Protein 2ZII (pdb70)

InterPro domains:
  IPR008628 Golgi phosphoprotein 3-like [PF05719] (69-289)
  IPR008628 Golgi phosphoprotein 3-like [PTHR12704] (2-340)
  IPR038261 Golgi phosphoprotein 3-like domain superfamily [G3DSA:1.10.3630.10] (63-345)

GO terms:
  GO:0005794 Golgi apparatus (C, IDA)
  GO:0005802 trans-Golgi network (C, IDA)
  GO:0035269 protein O-linked glycosylation via mannose (P, IMP)
  GO:0006487 protein N-linked glycosylation (P, IMP)
  GO:0070273 phosphatidylinositol-4-phosphate binding (F, IDA)
  GO:0005797 Golgi medial cisterna (C, IDA)
  GO:0005829 cytosol (C, IDA)
  GO:0045053 protein retention in Golgi apparatus (P, IGI)
  GO:0070273 phosphatidylinositol-4-phosphate binding (F, IMP)
  GO:0005634 nucleus (C, HDA)
  GO:0005737 cytoplasm (C, HDA)
  GO:0045053 protein retention in Golgi apparatus (P, IMP)
  GO:0030968 endoplasmic reticulum unfolded protein response (P, IMP)
  GO:0060304 regulation of phosphatidylinositol dephosphorylation (P, IMP)
  GO:0006890 retrograde vesicle-mediated transport, Golgi to endoplasmic reticulum (P, IMP)
  GO:0019899 enzyme binding (F, IPI)
  GO:0005515 protein binding (F, IPI)

Radius of gyration: 36.6 Å; Cα contacts (8 Å, |Δi|>4): 1785; chains: 4; bounding box: 67×70×122 Å

Foldseek 3Di:
DDFQAQLLLLLLLLQADQPPRVPTDDDLQNLLLSLLSLLLSCLLVVQKFFPPDVVPVVDFLQFTWMAGPDLPDDPQVVSNLLSVVRVPDDTGGNNVLSCLCSCVDPDDVRNVSHDPCVVVSSVVSCCVVQQWPWDWDDDPPDIDIDTRGRDPVVNVLLLVQLCLQQQALARDHDDDNRRHPPDAPSPLSSLSSLLSSVSSVSNLVSVVVPDVVSSVSSVVSNVVSLVQLLDPPGNLPDADPSSHNRCSSVVVVVSDVPPDDSSRSSSSSSNSSVVSVVNVD/DQAFLDQLLLLLVLLFQDLWHGGPDDDDDQNLLLSLLSLQLVCLLVQQKFFDPDPVPVVDALQFTWMAGPDLDDPVLVLNNLLSVVRVPDDTGGNNVLSCQQCVVDDDPVRHVSHDPPCVVSSVVSCCVSQQWHWDWDDDDPDIDIDITGGDSVVSVLLLCQLCQQLAALAHDRDDDPRQHPSHAPSPLSNLSSLLSNQSSVSNLSSVVVDDPLSSVSSVVSNVVSLVQQLDPPGCLPDADPSSGHRCNSVVSVVRCVVVDPSRRSSSSSSSSSNVSVVHD/DAFLAQLLLVLLLLQQDLWFGGDDDDDCLNVLLSQLSLLLSCLLVVQKFFPPDPVQVVDALQQTFIAGPHLDDDPQPVSNLLSVLRNPDDGGGNNVSSCQLCVVDDDDVSPRRNPPCSSVSSLVSCCVVQQWPWDWDDDDPGIDTGTTTGDSVSNVLLLVQLCLQQQDLHRDRDADRRRHPPHQPSPLSNLSSLLSSVSSVSNCVSCVVPDPVSSVRSVVSNVVSLQQLQDPPRPLPDADPRSGNRCVSVVSCVSDVVVDDSRSSSSNSSSSSVVSVVD/DQAFQAQLLLLLLLLQADQPPGVPTDDDLQNLLLSLLRLLLRCLLVQQKFFDPDPVCVVDALQFTWMAGPHLDDPVLPLSNVLSVVRVPDDTGGNVRLSCLCCVVDDDPVSVVNHDPPSVVSSLVSCPVVQQWDWDWDDDDPDIDIDTHGRDPVVSVLLLVQLCLQQQALARDHDADNRRHPSHQLSVVSNLSSQLSSVLSVSNLVSCVVDDVVSSVSSNVSNVVSLVQQLDPPGPLPPQDPSSGNSVSSVVSVVSDVVVDDSRRSSSSSSNSSNVSVPNVVD

Nearest PDB structures (foldseek):
  2zih-assembly1_C  TM=9.982E-01  e=1.641E-39  Saccharomyces cerevisiae
  4tu3-assembly1_A  TM=9.917E-01  e=8.192E-34  Saccharomyces cerevisiae S288C
  3kn1-assembly1_A  TM=8.387E-01  e=7.316E-18  Homo sapiens
  2dqr-assembly1_B  TM=4.372E-01  e=1.344E+00  Bacillus subtilis
  7f6i-assembly1_A  TM=1.739E-01  e=2.006E-01  Homo sapiens

Structure (mmCIF, N/CA/C/O backbone):
data_2ZII
#
_entry.id   2ZII
#
_cell.length_a   104.081
_cell.length_b   104.081
_cell.length_c   292.759
_cell.angle_alpha   90.000
_cell.angle_beta   90.000
_cell.angle_gamma   120.000
#
_symmetry.space_group_name_H-M   'P 31 2 1'
#
loop_
_entity.id
_entity.type
_entity.pdbx_description
1 polymer 'Vacuolar protein sorting-associated protein 74'
2 water water
#
loop_
_atom_site.group_PDB
_atom_site.id
_atom_site.type_symbol
_atom_site.label_atom_id
_atom_site.label_alt_id
_atom_site.label_comp_id
_atom_site.label_asym_id
_atom_site.label_entity_id
_atom_site.label_seq_id
_atom_site.pdbx_PDB_ins_code
_atom_site.Cartn_x
_atom_site.Cartn_y
_atom_site.Cartn_z
_atom_site.occupancy
_atom_site.B_iso_or_equiv
_atom_site.auth_seq_id
_atom_site.auth_comp_id
_atom_site.auth_asym_id
_atom_site.auth_atom_id
_atom_site.pdbx_PDB_model_num
ATOM 1 N N . ASN A 1 6 ? 16.994 -24.623 -7.324 1.00 39.63 63 ASN A N 1
ATOM 2 C CA . ASN A 1 6 ? 17.614 -24.054 -8.559 1.00 39.44 63 ASN A CA 1
ATOM 3 C C . ASN A 1 6 ? 19.147 -24.352 -8.678 1.00 38.98 63 ASN A C 1
ATOM 4 O O . ASN A 1 6 ? 20.004 -23.684 -8.075 1.00 38.41 63 ASN A O 1
ATOM 6 N N . ILE A 1 7 ? 19.436 -25.388 -9.468 1.00 38.44 64 ILE A N 1
ATOM 7 C CA . ILE A 1 7 ? 20.763 -25.946 -9.740 1.00 37.91 64 ILE A CA 1
ATOM 8 C C . ILE A 1 7 ? 21.345 -25.368 -11.036 1.00 37.73 64 ILE A C 1
ATOM 9 O O . ILE A 1 7 ? 20.743 -25.547 -12.086 1.00 38.32 64 ILE A O 1
ATOM 14 N N . PRO A 1 8 ? 22.546 -24.749 -10.991 1.00 37.41 65 PRO A N 1
ATOM 15 C CA . PRO A 1 8 ? 23.043 -24.013 -12.163 1.00 36.97 65 PRO A CA 1
ATOM 16 C C . PRO A 1 8 ? 23.527 -24.969 -13.252 1.00 36.72 65 PRO A C 1
ATOM 17 O O . PRO A 1 8 ? 23.541 -26.190 -13.047 1.00 36.52 65 PRO A O 1
ATOM 21 N N . THR A 1 9 ? 23.941 -24.436 -14.391 1.00 36.63 66 THR A N 1
ATOM 22 C CA . THR A 1 9 ? 24.132 -25.309 -15.540 1.00 37.21 66 THR A CA 1
ATOM 23 C C . THR A 1 9 ? 25.383 -26.192 -15.501 1.00 37.42 66 THR A C 1
ATOM 24 O O . THR A 1 9 ? 25.275 -27.398 -15.732 1.00 37.72 66 THR A O 1
ATOM 28 N N . LEU A 1 10 ? 26.552 -25.621 -15.211 1.00 37.29 67 LEU A N 1
ATOM 29 C CA . LEU A 1 10 ? 27.764 -26.442 -15.144 1.00 37.34 67 LEU A CA 1
ATOM 30 C C . LEU A 1 10 ? 27.941 -27.087 -13.769 1.00 37.29 67 LEU A C 1
ATOM 31 O O . LEU A 1 10 ? 27.501 -26.540 -12.782 1.00 37.55 67 LEU A O 1
ATOM 36 N N . THR A 1 11 ? 28.560 -28.260 -13.692 1.00 37.24 68 THR A N 1
ATOM 37 C CA . THR A 1 11 ? 28.997 -28.768 -12.392 1.00 37.26 68 THR A CA 1
ATOM 38 C C . THR A 1 11 ? 30.195 -27.933 -11.922 1.00 36.85 68 THR A C 1
ATOM 39 O O . THR A 1 11 ? 30.872 -27.302 -12.741 1.00 37.01 68 THR A O 1
ATOM 43 N N . LEU A 1 12 ? 30.446 -27.894 -10.614 1.00 36.20 69 LEU A N 1
ATOM 44 C CA . LEU A 1 12 ? 31.640 -27.211 -10.097 1.00 35.55 69 LEU A CA 1
ATOM 45 C C . LEU A 1 12 ? 32.927 -27.823 -10.673 1.00 35.56 69 LEU A C 1
ATOM 46 O O . LEU A 1 12 ? 33.963 -27.137 -10.815 1.00 35.10 69 LEU A O 1
ATOM 51 N N . MET A 1 13 ? 32.865 -29.113 -11.012 1.00 35.22 70 MET A N 1
ATOM 52 C CA . MET A 1 13 ? 34.009 -29.741 -11.658 1.00 35.46 70 MET A CA 1
ATOM 53 C C . MET A 1 13 ? 34.234 -29.129 -13.051 1.00 34.72 70 MET A C 1
ATOM 54 O O . MET A 1 13 ? 35.373 -28.804 -13.421 1.00 34.16 70 MET A O 1
ATOM 59 N N . GLU A 1 14 ? 33.132 -28.911 -13.769 1.00 34.04 71 GLU A N 1
ATOM 60 C CA . GLU A 1 14 ? 33.185 -28.235 -15.050 1.00 33.97 71 GLU A CA 1
ATOM 61 C C . GLU A 1 14 ? 33.849 -26.867 -14.921 1.00 33.63 71 GLU A C 1
ATOM 62 O O . GLU A 1 14 ? 34.850 -26.581 -15.607 1.00 34.13 71 GLU A O 1
ATOM 68 N N . GLU A 1 15 ? 33.320 -26.031 -14.035 1.00 32.84 72 GLU A N 1
ATOM 69 C CA . GLU A 1 15 ? 33.906 -24.716 -13.792 1.00 32.24 72 GLU A CA 1
ATOM 70 C C . GLU A 1 15 ? 35.396 -24.768 -13.402 1.00 31.64 72 GLU A C 1
ATOM 71 O O . GLU A 1 15 ? 36.189 -23.947 -13.869 1.00 31.58 72 GLU A O 1
ATOM 77 N N . VAL A 1 16 ? 35.787 -25.718 -12.550 1.00 30.58 73 VAL A N 1
ATOM 78 C CA . VAL A 1 16 ? 37.201 -25.860 -12.252 1.00 29.35 73 VAL A CA 1
ATOM 79 C C . VAL A 1 16 ? 37.961 -26.148 -13.547 1.00 28.88 73 VAL A C 1
ATOM 80 O O . VAL A 1 16 ? 38.854 -25.386 -13.892 1.00 28.76 73 VAL A O 1
ATOM 84 N N . LEU A 1 17 ? 37.571 -27.186 -14.295 1.00 28.13 74 LEU A N 1
ATOM 85 C CA . LEU A 1 17 ? 38.220 -27.506 -15.586 1.00 27.42 74 LEU A CA 1
ATOM 86 C C . LEU A 1 17 ? 38.358 -26.322 -16.518 1.00 27.76 74 LEU A C 1
ATOM 87 O O . LEU A 1 17 ? 39.382 -26.156 -17.203 1.00 28.25 74 LEU A O 1
ATOM 92 N N . LEU A 1 18 ? 37.308 -25.516 -16.565 1.00 27.45 75 LEU A N 1
ATOM 93 C CA . LEU A 1 18 ? 37.330 -24.327 -17.374 1.00 27.52 75 LEU A CA 1
ATOM 94 C C . LEU A 1 18 ? 38.363 -23.329 -16.880 1.00 27.49 75 LEU A C 1
ATOM 95 O O . LEU A 1 18 ? 39.048 -22.730 -17.674 1.00 27.91 75 LEU A O 1
ATOM 100 N N . MET A 1 19 ? 38.490 -23.155 -15.574 1.00 27.68 76 MET A N 1
ATOM 101 C CA . MET A 1 19 ? 39.516 -22.260 -15.044 1.00 28.10 76 MET A CA 1
ATOM 102 C C . MET A 1 19 ? 40.915 -22.644 -15.566 1.00 28.19 76 MET A C 1
ATOM 103 O O . MET A 1 19 ? 41.753 -21.763 -15.789 1.00 29.20 76 MET A O 1
ATOM 108 N N . GLY A 1 20 ? 41.163 -23.934 -15.784 1.00 27.40 77 GLY A N 1
ATOM 109 C CA . GLY A 1 20 ? 42.457 -24.369 -16.286 1.00 27.02 77 GLY A CA 1
ATOM 110 C C . GLY A 1 20 ? 42.593 -24.492 -17.802 1.00 27.21 77 GLY A C 1
ATOM 111 O O . GLY A 1 20 ? 43.644 -24.918 -18.293 1.00 27.22 77 GLY A O 1
ATOM 112 N N . LEU A 1 21 ? 41.547 -24.109 -18.542 1.00 26.75 78 LEU A N 1
ATOM 113 C CA . LEU A 1 21 ? 41.502 -24.262 -20.000 1.00 26.26 78 LEU A CA 1
ATOM 114 C C . LEU A 1 21 ? 41.965 -23.032 -20.832 1.00 26.65 78 LEU A C 1
ATOM 115 O O . LEU A 1 21 ? 41.301 -21.974 -20.807 1.00 26.96 78 LEU A O 1
ATOM 120 N N . ARG A 1 22 ? 43.055 -23.183 -21.601 1.00 26.69 79 ARG A N 1
ATOM 121 C CA . ARG A 1 22 ? 43.544 -22.113 -22.487 1.00 27.12 79 ARG A CA 1
ATOM 122 C C . ARG A 1 22 ? 42.543 -21.720 -23.592 1.00 28.63 79 ARG A C 1
ATOM 123 O O . ARG A 1 22 ? 41.651 -22.502 -23.969 1.00 29.00 79 ARG A O 1
ATOM 131 N N . ASP A 1 23 ? 42.722 -20.521 -24.141 1.00 29.75 80 ASP A N 1
ATOM 132 C CA . ASP A 1 23 ? 41.850 -20.010 -25.185 1.00 31.47 80 ASP A CA 1
ATOM 133 C C . ASP A 1 23 ? 41.983 -20.720 -26.517 1.00 32.45 80 ASP A C 1
ATOM 134 O O . ASP A 1 23 ? 41.011 -20.874 -27.265 1.00 32.70 80 ASP A O 1
ATOM 139 N N . ARG A 1 24 ? 43.214 -21.107 -26.825 1.00 33.66 81 ARG A N 1
ATOM 140 C CA . ARG A 1 24 ? 43.558 -21.732 -28.098 1.00 34.50 81 ARG A CA 1
ATOM 141 C C . ARG A 1 24 ? 44.292 -23.032 -27.786 1.00 34.83 81 ARG A C 1
ATOM 142 O O . ARG A 1 24 ? 45.101 -23.078 -26.869 1.00 34.72 81 ARG A O 1
ATOM 144 N N . GLU A 1 25 ? 43.985 -24.087 -28.529 1.00 35.71 82 GLU A N 1
ATOM 145 C CA . GLU A 1 25 ? 44.645 -25.379 -28.354 1.00 37.31 82 GLU A CA 1
ATOM 146 C C . GLU A 1 25 ? 44.494 -25.830 -26.925 1.00 36.36 82 GLU A C 1
ATOM 147 O O . GLU A 1 25 ? 45.480 -26.164 -26.259 1.00 36.50 82 GLU A O 1
ATOM 153 N N . GLY A 1 26 ? 43.244 -25.817 -26.463 1.00 36.26 83 GLY A N 1
ATOM 154 C CA . GLY A 1 26 ? 42.891 -26.167 -25.092 1.00 35.08 83 GLY A CA 1
ATOM 155 C C . GLY A 1 26 ? 43.499 -27.496 -24.719 1.00 34.50 83 GLY A C 1
ATOM 156 O O . GLY A 1 26 ? 43.902 -27.699 -23.585 1.00 34.48 83 GLY A O 1
ATOM 157 N N . TYR A 1 27 ? 43.589 -28.404 -25.683 1.00 34.17 84 TYR A N 1
ATOM 158 C CA . TYR A 1 27 ? 44.116 -29.737 -25.397 1.00 34.16 84 TYR A CA 1
ATOM 159 C C . TYR A 1 27 ? 45.577 -29.710 -24.880 1.00 33.15 84 TYR A C 1
ATOM 160 O O . TYR A 1 27 ? 46.073 -30.690 -24.348 1.00 32.98 84 TYR A O 1
ATOM 169 N N . LEU A 1 28 ? 46.254 -28.584 -25.007 1.00 31.98 85 LEU A N 1
ATOM 170 C CA . LEU A 1 28 ? 47.591 -28.473 -24.458 1.00 31.23 85 LEU A CA 1
ATOM 171 C C . LEU A 1 28 ? 47.669 -27.726 -23.108 1.00 31.39 85 LEU A C 1
ATOM 172 O O . LEU A 1 28 ? 48.760 -27.252 -22.704 1.00 31.71 85 LEU A O 1
ATOM 177 N N . SER A 1 29 ? 46.528 -27.596 -22.426 1.00 30.35 86 SER A N 1
ATOM 178 C CA . SER A 1 29 ? 46.489 -26.955 -21.137 1.00 29.48 86 SER A CA 1
ATOM 179 C C . SER A 1 29 ? 47.180 -27.863 -20.153 1.00 29.81 86 SER A C 1
ATOM 180 O O . SER A 1 29 ? 47.357 -29.043 -20.439 1.00 30.38 86 SER A O 1
ATOM 183 N N . PHE A 1 30 ? 47.588 -27.316 -19.005 1.00 29.86 87 PHE A N 1
ATOM 184 C CA . PHE A 1 30 ? 48.322 -28.064 -17.973 1.00 29.51 87 PHE A CA 1
ATOM 185 C C . PHE A 1 30 ? 47.380 -29.023 -17.240 1.00 30.05 87 PHE A C 1
ATOM 186 O O . PHE A 1 30 ? 46.386 -28.596 -16.659 1.00 31.54 87 PHE A O 1
ATOM 194 N N . TRP A 1 31 ? 47.665 -30.315 -17.280 1.00 29.89 88 TRP A N 1
ATOM 195 C CA . TRP A 1 31 ? 46.929 -31.280 -16.468 1.00 29.90 88 TRP A CA 1
ATOM 196 C C . TRP A 1 31 ? 47.881 -31.875 -15.427 1.00 30.96 88 TRP A C 1
ATOM 197 O O . TRP A 1 31 ? 49.095 -31.929 -15.636 1.00 31.88 88 TRP A O 1
ATOM 208 N N . ASN A 1 32 ? 47.342 -32.292 -14.292 1.00 32.04 89 ASN A N 1
ATOM 209 C CA . ASN A 1 32 ? 48.156 -32.729 -13.155 1.00 33.13 89 ASN A CA 1
ATOM 210 C C . ASN A 1 32 ? 47.316 -33.242 -11.990 1.00 34.58 89 ASN A C 1
ATOM 211 O O . ASN A 1 32 ? 46.075 -33.101 -11.966 1.00 35.05 89 ASN A O 1
ATOM 216 N N . ASP A 1 33 ? 48.017 -33.816 -11.012 1.00 36.06 90 ASP A N 1
ATOM 217 C CA . ASP A 1 33 ? 47.395 -34.484 -9.864 1.00 36.70 90 ASP A CA 1
ATOM 218 C C . ASP A 1 33 ? 46.523 -33.593 -9.030 1.00 36.23 90 ASP A C 1
ATOM 219 O O . ASP A 1 33 ? 45.545 -34.083 -8.450 1.00 36.06 90 ASP A O 1
ATOM 224 N N . SER A 1 34 ? 46.891 -32.303 -8.970 1.00 35.49 91 SER A N 1
ATOM 225 C CA . SER A 1 34 ? 46.163 -31.321 -8.167 1.00 34.80 91 SER A CA 1
ATOM 226 C C . SER A 1 34 ? 44.807 -31.051 -8.750 1.00 34.10 91 SER A C 1
ATOM 227 O O . SER A 1 34 ? 43.804 -31.254 -8.070 1.00 34.52 91 SER A O 1
ATOM 230 N N . ILE A 1 35 ? 44.747 -30.609 -9.998 1.00 32.89 92 ILE A N 1
ATOM 231 C CA . ILE A 1 35 ? 43.432 -30.382 -10.555 1.00 32.14 92 ILE A CA 1
ATOM 232 C C . ILE A 1 35 ? 42.599 -31.686 -10.491 1.00 32.05 92 ILE A C 1
ATOM 233 O O . ILE A 1 35 ? 41.383 -31.655 -10.165 1.00 32.12 92 ILE A O 1
ATOM 238 N N . SER A 1 36 ? 43.268 -32.822 -10.710 1.00 30.97 93 SER A N 1
ATOM 239 C CA . SER A 1 36 ? 42.582 -34.100 -10.781 1.00 30.23 93 SER A CA 1
ATOM 240 C C . SER A 1 36 ? 41.848 -34.480 -9.500 1.00 30.02 93 SER A C 1
ATOM 241 O O . SER A 1 36 ? 40.699 -34.919 -9.528 1.00 29.90 93 SER A O 1
ATOM 244 N N . TYR A 1 37 ? 42.546 -34.314 -8.384 1.00 29.85 94 TYR A N 1
ATOM 245 C CA . TYR A 1 37 ? 42.071 -34.633 -7.054 1.00 28.97 94 TYR A CA 1
ATOM 246 C C . TYR A 1 37 ? 40.999 -33.632 -6.639 1.00 28.81 94 TYR A C 1
ATOM 247 O O . TYR A 1 37 ? 39.979 -33.987 -6.021 1.00 28.46 94 TYR A O 1
ATOM 256 N N . ALA A 1 38 ? 41.240 -32.373 -6.999 1.00 28.51 95 ALA A N 1
ATOM 257 C CA . ALA A 1 38 ? 40.329 -31.286 -6.704 1.00 28.25 95 ALA A CA 1
ATOM 258 C C . ALA A 1 38 ? 38.960 -31.534 -7.325 1.00 28.56 95 ALA A C 1
ATOM 259 O O . ALA A 1 38 ? 37.934 -31.166 -6.742 1.00 29.28 95 ALA A O 1
ATOM 261 N N . LEU A 1 39 ? 38.928 -32.169 -8.495 1.00 28.24 96 LEU A N 1
ATOM 262 C CA . LEU A 1 39 ? 37.654 -32.459 -9.132 1.00 27.85 96 LEU A CA 1
ATOM 263 C C . LEU A 1 39 ? 36.800 -33.353 -8.252 1.00 27.96 96 LEU A C 1
ATOM 264 O O . LEU A 1 39 ? 35.593 -33.231 -8.225 1.00 28.24 96 LEU A O 1
ATOM 269 N N . ARG A 1 40 ? 37.440 -34.230 -7.508 1.00 28.41 97 ARG A N 1
ATOM 270 C CA . ARG A 1 40 ? 36.731 -35.148 -6.662 1.00 29.69 97 ARG A CA 1
ATOM 271 C C . ARG A 1 40 ? 36.037 -34.437 -5.512 1.00 30.85 97 ARG A C 1
ATOM 272 O O . ARG A 1 40 ? 34.843 -34.630 -5.291 1.00 31.66 97 ARG A O 1
ATOM 280 N N . GLY A 1 41 ? 36.782 -33.614 -4.773 1.00 31.50 98 GLY A N 1
ATOM 281 C CA . GLY A 1 41 ? 36.186 -32.750 -3.752 1.00 31.47 98 GLY A CA 1
ATOM 282 C C . GLY A 1 41 ? 34.998 -31.960 -4.286 1.00 31.47 98 GLY A C 1
ATOM 283 O O . GLY A 1 41 ? 33.994 -31.748 -3.589 1.00 31.97 98 GLY A O 1
ATOM 284 N N . CYS A 1 42 ? 35.102 -31.525 -5.532 1.00 31.11 99 CYS A N 1
ATOM 285 C CA . CYS A 1 42 ? 33.989 -30.854 -6.174 1.00 31.23 99 CYS A CA 1
ATOM 286 C C . CYS A 1 42 ? 32.727 -31.702 -6.220 1.00 30.66 99 CYS A C 1
ATOM 287 O O . CYS A 1 42 ? 31.632 -31.205 -5.919 1.00 30.31 99 CYS A O 1
ATOM 290 N N . ILE A 1 43 ? 32.909 -32.967 -6.619 1.00 29.62 100 ILE A N 1
ATOM 291 C CA . ILE A 1 43 ? 31.853 -33.958 -6.671 1.00 29.09 100 ILE A CA 1
ATOM 292 C C . ILE A 1 43 ? 31.119 -34.010 -5.323 1.00 28.98 100 ILE A C 1
ATOM 293 O O . ILE A 1 43 ? 29.890 -33.841 -5.265 1.00 29.00 100 ILE A O 1
ATOM 298 N N . ILE A 1 44 ? 31.876 -34.213 -4.247 1.00 28.55 101 ILE A N 1
ATOM 299 C CA . ILE A 1 44 ? 31.305 -34.197 -2.912 1.00 28.37 101 ILE A CA 1
ATOM 300 C C . ILE A 1 44 ? 30.561 -32.884 -2.599 1.00 28.35 101 ILE A C 1
ATOM 301 O O . ILE A 1 44 ? 29.402 -32.918 -2.192 1.00 28.35 101 ILE A O 1
ATOM 306 N N . ILE A 1 45 ? 31.188 -31.734 -2.832 1.00 28.24 102 ILE A N 1
ATOM 307 C CA . ILE A 1 45 ? 30.502 -30.476 -2.581 1.00 28.28 102 ILE A CA 1
ATOM 308 C C . ILE A 1 45 ? 29.179 -30.442 -3.321 1.00 28.35 102 ILE A C 1
ATOM 309 O O . ILE A 1 45 ? 28.133 -30.196 -2.745 1.00 28.17 102 ILE A O 1
ATOM 314 N N . GLU A 1 46 ? 29.259 -30.678 -4.622 1.00 29.08 103 GLU A N 1
ATOM 315 C CA . GLU A 1 46 ? 28.111 -30.699 -5.510 1.00 29.08 103 GLU A CA 1
ATOM 316 C C . GLU A 1 46 ? 26.988 -31.547 -4.852 1.00 29.07 103 GLU A C 1
ATOM 317 O O . GLU A 1 46 ? 25.887 -31.044 -4.625 1.00 28.95 103 GLU A O 1
ATOM 323 N N . LEU A 1 47 ? 27.297 -32.794 -4.487 1.00 28.84 104 LEU A N 1
ATOM 324 C CA . LEU A 1 47 ? 26.317 -33.705 -3.902 1.00 28.98 104 LEU A CA 1
ATOM 325 C C . LEU A 1 47 ? 25.639 -33.175 -2.628 1.00 29.47 104 LEU A C 1
ATOM 326 O O . LEU A 1 47 ? 24.457 -33.407 -2.382 1.00 29.29 104 LEU A O 1
ATOM 331 N N . ALA A 1 48 ? 26.397 -32.466 -1.811 1.00 29.84 105 ALA A N 1
ATOM 332 C CA . ALA A 1 48 ? 25.824 -31.871 -0.637 1.00 30.28 105 ALA A CA 1
ATOM 333 C C . ALA A 1 48 ? 24.962 -30.700 -1.046 1.00 30.63 105 ALA A C 1
ATOM 334 O O . ALA A 1 48 ? 23.920 -30.473 -0.461 1.00 31.12 105 ALA A O 1
ATOM 336 N N . LEU A 1 49 ? 25.378 -29.962 -2.056 1.00 31.39 106 LEU A N 1
ATOM 337 C CA . LEU A 1 49 ? 24.577 -28.843 -2.513 1.00 32.45 106 LEU A CA 1
ATOM 338 C C . LEU A 1 49 ? 23.277 -29.331 -3.136 1.00 33.11 106 LEU A C 1
ATOM 339 O O . LEU A 1 49 ? 22.322 -28.587 -3.243 1.00 33.22 106 LEU A O 1
ATOM 344 N N . ARG A 1 50 ? 23.226 -30.591 -3.531 1.00 34.10 107 ARG A N 1
ATOM 345 C CA . ARG A 1 50 ? 22.047 -31.083 -4.218 1.00 35.08 107 ARG A CA 1
ATOM 346 C C . ARG A 1 50 ? 21.179 -31.942 -3.311 1.00 36.10 107 ARG A C 1
ATOM 347 O O . ARG A 1 50 ? 20.326 -32.688 -3.774 1.00 36.91 107 ARG A O 1
ATOM 355 N N . GLY A 1 51 ? 21.395 -31.848 -2.009 1.00 36.79 108 GLY A N 1
ATOM 356 C CA . GLY A 1 51 ? 20.604 -32.624 -1.073 1.00 37.48 108 GLY A CA 1
ATOM 357 C C . GLY A 1 51 ? 20.829 -34.131 -1.123 1.00 37.97 108 GLY A C 1
ATOM 358 O O . GLY A 1 51 ? 20.169 -34.882 -0.408 1.00 38.84 108 GLY A O 1
ATOM 359 N N . LYS A 1 52 ? 21.771 -34.585 -1.935 1.00 37.89 109 LYS A N 1
ATOM 360 C CA . LYS A 1 52 ? 22.027 -36.015 -2.041 1.00 37.61 109 LYS A CA 1
ATOM 361 C C . LYS A 1 52 ? 22.771 -36.596 -0.836 1.00 36.98 109 LYS A C 1
ATOM 362 O O . LYS A 1 52 ? 22.457 -37.691 -0.397 1.00 37.21 109 LYS A O 1
ATOM 368 N N . ILE A 1 53 ? 23.750 -35.884 -0.299 1.00 36.17 110 ILE A N 1
ATOM 369 C CA . ILE A 1 53 ? 24.437 -36.379 0.900 1.00 35.37 110 ILE A CA 1
ATOM 370 C C . ILE A 1 53 ? 24.270 -35.400 2.051 1.00 34.97 110 ILE A C 1
ATOM 371 O O . ILE A 1 53 ? 23.708 -34.314 1.885 1.00 34.83 110 ILE A O 1
ATOM 376 N N . ARG A 1 54 ? 24.755 -35.787 3.220 1.00 34.51 111 ARG A N 1
ATOM 377 C CA . ARG A 1 54 ? 24.777 -34.900 4.367 1.00 34.35 111 ARG A CA 1
ATOM 378 C C . ARG A 1 54 ? 25.735 -35.505 5.394 1.00 34.44 111 ARG A C 1
ATOM 379 O O . ARG A 1 54 ? 26.045 -36.708 5.320 1.00 34.36 111 ARG A O 1
ATOM 387 N N . ILE A 1 55 ? 26.253 -34.673 6.302 1.00 34.52 112 ILE A N 1
ATOM 388 C CA . ILE A 1 55 ? 27.074 -35.148 7.450 1.00 34.52 112 ILE A CA 1
ATOM 389 C C . ILE A 1 55 ? 26.342 -36.174 8.320 1.00 34.43 112 ILE A C 1
ATOM 390 O O . ILE A 1 55 ? 25.183 -35.938 8.688 1.00 34.79 112 ILE A O 1
ATOM 395 N N . LEU A 1 56 ? 26.978 -37.304 8.645 1.00 34.24 113 LEU A N 1
ATOM 396 C CA . LEU A 1 56 ? 26.279 -38.311 9.473 1.00 34.35 113 LEU A CA 1
ATOM 397 C C . LEU A 1 56 ? 26.008 -37.741 10.855 1.00 34.55 113 LEU A C 1
ATOM 398 O O . LEU A 1 56 ? 26.944 -37.439 11.614 1.00 34.43 113 LEU A O 1
ATOM 403 N N . ASP A 1 57 ? 24.715 -37.590 11.152 1.00 34.71 114 ASP A N 1
ATOM 404 C CA . ASP A 1 57 ? 24.242 -36.681 12.210 1.00 34.71 114 ASP A CA 1
ATOM 405 C C . ASP A 1 57 ? 24.441 -37.225 13.617 1.00 34.14 114 ASP A C 1
ATOM 406 O O . ASP A 1 57 ? 23.485 -37.410 14.348 1.00 33.94 114 ASP A O 1
ATOM 411 N N . ASP A 1 58 ? 25.699 -37.471 13.974 1.00 34.24 115 ASP A N 1
ATOM 412 C CA . ASP A 1 58 ? 26.111 -38.052 15.273 1.00 34.08 115 ASP A CA 1
ATOM 413 C C . ASP A 1 58 ? 27.072 -37.098 15.989 1.00 33.85 115 ASP A C 1
ATOM 414 O O . ASP A 1 58 ? 28.191 -36.912 15.532 1.00 33.89 115 ASP A O 1
ATOM 419 N N . SER A 1 59 ? 26.654 -36.515 17.111 1.00 33.63 116 SER A N 1
ATOM 420 C CA . SER A 1 59 ? 27.487 -35.524 17.809 1.00 33.65 116 SER A CA 1
ATOM 421 C C . SER A 1 59 ? 28.905 -36.017 18.224 1.00 33.41 116 SER A C 1
ATOM 422 O O . SER A 1 59 ? 29.807 -35.221 18.489 1.00 32.91 116 SER A O 1
ATOM 425 N N . ALA A 1 60 ? 29.108 -37.325 18.255 1.00 33.46 117 ALA A N 1
ATOM 426 C CA . ALA A 1 60 ? 30.412 -37.864 18.584 1.00 33.89 117 ALA A CA 1
ATOM 427 C C . ALA A 1 60 ? 31.449 -37.280 17.618 1.00 34.42 117 ALA A C 1
ATOM 428 O O . ALA A 1 60 ? 32.638 -37.217 17.910 1.00 34.98 117 ALA A O 1
ATOM 430 N N . ARG A 1 61 ? 30.982 -36.820 16.466 1.00 35.10 118 ARG A N 1
ATOM 431 C CA . ARG A 1 61 ? 31.873 -36.334 15.410 1.00 35.57 118 ARG A CA 1
ATOM 432 C C . ARG A 1 61 ? 32.679 -35.119 15.815 1.00 36.69 118 ARG A C 1
ATOM 433 O O . ARG A 1 61 ? 33.827 -34.991 15.378 1.00 38.19 118 ARG A O 1
ATOM 441 N N . LYS A 1 62 ? 32.083 -34.244 16.635 1.00 36.65 119 LYS A N 1
ATOM 442 C CA . LYS A 1 62 ? 32.615 -32.907 16.915 1.00 36.35 119 LYS A CA 1
ATOM 443 C C . LYS A 1 62 ? 33.970 -32.886 17.644 1.00 36.66 119 LYS A C 1
ATOM 444 O O . LYS A 1 62 ? 34.623 -31.849 17.728 1.00 36.54 119 LYS A O 1
ATOM 450 N N . ARG A 1 63 ? 34.409 -34.049 18.111 1.00 37.11 120 ARG A N 1
ATOM 451 C CA . ARG A 1 63 ? 35.753 -34.198 18.658 1.00 38.09 120 ARG A CA 1
ATOM 452 C C . ARG A 1 63 ? 36.819 -34.334 17.537 1.00 38.33 120 ARG A C 1
ATOM 453 O O . ARG A 1 63 ? 38.021 -34.390 17.810 1.00 39.07 120 ARG A O 1
ATOM 455 N N . PHE A 1 64 ? 36.390 -34.381 16.281 1.00 38.31 121 PHE A N 1
ATOM 456 C CA . PHE A 1 64 ? 37.321 -34.584 15.170 1.00 38.23 121 PHE A CA 1
ATOM 457 C C . PHE A 1 64 ? 37.233 -33.532 14.052 1.00 38.15 121 PHE A C 1
ATOM 458 O O . PHE A 1 64 ? 36.231 -32.791 13.919 1.00 37.48 121 PHE A O 1
ATOM 466 N N . ASP A 1 65 ? 38.284 -33.508 13.236 1.00 37.70 122 ASP A N 1
ATOM 467 C CA . ASP A 1 65 ? 38.351 -32.654 12.059 1.00 37.73 122 ASP A CA 1
ATOM 468 C C . ASP A 1 65 ? 37.229 -32.876 11.031 1.00 36.95 122 ASP A C 1
ATOM 469 O O . ASP A 1 65 ? 36.916 -34.022 10.697 1.00 36.89 122 ASP A O 1
ATOM 474 N N . LEU A 1 66 ? 36.676 -31.783 10.486 1.00 36.13 123 LEU A N 1
ATOM 475 C CA . LEU A 1 66 ? 35.602 -31.865 9.489 1.00 34.94 123 LEU A CA 1
ATOM 476 C C . LEU A 1 66 ? 35.912 -32.940 8.471 1.00 35.26 123 LEU A C 1
ATOM 477 O O . LEU A 1 66 ? 35.166 -33.892 8.344 1.00 35.46 123 LEU A O 1
ATOM 482 N N . SER A 1 67 ? 37.062 -32.834 7.813 1.00 35.90 124 SER A N 1
ATOM 483 C CA . SER A 1 67 ? 37.450 -33.773 6.747 1.00 35.94 124 SER A CA 1
ATOM 484 C C . SER A 1 67 ? 37.413 -35.261 7.114 1.00 36.01 124 SER A C 1
ATOM 485 O O . SER A 1 67 ? 37.434 -36.102 6.224 1.00 36.05 124 SER A O 1
ATOM 488 N N . GLU A 1 68 ? 37.331 -35.583 8.401 1.00 36.37 125 GLU A N 1
ATOM 489 C CA . GLU A 1 68 ? 37.311 -36.989 8.847 1.00 37.23 125 GLU A CA 1
ATOM 490 C C . GLU A 1 68 ? 35.952 -37.452 9.441 1.00 37.07 125 GLU A C 1
ATOM 491 O O . GLU A 1 68 ? 35.815 -38.556 10.006 1.00 36.81 125 GLU A O 1
ATOM 497 N N . ARG A 1 69 ? 34.956 -36.592 9.290 1.00 36.84 126 ARG A N 1
ATOM 498 C CA . ARG A 1 69 ? 33.634 -36.870 9.751 1.00 37.12 126 ARG A CA 1
ATOM 499 C C . ARG A 1 69 ? 32.917 -37.637 8.662 1.00 38.02 126 ARG A C 1
ATOM 500 O O . ARG A 1 69 ? 33.073 -37.311 7.491 1.00 38.52 126 ARG A O 1
ATOM 508 N N . LEU A 1 70 ? 32.143 -38.657 9.041 1.00 38.70 127 LEU A N 1
ATOM 509 C CA . LEU A 1 70 ? 31.446 -39.519 8.081 1.00 39.06 127 LEU A CA 1
ATOM 510 C C . LEU A 1 70 ? 30.274 -38.824 7.453 1.00 39.36 127 LEU A C 1
ATOM 511 O O . LEU A 1 70 ? 29.677 -37.936 8.062 1.00 39.73 127 LEU A O 1
ATOM 516 N N . ILE A 1 71 ? 29.940 -39.236 6.235 1.00 39.95 128 ILE A N 1
ATOM 517 C CA . ILE A 1 71 ? 28.802 -38.655 5.508 1.00 40.57 128 ILE A CA 1
ATOM 518 C C . ILE A 1 71 ? 27.872 -39.749 5.070 1.00 40.65 128 ILE A C 1
ATOM 519 O O . ILE A 1 71 ? 28.305 -40.878 4.875 1.00 40.42 128 ILE A O 1
ATOM 524 N N . GLU A 1 72 ? 26.598 -39.410 4.937 1.00 41.27 129 GLU A N 1
ATOM 525 C CA . GLU A 1 72 ? 25.581 -40.409 4.655 1.00 42.84 129 GLU A CA 1
ATOM 526 C C . GLU A 1 72 ? 24.702 -40.011 3.475 1.00 42.84 129 GLU A C 1
ATOM 527 O O . GLU A 1 72 ? 24.470 -38.818 3.210 1.00 42.73 129 GLU A O 1
ATOM 533 N N . VAL A 1 73 ? 24.244 -41.029 2.751 1.00 43.17 130 VAL A N 1
ATOM 534 C CA . VAL A 1 73 ? 23.372 -40.814 1.606 1.00 43.47 130 VAL A CA 1
ATOM 535 C C . VAL A 1 73 ? 21.953 -40.588 2.092 1.00 43.48 130 VAL A C 1
ATOM 536 O O . VAL A 1 73 ? 21.323 -41.495 2.639 1.00 43.83 130 VAL A O 1
ATOM 540 N N . ILE A 1 74 ? 21.447 -39.385 1.881 1.00 43.30 131 ILE A N 1
ATOM 541 C CA . ILE A 1 74 ? 20.089 -39.087 2.280 1.00 43.11 131 ILE A CA 1
ATOM 542 C C . ILE A 1 74 ? 19.117 -39.176 1.125 1.00 43.53 131 ILE A C 1
ATOM 543 O O . ILE A 1 74 ? 17.972 -39.460 1.343 1.00 43.97 131 ILE A O 1
ATOM 548 N N . ASP A 1 75 ? 19.576 -38.947 -0.097 1.00 44.34 132 ASP A N 1
ATOM 549 C CA . ASP A 1 75 ? 18.719 -39.050 -1.291 1.00 45.17 132 ASP A CA 1
ATOM 550 C C . ASP A 1 75 ? 19.501 -39.623 -2.505 1.00 45.39 132 ASP A C 1
ATOM 551 O O . ASP A 1 75 ? 20.279 -38.912 -3.141 1.00 45.85 132 ASP A O 1
ATOM 556 N N . SER A 1 76 ? 19.279 -40.891 -2.843 1.00 45.34 133 SER A N 1
ATOM 557 C CA . SER A 1 76 ? 20.092 -41.534 -3.872 1.00 45.49 133 SER A CA 1
ATOM 558 C C . SER A 1 76 ? 19.538 -41.443 -5.296 1.00 45.40 133 SER A C 1
ATOM 559 O O . SER A 1 76 ? 20.086 -42.078 -6.211 1.00 45.60 133 SER A O 1
ATOM 562 N N . SER A 1 77 ? 18.463 -40.681 -5.489 1.00 45.00 134 SER A N 1
ATOM 563 C CA . SER A 1 77 ? 17.886 -40.520 -6.817 1.00 44.74 134 SER A CA 1
ATOM 564 C C . SER A 1 77 ? 18.883 -39.848 -7.763 1.00 44.60 134 SER A C 1
ATOM 565 O O . SER A 1 77 ? 19.478 -38.814 -7.412 1.00 44.18 134 SER A O 1
ATOM 568 N N . LYS A 1 78 ? 19.047 -40.461 -8.949 1.00 44.44 135 LYS A N 1
ATOM 569 C CA . LYS A 1 78 ? 19.962 -40.014 -10.015 1.00 43.62 135 LYS A CA 1
ATOM 570 C C . LYS A 1 78 ? 19.880 -38.507 -10.176 1.00 43.54 135 LYS A C 1
ATOM 571 O O . LYS A 1 78 ? 18.828 -37.881 -9.977 1.00 43.12 135 LYS A O 1
ATOM 573 N N . THR A 1 79 ? 21.031 -37.940 -10.510 1.00 43.60 136 THR A N 1
ATOM 574 C CA . THR A 1 79 ? 21.264 -36.513 -10.463 1.00 43.31 136 THR A CA 1
ATOM 575 C C . THR A 1 79 ? 21.287 -35.923 -11.872 1.00 42.68 136 THR A C 1
ATOM 576 O O . THR A 1 79 ? 21.088 -34.728 -12.056 1.00 41.98 136 THR A O 1
ATOM 580 N N . GLY A 1 80 ? 21.528 -36.787 -12.856 1.00 42.53 137 GLY A N 1
ATOM 581 C CA . GLY A 1 80 ? 21.601 -36.390 -14.253 1.00 42.39 137 GLY A CA 1
ATOM 582 C C . GLY A 1 80 ? 22.998 -36.012 -14.707 1.00 42.52 137 GLY A C 1
ATOM 583 O O . GLY A 1 80 ? 23.195 -35.563 -15.841 1.00 43.12 137 GLY A O 1
ATOM 584 N N . GLU A 1 81 ? 23.967 -36.167 -13.812 1.00 42.00 138 GLU A N 1
ATOM 585 C CA . GLU A 1 81 ? 25.344 -35.925 -14.141 1.00 41.31 138 GLU A CA 1
ATOM 586 C C . GLU A 1 81 ? 26.065 -37.216 -13.881 1.00 40.85 138 GLU A C 1
ATOM 587 O O . GLU A 1 81 ? 26.175 -37.667 -12.735 1.00 40.92 138 GLU A O 1
ATOM 593 N N . VAL A 1 82 ? 26.541 -37.814 -14.966 1.00 40.11 139 VAL A N 1
ATOM 594 C CA . VAL A 1 82 ? 27.196 -39.113 -14.919 1.00 39.17 139 VAL A CA 1
ATOM 595 C C . VAL A 1 82 ? 28.159 -39.189 -13.735 1.00 38.18 139 VAL A C 1
ATOM 596 O O . VAL A 1 82 ? 28.083 -40.120 -12.937 1.00 37.87 139 VAL A O 1
ATOM 600 N N . LEU A 1 83 ? 29.028 -38.191 -13.598 1.00 37.31 140 LEU A N 1
ATOM 601 C CA . LEU A 1 83 ? 30.050 -38.233 -12.551 1.00 36.35 140 LEU A CA 1
ATOM 602 C C . LEU A 1 83 ? 29.460 -38.246 -11.141 1.00 35.92 140 LEU A C 1
ATOM 603 O O . LEU A 1 83 ? 29.867 -39.075 -10.317 1.00 35.69 140 LEU A O 1
ATOM 608 N N . LEU A 1 84 ? 28.492 -37.357 -10.886 1.00 35.04 141 LEU A N 1
ATOM 609 C CA . LEU A 1 84 ? 27.849 -37.261 -9.587 1.00 34.53 141 LEU A CA 1
ATOM 610 C C . LEU A 1 84 ? 27.169 -38.571 -9.234 1.00 34.92 141 LEU A C 1
ATOM 611 O O . LEU A 1 84 ? 27.354 -39.133 -8.126 1.00 35.09 141 LEU A O 1
ATOM 616 N N . ASP A 1 85 ? 26.421 -39.064 -10.222 1.00 35.12 142 ASP A N 1
ATOM 617 C CA . ASP A 1 85 ? 25.619 -40.286 -10.139 1.00 34.79 142 ASP A CA 1
ATOM 618 C C . ASP A 1 85 ? 26.432 -41.542 -9.905 1.00 34.48 142 ASP A C 1
ATOM 619 O O . ASP A 1 85 ? 26.083 -42.337 -9.035 1.00 34.38 142 ASP A O 1
ATOM 624 N N . GLU A 1 86 ? 27.523 -41.717 -10.645 1.00 34.04 143 GLU A N 1
ATOM 625 C CA . GLU A 1 86 ? 28.355 -42.895 -10.444 1.00 34.26 143 GLU A CA 1
ATOM 626 C C . GLU A 1 86 ? 28.805 -42.973 -8.992 1.00 34.20 143 GLU A C 1
ATOM 627 O O . GLU A 1 86 ? 28.901 -44.056 -8.406 1.00 33.71 143 GLU A O 1
ATOM 633 N N . THR A 1 87 ? 29.092 -41.812 -8.422 1.00 34.35 144 THR A N 1
ATOM 634 C CA . THR A 1 87 ? 29.622 -41.800 -7.083 1.00 34.65 144 THR A CA 1
ATOM 635 C C . THR A 1 87 ? 28.480 -41.959 -6.092 1.00 34.89 144 THR A C 1
ATOM 636 O O . THR A 1 87 ? 28.650 -42.586 -5.039 1.00 35.13 144 THR A O 1
ATOM 640 N N . LEU A 1 88 ? 27.307 -41.458 -6.447 1.00 34.75 145 LEU A N 1
ATOM 641 C CA . LEU A 1 88 ? 26.128 -41.825 -5.680 1.00 35.08 145 LEU A CA 1
ATOM 642 C C . LEU A 1 88 ? 25.849 -43.332 -5.626 1.00 35.40 145 LEU A C 1
ATOM 643 O O . LEU A 1 88 ? 25.439 -43.826 -4.593 1.00 35.24 145 LEU A O 1
ATOM 648 N N . GLN A 1 89 ? 26.064 -44.062 -6.725 1.00 35.98 146 GLN A N 1
ATOM 649 C CA . GLN A 1 89 ? 25.872 -45.515 -6.706 1.00 36.35 146 GLN A CA 1
ATOM 650 C C . GLN A 1 89 ? 26.821 -46.108 -5.669 1.00 36.86 146 GLN A C 1
ATOM 651 O O . GLN A 1 89 ? 26.426 -46.951 -4.865 1.00 37.82 146 GLN A O 1
ATOM 653 N N . LEU A 1 90 ? 28.061 -45.638 -5.660 1.00 37.16 147 LEU A N 1
ATOM 654 C CA . LEU A 1 90 ? 29.074 -46.194 -4.784 1.00 37.68 147 LEU A CA 1
ATOM 655 C C . LEU A 1 90 ? 28.678 -45.995 -3.338 1.00 38.84 147 LEU A C 1
ATOM 656 O O . LEU A 1 90 ? 28.690 -46.939 -2.530 1.00 39.01 147 LEU A O 1
ATOM 661 N N . MET A 1 91 ? 28.315 -44.751 -3.038 1.00 39.73 148 MET A N 1
ATOM 662 C CA . MET A 1 91 ? 27.924 -44.336 -1.714 1.00 40.58 148 MET A CA 1
ATOM 663 C C . MET A 1 91 ? 26.668 -45.036 -1.253 1.00 41.15 148 MET A C 1
ATOM 664 O O . MET A 1 91 ? 26.630 -45.511 -0.115 1.00 41.60 148 MET A O 1
ATOM 669 N N . LYS A 1 92 ? 25.647 -45.086 -2.119 1.00 41.92 149 LYS A N 1
ATOM 670 C CA . LYS A 1 92 ? 24.357 -45.704 -1.773 1.00 42.69 149 LYS A CA 1
ATOM 671 C C . LYS A 1 92 ? 24.621 -47.098 -1.263 1.00 43.49 149 LYS A C 1
ATOM 672 O O . LYS A 1 92 ? 24.140 -47.461 -0.205 1.00 43.48 149 LYS A O 1
ATOM 674 N N . ASN A 1 93 ? 25.432 -47.877 -1.964 1.00 44.50 150 ASN A N 1
ATOM 675 C CA . ASN A 1 93 ? 25.582 -49.231 -1.483 1.00 45.72 150 ASN A CA 1
ATOM 676 C C . ASN A 1 93 ? 26.888 -49.525 -0.718 1.00 45.58 150 ASN A C 1
ATOM 677 O O . ASN A 1 93 ? 27.562 -50.543 -0.928 1.00 45.38 150 ASN A O 1
ATOM 682 N N . ASP A 1 94 ? 27.215 -48.610 0.201 1.00 45.62 151 ASP A N 1
ATOM 683 C CA . ASP A 1 94 ? 28.322 -48.808 1.153 1.00 45.57 151 ASP A CA 1
ATOM 684 C C . ASP A 1 94 ? 27.963 -48.209 2.500 1.00 45.65 151 ASP A C 1
ATOM 685 O O . ASP A 1 94 ? 26.996 -47.467 2.601 1.00 45.85 151 ASP A O 1
ATOM 690 N N . GLU A 1 95 ? 28.740 -48.538 3.533 1.00 45.83 152 GLU A N 1
ATOM 691 C CA . GLU A 1 95 ? 28.512 -48.013 4.873 1.00 46.21 152 GLU A CA 1
ATOM 692 C C . GLU A 1 95 ? 28.967 -46.548 4.883 1.00 46.39 152 GLU A C 1
ATOM 693 O O . GLU A 1 95 ? 29.627 -46.115 3.955 1.00 46.95 152 GLU A O 1
ATOM 699 N N . PRO A 1 96 ? 28.571 -45.762 5.892 1.00 46.48 153 PRO A N 1
ATOM 700 C CA . PRO A 1 96 ? 29.112 -44.407 6.090 1.00 46.29 153 PRO A CA 1
ATOM 701 C C . PRO A 1 96 ? 30.646 -44.321 6.052 1.00 45.97 153 PRO A C 1
ATOM 702 O O . PRO A 1 96 ? 31.311 -45.135 6.702 1.00 46.80 153 PRO A O 1
ATOM 706 N N . LEU A 1 97 ? 31.192 -43.343 5.316 1.00 44.76 154 LEU A N 1
ATOM 707 C CA . LEU A 1 97 ? 32.653 -43.136 5.185 1.00 43.25 154 LEU A CA 1
ATOM 708 C C . LEU A 1 97 ? 32.999 -41.645 5.200 1.00 42.47 154 LEU A C 1
ATOM 709 O O . LEU A 1 97 ? 32.161 -40.822 4.800 1.00 42.69 154 LEU A O 1
ATOM 714 N N . SER A 1 98 ? 34.218 -41.278 5.611 1.00 41.03 155 SER A N 1
ATOM 715 C CA . SER A 1 98 ? 34.528 -39.837 5.788 1.00 39.68 155 SER A CA 1
ATOM 716 C C . SER A 1 98 ? 34.719 -39.020 4.499 1.00 38.95 155 SER A C 1
ATOM 717 O O . SER A 1 98 ? 34.956 -39.571 3.420 1.00 38.55 155 SER A O 1
ATOM 720 N N . ILE A 1 99 ? 34.590 -37.701 4.625 1.00 38.05 156 ILE A N 1
ATOM 721 C CA . ILE A 1 99 ? 34.789 -36.803 3.502 1.00 37.66 156 ILE A CA 1
ATOM 722 C C . ILE A 1 99 ? 36.131 -37.086 2.816 1.00 38.05 156 ILE A C 1
ATOM 723 O O . ILE A 1 99 ? 36.188 -37.402 1.619 1.00 38.18 156 ILE A O 1
ATOM 728 N N . SER A 1 100 ? 37.219 -37.011 3.564 1.00 38.26 157 SER A N 1
ATOM 729 C CA . SER A 1 100 ? 38.511 -37.248 2.930 1.00 38.71 157 SER A CA 1
ATOM 730 C C . SER A 1 100 ? 38.698 -38.691 2.492 1.00 39.05 157 SER A C 1
ATOM 731 O O . SER A 1 100 ? 39.472 -38.966 1.582 1.00 39.64 157 SER A O 1
ATOM 734 N N . ASN A 1 101 ? 37.971 -39.609 3.110 1.00 39.54 158 ASN A N 1
ATOM 735 C CA . ASN A 1 101 ? 38.099 -41.005 2.732 1.00 39.75 158 ASN A CA 1
ATOM 736 C C . ASN A 1 101 ? 37.503 -41.202 1.346 1.00 39.34 158 ASN A C 1
ATOM 737 O O . ASN A 1 101 ? 38.075 -41.907 0.530 1.00 39.31 158 ASN A O 1
ATOM 742 N N . TRP A 1 102 ? 36.377 -40.548 1.080 1.00 39.13 159 TRP A N 1
ATOM 743 C CA . TRP A 1 102 ? 35.720 -40.646 -0.217 1.00 39.04 159 TRP A CA 1
ATOM 744 C C . TRP A 1 102 ? 36.573 -40.056 -1.335 1.00 38.76 159 TRP A C 1
ATOM 745 O O . TRP A 1 102 ? 36.844 -40.719 -2.353 1.00 38.90 159 TRP A O 1
ATOM 756 N N . ILE A 1 103 ? 37.012 -38.815 -1.143 1.00 37.84 160 ILE A N 1
ATOM 757 C CA . ILE A 1 103 ? 37.816 -38.165 -2.151 1.00 37.08 160 ILE A CA 1
ATOM 758 C C . ILE A 1 103 ? 39.022 -39.049 -2.436 1.00 37.37 160 ILE A C 1
ATOM 759 O O . ILE A 1 103 ? 39.411 -39.225 -3.583 1.00 37.34 160 ILE A O 1
ATOM 764 N N . ASP A 1 104 ? 39.596 -39.627 -1.388 1.00 37.45 161 ASP A N 1
ATOM 765 C CA . ASP A 1 104 ? 40.655 -40.594 -1.578 1.00 37.73 161 ASP A CA 1
ATOM 766 C C . ASP A 1 104 ? 40.250 -41.784 -2.423 1.00 38.33 161 ASP A C 1
ATOM 767 O O . ASP A 1 104 ? 40.983 -42.181 -3.321 1.00 38.85 161 ASP A O 1
ATOM 772 N N . LEU A 1 105 ? 39.090 -42.356 -2.154 1.00 38.63 162 LEU A N 1
ATOM 773 C CA . LEU A 1 105 ? 38.668 -43.489 -2.934 1.00 39.10 162 LEU A CA 1
ATOM 774 C C . LEU A 1 105 ? 38.366 -43.087 -4.383 1.00 39.75 162 LEU A C 1
ATOM 775 O O . LEU A 1 105 ? 38.763 -43.776 -5.325 1.00 39.76 162 LEU A O 1
ATOM 780 N N . LEU A 1 106 ? 37.695 -41.960 -4.565 1.00 40.26 163 LEU A N 1
ATOM 781 C CA . LEU A 1 106 ? 37.278 -41.567 -5.893 1.00 41.32 163 LEU A CA 1
ATOM 782 C C . LEU A 1 106 ? 38.450 -41.066 -6.735 1.00 42.40 163 LEU A C 1
ATOM 783 O O . LEU A 1 106 ? 38.331 -40.903 -7.948 1.00 42.79 163 LEU A O 1
ATOM 788 N N . SER A 1 107 ? 39.573 -40.800 -6.084 1.00 43.57 164 SER A N 1
ATOM 789 C CA . SER A 1 107 ? 40.709 -40.225 -6.761 1.00 44.75 164 SER A CA 1
ATOM 790 C C . SER A 1 107 ? 41.756 -41.264 -7.013 1.00 46.24 164 SER A C 1
ATOM 791 O O . SER A 1 107 ? 42.791 -40.969 -7.581 1.00 46.97 164 SER A O 1
ATOM 794 N N . GLY A 1 108 ? 41.482 -42.491 -6.599 1.00 47.91 165 GLY A N 1
ATOM 795 C CA . GLY A 1 108 ? 42.452 -43.560 -6.693 1.00 49.87 165 GLY A CA 1
ATOM 796 C C . GLY A 1 108 ? 43.480 -43.548 -5.577 1.00 51.65 165 GLY A C 1
ATOM 797 O O . GLY A 1 108 ? 44.158 -44.541 -5.370 1.00 51.75 165 GLY A O 1
ATOM 798 N N . GLU A 1 109 ? 43.576 -42.441 -4.839 1.00 53.54 166 GLU A N 1
ATOM 799 C CA . GLU A 1 109 ? 44.655 -42.199 -3.860 1.00 55.40 166 GLU A CA 1
ATOM 800 C C . GLU A 1 109 ? 44.900 -43.223 -2.742 1.00 56.88 166 GLU A C 1
ATOM 801 O O . GLU A 1 109 ? 45.884 -43.103 -1.991 1.00 56.87 166 GLU A O 1
ATOM 807 N N . THR A 1 110 ? 44.042 -44.241 -2.658 1.00 58.83 167 THR A N 1
ATOM 808 C CA . THR A 1 110 ? 44.163 -45.248 -1.610 1.00 60.56 167 THR A CA 1
ATOM 809 C C . THR A 1 110 ? 44.463 -46.676 -2.114 1.00 62.20 167 THR A C 1
ATOM 810 O O . THR A 1 110 ? 43.873 -47.111 -3.105 1.00 62.51 167 THR A O 1
ATOM 814 N N . TRP A 1 111 ? 45.376 -47.385 -1.428 1.00 63.92 168 TRP A N 1
ATOM 815 C CA . TRP A 1 111 ? 45.711 -48.798 -1.732 1.00 65.35 168 TRP A CA 1
ATOM 816 C C . TRP A 1 111 ? 44.761 -49.815 -1.033 1.00 65.17 168 TRP A C 1
ATOM 817 O O . TRP A 1 111 ? 45.242 -50.751 -0.384 1.00 65.61 168 TRP A O 1
ATOM 828 N N . ASN A 1 112 ? 43.439 -49.657 -1.160 1.00 64.63 169 ASN A N 1
ATOM 829 C CA . ASN A 1 112 ? 42.484 -50.604 -0.536 1.00 64.30 169 ASN A CA 1
ATOM 830 C C . ASN A 1 112 ? 42.016 -51.801 -1.391 1.00 63.92 169 ASN A C 1
ATOM 831 O O . ASN A 1 112 ? 41.334 -51.628 -2.409 1.00 63.95 169 ASN A O 1
ATOM 836 N N . LEU A 1 113 ? 42.329 -53.009 -0.922 1.00 63.29 170 LEU A N 1
ATOM 837 C CA . LEU A 1 113 ? 41.964 -54.260 -1.602 1.00 62.57 170 LEU A CA 1
ATOM 838 C C . LEU A 1 113 ? 40.585 -54.482 -2.274 1.00 61.79 170 LEU A C 1
ATOM 839 O O . LEU A 1 113 ? 40.511 -54.718 -3.480 1.00 61.21 170 LEU A O 1
ATOM 841 N N . LEU A 1 114 ? 39.509 -54.391 -1.490 1.00 61.11 171 LEU A N 1
ATOM 842 C CA . LEU A 1 114 ? 38.138 -54.572 -2.006 1.00 60.47 171 LEU A CA 1
ATOM 843 C C . LEU A 1 114 ? 37.509 -53.330 -2.702 1.00 59.92 171 LEU A C 1
ATOM 844 O O . LEU A 1 114 ? 36.330 -53.347 -3.066 1.00 59.91 171 LEU A O 1
ATOM 846 N N . LYS A 1 115 ? 38.288 -52.266 -2.903 1.00 59.27 172 LYS A N 1
ATOM 847 C CA . LYS A 1 115 ? 37.738 -50.999 -3.437 1.00 58.43 172 LYS A CA 1
ATOM 848 C C . LYS A 1 115 ? 38.561 -50.281 -4.559 1.00 58.14 172 LYS A C 1
ATOM 849 O O . LYS A 1 115 ? 38.323 -49.101 -4.858 1.00 57.70 172 LYS A O 1
ATOM 855 N N . ILE A 1 116 ? 39.508 -50.986 -5.188 1.00 57.57 173 ILE A N 1
ATOM 856 C CA . ILE A 1 116 ? 40.216 -50.432 -6.358 1.00 56.88 173 ILE A CA 1
ATOM 857 C C . ILE A 1 116 ? 39.208 -49.919 -7.428 1.00 56.23 173 ILE A C 1
ATOM 858 O O . ILE A 1 116 ? 39.443 -48.921 -8.120 1.00 56.34 173 ILE A O 1
ATOM 860 N N . ASN A 1 117 ? 38.070 -50.595 -7.521 1.00 55.27 174 ASN A N 1
ATOM 861 C CA . ASN A 1 117 ? 37.023 -50.263 -8.476 1.00 54.42 174 ASN A CA 1
ATOM 862 C C . ASN A 1 117 ? 36.304 -48.932 -8.187 1.00 53.48 174 ASN A C 1
ATOM 863 O O . ASN A 1 117 ? 35.505 -48.470 -9.002 1.00 53.56 174 ASN A O 1
ATOM 868 N N . TYR A 1 118 ? 36.558 -48.344 -7.018 1.00 51.85 175 TYR A N 1
ATOM 869 C CA . TYR A 1 118 ? 35.886 -47.108 -6.591 1.00 50.12 175 TYR A CA 1
ATOM 870 C C . TYR A 1 118 ? 36.367 -45.874 -7.360 1.00 48.90 175 TYR A C 1
ATOM 871 O O . TYR A 1 118 ? 35.652 -44.867 -7.436 1.00 49.15 175 TYR A O 1
ATOM 880 N N . GLN A 1 119 ? 37.583 -45.941 -7.895 1.00 46.83 176 GLN A N 1
ATOM 881 C CA . GLN A 1 119 ? 38.171 -44.831 -8.616 1.00 44.91 176 GLN A CA 1
ATOM 882 C C . GLN A 1 119 ? 37.337 -44.470 -9.832 1.00 44.70 176 GLN A C 1
ATOM 883 O O . GLN A 1 119 ? 37.051 -45.332 -10.666 1.00 44.78 176 GLN A O 1
ATOM 889 N N . LEU A 1 120 ? 36.915 -43.209 -9.919 1.00 43.87 177 LEU A N 1
ATOM 890 C CA . LEU A 1 120 ? 36.229 -42.718 -11.114 1.00 43.03 177 LEU A CA 1
ATOM 891 C C . LEU A 1 120 ? 37.272 -42.583 -12.217 1.00 42.71 177 LEU A C 1
ATOM 892 O O . LEU A 1 120 ? 38.215 -41.800 -12.071 1.00 43.07 177 LEU A O 1
ATOM 897 N N . LYS A 1 121 ? 37.130 -43.373 -13.289 1.00 41.67 178 LYS A N 1
ATOM 898 C CA . LYS A 1 121 ? 37.987 -43.276 -14.472 1.00 40.22 178 LYS A CA 1
ATOM 899 C C . LYS A 1 121 ? 37.307 -42.347 -15.518 1.00 39.68 178 LYS A C 1
ATOM 900 O O . LYS A 1 121 ? 36.173 -41.959 -15.320 1.00 39.50 178 LYS A O 1
ATOM 902 N N . GLN A 1 122 ? 38.001 -41.939 -16.581 1.00 39.46 179 GLN A N 1
ATOM 903 C CA . GLN A 1 122 ? 37.396 -41.154 -17.696 1.00 39.61 179 GLN A CA 1
ATOM 904 C C . GLN A 1 122 ? 36.790 -39.804 -17.321 1.00 38.97 179 GLN A C 1
ATOM 905 O O . GLN A 1 122 ? 35.959 -39.273 -18.063 1.00 38.85 179 GLN A O 1
ATOM 911 N N . VAL A 1 123 ? 37.207 -39.257 -16.178 1.00 38.49 180 VAL A N 1
ATOM 912 C CA . VAL A 1 123 ? 36.708 -37.966 -15.657 1.00 37.54 180 VAL A CA 1
ATOM 913 C C . VAL A 1 123 ? 36.879 -36.740 -16.572 1.00 37.29 180 VAL A C 1
ATOM 914 O O . VAL A 1 123 ? 35.924 -36.005 -16.791 1.00 37.47 180 VAL A O 1
ATOM 918 N N . ARG A 1 124 ? 38.091 -36.496 -17.071 1.00 36.84 181 ARG A N 1
ATOM 919 C CA . ARG A 1 124 ? 38.325 -35.432 -18.074 1.00 36.12 181 ARG A CA 1
ATOM 920 C C . ARG A 1 124 ? 37.453 -35.548 -19.333 1.00 35.60 181 ARG A C 1
ATOM 921 O O . ARG A 1 124 ? 36.907 -34.557 -19.814 1.00 34.43 181 ARG A O 1
ATOM 929 N N . GLU A 1 125 ? 37.370 -36.773 -19.858 1.00 35.74 182 GLU A N 1
ATOM 930 C CA . GLU A 1 125 ? 36.677 -37.086 -21.103 1.00 36.21 182 GLU A CA 1
ATOM 931 C C . GLU A 1 125 ? 35.209 -36.796 -20.920 1.00 35.99 182 GLU A C 1
ATOM 932 O O . GLU A 1 125 ? 34.595 -36.070 -21.732 1.00 36.51 182 GLU A O 1
ATOM 938 N N . ARG A 1 126 ? 34.654 -37.343 -19.838 1.00 35.20 183 ARG A N 1
ATOM 939 C CA . ARG A 1 126 ? 33.256 -37.131 -19.519 1.00 34.46 183 ARG A CA 1
ATOM 940 C C . ARG A 1 126 ? 32.932 -35.655 -19.266 1.00 33.97 183 ARG A C 1
ATOM 941 O O . ARG A 1 126 ? 31.856 -35.165 -19.627 1.00 33.35 183 ARG A O 1
ATOM 949 N N . LEU A 1 127 ? 33.892 -34.944 -18.686 1.00 33.80 184 LEU A N 1
ATOM 950 C CA . LEU A 1 127 ? 33.699 -33.534 -18.392 1.00 33.93 184 LEU A CA 1
ATOM 951 C C . LEU A 1 127 ? 33.650 -32.689 -19.674 1.00 33.86 184 LEU A C 1
ATOM 952 O O . LEU A 1 127 ? 32.826 -31.755 -19.781 1.00 33.73 184 LEU A O 1
ATOM 957 N N . ALA A 1 128 ? 34.498 -33.026 -20.648 1.00 33.31 185 ALA A N 1
ATOM 958 C CA . ALA A 1 128 ? 34.481 -32.302 -21.904 1.00 32.91 185 ALA A CA 1
ATOM 959 C C . ALA A 1 128 ? 33.221 -32.668 -22.673 1.00 33.42 185 ALA A C 1
ATOM 960 O O . ALA A 1 128 ? 32.612 -31.778 -23.303 1.00 32.88 185 ALA A O 1
ATOM 962 N N . LYS A 1 129 ? 32.815 -33.955 -22.594 1.00 33.52 186 LYS A N 1
ATOM 963 C CA . LYS A 1 129 ? 31.510 -34.374 -23.133 1.00 33.89 186 LYS A CA 1
ATOM 964 C C . LYS A 1 129 ? 30.482 -33.388 -22.569 1.00 34.62 186 LYS A C 1
ATOM 965 O O . LYS A 1 129 ? 29.759 -32.737 -23.325 1.00 34.99 186 LYS A O 1
ATOM 967 N N . GLY A 1 130 ? 30.471 -33.218 -21.248 1.00 35.13 187 GLY A N 1
ATOM 968 C CA . GLY A 1 130 ? 29.537 -32.286 -20.611 1.00 35.60 187 GLY A CA 1
ATOM 969 C C . GLY A 1 130 ? 29.551 -30.871 -21.179 1.00 35.86 187 GLY A C 1
ATOM 970 O O . GLY A 1 130 ? 28.495 -30.323 -21.547 1.00 35.14 187 GLY A O 1
ATOM 971 N N . LEU A 1 131 ? 30.757 -30.290 -21.254 1.00 36.36 188 LEU A N 1
ATOM 972 C CA . LEU A 1 131 ? 30.939 -28.903 -21.734 1.00 36.31 188 LEU A CA 1
ATOM 973 C C . LEU A 1 131 ? 30.563 -28.747 -23.229 1.00 36.90 188 LEU A C 1
ATOM 974 O O . LEU A 1 131 ? 30.096 -27.673 -23.666 1.00 36.88 188 LEU A O 1
ATOM 979 N N . VAL A 1 132 ? 30.732 -29.837 -23.990 1.00 37.19 189 VAL A N 1
ATOM 980 C CA . VAL A 1 132 ? 30.174 -29.940 -25.347 1.00 36.73 189 VAL A CA 1
ATOM 981 C C . VAL A 1 132 ? 28.638 -29.958 -25.345 1.00 36.99 189 VAL A C 1
ATOM 982 O O . VAL A 1 132 ? 28.028 -29.037 -25.876 1.00 37.71 189 VAL A O 1
ATOM 986 N N . ASP A 1 133 ? 28.010 -30.954 -24.716 1.00 36.89 190 ASP A N 1
ATOM 987 C CA . ASP A 1 133 ? 26.531 -31.053 -24.701 1.00 36.69 190 ASP A CA 1
ATOM 988 C C . ASP A 1 133 ? 25.858 -29.857 -24.093 1.00 36.12 190 ASP A C 1
ATOM 989 O O . ASP A 1 133 ? 24.646 -29.746 -24.125 1.00 36.09 190 ASP A O 1
ATOM 994 N N . LYS A 1 134 ? 26.643 -28.970 -23.511 1.00 35.99 191 LYS A N 1
ATOM 995 C CA . LYS A 1 134 ? 26.081 -27.767 -22.945 1.00 35.49 191 LYS A CA 1
ATOM 996 C C . LYS A 1 134 ? 26.391 -26.545 -23.799 1.00 36.07 191 LYS A C 1
ATOM 997 O O . LYS A 1 134 ? 25.910 -25.459 -23.488 1.00 36.73 191 LYS A O 1
ATOM 1003 N N . GLY A 1 135 ? 27.199 -26.708 -24.852 1.00 35.91 192 GLY A N 1
ATOM 1004 C CA . GLY A 1 135 ? 27.503 -25.611 -25.788 1.00 35.84 192 GLY A CA 1
ATOM 1005 C C . GLY A 1 135 ? 28.651 -24.667 -25.459 1.00 36.18 192 GLY A C 1
ATOM 1006 O O . GLY A 1 135 ? 28.792 -23.601 -26.064 1.00 36.01 192 GLY A O 1
ATOM 1007 N N . VAL A 1 136 ? 29.482 -25.040 -24.497 1.00 36.70 193 VAL A N 1
ATOM 1008 C CA . VAL A 1 136 ? 30.629 -24.212 -24.165 1.00 36.98 193 VAL A CA 1
ATOM 1009 C C . VAL A 1 136 ? 31.732 -24.602 -25.128 1.00 37.30 193 VAL A C 1
ATOM 1010 O O . VAL A 1 136 ? 32.514 -23.766 -25.559 1.00 38.09 193 VAL A O 1
ATOM 1014 N N . LEU A 1 137 ? 31.791 -25.873 -25.477 1.00 37.15 194 LEU A N 1
ATOM 1015 C CA . LEU A 1 137 ? 32.858 -26.339 -26.336 1.00 37.25 194 LEU A CA 1
ATOM 1016 C C . LEU A 1 137 ? 32.243 -26.955 -27.577 1.00 38.69 194 LEU A C 1
ATOM 1017 O O . LEU A 1 137 ? 31.327 -27.777 -27.450 1.00 39.43 194 LEU A O 1
ATOM 1022 N N . ARG A 1 138 ? 32.725 -26.570 -28.765 1.00 39.68 195 ARG A N 1
ATOM 1023 C CA . ARG A 1 138 ? 32.438 -27.352 -29.970 1.00 40.61 195 ARG A CA 1
ATOM 1024 C C . ARG A 1 138 ? 33.402 -28.524 -29.982 1.00 41.30 195 ARG A C 1
ATOM 1025 O O . ARG A 1 138 ? 34.009 -28.834 -28.954 1.00 41.51 195 ARG A O 1
ATOM 1033 N N . THR A 1 139 ? 33.507 -29.194 -31.128 1.00 42.52 196 THR A N 1
ATOM 1034 C CA . THR A 1 139 ? 34.370 -30.371 -31.316 1.00 43.10 196 THR A CA 1
ATOM 1035 C C . THR A 1 139 ? 34.796 -30.423 -32.794 1.00 43.63 196 THR A C 1
ATOM 1036 O O . THR A 1 139 ? 33.951 -30.422 -33.675 1.00 43.36 196 THR A O 1
ATOM 1040 N N . GLU A 1 140 ? 36.108 -30.416 -33.034 1.00 44.73 197 GLU A N 1
ATOM 1041 C CA . GLU A 1 140 ? 36.717 -30.251 -34.362 1.00 46.26 197 GLU A CA 1
ATOM 1042 C C . GLU A 1 140 ? 37.995 -31.087 -34.469 1.00 46.22 197 GLU A C 1
ATOM 1043 O O . GLU A 1 140 ? 38.782 -31.150 -33.534 1.00 46.29 197 GLU A O 1
ATOM 1049 N N . MET A 1 141 ? 38.188 -31.739 -35.610 1.00 47.00 198 MET A N 1
ATOM 1050 C CA . MET A 1 141 ? 39.363 -32.587 -35.844 1.00 47.24 198 MET A CA 1
ATOM 1051 C C . MET A 1 141 ? 40.542 -31.773 -36.315 1.00 47.33 198 MET A C 1
ATOM 1052 O O . MET A 1 141 ? 40.427 -30.993 -37.255 1.00 47.26 198 MET A O 1
ATOM 1057 N N . LYS A 1 142 ? 41.664 -31.942 -35.627 1.00 48.00 199 LYS A N 1
ATOM 1058 C CA . LYS A 1 142 ? 42.960 -31.410 -36.057 1.00 48.70 199 LYS A CA 1
ATOM 1059 C C . LYS A 1 142 ? 43.723 -32.608 -36.606 1.00 49.20 199 LYS A C 1
ATOM 1060 O O . LYS A 1 142 ? 43.677 -33.711 -36.018 1.00 48.71 199 LYS A O 1
ATOM 1062 N N . ASN A 1 143 ? 44.381 -32.401 -37.752 1.00 50.15 200 ASN A N 1
ATOM 1063 C CA . ASN A 1 143 ? 45.191 -33.456 -38.382 1.00 50.83 200 ASN A CA 1
ATOM 1064 C C . ASN A 1 143 ? 46.697 -33.281 -38.097 1.00 51.17 200 ASN A C 1
ATOM 1065 O O . ASN A 1 143 ? 47.294 -32.259 -38.434 1.00 50.92 200 ASN A O 1
ATOM 1067 N N . PHE A 1 144 ? 47.275 -34.260 -37.399 1.00 51.95 201 PHE A N 1
ATOM 1068 C CA . PHE A 1 144 ? 48.726 -34.394 -37.291 1.00 52.57 201 PHE A CA 1
ATOM 1069 C C . PHE A 1 144 ? 49.221 -35.350 -38.433 1.00 53.17 201 PHE A C 1
ATOM 1070 O O . PHE A 1 144 ? 48.498 -35.581 -39.441 1.00 53.66 201 PHE A O 1
ATOM 1072 N N . PHE A 1 145 ? 50.436 -35.884 -38.317 1.00 52.88 202 PHE A N 1
ATOM 1073 C CA . PHE A 1 145 ? 50.917 -36.762 -39.373 1.00 52.29 202 PHE A CA 1
ATOM 1074 C C . PHE A 1 145 ? 50.277 -38.156 -39.289 1.00 51.92 202 PHE A C 1
ATOM 1075 O O . PHE A 1 145 ? 49.396 -38.452 -40.074 1.00 51.66 202 PHE A O 1
ATOM 1083 N N . LEU A 1 146 ? 50.674 -38.972 -38.310 1.00 51.65 203 LEU A N 1
ATOM 1084 C CA . LEU A 1 146 ? 50.236 -40.373 -38.223 1.00 51.50 203 LEU A CA 1
ATOM 1085 C C . LEU A 1 146 ? 48.857 -40.603 -37.639 1.00 51.66 203 LEU A C 1
ATOM 1086 O O . LEU A 1 146 ? 48.513 -41.753 -37.333 1.00 51.71 203 LEU A O 1
ATOM 1091 N N . PHE A 1 147 ? 48.081 -39.533 -37.457 1.00 51.78 204 PHE A N 1
ATOM 1092 C CA . PHE A 1 147 ? 46.756 -39.640 -36.827 1.00 51.98 204 PHE A CA 1
ATOM 1093 C C . PHE A 1 147 ? 46.002 -38.315 -36.792 1.00 52.05 204 PHE A C 1
ATOM 1094 O O . PHE A 1 147 ? 46.558 -37.238 -37.059 1.00 51.46 204 PHE A O 1
ATOM 1102 N N . ASP A 1 148 ? 44.719 -38.435 -36.467 1.00 52.39 205 ASP A N 1
ATOM 1103 C CA . ASP A 1 148 ? 43.838 -37.307 -36.259 1.00 52.89 205 ASP A CA 1
ATOM 1104 C C . ASP A 1 148 ? 43.299 -37.393 -34.836 1.00 52.77 205 ASP A C 1
ATOM 1105 O O . ASP A 1 148 ? 42.836 -38.451 -34.399 1.00 52.98 205 ASP A O 1
ATOM 1110 N N . MET A 1 149 ? 43.361 -36.284 -34.109 1.00 52.39 206 MET A N 1
ATOM 1111 C CA . MET A 1 149 ? 42.761 -36.224 -32.779 1.00 52.07 206 MET A CA 1
ATOM 1112 C C . MET A 1 149 ? 41.579 -35.253 -32.772 1.00 50.76 206 MET A C 1
ATOM 1113 O O . MET A 1 149 ? 41.622 -34.213 -33.434 1.00 50.59 206 MET A O 1
ATOM 1118 N N . ALA A 1 150 ? 40.521 -35.604 -32.044 1.00 49.36 207 ALA A N 1
ATOM 1119 C CA . ALA A 1 150 ? 39.426 -34.668 -31.823 1.00 48.18 207 ALA A CA 1
ATOM 1120 C C . ALA A 1 150 ? 39.808 -33.600 -30.778 1.00 47.42 207 ALA A C 1
ATOM 1121 O O . ALA A 1 150 ? 40.139 -33.922 -29.635 1.00 47.47 207 ALA A O 1
ATOM 1123 N N . THR A 1 151 ? 39.774 -32.336 -31.189 1.00 45.93 208 THR A N 1
ATOM 1124 C CA . THR A 1 151 ? 39.918 -31.230 -30.269 1.00 44.64 208 THR A CA 1
ATOM 1125 C C . THR A 1 151 ? 38.545 -30.649 -29.951 1.00 44.08 208 THR A C 1
ATOM 1126 O O . THR A 1 151 ? 37.614 -30.801 -30.722 1.00 44.21 208 THR A O 1
ATOM 1130 N N . HIS A 1 152 ? 38.420 -29.967 -28.823 1.00 43.16 209 HIS A N 1
ATOM 1131 C CA . HIS A 1 152 ? 37.188 -29.300 -28.498 1.00 42.14 209 HIS A CA 1
ATOM 1132 C C . HIS A 1 152 ? 37.487 -27.858 -28.254 1.00 41.61 209 HIS A C 1
ATOM 1133 O O . HIS A 1 152 ? 37.670 -27.455 -27.114 1.00 41.65 209 HIS A O 1
ATOM 1140 N N . PRO A 1 153 ? 37.580 -27.066 -29.329 1.00 41.40 210 PRO A N 1
ATOM 1141 C CA . PRO A 1 153 ? 37.798 -25.639 -29.127 1.00 41.63 210 PRO A CA 1
ATOM 1142 C C . PRO A 1 153 ? 36.566 -25.019 -28.467 1.00 41.88 210 PRO A C 1
ATOM 1143 O O . PRO A 1 153 ? 35.505 -25.642 -28.461 1.00 41.90 210 PRO A O 1
ATOM 1147 N N . ILE A 1 154 ? 36.700 -23.820 -27.903 1.00 42.24 211 ILE A N 1
ATOM 1148 C CA . ILE A 1 154 ? 35.573 -23.221 -27.162 1.00 42.50 211 ILE A CA 1
ATOM 1149 C C . ILE A 1 154 ? 34.510 -22.563 -28.088 1.00 42.25 211 ILE A C 1
ATOM 1150 O O . ILE A 1 154 ? 34.843 -21.800 -28.996 1.00 42.63 211 ILE A O 1
ATOM 1155 N N . ALA A 1 155 ? 33.243 -22.919 -27.882 1.00 41.95 212 ALA A N 1
ATOM 1156 C CA . ALA A 1 155 ? 32.125 -22.352 -28.645 1.00 41.54 212 ALA A CA 1
ATOM 1157 C C . ALA A 1 155 ? 31.590 -21.080 -27.993 1.00 41.62 212 ALA A C 1
ATOM 1158 O O . ALA A 1 155 ? 31.287 -20.101 -28.676 1.00 42.02 212 ALA A O 1
ATOM 1160 N N . ASP A 1 156 ? 31.474 -21.086 -26.667 1.00 41.52 213 ASP A N 1
ATOM 1161 C CA . ASP A 1 156 ? 30.930 -19.933 -25.952 1.00 40.78 213 ASP A CA 1
ATOM 1162 C C . ASP A 1 156 ? 31.937 -19.364 -24.942 1.00 40.42 213 ASP A C 1
ATOM 1163 O O . ASP A 1 156 ? 32.089 -19.886 -23.822 1.00 40.98 213 ASP A O 1
ATOM 1168 N N . ALA A 1 157 ? 32.637 -18.304 -25.340 1.00 39.55 214 ALA A N 1
ATOM 1169 C CA . ALA A 1 157 ? 33.631 -17.684 -24.456 1.00 38.81 214 ALA A CA 1
ATOM 1170 C C . ALA A 1 157 ? 32.988 -16.999 -23.257 1.00 38.59 214 ALA A C 1
ATOM 1171 O O . ALA A 1 157 ? 33.633 -16.788 -22.230 1.00 38.85 214 ALA A O 1
ATOM 1173 N N . SER A 1 158 ? 31.711 -16.660 -23.373 1.00 38.11 215 SER A N 1
ATOM 1174 C CA . SER A 1 158 ? 31.086 -15.863 -22.342 1.00 37.69 215 SER A CA 1
ATOM 1175 C C . SER A 1 158 ? 30.924 -16.670 -21.056 1.00 37.44 215 SER A C 1
ATOM 1176 O O . SER A 1 158 ? 30.764 -16.096 -19.977 1.00 37.64 215 SER A O 1
ATOM 1179 N N . CYS A 1 159 ? 30.994 -17.995 -21.171 1.00 37.00 216 CYS A N 1
ATOM 1180 C CA . CYS A 1 159 ? 30.843 -18.882 -20.017 1.00 36.63 216 CYS A CA 1
ATOM 1181 C C . CYS A 1 159 ? 32.007 -18.736 -19.036 1.00 36.55 216 CYS A C 1
ATOM 1182 O O . CYS A 1 159 ? 31.779 -18.368 -17.876 1.00 37.01 216 CYS A O 1
ATOM 1185 N N . LYS A 1 160 ? 33.242 -18.992 -19.488 1.00 35.93 217 LYS A N 1
ATOM 1186 C CA . LYS A 1 160 ? 34.400 -18.843 -18.602 1.00 35.03 217 LYS A CA 1
ATOM 1187 C C . LYS A 1 160 ? 34.492 -17.404 -18.135 1.00 35.32 217 LYS A C 1
ATOM 1188 O O . LYS A 1 160 ? 34.904 -17.133 -17.008 1.00 35.63 217 LYS A O 1
ATOM 1194 N N . GLU A 1 161 ? 34.072 -16.484 -18.994 1.00 35.53 218 GLU A N 1
ATOM 1195 C CA . GLU A 1 161 ? 34.127 -15.054 -18.682 1.00 35.86 218 GLU A CA 1
ATOM 1196 C C . GLU A 1 161 ? 33.321 -14.699 -17.433 1.00 35.51 218 GLU A C 1
ATOM 1197 O O . GLU A 1 161 ? 33.820 -14.038 -16.530 1.00 35.06 218 GLU A O 1
ATOM 1203 N N . ALA A 1 162 ? 32.077 -15.169 -17.391 1.00 35.74 219 ALA A N 1
ATOM 1204 C CA . ALA A 1 162 ? 31.169 -14.896 -16.285 1.00 35.55 219 ALA A CA 1
ATOM 1205 C C . ALA A 1 162 ? 31.723 -15.504 -15.003 1.00 35.59 219 ALA A C 1
ATOM 1206 O O . ALA A 1 162 ? 31.707 -14.844 -13.951 1.00 36.38 219 ALA A O 1
ATOM 1208 N N . ILE A 1 163 ? 32.232 -16.740 -15.092 1.00 34.75 220 ILE A N 1
ATOM 1209 C CA . ILE A 1 163 ? 32.934 -17.365 -13.962 1.00 33.85 220 ILE A CA 1
ATOM 1210 C C . ILE A 1 163 ? 34.108 -16.499 -13.463 1.00 33.07 220 ILE A C 1
ATOM 1211 O O . ILE A 1 163 ? 34.267 -16.254 -12.259 1.00 31.91 220 ILE A O 1
ATOM 1216 N N . LYS A 1 164 ? 34.910 -16.043 -14.421 1.00 32.88 221 LYS A N 1
ATOM 1217 C CA . LYS A 1 164 ? 36.026 -15.174 -14.143 1.00 32.90 221 LYS A CA 1
ATOM 1218 C C . LYS A 1 164 ? 35.517 -13.937 -13.425 1.00 33.19 221 LYS A C 1
ATOM 1219 O O . LYS A 1 164 ? 35.990 -13.639 -12.333 1.00 33.80 221 LYS A O 1
ATOM 1225 N N . ARG A 1 165 ? 34.532 -13.243 -13.997 1.00 33.19 222 ARG A N 1
ATOM 1226 C CA . ARG A 1 165 ? 34.011 -12.032 -13.358 1.00 33.04 222 ARG A CA 1
ATOM 1227 C C . ARG A 1 165 ? 33.518 -12.294 -11.895 1.00 32.99 222 ARG A C 1
ATOM 1228 O O . ARG A 1 165 ? 33.683 -11.435 -11.009 1.00 33.37 222 ARG A O 1
ATOM 1230 N N . ARG A 1 166 ? 32.998 -13.488 -11.610 1.00 32.84 223 ARG A N 1
ATOM 1231 C CA . ARG A 1 166 ? 32.641 -13.814 -10.207 1.00 32.71 223 ARG A CA 1
ATOM 1232 C C . ARG A 1 166 ? 33.876 -13.849 -9.317 1.00 32.25 223 ARG A C 1
ATOM 1233 O O . ARG A 1 166 ? 33.996 -13.074 -8.391 1.00 32.16 223 ARG A O 1
ATOM 1241 N N . VAL A 1 167 ? 34.810 -14.731 -9.618 1.00 32.27 224 VAL A N 1
ATOM 1242 C CA . VAL A 1 167 ? 36.063 -14.762 -8.883 1.00 32.23 224 VAL A CA 1
ATOM 1243 C C . VAL A 1 167 ? 36.564 -13.319 -8.634 1.00 32.73 224 VAL A C 1
ATOM 1244 O O . VAL A 1 167 ? 36.898 -12.948 -7.506 1.00 33.25 224 VAL A O 1
ATOM 1248 N N . LEU A 1 168 ? 36.580 -12.496 -9.672 1.00 32.60 225 LEU A N 1
ATOM 1249 C CA . LEU A 1 168 ? 37.141 -11.163 -9.543 1.00 32.79 225 LEU A CA 1
ATOM 1250 C C . LEU A 1 168 ? 36.318 -10.277 -8.583 1.00 33.45 225 LEU A C 1
ATOM 1251 O O . LEU A 1 168 ? 36.851 -9.409 -7.835 1.00 32.72 225 LEU A O 1
ATOM 1256 N N . SER A 1 169 ? 35.011 -10.512 -8.607 1.00 34.20 226 SER A N 1
ATOM 1257 C CA . SER A 1 169 ? 34.110 -9.770 -7.753 1.00 35.30 226 SER A CA 1
ATOM 1258 C C . SER A 1 169 ? 34.350 -10.079 -6.255 1.00 35.31 226 SER A C 1
ATOM 1259 O O . SER A 1 169 ? 34.269 -9.178 -5.414 1.00 35.46 226 SER A O 1
ATOM 1262 N N . VAL A 1 170 ? 34.674 -11.337 -5.944 1.00 35.15 227 VAL A N 1
ATOM 1263 C CA . VAL A 1 170 ? 35.076 -11.731 -4.603 1.00 35.09 227 VAL A CA 1
ATOM 1264 C C . VAL A 1 170 ? 36.532 -11.381 -4.278 1.00 35.92 227 VAL A C 1
ATOM 1265 O O . VAL A 1 170 ? 36.869 -11.139 -3.109 1.00 36.73 227 VAL A O 1
ATOM 1269 N N . LEU A 1 171 ? 37.404 -11.363 -5.280 1.00 36.11 228 LEU A N 1
ATOM 1270 C CA . LEU A 1 171 ? 38.824 -11.253 -4.986 1.00 36.62 228 LEU A CA 1
ATOM 1271 C C . LEU A 1 171 ? 39.464 -9.908 -5.283 1.00 37.54 228 LEU A C 1
ATOM 1272 O O . LEU A 1 171 ? 40.589 -9.656 -4.857 1.00 37.44 228 LEU A O 1
ATOM 1277 N N . VAL A 1 172 ? 38.781 -9.035 -6.011 1.00 38.91 229 VAL A N 1
ATOM 1278 C CA . VAL A 1 172 ? 39.360 -7.700 -6.191 1.00 40.90 229 VAL A CA 1
ATOM 1279 C C . VAL A 1 172 ? 38.449 -6.467 -5.961 1.00 41.58 229 VAL A C 1
ATOM 1280 O O . VAL A 1 172 ? 38.948 -5.455 -5.477 1.00 41.97 229 VAL A O 1
ATOM 1284 N N . SER A 1 173 ? 37.148 -6.554 -6.273 1.00 42.64 230 SER A N 1
ATOM 1285 C CA . SER A 1 173 ? 36.155 -5.481 -5.963 1.00 43.01 230 SER A CA 1
ATOM 1286 C C . SER A 1 173 ? 36.162 -5.056 -4.501 1.00 44.19 230 SER A C 1
ATOM 1287 O O . SER A 1 173 ? 36.263 -5.920 -3.620 1.00 44.76 230 SER A O 1
ATOM 1290 N N . ARG A 1 174 ? 36.027 -3.755 -4.215 1.00 45.20 231 ARG A N 1
ATOM 1291 C CA . ARG A 1 174 ? 35.850 -3.329 -2.793 1.00 46.01 231 ARG A CA 1
ATOM 1292 C C . ARG A 1 174 ? 34.559 -3.960 -2.261 1.00 46.29 231 ARG A C 1
ATOM 1293 O O . ARG A 1 174 ? 34.515 -4.449 -1.130 1.00 46.81 231 ARG A O 1
ATOM 1295 N N . ASN A 1 175 ? 33.519 -3.967 -3.089 1.00 45.94 232 ASN A N 1
ATOM 1296 C CA . ASN A 1 175 ? 32.310 -4.642 -2.705 1.00 46.06 232 ASN A CA 1
ATOM 1297 C C . ASN A 1 175 ? 31.941 -5.629 -3.724 1.00 45.67 232 ASN A C 1
ATOM 1298 O O . ASN A 1 175 ? 31.652 -5.253 -4.866 1.00 45.90 232 ASN A O 1
ATOM 1303 N N . MET A 1 176 ? 31.942 -6.889 -3.292 1.00 44.95 233 MET A N 1
ATOM 1304 C CA . MET A 1 176 ? 31.400 -7.982 -4.077 1.00 44.18 233 MET A CA 1
ATOM 1305 C C . MET A 1 176 ? 30.004 -7.619 -4.548 1.00 43.45 233 MET A C 1
ATOM 1306 O O . MET A 1 176 ? 29.232 -7.078 -3.775 1.00 43.83 233 MET A O 1
ATOM 1311 N N . GLU A 1 177 ? 29.713 -7.869 -5.822 1.00 42.65 234 GLU A N 1
ATOM 1312 C CA . GLU A 1 177 ? 28.363 -7.760 -6.377 1.00 42.11 234 GLU A CA 1
ATOM 1313 C C . GLU A 1 177 ? 28.313 -8.700 -7.578 1.00 41.61 234 GLU A C 1
ATOM 1314 O O . GLU A 1 177 ? 28.642 -8.295 -8.682 1.00 41.46 234 GLU A O 1
ATOM 1316 N N . LEU A 1 178 ? 27.946 -9.965 -7.349 1.00 41.39 235 LEU A N 1
ATOM 1317 C CA . LEU A 1 178 ? 27.957 -10.989 -8.415 1.00 41.42 235 LEU A CA 1
ATOM 1318 C C . LEU A 1 178 ? 26.980 -10.666 -9.564 1.00 41.80 235 LEU A C 1
ATOM 1319 O O . LEU A 1 178 ? 26.021 -9.934 -9.379 1.00 41.88 235 LEU A O 1
ATOM 1324 N N . SER A 1 179 ? 27.240 -11.221 -10.743 1.00 42.28 236 SER A N 1
ATOM 1325 C CA . SER A 1 179 ? 26.437 -10.976 -11.935 1.00 42.74 236 SER A CA 1
ATOM 1326 C C . SER A 1 179 ? 25.947 -12.294 -12.476 1.00 43.66 236 SER A C 1
ATOM 1327 O O . SER A 1 179 ? 26.667 -13.290 -12.428 1.00 43.94 236 SER A O 1
ATOM 1330 N N . TYR A 1 180 ? 24.750 -12.311 -13.046 1.00 44.58 237 TYR A N 1
ATOM 1331 C CA . TYR A 1 180 ? 24.193 -13.595 -13.455 1.00 45.41 237 TYR A CA 1
ATOM 1332 C C . TYR A 1 180 ? 24.036 -13.756 -14.977 1.00 45.46 237 TYR A C 1
ATOM 1333 O O . TYR A 1 180 ? 24.101 -12.776 -15.721 1.00 45.64 237 TYR A O 1
ATOM 1342 N N . ASN A 1 181 ? 23.898 -15.006 -15.421 1.00 45.59 238 ASN A N 1
ATOM 1343 C CA . ASN A 1 181 ? 23.769 -15.375 -16.837 1.00 45.49 238 ASN A CA 1
ATOM 1344 C C . ASN A 1 181 ? 22.945 -16.658 -17.006 1.00 45.63 238 ASN A C 1
ATOM 1345 O O . ASN A 1 181 ? 22.565 -17.279 -16.009 1.00 45.40 238 ASN A O 1
ATOM 1350 N N . GLU A 1 182 ? 22.674 -17.049 -18.255 1.00 45.94 239 GLU A N 1
ATOM 1351 C CA . GLU A 1 182 ? 21.889 -18.258 -18.559 1.00 46.27 239 GLU A CA 1
ATOM 1352 C C . GLU A 1 182 ? 22.374 -19.497 -17.759 1.00 46.59 239 GLU A C 1
ATOM 1353 O O . GLU A 1 182 ? 21.573 -20.318 -17.311 1.00 46.37 239 GLU A O 1
ATOM 1355 N N . TYR A 1 183 ? 23.693 -19.584 -17.564 1.00 47.21 240 TYR A N 1
ATOM 1356 C CA . TYR A 1 183 ? 24.375 -20.664 -16.826 1.00 47.32 240 TYR A CA 1
ATOM 1357 C C . TYR A 1 183 ? 24.225 -20.560 -15.314 1.00 47.55 240 TYR A C 1
ATOM 1358 O O . TYR A 1 183 ? 24.107 -21.585 -14.634 1.00 47.88 240 TYR A O 1
ATOM 1367 N N . PHE A 1 184 ? 24.286 -19.333 -14.791 1.00 47.54 241 PHE A N 1
ATOM 1368 C CA . PHE A 1 184 ? 24.291 -19.087 -13.348 1.00 47.95 241 PHE A CA 1
ATOM 1369 C C . PHE A 1 184 ? 23.304 -17.944 -13.023 1.00 48.94 241 PHE A C 1
ATOM 1370 O O . PHE A 1 184 ? 23.720 -16.794 -12.865 1.00 49.03 241 PHE A O 1
ATOM 1378 N N . PRO A 1 185 ? 21.984 -18.250 -12.954 1.00 49.79 242 PRO A N 1
ATOM 1379 C CA . PRO A 1 185 ? 20.924 -17.229 -12.745 1.00 50.36 242 PRO A CA 1
ATOM 1380 C C . PRO A 1 185 ? 20.867 -16.673 -11.308 1.00 50.96 242 PRO A C 1
ATOM 1381 O O . PRO A 1 185 ? 21.215 -17.411 -10.375 1.00 51.34 242 PRO A O 1
ATOM 1385 N N . GLU A 1 186 ? 20.428 -15.412 -11.121 1.00 51.13 243 GLU A N 1
ATOM 1386 C CA . GLU A 1 186 ? 20.135 -14.859 -9.759 1.00 51.04 243 GLU A CA 1
ATOM 1387 C C . GLU A 1 186 ? 19.059 -15.719 -9.067 1.00 50.82 243 GLU A C 1
ATOM 1388 O O . GLU A 1 186 ? 18.685 -15.485 -7.929 1.00 51.28 243 GLU A O 1
ATOM 1390 N N . THR A 1 187 ? 18.580 -16.714 -9.803 1.00 50.22 244 THR A N 1
ATOM 1391 C CA . THR A 1 187 ? 17.655 -17.716 -9.341 1.00 49.43 244 THR A CA 1
ATOM 1392 C C . THR A 1 187 ? 18.296 -18.745 -8.422 1.00 49.20 244 THR A C 1
ATOM 1393 O O . THR A 1 187 ? 17.580 -19.383 -7.658 1.00 49.95 244 THR A O 1
ATOM 1397 N N . THR A 1 188 ? 19.617 -18.932 -8.487 1.00 48.11 245 THR A N 1
ATOM 1398 C CA . THR A 1 188 ? 20.204 -20.221 -8.040 1.00 46.86 245 THR A CA 1
ATOM 1399 C C . THR A 1 188 ? 20.536 -20.361 -6.546 1.00 45.79 245 THR A C 1
ATOM 1400 O O . THR A 1 188 ? 20.954 -19.401 -5.905 1.00 45.96 245 THR A O 1
ATOM 1404 N N . SER A 1 189 ? 20.361 -21.565 -6.005 1.00 44.29 246 SER A N 1
ATOM 1405 C CA . SER A 1 189 ? 20.709 -21.836 -4.609 1.00 42.99 246 SER A CA 1
ATOM 1406 C C . SER A 1 189 ? 22.200 -21.631 -4.298 1.00 42.24 246 SER A C 1
ATOM 1407 O O . SER A 1 189 ? 23.079 -22.009 -5.084 1.00 42.03 246 SER A O 1
ATOM 1410 N N . PHE A 1 190 ? 22.463 -21.030 -3.136 1.00 41.22 247 PHE A N 1
ATOM 1411 C CA . PHE A 1 190 ? 23.813 -20.855 -2.595 1.00 39.92 247 PHE A CA 1
ATOM 1412 C C . PHE A 1 190 ? 24.795 -20.255 -3.595 1.00 39.35 247 PHE A C 1
ATOM 1413 O O . PHE A 1 190 ? 25.965 -20.651 -3.658 1.00 39.55 247 PHE A O 1
ATOM 1421 N N . LYS A 1 191 ? 24.298 -19.266 -4.343 1.00 38.43 248 LYS A N 1
ATOM 1422 C CA . LYS A 1 191 ? 25.066 -18.530 -5.338 1.00 37.21 248 LYS A CA 1
ATOM 1423 C C . LYS A 1 191 ? 26.469 -18.209 -4.782 1.00 36.55 248 LYS A C 1
ATOM 1424 O O . LYS A 1 191 ? 27.475 -18.515 -5.422 1.00 36.41 248 LYS A O 1
ATOM 1426 N N . ILE A 1 192 ? 26.532 -17.654 -3.571 1.00 35.61 249 ILE A N 1
ATOM 1427 C CA . ILE A 1 192 ? 27.812 -17.276 -2.970 1.00 34.99 249 ILE A CA 1
ATOM 1428 C C . ILE A 1 192 ? 28.646 -18.469 -2.512 1.00 34.83 249 ILE A C 1
ATOM 1429 O O . ILE A 1 192 ? 29.879 -18.492 -2.713 1.00 35.29 249 ILE A O 1
ATOM 1434 N N . ILE A 1 193 ? 27.993 -19.453 -1.895 1.00 33.74 250 ILE A N 1
ATOM 1435 C CA . ILE A 1 193 ? 28.722 -20.630 -1.470 1.00 33.04 250 ILE A CA 1
ATOM 1436 C C . ILE A 1 193 ? 29.322 -21.303 -2.713 1.00 32.56 250 ILE A C 1
ATOM 1437 O O . ILE A 1 193 ? 30.507 -21.700 -2.728 1.00 32.79 250 ILE A O 1
ATOM 1442 N N . ARG A 1 194 ? 28.523 -21.378 -3.766 1.00 31.12 251 ARG A N 1
ATOM 1443 C CA . ARG A 1 194 ? 28.985 -22.011 -4.981 1.00 30.53 251 ARG A CA 1
ATOM 1444 C C . ARG A 1 194 ? 30.198 -21.258 -5.539 1.00 29.91 251 ARG A C 1
ATOM 1445 O O . ARG A 1 194 ? 31.133 -21.872 -6.080 1.00 29.88 251 ARG A O 1
ATOM 1453 N N . THR A 1 195 ? 30.189 -19.934 -5.377 1.00 28.80 252 THR A N 1
ATOM 1454 C CA . THR A 1 195 ? 31.303 -19.126 -5.825 1.00 27.71 252 THR A CA 1
ATOM 1455 C C . THR A 1 195 ? 32.501 -19.374 -4.954 1.00 26.99 252 THR A C 1
ATOM 1456 O O . THR A 1 195 ? 33.605 -19.623 -5.449 1.00 26.75 252 THR A O 1
ATOM 1460 N N . LEU A 1 196 ? 32.289 -19.312 -3.653 1.00 26.12 253 LEU A N 1
ATOM 1461 C CA . LEU A 1 196 ? 33.407 -19.488 -2.774 1.00 25.75 253 LEU A CA 1
ATOM 1462 C C . LEU A 1 196 ? 33.974 -20.871 -3.063 1.00 25.77 253 LEU A C 1
ATOM 1463 O O . LEU A 1 196 ? 35.191 -21.055 -3.156 1.00 25.18 253 LEU A O 1
ATOM 1468 N N . ALA A 1 197 ? 33.068 -21.829 -3.270 1.00 25.88 254 ALA A N 1
ATOM 1469 C CA . ALA A 1 197 ? 33.456 -23.171 -3.710 1.00 25.62 254 ALA A CA 1
ATOM 1470 C C . ALA A 1 197 ? 34.294 -23.150 -5.005 1.00 25.48 254 ALA A C 1
ATOM 1471 O O . ALA A 1 197 ? 35.334 -23.798 -5.073 1.00 25.38 254 ALA A O 1
ATOM 1473 N N . LEU A 1 198 ? 33.866 -22.398 -6.019 1.00 25.34 255 LEU A N 1
ATOM 1474 C CA . LEU A 1 198 ? 34.662 -22.290 -7.241 1.00 25.13 255 LEU A CA 1
ATOM 1475 C C . LEU A 1 198 ? 36.095 -21.879 -6.900 1.00 25.48 255 LEU A C 1
ATOM 1476 O O . LEU A 1 198 ? 37.040 -22.556 -7.281 1.00 25.08 255 LEU A O 1
ATOM 1481 N N . ILE A 1 199 ? 36.213 -20.777 -6.153 1.00 26.02 256 ILE A N 1
ATOM 1482 C CA . ILE A 1 199 ? 37.474 -20.166 -5.736 1.00 26.07 256 ILE A CA 1
ATOM 1483 C C . ILE A 1 199 ? 38.320 -21.137 -4.938 1.00 26.95 256 ILE A C 1
ATOM 1484 O O . ILE A 1 199 ? 39.436 -21.429 -5.319 1.00 27.11 256 ILE A O 1
ATOM 1489 N N . CYS A 1 200 ? 37.796 -21.652 -3.838 1.00 27.92 257 CYS A N 1
ATOM 1490 C CA . CYS A 1 200 ? 38.602 -22.536 -3.007 1.00 29.72 257 CYS A CA 1
ATOM 1491 C C . CYS A 1 200 ? 39.015 -23.800 -3.732 1.00 30.10 257 CYS A C 1
ATOM 1492 O O . CYS A 1 200 ? 40.155 -24.235 -3.586 1.00 30.63 257 CYS A O 1
ATOM 1495 N N . GLY A 1 201 ? 38.089 -24.384 -4.508 1.00 30.43 258 GLY A N 1
ATOM 1496 C CA . GLY A 1 201 ? 38.375 -25.528 -5.363 1.00 29.65 258 GLY A CA 1
ATOM 1497 C C . GLY A 1 201 ? 39.448 -25.158 -6.366 1.00 29.83 258 GLY A C 1
ATOM 1498 O O . GLY A 1 201 ? 40.420 -25.902 -6.547 1.00 29.48 258 GLY A O 1
ATOM 1499 N N . SER A 1 202 ? 39.285 -23.993 -7.001 1.00 29.65 259 SER A N 1
ATOM 1500 C CA . SER A 1 202 ? 40.226 -23.546 -8.010 1.00 29.97 259 SER A CA 1
ATOM 1501 C C . SER A 1 202 ? 41.631 -23.438 -7.418 1.00 30.59 259 SER A C 1
ATOM 1502 O O . SER A 1 202 ? 42.612 -23.875 -8.018 1.00 30.97 259 SER A O 1
ATOM 1505 N N . TYR A 1 203 ? 41.705 -22.893 -6.208 1.00 31.00 260 TYR A N 1
ATOM 1506 C CA . TYR A 1 203 ? 42.960 -22.618 -5.534 1.00 30.77 260 TYR A CA 1
ATOM 1507 C C . TYR A 1 203 ? 43.634 -23.911 -5.141 1.00 30.67 260 TYR A C 1
ATOM 1508 O O . TYR A 1 203 ? 44.861 -24.026 -5.160 1.00 31.14 260 TYR A O 1
ATOM 1517 N N . GLY A 1 204 ? 42.826 -24.888 -4.771 1.00 30.62 261 GLY A N 1
ATOM 1518 C CA . GLY A 1 204 ? 43.353 -26.192 -4.426 1.00 30.87 261 GLY A CA 1
ATOM 1519 C C . GLY A 1 204 ? 43.950 -26.807 -5.672 1.00 31.03 261 GLY A C 1
ATOM 1520 O O . GLY A 1 204 ? 44.949 -27.507 -5.593 1.00 31.49 261 GLY A O 1
ATOM 1521 N N . ALA A 1 205 ? 43.349 -26.507 -6.827 1.00 30.89 262 ALA A N 1
ATOM 1522 C CA . ALA A 1 205 ? 43.808 -27.024 -8.112 1.00 30.27 262 ALA A CA 1
ATOM 1523 C C . ALA A 1 205 ? 45.013 -26.256 -8.667 1.00 30.08 262 ALA A C 1
ATOM 1524 O O . ALA A 1 205 ? 45.637 -26.700 -9.635 1.00 30.54 262 ALA A O 1
ATOM 1526 N N . ASN A 1 206 ? 45.359 -25.136 -8.034 1.00 29.81 263 ASN A N 1
ATOM 1527 C CA . ASN A 1 206 ? 46.395 -24.218 -8.521 1.00 29.97 263 ASN A CA 1
ATOM 1528 C C . ASN A 1 206 ? 45.997 -23.723 -9.897 1.00 29.73 263 ASN A C 1
ATOM 1529 O O . ASN A 1 206 ? 46.788 -23.729 -10.804 1.00 30.30 263 ASN A O 1
ATOM 1534 N N . VAL A 1 207 ? 44.754 -23.341 -10.075 1.00 29.36 264 VAL A N 1
ATOM 1535 C CA . VAL A 1 207 ? 44.369 -22.734 -11.305 1.00 29.20 264 VAL A CA 1
ATOM 1536 C C . VAL A 1 207 ? 43.675 -21.429 -10.962 1.00 30.64 264 VAL A C 1
ATOM 1537 O O . VAL A 1 207 ? 43.096 -20.773 -11.844 1.00 31.30 264 VAL A O 1
ATOM 1541 N N . LEU A 1 208 ? 43.699 -21.051 -9.678 1.00 31.28 265 LEU A N 1
ATOM 1542 C CA . LEU A 1 208 ? 43.087 -19.789 -9.278 1.00 31.49 265 LEU A CA 1
ATOM 1543 C C . LEU A 1 208 ? 43.808 -18.608 -9.911 1.00 31.67 265 LEU A C 1
ATOM 1544 O O . LEU A 1 208 ? 43.178 -17.827 -10.614 1.00 31.73 265 LEU A O 1
ATOM 1549 N N . GLU A 1 209 ? 45.119 -18.507 -9.704 1.00 31.97 266 GLU A N 1
ATOM 1550 C CA . GLU A 1 209 ? 45.874 -17.328 -10.157 1.00 33.06 266 GLU A CA 1
ATOM 1551 C C . GLU A 1 209 ? 45.916 -17.099 -11.675 1.00 33.00 266 GLU A C 1
ATOM 1552 O O . GLU A 1 209 ? 46.281 -16.010 -12.148 1.00 32.99 266 GLU A O 1
ATOM 1558 N N . ASN A 1 210 ? 45.524 -18.136 -12.410 1.00 33.15 267 ASN A N 1
ATOM 1559 C CA . ASN A 1 210 ? 45.337 -18.092 -13.844 1.00 33.06 267 ASN A CA 1
ATOM 1560 C C . ASN A 1 210 ? 44.565 -16.906 -14.321 1.00 32.92 267 ASN A C 1
ATOM 1561 O O . ASN A 1 210 ? 44.934 -16.338 -15.333 1.00 33.45 267 ASN A O 1
ATOM 1566 N N . VAL A 1 211 ? 43.485 -16.550 -13.633 1.00 32.37 268 VAL A N 1
ATOM 1567 C CA . VAL A 1 211 ? 42.656 -15.456 -14.112 1.00 32.33 268 VAL A CA 1
ATOM 1568 C C . VAL A 1 211 ? 43.114 -14.069 -13.654 1.00 32.17 268 VAL A C 1
ATOM 1569 O O . VAL A 1 211 ? 42.587 -13.067 -14.092 1.00 32.43 268 VAL A O 1
ATOM 1573 N N . LEU A 1 212 ? 44.114 -14.007 -12.800 1.00 32.05 269 LEU A N 1
ATOM 1574 C CA . LEU A 1 212 ? 44.449 -12.753 -12.175 1.00 31.79 269 LEU A CA 1
ATOM 1575 C C . LEU A 1 212 ? 45.705 -12.169 -12.775 1.00 32.03 269 LEU A C 1
ATOM 1576 O O . LEU A 1 212 ? 46.197 -11.128 -12.326 1.00 31.83 269 LEU A O 1
ATOM 1581 N N . THR A 1 213 ? 46.224 -12.847 -13.789 1.00 32.32 270 THR A N 1
ATOM 1582 C CA . THR A 1 213 ? 47.556 -12.563 -14.308 1.00 32.75 270 THR A CA 1
ATOM 1583 C C . THR A 1 213 ? 47.753 -11.138 -14.831 1.00 33.06 270 THR A C 1
ATOM 1584 O O . THR A 1 213 ? 48.739 -10.490 -14.485 1.00 33.36 270 THR A O 1
ATOM 1588 N N . THR A 1 214 ? 46.826 -10.656 -15.646 1.00 33.18 271 THR A N 1
ATOM 1589 C CA . THR A 1 214 ? 46.917 -9.316 -16.190 1.00 33.98 271 THR A CA 1
ATOM 1590 C C . THR A 1 214 ? 46.922 -8.196 -15.117 1.00 34.93 271 THR A C 1
ATOM 1591 O O . THR A 1 214 ? 47.575 -7.152 -15.301 1.00 35.37 271 THR A O 1
ATOM 1595 N N . LEU A 1 215 ? 46.229 -8.407 -13.999 1.00 35.63 272 LEU A N 1
ATOM 1596 C CA . LEU A 1 215 ? 46.172 -7.413 -12.920 1.00 36.52 272 LEU A CA 1
ATOM 1597 C C . LEU A 1 215 ? 47.541 -6.904 -12.457 1.00 38.16 272 LEU A C 1
ATOM 1598 O O . LEU A 1 215 ? 48.519 -7.658 -12.416 1.00 38.39 272 LEU A O 1
ATOM 1603 N N . GLU A 1 216 ? 47.593 -5.620 -12.093 1.00 40.17 273 GLU A N 1
ATOM 1604 C CA . GLU A 1 216 ? 48.763 -5.013 -11.436 1.00 41.73 273 GLU A CA 1
ATOM 1605 C C . GLU A 1 216 ? 49.175 -5.906 -10.256 1.00 41.71 273 GLU A C 1
ATOM 1606 O O . GLU A 1 216 ? 48.316 -6.412 -9.531 1.00 41.36 273 GLU A O 1
ATOM 1612 N N . TYR A 1 217 ? 50.475 -6.124 -10.069 1.00 42.34 274 TYR A N 1
ATOM 1613 C CA . TYR A 1 217 ? 50.916 -7.137 -9.090 1.00 43.00 274 TYR A CA 1
ATOM 1614 C C . TYR A 1 217 ? 50.468 -7.022 -7.630 1.00 42.62 274 TYR A C 1
ATOM 1615 O O . TYR A 1 217 ? 50.470 -8.031 -6.934 1.00 42.51 274 TYR A O 1
ATOM 1624 N N . GLU A 1 218 ? 50.133 -5.820 -7.154 1.00 42.25 275 GLU A N 1
ATOM 1625 C CA . GLU A 1 218 ? 49.606 -5.696 -5.796 1.00 42.24 275 GLU A CA 1
ATOM 1626 C C . GLU A 1 218 ? 48.166 -6.225 -5.697 1.00 41.83 275 GLU A C 1
ATOM 1627 O O . GLU A 1 218 ? 47.839 -6.951 -4.767 1.00 41.69 275 GLU A O 1
ATOM 1633 N N . LYS A 1 219 ? 47.320 -5.889 -6.667 1.00 41.59 276 LYS A N 1
ATOM 1634 C CA . LYS A 1 219 ? 45.928 -6.330 -6.664 1.00 41.37 276 LYS A CA 1
ATOM 1635 C C . LYS A 1 219 ? 45.910 -7.841 -6.740 1.00 40.98 276 LYS A C 1
ATOM 1636 O O . LYS A 1 219 ? 45.084 -8.512 -6.118 1.00 40.89 276 LYS A O 1
ATOM 1642 N N . ARG A 1 220 ? 46.867 -8.359 -7.489 1.00 40.85 277 ARG A N 1
ATOM 1643 C CA . ARG A 1 220 ? 47.033 -9.774 -7.689 1.00 40.84 277 ARG A CA 1
ATOM 1644 C C . ARG A 1 220 ? 47.388 -10.457 -6.370 1.00 41.23 277 ARG A C 1
ATOM 1645 O O . ARG A 1 220 ? 46.750 -11.442 -5.954 1.00 41.25 277 ARG A O 1
ATOM 1653 N N . ASP A 1 221 ? 48.394 -9.907 -5.701 1.00 41.43 278 ASP A N 1
ATOM 1654 C CA . ASP A 1 221 ? 48.872 -10.465 -4.452 1.00 41.82 278 ASP A CA 1
ATOM 1655 C C . ASP A 1 221 ? 47.829 -10.471 -3.325 1.00 41.13 278 ASP A C 1
ATOM 1656 O O . ASP A 1 221 ? 47.701 -11.466 -2.592 1.00 41.02 278 ASP A O 1
ATOM 1661 N N . LYS A 1 222 ? 47.107 -9.345 -3.214 1.00 40.38 279 LYS A N 1
ATOM 1662 C CA . LYS A 1 222 ? 45.911 -9.133 -2.370 1.00 39.19 279 LYS A CA 1
ATOM 1663 C C . LYS A 1 222 ? 44.819 -10.179 -2.660 1.00 38.68 279 LYS A C 1
ATOM 1664 O O . LYS A 1 222 ? 44.270 -10.780 -1.738 1.00 38.23 279 LYS A O 1
ATOM 1670 N N . ALA A 1 223 ? 44.510 -10.366 -3.952 1.00 38.20 280 ALA A N 1
ATOM 1671 C CA . ALA A 1 223 ? 43.545 -11.372 -4.436 1.00 37.58 280 ALA A CA 1
ATOM 1672 C C . ALA A 1 223 ? 43.831 -12.798 -3.942 1.00 37.10 280 ALA A C 1
ATOM 1673 O O . ALA A 1 223 ? 42.919 -13.496 -3.478 1.00 37.20 280 ALA A O 1
ATOM 1675 N N . ILE A 1 224 ? 45.088 -13.226 -4.034 1.00 36.02 281 ILE A N 1
ATOM 1676 C CA . ILE A 1 224 ? 45.465 -14.541 -3.543 1.00 35.10 281 ILE A CA 1
ATOM 1677 C C . ILE A 1 224 ? 45.308 -14.658 -2.011 1.00 35.13 281 ILE A C 1
ATOM 1678 O O . ILE A 1 224 ? 44.739 -15.619 -1.504 1.00 34.75 281 ILE A O 1
ATOM 1683 N N . SER A 1 225 ? 45.779 -13.669 -1.270 1.00 35.21 282 SER A N 1
ATOM 1684 C CA . SER A 1 225 ? 45.639 -13.741 0.180 1.00 35.62 282 SER A CA 1
ATOM 1685 C C . SER A 1 225 ? 44.201 -13.549 0.679 1.00 35.50 282 SER A C 1
ATOM 1686 O O . SER A 1 225 ? 43.846 -14.046 1.747 1.00 35.32 282 SER A O 1
ATOM 1689 N N . ARG A 1 226 ? 43.372 -12.856 -0.092 1.00 35.61 283 ARG A N 1
ATOM 1690 C CA . ARG A 1 226 ? 41.968 -12.762 0.263 1.00 35.98 283 ARG A CA 1
ATOM 1691 C C . ARG A 1 226 ? 41.336 -14.124 0.038 1.00 36.57 283 ARG A C 1
ATOM 1692 O O . ARG A 1 226 ? 40.543 -14.596 0.866 1.00 37.30 283 ARG A O 1
ATOM 1700 N N . ALA A 1 227 ? 41.700 -14.755 -1.080 1.00 36.69 284 ALA A N 1
ATOM 1701 C CA . ALA A 1 227 ? 41.325 -16.145 -1.362 1.00 36.26 284 ALA A CA 1
ATOM 1702 C C . ALA A 1 227 ? 41.724 -17.092 -0.220 1.00 36.06 284 ALA A C 1
ATOM 1703 O O . ALA A 1 227 ? 40.977 -18.001 0.114 1.00 35.83 284 ALA A O 1
ATOM 1705 N N . GLU A 1 228 ? 42.897 -16.868 0.375 1.00 35.96 285 GLU A N 1
ATOM 1706 C CA . GLU A 1 228 ? 43.347 -17.665 1.520 1.00 35.85 285 GLU A CA 1
ATOM 1707 C C . GLU A 1 228 ? 42.567 -17.374 2.811 1.00 35.39 285 GLU A C 1
ATOM 1708 O O . GLU A 1 228 ? 42.363 -18.253 3.651 1.00 34.85 285 GLU A O 1
ATOM 1714 N N . GLU A 1 229 ? 42.123 -16.136 2.959 1.00 35.14 286 GLU A N 1
ATOM 1715 C CA . GLU A 1 229 ? 41.275 -15.795 4.076 1.00 35.10 286 GLU A CA 1
ATOM 1716 C C . GLU A 1 229 ? 40.005 -16.631 4.037 1.00 34.98 286 GLU A C 1
ATOM 1717 O O . GLU A 1 229 ? 39.730 -17.399 4.965 1.00 35.48 286 GLU A O 1
ATOM 1723 N N . ILE A 1 230 ? 39.250 -16.478 2.954 1.00 34.42 287 ILE A N 1
ATOM 1724 C CA . ILE A 1 230 ? 38.061 -17.282 2.677 1.00 33.81 287 ILE A CA 1
ATOM 1725 C C . ILE A 1 230 ? 38.270 -18.785 2.964 1.00 34.24 287 ILE A C 1
ATOM 1726 O O . ILE A 1 230 ? 37.414 -19.463 3.562 1.00 33.66 287 ILE A O 1
ATOM 1731 N N . MET A 1 231 ? 39.431 -19.279 2.539 1.00 34.69 288 MET A N 1
ATOM 1732 C CA . MET A 1 231 ? 39.780 -20.679 2.639 1.00 35.21 288 MET A CA 1
ATOM 1733 C C . MET A 1 231 ? 39.758 -21.122 4.104 1.00 35.30 288 MET A C 1
ATOM 1734 O O . MET A 1 231 ? 39.245 -22.179 4.439 1.00 35.06 288 MET A O 1
ATOM 1739 N N . ALA A 1 232 ? 40.302 -20.291 4.981 1.00 35.67 289 ALA A N 1
ATOM 1740 C CA . ALA A 1 232 ? 40.336 -20.620 6.385 1.00 35.51 289 ALA A CA 1
ATOM 1741 C C . ALA A 1 232 ? 38.983 -20.291 6.998 1.00 35.91 289 ALA A C 1
ATOM 1742 O O . ALA A 1 232 ? 38.525 -20.971 7.927 1.00 36.55 289 ALA A O 1
ATOM 1744 N N . GLN A 1 233 ? 38.335 -19.259 6.481 1.00 35.80 290 GLN A N 1
ATOM 1745 C CA . GLN A 1 233 ? 37.105 -18.807 7.080 1.00 36.42 290 GLN A CA 1
ATOM 1746 C C . GLN A 1 233 ? 36.050 -19.913 6.992 1.00 37.07 290 GLN A C 1
ATOM 1747 O O . GLN A 1 233 ? 35.257 -20.116 7.920 1.00 37.24 290 GLN A O 1
ATOM 1753 N N . PHE A 1 234 ? 36.092 -20.659 5.890 1.00 37.59 291 PHE A N 1
ATOM 1754 C CA . PHE A 1 234 ? 35.036 -21.584 5.534 1.00 37.42 291 PHE A CA 1
ATOM 1755 C C . PHE A 1 234 ? 35.465 -23.017 5.641 1.00 37.81 291 PHE A C 1
ATOM 1756 O O . PHE A 1 234 ? 34.734 -23.907 5.232 1.00 37.74 291 PHE A O 1
ATOM 1764 N N . SER A 1 235 ? 36.647 -23.252 6.187 1.00 38.41 292 SER A N 1
ATOM 1765 C CA . SER A 1 235 ? 37.070 -24.629 6.413 1.00 39.86 292 SER A CA 1
ATOM 1766 C C . SER A 1 235 ? 37.048 -24.996 7.891 1.00 40.31 292 SER A C 1
ATOM 1767 O O . SER A 1 235 ? 37.883 -25.777 8.377 1.00 40.07 292 SER A O 1
ATOM 1770 N N . GLN A 1 236 ? 36.081 -24.388 8.574 1.00 41.19 293 GLN A N 1
ATOM 1771 C CA . GLN A 1 236 ? 35.667 -24.731 9.931 1.00 42.66 293 GLN A CA 1
ATOM 1772 C C . GLN A 1 236 ? 34.139 -24.559 10.019 1.00 43.00 293 GLN A C 1
ATOM 1773 O O . GLN A 1 236 ? 33.562 -23.719 9.309 1.00 43.37 293 GLN A O 1
ATOM 1779 N N . TYR A 1 237 ? 33.475 -25.366 10.847 1.00 42.82 294 TYR A N 1
ATOM 1780 C CA . TYR A 1 237 ? 32.038 -25.243 10.964 1.00 42.49 294 TYR A CA 1
ATOM 1781 C C . TYR A 1 237 ? 31.624 -25.105 12.441 1.00 42.92 294 TYR A C 1
ATOM 1782 O O . TYR A 1 237 ? 32.142 -25.806 13.307 1.00 42.98 294 TYR A O 1
ATOM 1791 N N . PRO A 1 238 ? 30.684 -24.189 12.734 1.00 43.18 295 PRO A N 1
ATOM 1792 C CA . PRO A 1 238 ? 29.956 -23.301 11.809 1.00 43.52 295 PRO A CA 1
ATOM 1793 C C . PRO A 1 238 ? 30.874 -22.263 11.208 1.00 43.89 295 PRO A C 1
ATOM 1794 O O . PRO A 1 238 ? 31.949 -22.032 11.752 1.00 44.09 295 PRO A O 1
ATOM 1798 N N . PHE A 1 239 ? 30.463 -21.643 10.105 1.00 44.55 296 PHE A N 1
ATOM 1799 C CA . PHE A 1 239 ? 31.317 -20.672 9.420 1.00 45.14 296 PHE A CA 1
ATOM 1800 C C . PHE A 1 239 ? 31.610 -19.436 10.264 1.00 46.41 296 PHE A C 1
ATOM 1801 O O . PHE A 1 239 ? 30.701 -18.846 10.837 1.00 46.64 296 PHE A O 1
ATOM 1809 N N . ASP A 1 240 ? 32.875 -19.039 10.339 1.00 48.04 297 ASP A N 1
ATOM 1810 C CA . ASP A 1 240 ? 33.211 -17.781 11.004 1.00 49.85 297 ASP A CA 1
ATOM 1811 C C . ASP A 1 240 ? 32.806 -16.540 10.202 1.00 49.74 297 ASP A C 1
ATOM 1812 O O . ASP A 1 240 ? 33.642 -15.935 9.515 1.00 49.79 297 ASP A O 1
ATOM 1817 N N . LEU A 1 241 ? 31.543 -16.143 10.323 1.00 49.74 298 LEU A N 1
ATOM 1818 C CA . LEU A 1 241 ? 31.043 -15.017 9.540 1.00 49.86 298 LEU A CA 1
ATOM 1819 C C . LEU A 1 241 ? 31.093 -13.683 10.277 1.00 50.43 298 LEU A C 1
ATOM 1820 O O . LEU A 1 241 ? 30.436 -12.715 9.855 1.00 50.26 298 LEU A O 1
ATOM 1825 N N . GLU A 1 242 ? 31.879 -13.619 11.357 1.00 51.07 299 GLU A N 1
ATOM 1826 C CA . GLU A 1 242 ? 31.925 -12.409 12.182 1.00 51.46 299 GLU A CA 1
ATOM 1827 C C . GLU A 1 242 ? 33.294 -11.726 12.116 1.00 51.73 299 GLU A C 1
ATOM 1828 O O . GLU A 1 242 ? 33.393 -10.522 12.393 1.00 51.81 299 GLU A O 1
ATOM 1830 N N . LYS A 1 243 ? 34.330 -12.485 11.734 1.00 51.86 300 LYS A N 1
ATOM 1831 C CA . LYS A 1 243 ? 35.692 -11.930 11.530 1.00 52.01 300 LYS A CA 1
ATOM 1832 C C . LYS A 1 243 ? 35.798 -11.151 10.196 1.00 51.95 300 LYS A C 1
ATOM 1833 O O . LYS A 1 243 ? 35.709 -11.755 9.123 1.00 52.11 300 LYS A O 1
ATOM 1835 N N . GLU A 1 244 ? 35.975 -9.823 10.259 1.00 51.77 301 GLU A N 1
ATOM 1836 C CA . GLU A 1 244 ? 36.005 -8.964 9.038 1.00 51.55 301 GLU A CA 1
ATOM 1837 C C . GLU A 1 244 ? 37.436 -8.839 8.426 1.00 51.18 301 GLU A C 1
ATOM 1838 O O . GLU A 1 244 ? 38.423 -9.200 9.079 1.00 50.77 301 GLU A O 1
ATOM 1840 N N . THR A 1 245 ? 37.560 -8.341 7.190 1.00 50.68 302 THR A N 1
ATOM 1841 C CA . THR A 1 245 ? 38.876 -8.380 6.514 1.00 49.95 302 THR A CA 1
ATOM 1842 C C . THR A 1 245 ? 39.652 -7.068 6.408 1.00 49.75 302 THR A C 1
ATOM 1843 O O . THR A 1 245 ? 39.084 -6.027 6.042 1.00 50.03 302 THR A O 1
ATOM 1847 N N . GLU A 1 246 ? 40.959 -7.135 6.675 1.00 49.11 303 GLU A N 1
ATOM 1848 C CA . GLU A 1 246 ? 41.797 -5.920 6.660 1.00 48.59 303 GLU A CA 1
ATOM 1849 C C . GLU A 1 246 ? 42.468 -5.640 5.284 1.00 47.99 303 GLU A C 1
ATOM 1850 O O . GLU A 1 246 ? 43.365 -4.792 5.161 1.00 47.96 303 GLU A O 1
ATOM 1852 N N . LEU A 1 247 ? 42.011 -6.347 4.252 1.00 47.08 304 LEU A N 1
ATOM 1853 C CA . LEU A 1 247 ? 42.499 -6.136 2.890 1.00 45.99 304 LEU A CA 1
ATOM 1854 C C . LEU A 1 247 ? 41.560 -5.212 2.119 1.00 45.90 304 LEU A C 1
ATOM 1855 O O . LEU A 1 247 ? 41.830 -4.842 0.989 1.00 45.84 304 LEU A O 1
ATOM 1860 N N . GLY A 1 248 ? 40.452 -4.834 2.738 1.00 45.89 305 GLY A N 1
ATOM 1861 C CA . GLY A 1 248 ? 39.496 -3.949 2.087 1.00 45.71 305 GLY A CA 1
ATOM 1862 C C . GLY A 1 248 ? 39.115 -4.391 0.692 1.00 45.40 305 GLY A C 1
ATOM 1863 O O . GLY A 1 248 ? 39.210 -3.624 -0.248 1.00 45.25 305 GLY A O 1
ATOM 1864 N N . VAL A 1 249 ? 38.684 -5.646 0.586 1.00 45.89 306 VAL A N 1
ATOM 1865 C CA . VAL A 1 249 ? 38.231 -6.296 -0.658 1.00 45.49 306 VAL A CA 1
ATOM 1866 C C . VAL A 1 249 ? 37.078 -7.217 -0.286 1.00 44.82 306 VAL A C 1
ATOM 1867 O O . VAL A 1 249 ? 37.165 -7.937 0.707 1.00 44.84 306 VAL A O 1
ATOM 1871 N N . SER A 1 250 ? 36.013 -7.217 -1.072 1.00 44.32 307 SER A N 1
ATOM 1872 C CA . SER A 1 250 ? 34.826 -8.006 -0.712 1.00 44.44 307 SER A CA 1
ATOM 1873 C C . SER A 1 250 ? 34.612 -7.915 0.793 1.00 44.41 307 SER A C 1
ATOM 1874 O O . SER A 1 250 ? 34.554 -8.919 1.503 1.00 43.89 307 SER A O 1
ATOM 1877 N N . VAL A 1 251 ? 34.529 -6.675 1.259 1.00 45.00 308 VAL A N 1
ATOM 1878 C CA . VAL A 1 251 ? 34.303 -6.362 2.669 1.00 45.66 308 VAL A CA 1
ATOM 1879 C C . VAL A 1 251 ? 32.899 -6.797 3.142 1.00 45.79 308 VAL A C 1
ATOM 1880 O O . VAL A 1 251 ? 32.682 -7.063 4.325 1.00 45.88 308 VAL A O 1
ATOM 1884 N N . ASN A 1 252 ? 31.963 -6.883 2.203 1.00 45.63 309 ASN A N 1
ATOM 1885 C CA . ASN A 1 252 ? 30.632 -7.363 2.485 1.00 45.22 309 ASN A CA 1
ATOM 1886 C C . ASN A 1 252 ? 30.412 -8.884 2.370 1.00 45.41 309 ASN A C 1
ATOM 1887 O O . ASN A 1 252 ? 29.287 -9.345 2.578 1.00 45.98 309 ASN A O 1
ATOM 1892 N N . LEU A 1 253 ? 31.447 -9.668 2.044 1.00 45.02 310 LEU A N 1
ATOM 1893 C CA . LEU A 1 253 ? 31.283 -11.126 1.884 1.00 44.76 310 LEU A CA 1
ATOM 1894 C C . LEU A 1 253 ? 30.511 -11.745 3.063 1.00 45.02 310 LEU A C 1
ATOM 1895 O O . LEU A 1 253 ? 29.446 -12.324 2.862 1.00 44.62 310 LEU A O 1
ATOM 1900 N N . ASN A 1 254 ? 31.028 -11.568 4.285 1.00 45.40 311 ASN A N 1
ATOM 1901 C CA . ASN A 1 254 ? 30.326 -11.932 5.531 1.00 45.59 311 ASN A CA 1
ATOM 1902 C C . ASN A 1 254 ? 28.834 -11.581 5.607 1.00 45.97 311 ASN A C 1
ATOM 1903 O O . ASN A 1 254 ? 28.000 -12.473 5.721 1.00 46.08 311 ASN A O 1
ATOM 1908 N N . LYS A 1 255 ? 28.492 -10.295 5.563 1.00 46.40 312 LYS A N 1
ATOM 1909 C CA . LYS A 1 255 ? 27.079 -9.891 5.583 1.00 47.08 312 LYS A CA 1
ATOM 1910 C C . LYS A 1 255 ? 26.289 -10.706 4.577 1.00 47.57 312 LYS A C 1
ATOM 1911 O O . LYS A 1 255 ? 25.187 -11.181 4.868 1.00 47.92 312 LYS A O 1
ATOM 1913 N N . GLU A 1 256 ? 26.870 -10.894 3.399 1.00 47.76 313 GLU A N 1
ATOM 1914 C CA . GLU A 1 256 ? 26.134 -11.492 2.303 1.00 48.06 313 GLU A CA 1
ATOM 1915 C C . GLU A 1 256 ? 25.928 -13.003 2.431 1.00 47.82 313 GLU A C 1
ATOM 1916 O O . GLU A 1 256 ? 24.851 -13.498 2.084 1.00 47.93 313 GLU A O 1
ATOM 1922 N N . VAL A 1 257 ? 26.949 -13.718 2.917 1.00 47.19 314 VAL A N 1
ATOM 1923 C CA . VAL A 1 257 ? 26.849 -15.150 3.158 1.00 46.85 314 VAL A CA 1
ATOM 1924 C C . VAL A 1 257 ? 25.830 -15.342 4.262 1.00 47.22 314 VAL A C 1
ATOM 1925 O O . VAL A 1 257 ? 24.943 -16.184 4.137 1.00 47.91 314 VAL A O 1
ATOM 1929 N N . LYS A 1 258 ? 25.936 -14.553 5.335 1.00 47.34 315 LYS A N 1
ATOM 1930 C CA . LYS A 1 258 ? 24.984 -14.639 6.462 1.00 47.16 315 LYS A CA 1
ATOM 1931 C C . LYS A 1 258 ? 23.549 -14.597 5.924 1.00 47.21 315 LYS A C 1
ATOM 1932 O O . LYS A 1 258 ? 22.783 -15.532 6.172 1.00 46.90 315 LYS A O 1
ATOM 1934 N N . GLU A 1 259 ? 23.226 -13.553 5.142 1.00 47.62 316 GLU A N 1
ATOM 1935 C CA . GLU A 1 259 ? 21.927 -13.423 4.448 1.00 48.11 316 GLU A CA 1
ATOM 1936 C C . GLU A 1 259 ? 21.618 -14.651 3.594 1.00 48.61 316 GLU A C 1
ATOM 1937 O O . GLU A 1 259 ? 20.525 -15.204 3.694 1.00 48.99 316 GLU A O 1
ATOM 1939 N N . GLU A 1 260 ? 22.582 -15.098 2.785 1.00 49.29 317 GLU A N 1
ATOM 1940 C CA . GLU A 1 260 ? 22.393 -16.302 1.954 1.00 49.74 317 GLU A CA 1
ATOM 1941 C C . GLU A 1 260 ? 22.005 -17.525 2.796 1.00 50.00 317 GLU A C 1
ATOM 1942 O O . GLU A 1 260 ? 21.180 -18.328 2.365 1.00 50.05 317 GLU A O 1
ATOM 1948 N N . ILE A 1 261 ? 22.585 -17.645 3.990 1.00 50.46 318 ILE A N 1
ATOM 1949 C CA . ILE A 1 261 ? 22.287 -18.767 4.885 1.00 51.08 318 ILE A CA 1
ATOM 1950 C C . ILE A 1 261 ? 20.969 -18.584 5.672 1.00 52.30 318 ILE A C 1
ATOM 1951 O O . ILE A 1 261 ? 20.223 -19.560 5.852 1.00 52.39 318 ILE A O 1
ATOM 1956 N N . GLU A 1 262 ? 20.688 -17.352 6.128 1.00 53.50 319 GLU A N 1
ATOM 1957 C CA . GLU A 1 262 ? 19.430 -17.023 6.857 1.00 54.48 319 GLU A CA 1
ATOM 1958 C C . GLU A 1 262 ? 18.179 -17.366 6.007 1.00 55.08 319 GLU A C 1
ATOM 1959 O O . GLU A 1 262 ? 17.321 -18.145 6.439 1.00 55.17 319 GLU A O 1
ATOM 1961 N N . ASN A 1 263 ? 18.094 -16.821 4.793 1.00 55.64 320 ASN A N 1
ATOM 1962 C CA . ASN A 1 263 ? 17.231 -17.427 3.772 1.00 56.52 320 ASN A CA 1
ATOM 1963 C C . ASN A 1 263 ? 17.741 -18.824 3.502 1.00 56.60 320 ASN A C 1
ATOM 1964 O O . ASN A 1 263 ? 18.921 -19.093 3.722 1.00 57.12 320 ASN A O 1
ATOM 1969 N N . ASN A 1 264 ? 16.885 -19.726 3.042 1.00 56.31 321 ASN A N 1
ATOM 1970 C CA . ASN A 1 264 ? 17.352 -21.093 2.822 1.00 56.27 321 ASN A CA 1
ATOM 1971 C C . ASN A 1 264 ? 17.882 -21.828 4.104 1.00 55.64 321 ASN A C 1
ATOM 1972 O O . ASN A 1 264 ? 19.013 -22.352 4.099 1.00 55.25 321 ASN A O 1
ATOM 1977 N N . PRO A 1 265 ? 17.072 -21.875 5.197 1.00 54.92 322 PRO A N 1
ATOM 1978 C CA . PRO A 1 265 ? 17.558 -22.594 6.380 1.00 54.33 322 PRO A CA 1
ATOM 1979 C C . PRO A 1 265 ? 17.299 -24.100 6.275 1.00 53.67 322 PRO A C 1
ATOM 1980 O O . PRO A 1 265 ? 16.670 -24.553 5.320 1.00 53.32 322 PRO A O 1
ATOM 1984 N N . GLY A 1 266 ? 17.797 -24.869 7.235 1.00 53.09 323 GLY A N 1
ATOM 1985 C CA . GLY A 1 266 ? 17.616 -26.310 7.194 1.00 52.65 323 GLY A CA 1
ATOM 1986 C C . GLY A 1 266 ? 18.748 -27.170 6.640 1.00 52.30 323 GLY A C 1
ATOM 1987 O O . GLY A 1 266 ? 18.721 -28.392 6.797 1.00 52.45 323 GLY A O 1
ATOM 1988 N N . HIS A 1 267 ? 19.752 -26.566 6.008 1.00 51.64 324 HIS A N 1
ATOM 1989 C CA . HIS A 1 267 ? 20.858 -27.360 5.461 1.00 50.78 324 HIS A CA 1
ATOM 1990 C C . HIS A 1 267 ? 22.162 -27.258 6.245 1.00 50.21 324 HIS A C 1
ATOM 1991 O O . HIS A 1 267 ? 23.255 -27.394 5.689 1.00 50.17 324 HIS A O 1
ATOM 1998 N N . ASP A 1 268 ? 22.034 -27.059 7.552 1.00 49.20 325 ASP A N 1
ATOM 1999 C CA . ASP A 1 268 ? 23.187 -27.102 8.422 1.00 48.23 325 ASP A CA 1
ATOM 2000 C C . ASP A 1 268 ? 24.027 -28.342 8.199 1.00 47.00 325 ASP A C 1
ATOM 2001 O O . ASP A 1 268 ? 25.236 -28.241 8.093 1.00 47.24 325 ASP A O 1
ATOM 2006 N N . LEU A 1 269 ? 23.392 -29.502 8.104 1.00 45.57 326 LEU A N 1
ATOM 2007 C CA . LEU A 1 269 ? 24.137 -30.749 8.006 1.00 44.54 326 LEU A CA 1
ATOM 2008 C C . LEU A 1 269 ? 24.726 -30.955 6.603 1.00 43.84 326 LEU A C 1
ATOM 2009 O O . LEU A 1 269 ? 25.531 -31.882 6.371 1.00 43.83 326 LEU A O 1
ATOM 2014 N N . GLN A 1 270 ? 24.318 -30.090 5.676 1.00 42.47 327 GLN A N 1
ATOM 2015 C CA . GLN A 1 270 ? 24.856 -30.108 4.325 1.00 41.65 327 GLN A CA 1
ATOM 2016 C C . GLN A 1 270 ? 26.028 -29.151 4.142 1.00 40.53 327 GLN A C 1
ATOM 2017 O O . GLN A 1 270 ? 27.082 -29.534 3.631 1.00 40.49 327 GLN A O 1
ATOM 2023 N N . LEU A 1 271 ? 25.834 -27.910 4.574 1.00 38.91 328 LEU A N 1
ATOM 2024 C CA . LEU A 1 271 ? 26.900 -26.932 4.607 1.00 37.29 328 LEU A CA 1
ATOM 2025 C C . LEU A 1 271 ? 28.149 -27.492 5.293 1.00 36.36 328 LEU A C 1
ATOM 2026 O O . LEU A 1 271 ? 29.250 -27.381 4.754 1.00 36.25 328 LEU A O 1
ATOM 2031 N N . GLU A 1 272 ? 27.989 -28.121 6.451 1.00 34.97 329 GLU A N 1
ATOM 2032 C CA . GLU A 1 272 ? 29.136 -28.776 7.093 1.00 34.32 329 GLU A CA 1
ATOM 2033 C C . GLU A 1 272 ? 29.996 -29.645 6.118 1.00 33.79 329 GLU A C 1
ATOM 2034 O O . GLU A 1 272 ? 31.234 -29.522 6.106 1.00 33.62 329 GLU A O 1
ATOM 2040 N N . VAL A 1 273 ? 29.356 -30.488 5.293 1.00 32.56 330 VAL A N 1
ATOM 2041 C CA . VAL A 1 273 ? 30.111 -31.287 4.313 1.00 31.08 330 VAL A CA 1
ATOM 2042 C C . VAL A 1 273 ? 30.949 -30.356 3.466 1.00 30.03 330 VAL A C 1
ATOM 2043 O O . VAL A 1 273 ? 32.138 -30.593 3.285 1.00 29.93 330 VAL A O 1
ATOM 2047 N N . ILE A 1 274 ? 30.332 -29.291 2.965 1.00 28.70 331 ILE A N 1
ATOM 2048 C CA . ILE A 1 274 ? 31.069 -28.288 2.214 1.00 27.89 331 ILE A CA 1
ATOM 2049 C C . ILE A 1 274 ? 32.346 -27.827 2.970 1.00 27.99 331 ILE A C 1
ATOM 2050 O O . ILE A 1 274 ? 33.466 -27.989 2.470 1.00 27.65 331 ILE A O 1
ATOM 2055 N N . ALA A 1 275 ? 32.178 -27.307 4.186 1.00 28.01 332 ALA A N 1
ATOM 2056 C CA . ALA A 1 275 ? 33.332 -26.912 5.030 1.00 27.81 332 ALA A CA 1
ATOM 2057 C C . ALA A 1 275 ? 34.365 -28.017 5.199 1.00 27.27 332 ALA A C 1
ATOM 2058 O O . ALA A 1 275 ? 35.546 -27.744 5.249 1.00 27.24 332 ALA A O 1
ATOM 2060 N N . GLY A 1 276 ? 33.914 -29.258 5.281 1.00 26.50 333 GLY A N 1
ATOM 2061 C CA . GLY A 1 276 ? 34.828 -30.373 5.278 1.00 26.11 333 GLY A CA 1
ATOM 2062 C C . GLY A 1 276 ? 35.672 -30.455 4.016 1.00 25.84 333 GLY A C 1
ATOM 2063 O O . GLY A 1 276 ? 36.870 -30.710 4.077 1.00 26.00 333 GLY A O 1
ATOM 2064 N N . VAL A 1 277 ? 35.052 -30.270 2.860 1.00 25.64 334 VAL A N 1
ATOM 2065 C CA . VAL A 1 277 ? 35.773 -30.463 1.607 1.00 25.42 334 VAL A CA 1
ATOM 2066 C C . VAL A 1 277 ? 36.774 -29.342 1.457 1.00 25.87 334 VAL A C 1
ATOM 2067 O O . VAL A 1 277 ? 37.921 -29.580 1.108 1.00 25.42 334 VAL A O 1
ATOM 2071 N N . PHE A 1 278 ? 36.305 -28.122 1.734 1.00 26.69 335 PHE A N 1
ATOM 2072 C CA . PHE A 1 278 ? 37.136 -26.932 1.843 1.00 27.31 335 PHE A CA 1
ATOM 2073 C C . PHE A 1 278 ? 38.349 -27.230 2.717 1.00 27.79 335 PHE A C 1
ATOM 2074 O O . PHE A 1 278 ? 39.411 -26.682 2.489 1.00 28.35 335 PHE A O 1
ATOM 2082 N N . GLU A 1 279 ? 38.224 -28.090 3.715 1.00 28.35 336 GLU A N 1
ATOM 2083 C CA . GLU A 1 279 ? 39.408 -28.392 4.517 1.00 29.31 336 GLU A CA 1
ATOM 2084 C C . GLU A 1 279 ? 40.413 -29.213 3.715 1.00 29.40 336 GLU A C 1
ATOM 2085 O O . GLU A 1 279 ? 41.597 -28.940 3.789 1.00 29.62 336 GLU A O 1
ATOM 2091 N N . VAL A 1 280 ? 39.934 -30.193 2.951 1.00 29.68 337 VAL A N 1
ATOM 2092 C CA . VAL A 1 280 ? 40.764 -30.941 2.013 1.00 30.32 337 VAL A CA 1
ATOM 2093 C C . VAL A 1 280 ? 41.503 -29.988 1.051 1.00 31.26 337 VAL A C 1
ATOM 2094 O O . VAL A 1 280 ? 42.719 -30.099 0.829 1.00 31.26 337 VAL A O 1
ATOM 2098 N N . PHE A 1 281 ? 40.757 -29.045 0.491 1.00 32.24 338 PHE A N 1
ATOM 2099 C CA . PHE A 1 281 ? 41.324 -28.047 -0.378 1.00 33.25 338 PHE A CA 1
ATOM 2100 C C . PHE A 1 281 ? 42.541 -27.392 0.284 1.00 34.83 338 PHE A C 1
ATOM 2101 O O . PHE A 1 281 ? 43.627 -27.319 -0.316 1.00 35.39 338 PHE A O 1
ATOM 2109 N N . SER A 1 282 ? 42.370 -26.942 1.526 1.00 36.47 339 SER A N 1
ATOM 2110 C CA . SER A 1 282 ? 43.473 -26.379 2.326 1.00 38.18 339 SER A CA 1
ATOM 2111 C C . SER A 1 282 ? 44.727 -27.232 2.456 1.00 39.17 339 SER A C 1
ATOM 2112 O O . SER A 1 282 ? 45.822 -26.683 2.558 1.00 39.71 339 SER A O 1
ATOM 2115 N N . ARG A 1 283 ? 44.585 -28.556 2.493 1.00 39.92 340 ARG A N 1
ATOM 2116 C CA . ARG A 1 283 ? 45.732 -29.369 2.808 1.00 41.30 340 ARG A CA 1
ATOM 2117 C C . ARG A 1 283 ? 46.432 -29.925 1.540 1.00 42.85 340 ARG A C 1
ATOM 2118 O O . ARG A 1 283 ? 47.336 -30.787 1.627 1.00 43.46 340 ARG A O 1
ATOM 2126 N N . MET A 1 284 ? 46.074 -29.367 0.373 1.00 44.37 341 MET A N 1
ATOM 2127 C CA . MET A 1 284 ? 46.495 -29.923 -0.940 1.00 45.15 341 MET A CA 1
ATOM 2128 C C . MET A 1 284 ? 47.981 -29.959 -1.361 1.00 47.18 341 MET A C 1
ATOM 2129 O O . MET A 1 284 ? 48.338 -30.751 -2.264 1.00 47.89 341 MET A O 1
ATOM 2134 N N . ASP A 1 285 ? 48.839 -29.167 -0.702 1.00 48.63 342 ASP A N 1
ATOM 2135 C CA . ASP A 1 285 ? 50.301 -29.268 -0.903 1.00 50.73 342 ASP A CA 1
ATOM 2136 C C . ASP A 1 285 ? 50.915 -30.641 -0.593 1.00 51.89 342 ASP A C 1
ATOM 2137 O O . ASP A 1 285 ? 51.992 -30.977 -1.109 1.00 51.79 342 ASP A O 1
ATOM 2142 N N . MET A 1 286 ? 50.189 -31.423 0.217 1.00 53.38 343 MET A N 1
ATOM 2143 C CA . MET A 1 286 ? 50.643 -32.680 0.826 1.00 54.55 343 MET A CA 1
ATOM 2144 C C . MET A 1 286 ? 50.478 -33.958 -0.012 1.00 54.74 343 MET A C 1
ATOM 2145 O O . MET A 1 286 ? 50.819 -35.053 0.460 1.00 55.03 343 MET A O 1
ATOM 2150 N N . ILE B 1 5 ? 63.480 -63.961 -46.156 1.00 60.28 62 ILE B N 1
ATOM 2151 C CA . ILE B 1 5 ? 64.893 -64.467 -46.189 1.00 60.01 62 ILE B CA 1
ATOM 2152 C C . ILE B 1 5 ? 65.860 -63.444 -46.842 1.00 60.04 62 ILE B C 1
ATOM 2153 O O . ILE B 1 5 ? 66.963 -63.194 -46.315 1.00 59.84 62 ILE B O 1
ATOM 2155 N N . ASN B 1 6 ? 65.401 -62.870 -47.975 1.00 59.48 63 ASN B N 1
ATOM 2156 C CA . ASN B 1 6 ? 66.136 -61.951 -48.902 1.00 58.24 63 ASN B CA 1
ATOM 2157 C C . ASN B 1 6 ? 65.320 -60.677 -49.208 1.00 56.34 63 ASN B C 1
ATOM 2158 O O . ASN B 1 6 ? 65.733 -59.842 -50.018 1.00 55.97 63 ASN B O 1
ATOM 2163 N N . ILE B 1 7 ? 64.139 -60.583 -48.591 1.00 54.44 64 ILE B N 1
ATOM 2164 C CA . ILE B 1 7 ? 63.294 -59.386 -48.571 1.00 52.75 64 ILE B CA 1
ATOM 2165 C C . ILE B 1 7 ? 63.521 -58.723 -47.198 1.00 51.48 64 ILE B C 1
ATOM 2166 O O . ILE B 1 7 ? 63.580 -59.427 -46.199 1.00 51.81 64 ILE B O 1
ATOM 2168 N N . PRO B 1 8 ? 63.671 -57.380 -47.141 1.00 50.03 65 PRO B N 1
ATOM 2169 C CA . PRO B 1 8 ? 64.074 -56.661 -45.931 1.00 49.08 65 PRO B CA 1
ATOM 2170 C C . PRO B 1 8 ? 62.959 -56.489 -44.885 1.00 48.26 65 PRO B C 1
ATOM 2171 O O . PRO B 1 8 ? 61.813 -56.841 -45.147 1.00 48.48 65 PRO B O 1
ATOM 2175 N N . THR B 1 9 ? 63.283 -55.949 -43.712 1.00 46.94 66 THR B N 1
ATOM 2176 C CA . THR B 1 9 ? 62.267 -55.801 -42.661 1.00 45.95 66 THR B CA 1
ATOM 2177 C C . THR B 1 9 ? 61.156 -54.797 -42.983 1.00 44.75 66 THR B C 1
ATOM 2178 O O . THR B 1 9 ? 59.987 -55.077 -42.718 1.00 44.51 66 THR B O 1
ATOM 2182 N N . LEU B 1 10 ? 61.514 -53.639 -43.534 1.00 43.34 67 LEU B N 1
ATOM 2183 C CA . LEU B 1 10 ? 60.523 -52.591 -43.774 1.00 42.25 67 LEU B CA 1
ATOM 2184 C C . LEU B 1 10 ? 60.121 -52.516 -45.229 1.00 41.76 67 LEU B C 1
ATOM 2185 O O . LEU B 1 10 ? 60.973 -52.675 -46.092 1.00 41.80 67 LEU B O 1
ATOM 2190 N N . THR B 1 11 ? 58.841 -52.277 -45.494 1.00 40.95 68 THR B N 1
ATOM 2191 C CA . THR B 1 11 ? 58.392 -51.898 -46.829 1.00 40.31 68 THR B CA 1
ATOM 2192 C C . THR B 1 11 ? 58.793 -50.465 -47.159 1.00 39.99 68 THR B C 1
ATOM 2193 O O . THR B 1 11 ? 58.906 -49.621 -46.271 1.00 40.56 68 THR B O 1
ATOM 2197 N N . LEU B 1 12 ? 59.007 -50.196 -48.444 1.00 39.49 69 LEU B N 1
ATOM 2198 C CA . LEU B 1 12 ? 59.316 -48.848 -48.903 1.00 38.78 69 LEU B CA 1
ATOM 2199 C C . LEU B 1 12 ? 58.310 -47.837 -48.362 1.00 38.56 69 LEU B C 1
ATOM 2200 O O . LEU B 1 12 ? 58.637 -46.666 -48.165 1.00 38.23 69 LEU B O 1
ATOM 2205 N N . MET B 1 13 ? 57.086 -48.296 -48.124 1.00 38.10 70 MET B N 1
ATOM 2206 C CA . MET B 1 13 ? 56.008 -47.416 -47.692 1.00 37.97 70 MET B CA 1
ATOM 2207 C C . MET B 1 13 ? 56.122 -47.092 -46.206 1.00 37.32 70 MET B C 1
ATOM 2208 O O . MET B 1 13 ? 55.726 -46.015 -45.763 1.00 37.31 70 MET B O 1
ATOM 2213 N N . GLU B 1 14 ? 56.667 -48.033 -45.441 1.00 36.55 71 GLU B N 1
ATOM 2214 C CA . GLU B 1 14 ? 57.124 -47.749 -44.083 1.00 36.14 71 GLU B CA 1
ATOM 2215 C C . GLU B 1 14 ? 58.287 -46.788 -44.117 1.00 35.92 71 GLU B C 1
ATOM 2216 O O . GLU B 1 14 ? 58.373 -45.876 -43.282 1.00 35.89 71 GLU B O 1
ATOM 2222 N N . GLU B 1 15 ? 59.143 -46.965 -45.120 1.00 35.42 72 GLU B N 1
ATOM 2223 C CA . GLU B 1 15 ? 60.349 -46.190 -45.229 1.00 35.35 72 GLU B CA 1
ATOM 2224 C C . GLU B 1 15 ? 59.965 -44.821 -45.693 1.00 34.89 72 GLU B C 1
ATOM 2225 O O . GLU B 1 15 ? 60.503 -43.837 -45.214 1.00 34.47 72 GLU B O 1
ATOM 2231 N N . VAL B 1 16 ? 59.014 -44.738 -46.609 1.00 35.17 73 VAL B N 1
ATOM 2232 C CA . VAL B 1 16 ? 58.606 -43.409 -47.056 1.00 35.71 73 VAL B CA 1
ATOM 2233 C C . VAL B 1 16 ? 57.949 -42.684 -45.894 1.00 35.68 73 VAL B C 1
ATOM 2234 O O . VAL B 1 16 ? 58.286 -41.552 -45.607 1.00 35.77 73 VAL B O 1
ATOM 2238 N N . LEU B 1 17 ? 57.039 -43.353 -45.202 1.00 35.88 74 LEU B N 1
ATOM 2239 C CA . LEU B 1 17 ? 56.429 -42.762 -44.030 1.00 36.19 74 LEU B CA 1
ATOM 2240 C C . LEU B 1 17 ? 57.506 -42.293 -43.043 1.00 36.72 74 LEU B C 1
ATOM 2241 O O . LEU B 1 17 ? 57.518 -41.123 -42.661 1.00 36.76 74 LEU B O 1
ATOM 2246 N N . LEU B 1 18 ? 58.440 -43.172 -42.676 1.00 37.30 75 LEU B N 1
ATOM 2247 C CA . LEU B 1 18 ? 59.569 -42.760 -41.826 1.00 37.82 75 LEU B CA 1
ATOM 2248 C C . LEU B 1 18 ? 60.286 -41.483 -42.258 1.00 38.51 75 LEU B C 1
ATOM 2249 O O . LEU B 1 18 ? 60.686 -40.711 -41.396 1.00 38.58 75 LEU B O 1
ATOM 2254 N N . MET B 1 19 ? 60.436 -41.250 -43.567 1.00 39.58 76 MET B N 1
ATOM 2255 C CA . MET B 1 19 ? 61.057 -40.020 -44.072 1.00 40.68 76 MET B CA 1
ATOM 2256 C C . MET B 1 19 ? 60.228 -38.839 -43.658 1.00 42.01 76 MET B C 1
ATOM 2257 O O . MET B 1 19 ? 60.668 -37.704 -43.793 1.00 42.32 76 MET B O 1
ATOM 2262 N N . GLY B 1 20 ? 59.018 -39.107 -43.175 1.00 43.34 77 GLY B N 1
ATOM 2263 C CA . GLY B 1 20 ? 58.065 -38.053 -42.865 1.00 45.40 77 GLY B CA 1
ATOM 2264 C C . GLY B 1 20 ? 58.125 -37.488 -41.454 1.00 47.06 77 GLY B C 1
ATOM 2265 O O . GLY B 1 20 ? 57.492 -36.466 -41.186 1.00 47.70 77 GLY B O 1
ATOM 2266 N N . LEU B 1 21 ? 58.873 -38.126 -40.553 1.00 48.17 78 LEU B N 1
ATOM 2267 C CA . LEU B 1 21 ? 58.858 -37.771 -39.139 1.00 49.47 78 LEU B CA 1
ATOM 2268 C C . LEU B 1 21 ? 60.108 -36.997 -38.774 1.00 51.34 78 LEU B C 1
ATOM 2269 O O . LEU B 1 21 ? 61.069 -37.014 -39.535 1.00 51.73 78 LEU B O 1
ATOM 2274 N N . ARG B 1 22 ? 60.094 -36.302 -37.631 1.00 53.62 79 ARG B N 1
ATOM 2275 C CA . ARG B 1 22 ? 61.328 -35.752 -37.026 1.00 55.80 79 ARG B CA 1
ATOM 2276 C C . ARG B 1 22 ? 61.960 -36.854 -36.215 1.00 57.47 79 ARG B C 1
ATOM 2277 O O . ARG B 1 22 ? 61.260 -37.785 -35.799 1.00 58.09 79 ARG B O 1
ATOM 2285 N N . ASP B 1 23 ? 63.257 -36.721 -35.938 1.00 59.31 80 ASP B N 1
ATOM 2286 C CA . ASP B 1 23 ? 64.076 -37.824 -35.391 1.00 61.14 80 ASP B CA 1
ATOM 2287 C C . ASP B 1 23 ? 63.538 -38.518 -34.142 1.00 62.13 80 ASP B C 1
ATOM 2288 O O . ASP B 1 23 ? 63.554 -39.740 -34.073 1.00 62.34 80 ASP B O 1
ATOM 2293 N N . ARG B 1 24 ? 63.068 -37.752 -33.159 1.00 63.73 81 ARG B N 1
ATOM 2294 C CA . ARG B 1 24 ? 62.685 -38.332 -31.854 1.00 65.19 81 ARG B CA 1
ATOM 2295 C C . ARG B 1 24 ? 61.169 -38.312 -31.641 1.00 66.11 81 ARG B C 1
ATOM 2296 O O . ARG B 1 24 ? 60.533 -39.338 -31.368 1.00 66.35 81 ARG B O 1
ATOM 2304 N N . GLU B 1 25 ? 60.615 -37.116 -31.758 1.00 67.09 82 GLU B N 1
ATOM 2305 C CA . GLU B 1 25 ? 59.199 -36.906 -31.694 1.00 68.00 82 GLU B CA 1
ATOM 2306 C C . GLU B 1 25 ? 58.894 -35.805 -32.718 1.00 68.19 82 GLU B C 1
ATOM 2307 O O . GLU B 1 25 ? 59.815 -35.166 -33.256 1.00 68.28 82 GLU B O 1
ATOM 2313 N N . GLY B 1 26 ? 57.608 -35.615 -33.005 1.00 68.46 83 GLY B N 1
ATOM 2314 C CA . GLY B 1 26 ? 57.144 -34.541 -33.876 1.00 68.55 83 GLY B CA 1
ATOM 2315 C C . GLY B 1 26 ? 57.183 -34.955 -35.328 1.00 68.58 83 GLY B C 1
ATOM 2316 O O . GLY B 1 26 ? 57.662 -36.045 -35.673 1.00 68.88 83 GLY B O 1
ATOM 2317 N N . TYR B 1 27 ? 56.690 -34.078 -36.190 1.00 68.29 84 TYR B N 1
ATOM 2318 C CA . TYR B 1 27 ? 56.704 -34.363 -37.614 1.00 67.91 84 TYR B CA 1
ATOM 2319 C C . TYR B 1 27 ? 57.272 -33.199 -38.429 1.00 67.32 84 TYR B C 1
ATOM 2320 O O . TYR B 1 27 ? 57.359 -32.051 -37.951 1.00 67.12 84 TYR B O 1
ATOM 2329 N N . LEU B 1 28 ? 57.699 -33.532 -39.647 1.00 66.66 85 LEU B N 1
ATOM 2330 C CA . LEU B 1 28 ? 58.247 -32.570 -40.620 1.00 65.82 85 LEU B CA 1
ATOM 2331 C C . LEU B 1 28 ? 57.219 -32.263 -41.721 1.00 64.99 85 LEU B C 1
ATOM 2332 O O . LEU B 1 28 ? 57.479 -31.453 -42.614 1.00 64.92 85 LEU B O 1
ATOM 2337 N N . SER B 1 29 ? 56.053 -32.906 -41.635 1.00 63.90 86 SER B N 1
ATOM 2338 C CA . SER B 1 29 ? 55.072 -32.907 -42.713 1.00 62.54 86 SER B CA 1
ATOM 2339 C C . SER B 1 29 ? 53.667 -32.982 -42.162 1.00 61.60 86 SER B C 1
ATOM 2340 O O . SER B 1 29 ? 53.392 -33.754 -41.229 1.00 61.42 86 SER B O 1
ATOM 2343 N N . PHE B 1 30 ? 52.778 -32.177 -42.741 1.00 60.28 87 PHE B N 1
ATOM 2344 C CA . PHE B 1 30 ? 51.352 -32.350 -42.493 1.00 59.08 87 PHE B CA 1
ATOM 2345 C C . PHE B 1 30 ? 50.909 -33.378 -43.543 1.00 57.96 87 PHE B C 1
ATOM 2346 O O . PHE B 1 30 ? 51.282 -33.257 -44.705 1.00 58.04 87 PHE B O 1
ATOM 2348 N N . TRP B 1 31 ? 50.178 -34.414 -43.132 1.00 56.39 88 TRP B N 1
ATOM 2349 C CA . TRP B 1 31 ? 49.769 -35.475 -44.057 1.00 54.94 88 TRP B CA 1
ATOM 2350 C C . TRP B 1 31 ? 48.941 -34.921 -45.207 1.00 54.57 88 TRP B C 1
ATOM 2351 O O . TRP B 1 31 ? 48.211 -33.954 -45.021 1.00 54.70 88 TRP B O 1
ATOM 2362 N N . ASN B 1 32 ? 49.043 -35.534 -46.390 1.00 53.99 89 ASN B N 1
ATOM 2363 C CA . ASN B 1 32 ? 48.424 -34.981 -47.602 1.00 52.96 89 ASN B CA 1
ATOM 2364 C C . ASN B 1 32 ? 48.253 -35.978 -48.759 1.00 52.23 89 ASN B C 1
ATOM 2365 O O . ASN B 1 32 ? 48.535 -37.166 -48.615 1.00 52.32 89 ASN B O 1
ATOM 2370 N N . ASP B 1 33 ? 47.797 -35.495 -49.911 1.00 51.15 90 ASP B N 1
ATOM 2371 C CA . ASP B 1 33 ? 47.448 -36.398 -51.010 1.00 50.16 90 ASP B CA 1
ATOM 2372 C C . ASP B 1 33 ? 48.643 -36.983 -51.757 1.00 48.85 90 ASP B C 1
ATOM 2373 O O . ASP B 1 33 ? 48.532 -38.052 -52.361 1.00 48.60 90 ASP B O 1
ATOM 2378 N N . SER B 1 34 ? 49.765 -36.265 -51.735 1.00 47.12 91 SER B N 1
ATOM 2379 C CA . SER B 1 34 ? 50.979 -36.700 -52.412 1.00 45.77 91 SER B CA 1
ATOM 2380 C C . SER B 1 34 ? 51.607 -37.920 -51.727 1.00 44.95 91 SER B C 1
ATOM 2381 O O . SER B 1 34 ? 51.676 -39.006 -52.319 1.00 45.07 91 SER B O 1
ATOM 2384 N N . ILE B 1 35 ? 52.055 -37.748 -50.486 1.00 43.18 92 ILE B N 1
ATOM 2385 C CA . ILE B 1 35 ? 52.500 -38.868 -49.690 1.00 41.68 92 ILE B CA 1
ATOM 2386 C C . ILE B 1 35 ? 51.508 -40.053 -49.829 1.00 41.30 92 ILE B C 1
ATOM 2387 O O . ILE B 1 35 ? 51.917 -41.194 -50.072 1.00 41.54 92 ILE B O 1
ATOM 2392 N N . SER B 1 36 ? 50.210 -39.773 -49.750 1.00 40.72 93 SER B N 1
ATOM 2393 C CA . SER B 1 36 ? 49.169 -40.809 -49.883 1.00 40.17 93 SER B CA 1
ATOM 2394 C C . SER B 1 36 ? 49.216 -41.575 -51.218 1.00 39.80 93 SER B C 1
ATOM 2395 O O . SER B 1 36 ? 49.174 -42.804 -51.248 1.00 39.18 93 SER B O 1
ATOM 2398 N N . TYR B 1 37 ? 49.282 -40.825 -52.316 1.00 39.85 94 TYR B N 1
ATOM 2399 C CA . TYR B 1 37 ? 49.318 -41.407 -53.648 1.00 39.61 94 TYR B CA 1
ATOM 2400 C C . TYR B 1 37 ? 50.599 -42.247 -53.782 1.00 39.18 94 TYR B C 1
ATOM 2401 O O . TYR B 1 37 ? 50.531 -43.436 -54.082 1.00 39.12 94 TYR B O 1
ATOM 2410 N N . ALA B 1 38 ? 51.745 -41.645 -53.481 1.00 38.60 95 ALA B N 1
ATOM 2411 C CA . ALA B 1 38 ? 53.032 -42.334 -53.556 1.00 38.16 95 ALA B CA 1
ATOM 2412 C C . ALA B 1 38 ? 53.027 -43.674 -52.824 1.00 38.26 95 ALA B C 1
ATOM 2413 O O . ALA B 1 38 ? 53.587 -44.666 -53.312 1.00 38.48 95 ALA B O 1
ATOM 2415 N N . LEU B 1 39 ? 52.396 -43.722 -51.659 1.00 38.03 96 LEU B N 1
ATOM 2416 C CA . LEU B 1 39 ? 52.457 -44.945 -50.882 1.00 37.98 96 LEU B CA 1
ATOM 2417 C C . LEU B 1 39 ? 51.798 -46.098 -51.624 1.00 38.16 96 LEU B C 1
ATOM 2418 O O . LEU B 1 39 ? 52.177 -47.251 -51.415 1.00 38.29 96 LEU B O 1
ATOM 2423 N N . ARG B 1 40 ? 50.824 -45.787 -52.486 1.00 38.39 97 ARG B N 1
ATOM 2424 C CA . ARG B 1 40 ? 50.175 -46.811 -53.332 1.00 38.98 97 ARG B CA 1
ATOM 2425 C C . ARG B 1 40 ? 51.139 -47.349 -54.394 1.00 38.96 97 ARG B C 1
ATOM 2426 O O . ARG B 1 40 ? 51.164 -48.564 -54.689 1.00 39.05 97 ARG B O 1
ATOM 2434 N N . GLY B 1 41 ? 51.924 -46.428 -54.955 1.00 38.52 98 GLY B N 1
ATOM 2435 C CA . GLY B 1 41 ? 52.958 -46.762 -55.913 1.00 38.14 98 GLY B CA 1
ATOM 2436 C C . GLY B 1 41 ? 53.860 -47.735 -55.217 1.00 37.92 98 GLY B C 1
ATOM 2437 O O . GLY B 1 41 ? 54.119 -48.836 -55.697 1.00 37.94 98 GLY B O 1
ATOM 2438 N N . CYS B 1 42 ? 54.292 -47.325 -54.042 1.00 37.92 99 CYS B N 1
ATOM 2439 C CA . CYS B 1 42 ? 55.102 -48.164 -53.203 1.00 38.16 99 CYS B CA 1
ATOM 2440 C C . CYS B 1 42 ? 54.563 -49.571 -53.059 1.00 37.64 99 CYS B C 1
ATOM 2441 O O . CYS B 1 42 ? 55.327 -50.527 -53.198 1.00 37.83 99 CYS B O 1
ATOM 2444 N N . ILE B 1 43 ? 53.263 -49.709 -52.808 1.00 37.08 100 ILE B N 1
ATOM 2445 C CA . ILE B 1 43 ? 52.655 -51.048 -52.691 1.00 36.85 100 ILE B CA 1
ATOM 2446 C C . ILE B 1 43 ? 52.965 -51.965 -53.911 1.00 36.83 100 ILE B C 1
ATOM 2447 O O . ILE B 1 43 ? 53.416 -53.111 -53.769 1.00 36.16 100 ILE B O 1
ATOM 2452 N N . ILE B 1 44 ? 52.763 -51.401 -55.099 1.00 37.05 101 ILE B N 1
ATOM 2453 C CA . ILE B 1 44 ? 53.161 -52.002 -56.372 1.00 36.81 101 ILE B CA 1
ATOM 2454 C C . ILE B 1 44 ? 54.663 -52.335 -56.438 1.00 36.69 101 ILE B C 1
ATOM 2455 O O . ILE B 1 44 ? 55.044 -53.509 -56.480 1.00 36.82 101 ILE B O 1
ATOM 2460 N N . ILE B 1 45 ? 55.516 -51.318 -56.432 1.00 36.36 102 ILE B N 1
ATOM 2461 C CA . ILE B 1 45 ? 56.952 -51.570 -56.540 1.00 36.20 102 ILE B CA 1
ATOM 2462 C C . ILE B 1 45 ? 57.269 -52.760 -55.667 1.00 36.54 102 ILE B C 1
ATOM 2463 O O . ILE B 1 45 ? 58.034 -53.637 -56.029 1.00 36.49 102 ILE B O 1
ATOM 2468 N N . GLU B 1 46 ? 56.616 -52.808 -54.524 1.00 37.37 103 GLU B N 1
ATOM 2469 C CA . GLU B 1 46 ? 56.897 -53.845 -53.564 1.00 38.47 103 GLU B CA 1
ATOM 2470 C C . GLU B 1 46 ? 56.379 -55.200 -54.086 1.00 38.88 103 GLU B C 1
ATOM 2471 O O . GLU B 1 46 ? 57.139 -56.178 -54.174 1.00 38.25 103 GLU B O 1
ATOM 2477 N N . LEU B 1 47 ? 55.097 -55.230 -54.460 1.00 39.56 104 LEU B N 1
ATOM 2478 C CA . LEU B 1 47 ? 54.478 -56.429 -55.032 1.00 40.20 104 LEU B CA 1
ATOM 2479 C C . LEU B 1 47 ? 55.235 -56.987 -56.244 1.00 41.02 104 LEU B C 1
ATOM 2480 O O . LEU B 1 47 ? 55.289 -58.206 -56.409 1.00 41.43 104 LEU B O 1
ATOM 2485 N N . ALA B 1 48 ? 55.826 -56.109 -57.064 1.00 41.47 105 ALA B N 1
ATOM 2486 C CA . ALA B 1 48 ? 56.684 -56.537 -58.164 1.00 42.02 105 ALA B CA 1
ATOM 2487 C C . ALA B 1 48 ? 57.922 -57.180 -57.597 1.00 43.14 105 ALA B C 1
ATOM 2488 O O . ALA B 1 48 ? 58.199 -58.332 -57.878 1.00 43.44 105 ALA B O 1
ATOM 2490 N N . LEU B 1 49 ? 58.650 -56.433 -56.768 1.00 44.58 106 LEU B N 1
ATOM 2491 C CA . LEU B 1 49 ? 59.881 -56.906 -56.115 1.00 45.45 106 LEU B CA 1
ATOM 2492 C C . LEU B 1 49 ? 59.761 -58.236 -55.381 1.00 46.07 106 LEU B C 1
ATOM 2493 O O . LEU B 1 49 ? 60.761 -58.894 -55.134 1.00 45.85 106 LEU B O 1
ATOM 2498 N N . ARG B 1 50 ? 58.548 -58.621 -55.004 1.00 47.09 107 ARG B N 1
ATOM 2499 C CA . ARG B 1 50 ? 58.385 -59.823 -54.201 1.00 48.10 107 ARG B CA 1
ATOM 2500 C C . ARG B 1 50 ? 58.042 -61.035 -55.058 1.00 48.85 107 ARG B C 1
ATOM 2501 O O . ARG B 1 50 ? 57.844 -62.146 -54.544 1.00 48.57 107 ARG B O 1
ATOM 2509 N N . GLY B 1 51 ? 58.003 -60.810 -56.369 1.00 49.68 108 GLY B N 1
ATOM 2510 C CA . GLY B 1 51 ? 57.657 -61.853 -57.318 1.00 51.37 108 GLY B CA 1
ATOM 2511 C C . GLY B 1 51 ? 56.212 -62.240 -57.124 1.00 52.70 108 GLY B C 1
ATOM 2512 O O . GLY B 1 51 ? 55.884 -63.420 -56.960 1.00 53.21 108 GLY B O 1
ATOM 2513 N N . LYS B 1 52 ? 55.359 -61.219 -57.113 1.00 53.68 109 LYS B N 1
ATOM 2514 C CA . LYS B 1 52 ? 53.924 -61.363 -56.926 1.00 54.45 109 LYS B CA 1
ATOM 2515 C C . LYS B 1 52 ? 53.158 -60.815 -58.140 1.00 55.00 109 LYS B C 1
ATOM 2516 O O . LYS B 1 52 ? 51.973 -61.106 -58.314 1.00 55.29 109 LYS B O 1
ATOM 2522 N N . ILE B 1 53 ? 53.836 -60.019 -58.968 1.00 55.52 110 ILE B N 1
ATOM 2523 C CA . ILE B 1 53 ? 53.254 -59.468 -60.192 1.00 56.27 110 ILE B CA 1
ATOM 2524 C C . ILE B 1 53 ? 54.301 -59.240 -61.286 1.00 57.03 110 ILE B C 1
ATOM 2525 O O . ILE B 1 53 ? 55.429 -58.842 -60.993 1.00 57.07 110 ILE B O 1
ATOM 2530 N N . ARG B 1 54 ? 53.922 -59.507 -62.539 1.00 57.70 111 ARG B N 1
ATOM 2531 C CA . ARG B 1 54 ? 54.737 -59.163 -63.709 1.00 58.41 111 ARG B CA 1
ATOM 2532 C C . ARG B 1 54 ? 53.842 -58.289 -64.564 1.00 59.03 111 ARG B C 1
ATOM 2533 O O . ARG B 1 54 ? 52.652 -58.178 -64.254 1.00 58.71 111 ARG B O 1
ATOM 2535 N N . ILE B 1 55 ? 54.390 -57.640 -65.602 1.00 60.18 112 ILE B N 1
ATOM 2536 C CA . ILE B 1 55 ? 53.522 -57.061 -66.661 1.00 61.57 112 ILE B CA 1
ATOM 2537 C C . ILE B 1 55 ? 53.020 -58.210 -67.544 1.00 62.70 112 ILE B C 1
ATOM 2538 O O . ILE B 1 55 ? 53.667 -59.260 -67.610 1.00 63.36 112 ILE B O 1
ATOM 2543 N N . LEU B 1 56 ? 51.857 -58.028 -68.178 1.00 63.80 113 LEU B N 1
ATOM 2544 C CA . LEU B 1 56 ? 51.245 -59.049 -69.043 1.00 64.52 113 LEU B CA 1
ATOM 2545 C C . LEU B 1 56 ? 52.053 -59.091 -70.316 1.00 65.07 113 LEU B C 1
ATOM 2546 O O . LEU B 1 56 ? 52.174 -58.065 -70.998 1.00 65.05 113 LEU B O 1
ATOM 2551 N N . ASP B 1 57 ? 52.625 -60.259 -70.623 1.00 65.79 114 ASP B N 1
ATOM 2552 C CA . ASP B 1 57 ? 53.598 -60.372 -71.729 1.00 66.49 114 ASP B CA 1
ATOM 2553 C C . ASP B 1 57 ? 53.001 -60.342 -73.155 1.00 67.07 114 ASP B C 1
ATOM 2554 O O . ASP B 1 57 ? 52.983 -61.361 -73.867 1.00 67.42 114 ASP B O 1
ATOM 2559 N N . ASP B 1 58 ? 52.556 -59.152 -73.556 1.00 67.44 115 ASP B N 1
ATOM 2560 C CA . ASP B 1 58 ? 51.792 -58.923 -74.777 1.00 67.71 115 ASP B CA 1
ATOM 2561 C C . ASP B 1 58 ? 52.519 -57.883 -75.646 1.00 67.63 115 ASP B C 1
ATOM 2562 O O . ASP B 1 58 ? 53.268 -57.047 -75.132 1.00 67.57 115 ASP B O 1
ATOM 2567 N N . SER B 1 59 ? 52.309 -57.947 -76.958 1.00 67.44 116 SER B N 1
ATOM 2568 C CA . SER B 1 59 ? 53.005 -57.060 -77.877 1.00 67.30 116 SER B CA 1
ATOM 2569 C C . SER B 1 59 ? 52.298 -55.730 -77.923 1.00 66.90 116 SER B C 1
ATOM 2570 O O . SER B 1 59 ? 52.949 -54.691 -78.038 1.00 66.95 116 SER B O 1
ATOM 2573 N N . ALA B 1 60 ? 50.966 -55.769 -77.840 1.00 66.43 117 ALA B N 1
ATOM 2574 C CA . ALA B 1 60 ? 50.151 -54.555 -77.876 1.00 66.26 117 ALA B CA 1
ATOM 2575 C C . ALA B 1 60 ? 50.726 -53.504 -76.899 1.00 66.20 117 ALA B C 1
ATOM 2576 O O . ALA B 1 60 ? 50.765 -52.297 -77.210 1.00 66.26 117 ALA B O 1
ATOM 2578 N N . ARG B 1 61 ? 51.226 -53.980 -75.752 1.00 65.57 118 ARG B N 1
ATOM 2579 C CA . ARG B 1 61 ? 51.840 -53.121 -74.730 1.00 64.86 118 ARG B CA 1
ATOM 2580 C C . ARG B 1 61 ? 52.874 -52.106 -75.244 1.00 64.20 118 ARG B C 1
ATOM 2581 O O . ARG B 1 61 ? 52.874 -50.959 -74.799 1.00 63.98 118 ARG B O 1
ATOM 2589 N N . LYS B 1 62 ? 53.741 -52.519 -76.168 1.00 63.57 119 LYS B N 1
ATOM 2590 C CA . LYS B 1 62 ? 54.817 -51.650 -76.635 1.00 63.22 119 LYS B CA 1
ATOM 2591 C C . LYS B 1 62 ? 54.281 -50.372 -77.325 1.00 63.07 119 LYS B C 1
ATOM 2592 O O . LYS B 1 62 ? 55.025 -49.415 -77.530 1.00 63.05 119 LYS B O 1
ATOM 2594 N N . ARG B 1 63 ? 52.988 -50.350 -77.654 1.00 62.91 120 ARG B N 1
ATOM 2595 C CA . ARG B 1 63 ? 52.364 -49.173 -78.281 1.00 63.05 120 ARG B CA 1
ATOM 2596 C C . ARG B 1 63 ? 51.756 -48.244 -77.231 1.00 63.21 120 ARG B C 1
ATOM 2597 O O . ARG B 1 63 ? 51.035 -47.300 -77.565 1.00 63.35 120 ARG B O 1
ATOM 2599 N N . PHE B 1 64 ? 52.063 -48.522 -75.964 1.00 63.27 121 PHE B N 1
ATOM 2600 C CA . PHE B 1 64 ? 51.421 -47.883 -74.811 1.00 62.78 121 PHE B CA 1
ATOM 2601 C C . PHE B 1 64 ? 52.437 -47.458 -73.779 1.00 62.03 121 PHE B C 1
ATOM 2602 O O . PHE B 1 64 ? 53.424 -48.179 -73.550 1.00 61.90 121 PHE B O 1
ATOM 2610 N N . ASP B 1 65 ? 52.169 -46.322 -73.128 1.00 60.85 122 ASP B N 1
ATOM 2611 C CA . ASP B 1 65 ? 53.008 -45.839 -72.033 1.00 59.89 122 ASP B CA 1
ATOM 2612 C C . ASP B 1 65 ? 53.135 -46.865 -70.908 1.00 59.00 122 ASP B C 1
ATOM 2613 O O . ASP B 1 65 ? 52.154 -47.530 -70.544 1.00 59.01 122 ASP B O 1
ATOM 2618 N N . LEU B 1 66 ? 54.344 -46.980 -70.363 1.00 57.63 123 LEU B N 1
ATOM 2619 C CA . LEU B 1 66 ? 54.649 -47.955 -69.314 1.00 56.46 123 LEU B CA 1
ATOM 2620 C C . LEU B 1 66 ? 53.604 -48.032 -68.205 1.00 56.30 123 LEU B C 1
ATOM 2621 O O . LEU B 1 66 ? 53.312 -49.102 -67.692 1.00 55.95 123 LEU B O 1
ATOM 2626 N N . SER B 1 67 ? 53.035 -46.889 -67.850 1.00 56.53 124 SER B N 1
ATOM 2627 C CA . SER B 1 67 ? 52.016 -46.833 -66.811 1.00 56.77 124 SER B CA 1
ATOM 2628 C C . SER B 1 67 ? 50.621 -47.275 -67.264 1.00 57.02 124 SER B C 1
ATOM 2629 O O . SER B 1 67 ? 49.809 -47.672 -66.419 1.00 57.13 124 SER B O 1
ATOM 2632 N N . GLU B 1 68 ? 50.337 -47.225 -68.573 1.00 57.26 125 GLU B N 1
ATOM 2633 C CA . GLU B 1 68 ? 49.066 -47.775 -69.083 1.00 57.31 125 GLU B CA 1
ATOM 2634 C C . GLU B 1 68 ? 49.103 -49.253 -69.429 1.00 56.56 125 GLU B C 1
ATOM 2635 O O . GLU B 1 68 ? 48.099 -49.798 -69.895 1.00 56.57 125 GLU B O 1
ATOM 2641 N N . ARG B 1 69 ? 50.233 -49.900 -69.160 1.00 55.73 126 ARG B N 1
ATOM 2642 C CA . ARG B 1 69 ? 50.354 -51.333 -69.358 1.00 55.40 126 ARG B CA 1
ATOM 2643 C C . ARG B 1 69 ? 49.676 -52.121 -68.254 1.00 56.16 126 ARG B C 1
ATOM 2644 O O . ARG B 1 69 ? 49.615 -51.684 -67.106 1.00 56.30 126 ARG B O 1
ATOM 2652 N N . LEU B 1 70 ? 49.164 -53.292 -68.612 1.00 56.76 127 LEU B N 1
ATOM 2653 C CA . LEU B 1 70 ? 48.439 -54.125 -67.668 1.00 57.16 127 LEU B CA 1
ATOM 2654 C C . LEU B 1 70 ? 49.430 -54.961 -66.883 1.00 57.08 127 LEU B C 1
ATOM 2655 O O . LEU B 1 70 ? 50.555 -55.166 -67.338 1.00 56.78 127 LEU B O 1
ATOM 2660 N N . ILE B 1 71 ? 49.003 -55.410 -65.698 1.00 57.46 128 ILE B N 1
ATOM 2661 C CA . ILE B 1 71 ? 49.779 -56.304 -64.828 1.00 57.45 128 ILE B CA 1
ATOM 2662 C C . ILE B 1 71 ? 48.965 -57.490 -64.371 1.00 58.11 128 ILE B C 1
ATOM 2663 O O . ILE B 1 71 ? 47.757 -57.408 -64.133 1.00 57.74 128 ILE B O 1
ATOM 2668 N N . GLU B 1 72 ? 49.704 -58.572 -64.199 1.00 59.27 129 GLU B N 1
ATOM 2669 C CA . GLU B 1 72 ? 49.213 -59.923 -64.057 1.00 60.44 129 GLU B CA 1
ATOM 2670 C C . GLU B 1 72 ? 49.716 -60.426 -62.719 1.00 60.37 129 GLU B C 1
ATOM 2671 O O . GLU B 1 72 ? 50.873 -60.170 -62.346 1.00 60.44 129 GLU B O 1
ATOM 2677 N N . VAL B 1 73 ? 48.866 -61.144 -61.998 1.00 60.35 130 VAL B N 1
ATOM 2678 C CA . VAL B 1 73 ? 49.276 -61.676 -60.715 1.00 60.53 130 VAL B CA 1
ATOM 2679 C C . VAL B 1 73 ? 49.955 -63.002 -60.957 1.00 60.74 130 VAL B C 1
ATOM 2680 O O . VAL B 1 73 ? 49.272 -63.968 -61.235 1.00 61.15 130 VAL B O 1
ATOM 2684 N N . ILE B 1 74 ? 51.282 -63.060 -60.854 1.00 60.97 131 ILE B N 1
ATOM 2685 C CA . ILE B 1 74 ? 52.004 -64.333 -61.040 1.00 61.25 131 ILE B CA 1
ATOM 2686 C C . ILE B 1 74 ? 51.904 -65.302 -59.852 1.00 61.59 131 ILE B C 1
ATOM 2687 O O . ILE B 1 74 ? 52.339 -66.444 -59.962 1.00 61.88 131 ILE B O 1
ATOM 2692 N N . ASP B 1 75 ? 51.347 -64.843 -58.729 1.00 61.96 132 ASP B N 1
ATOM 2693 C CA . ASP B 1 75 ? 51.281 -65.602 -57.464 1.00 62.24 132 ASP B CA 1
ATOM 2694 C C . ASP B 1 75 ? 50.509 -64.684 -56.533 1.00 62.41 132 ASP B C 1
ATOM 2695 O O . ASP B 1 75 ? 50.606 -63.456 -56.648 1.00 62.57 132 ASP B O 1
ATOM 2700 N N . SER B 1 76 ? 49.784 -65.278 -55.584 1.00 62.38 133 SER B N 1
ATOM 2701 C CA . SER B 1 76 ? 48.956 -64.492 -54.660 1.00 62.22 133 SER B CA 1
ATOM 2702 C C . SER B 1 76 ? 49.059 -65.002 -53.215 1.00 61.90 133 SER B C 1
ATOM 2703 O O . SER B 1 76 ? 48.081 -64.922 -52.472 1.00 62.04 133 SER B O 1
ATOM 2706 N N . SER B 1 77 ? 50.230 -65.502 -52.812 1.00 61.29 134 SER B N 1
ATOM 2707 C CA . SER B 1 77 ? 50.428 -65.971 -51.423 1.00 60.88 134 SER B CA 1
ATOM 2708 C C . SER B 1 77 ? 50.816 -64.861 -50.430 1.00 60.34 134 SER B C 1
ATOM 2709 O O . SER B 1 77 ? 51.728 -64.078 -50.706 1.00 60.65 134 SER B O 1
ATOM 2712 N N . LYS B 1 78 ? 50.128 -64.817 -49.282 1.00 59.59 135 LYS B N 1
ATOM 2713 C CA . LYS B 1 78 ? 50.301 -63.759 -48.255 1.00 58.77 135 LYS B CA 1
ATOM 2714 C C . LYS B 1 78 ? 51.765 -63.320 -47.986 1.00 58.19 135 LYS B C 1
ATOM 2715 O O . LYS B 1 78 ? 52.683 -64.141 -47.857 1.00 58.00 135 LYS B O 1
ATOM 2717 N N . THR B 1 79 ? 51.964 -62.009 -47.923 1.00 57.28 136 THR B N 1
ATOM 2718 C CA . THR B 1 79 ? 53.277 -61.434 -47.728 1.00 56.51 136 THR B CA 1
ATOM 2719 C C . THR B 1 79 ? 53.566 -61.208 -46.255 1.00 55.96 136 THR B C 1
ATOM 2720 O O . THR B 1 79 ? 54.715 -61.044 -45.869 1.00 55.85 136 THR B O 1
ATOM 2724 N N . GLY B 1 80 ? 52.522 -61.181 -45.434 1.00 55.39 137 GLY B N 1
ATOM 2725 C CA . GLY B 1 80 ? 52.668 -60.800 -44.034 1.00 54.68 137 GLY B CA 1
ATOM 2726 C C . GLY B 1 80 ? 52.506 -59.303 -43.894 1.00 54.45 137 GLY B C 1
ATOM 2727 O O . GLY B 1 80 ? 52.114 -58.810 -42.852 1.00 54.47 137 GLY B O 1
ATOM 2728 N N . GLU B 1 81 ? 52.809 -58.576 -44.961 1.00 54.32 138 GLU B N 1
ATOM 2729 C CA . GLU B 1 81 ? 52.611 -57.141 -44.998 1.00 54.00 138 GLU B CA 1
ATOM 2730 C C . GLU B 1 81 ? 51.184 -56.844 -45.414 1.00 53.53 138 GLU B C 1
ATOM 2731 O O . GLU B 1 81 ? 50.793 -57.067 -46.559 1.00 53.46 138 GLU B O 1
ATOM 2737 N N . VAL B 1 82 ? 50.424 -56.334 -44.451 1.00 53.14 139 VAL B N 1
ATOM 2738 C CA . VAL B 1 82 ? 48.959 -56.268 -44.502 1.00 52.31 139 VAL B CA 1
ATOM 2739 C C . VAL B 1 82 ? 48.384 -55.390 -45.610 1.00 51.77 139 VAL B C 1
ATOM 2740 O O . VAL B 1 82 ? 47.327 -55.686 -46.138 1.00 51.81 139 VAL B O 1
ATOM 2744 N N . LEU B 1 83 ? 49.077 -54.323 -45.969 1.00 51.28 140 LEU B N 1
ATOM 2745 C CA . LEU B 1 83 ? 48.627 -53.515 -47.077 1.00 50.83 140 LEU B CA 1
ATOM 2746 C C . LEU B 1 83 ? 48.880 -54.295 -48.366 1.00 51.16 140 LEU B C 1
ATOM 2747 O O . LEU B 1 83 ? 47.983 -54.419 -49.184 1.00 51.49 140 LEU B O 1
ATOM 2752 N N . LEU B 1 84 ? 50.077 -54.862 -48.523 1.00 51.43 141 LEU B N 1
ATOM 2753 C CA . LEU B 1 84 ? 50.398 -55.685 -49.693 1.00 51.46 141 LEU B CA 1
ATOM 2754 C C . LEU B 1 84 ? 49.369 -56.793 -49.867 1.00 52.27 141 LEU B C 1
ATOM 2755 O O . LEU B 1 84 ? 48.865 -57.011 -50.967 1.00 52.43 141 LEU B O 1
ATOM 2760 N N . ASP B 1 85 ? 49.025 -57.457 -48.764 1.00 53.25 142 ASP B N 1
ATOM 2761 C CA . ASP B 1 85 ? 48.095 -58.605 -48.786 1.00 54.01 142 ASP B CA 1
ATOM 2762 C C . ASP B 1 85 ? 46.678 -58.265 -49.251 1.00 53.95 142 ASP B C 1
ATOM 2763 O O . ASP B 1 85 ? 46.098 -58.995 -50.053 1.00 54.42 142 ASP B O 1
ATOM 2768 N N . GLU B 1 86 ? 46.135 -57.161 -48.756 1.00 53.71 143 GLU B N 1
ATOM 2769 C CA . GLU B 1 86 ? 44.832 -56.681 -49.191 1.00 53.60 143 GLU B CA 1
ATOM 2770 C C . GLU B 1 86 ? 44.808 -56.276 -50.644 1.00 53.46 143 GLU B C 1
ATOM 2771 O O . GLU B 1 86 ? 43.815 -56.519 -51.317 1.00 53.15 143 GLU B O 1
ATOM 2777 N N . THR B 1 87 ? 45.864 -55.608 -51.117 1.00 53.66 144 THR B N 1
ATOM 2778 C CA . THR B 1 87 ? 45.843 -55.150 -52.501 1.00 54.01 144 THR B CA 1
ATOM 2779 C C . THR B 1 87 ? 46.080 -56.377 -53.365 1.00 54.78 144 THR B C 1
ATOM 2780 O O . THR B 1 87 ? 45.508 -56.495 -54.451 1.00 55.35 144 THR B O 1
ATOM 2784 N N . LEU B 1 88 ? 46.859 -57.324 -52.844 1.00 55.38 145 LEU B N 1
ATOM 2785 C CA . LEU B 1 88 ? 47.054 -58.607 -53.523 1.00 55.82 145 LEU B CA 1
ATOM 2786 C C . LEU B 1 88 ? 45.705 -59.312 -53.728 1.00 55.97 145 LEU B C 1
ATOM 2787 O O . LEU B 1 88 ? 45.370 -59.715 -54.830 1.00 55.75 145 LEU B O 1
ATOM 2792 N N . GLN B 1 89 ? 44.933 -59.420 -52.659 1.00 56.65 146 GLN B N 1
ATOM 2793 C CA . GLN B 1 89 ? 43.569 -59.940 -52.708 1.00 57.86 146 GLN B CA 1
ATOM 2794 C C . GLN B 1 89 ? 42.623 -59.266 -53.724 1.00 58.05 146 GLN B C 1
ATOM 2795 O O . GLN B 1 89 ? 41.839 -59.954 -54.366 1.00 58.74 146 GLN B O 1
ATOM 2801 N N . LEU B 1 90 ? 42.672 -57.944 -53.868 1.00 57.86 147 LEU B N 1
ATOM 2802 C CA . LEU B 1 90 ? 41.901 -57.285 -54.918 1.00 57.54 147 LEU B CA 1
ATOM 2803 C C . LEU B 1 90 ? 42.404 -57.705 -56.303 1.00 57.86 147 LEU B C 1
ATOM 2804 O O . LEU B 1 90 ? 41.630 -58.063 -57.194 1.00 57.69 147 LEU B O 1
ATOM 2809 N N . MET B 1 91 ? 43.718 -57.675 -56.466 1.00 58.25 148 MET B N 1
ATOM 2810 C CA . MET B 1 91 ? 44.352 -58.078 -57.708 1.00 58.79 148 MET B CA 1
ATOM 2811 C C . MET B 1 91 ? 44.051 -59.511 -58.151 1.00 59.25 148 MET B C 1
ATOM 2812 O O . MET B 1 91 ? 43.769 -59.721 -59.331 1.00 59.23 148 MET B O 1
ATOM 2817 N N . LYS B 1 92 ? 44.133 -60.473 -57.214 1.00 59.68 149 LYS B N 1
ATOM 2818 C CA . LYS B 1 92 ? 43.838 -61.896 -57.464 1.00 60.01 149 LYS B CA 1
ATOM 2819 C C . LYS B 1 92 ? 42.513 -62.004 -58.197 1.00 60.62 149 LYS B C 1
ATOM 2820 O O . LYS B 1 92 ? 42.446 -62.398 -59.357 1.00 60.48 149 LYS B O 1
ATOM 2822 N N . ASN B 1 93 ? 41.461 -61.588 -57.511 1.00 61.52 150 ASN B N 1
ATOM 2823 C CA . ASN B 1 93 ? 40.103 -61.759 -57.981 1.00 62.16 150 ASN B CA 1
ATOM 2824 C C . ASN B 1 93 ? 39.687 -60.648 -58.940 1.00 62.34 150 ASN B C 1
ATOM 2825 O O . ASN B 1 93 ? 38.621 -60.038 -58.767 1.00 62.74 150 ASN B O 1
ATOM 2830 N N . ASP B 1 94 ? 40.526 -60.389 -59.950 1.00 62.18 151 ASP B N 1
ATOM 2831 C CA . ASP B 1 94 ? 40.234 -59.343 -60.944 1.00 62.12 151 ASP B CA 1
ATOM 2832 C C . ASP B 1 94 ? 40.973 -59.467 -62.304 1.00 62.04 151 ASP B C 1
ATOM 2833 O O . ASP B 1 94 ? 42.044 -60.083 -62.404 1.00 62.19 151 ASP B O 1
ATOM 2838 N N . GLU B 1 95 ? 40.385 -58.875 -63.338 1.00 61.91 152 GLU B N 1
ATOM 2839 C CA . GLU B 1 95 ? 41.036 -58.782 -64.639 1.00 61.83 152 GLU B CA 1
ATOM 2840 C C . GLU B 1 95 ? 42.232 -57.837 -64.591 1.00 61.62 152 GLU B C 1
ATOM 2841 O O . GLU B 1 95 ? 42.219 -56.839 -63.871 1.00 62.33 152 GLU B O 1
ATOM 2843 N N . PRO B 1 96 ? 43.266 -58.159 -65.362 1.00 60.96 153 PRO B N 1
ATOM 2844 C CA . PRO B 1 96 ? 44.458 -57.311 -65.447 1.00 60.61 153 PRO B CA 1
ATOM 2845 C C . PRO B 1 96 ? 44.101 -55.861 -65.756 1.00 60.34 153 PRO B C 1
ATOM 2846 O O . PRO B 1 96 ? 43.354 -55.598 -66.699 1.00 60.74 153 PRO B O 1
ATOM 2850 N N . LEU B 1 97 ? 44.632 -54.934 -64.966 1.00 59.41 154 LEU B N 1
ATOM 2851 C CA . LEU B 1 97 ? 44.475 -53.511 -65.241 1.00 58.11 154 LEU B CA 1
ATOM 2852 C C . LEU B 1 97 ? 45.829 -52.824 -65.385 1.00 57.41 154 LEU B C 1
ATOM 2853 O O . LEU B 1 97 ? 46.865 -53.398 -65.049 1.00 57.31 154 LEU B O 1
ATOM 2858 N N . SER B 1 98 ? 45.813 -51.593 -65.885 1.00 56.37 155 SER B N 1
ATOM 2859 C CA . SER B 1 98 ? 47.025 -50.801 -66.003 1.00 55.61 155 SER B CA 1
ATOM 2860 C C . SER B 1 98 ? 47.649 -50.551 -64.613 1.00 54.97 155 SER B C 1
ATOM 2861 O O . SER B 1 98 ? 46.942 -50.519 -63.592 1.00 55.15 155 SER B O 1
ATOM 2864 N N . ILE B 1 99 ? 48.971 -50.424 -64.556 1.00 53.59 156 ILE B N 1
ATOM 2865 C CA . ILE B 1 99 ? 49.592 -50.122 -63.281 1.00 52.20 156 ILE B CA 1
ATOM 2866 C C . ILE B 1 99 ? 49.040 -48.783 -62.811 1.00 51.46 156 ILE B C 1
ATOM 2867 O O . ILE B 1 99 ? 48.641 -48.637 -61.657 1.00 51.54 156 ILE B O 1
ATOM 2872 N N . SER B 1 100 ? 48.959 -47.828 -63.729 1.00 50.51 157 SER B N 1
ATOM 2873 C CA . SER B 1 100 ? 48.507 -46.494 -63.392 1.00 49.98 157 SER B CA 1
ATOM 2874 C C . SER B 1 100 ? 47.114 -46.590 -62.801 1.00 49.49 157 SER B C 1
ATOM 2875 O O . SER B 1 100 ? 46.785 -45.961 -61.789 1.00 49.53 157 SER B O 1
ATOM 2878 N N . ASN B 1 101 ? 46.315 -47.431 -63.430 1.00 48.98 158 ASN B N 1
ATOM 2879 C CA . ASN B 1 101 ? 44.976 -47.739 -62.984 1.00 48.37 158 ASN B CA 1
ATOM 2880 C C . ASN B 1 101 ? 44.837 -48.198 -61.532 1.00 47.19 158 ASN B C 1
ATOM 2881 O O . ASN B 1 101 ? 43.978 -47.717 -60.802 1.00 46.95 158 ASN B O 1
ATOM 2886 N N . TRP B 1 102 ? 45.667 -49.153 -61.131 1.00 46.17 159 TRP B N 1
ATOM 2887 C CA . TRP B 1 102 ? 45.614 -49.708 -59.777 1.00 45.12 159 TRP B CA 1
ATOM 2888 C C . TRP B 1 102 ? 45.924 -48.664 -58.722 1.00 44.39 159 TRP B C 1
ATOM 2889 O O . TRP B 1 102 ? 45.208 -48.538 -57.730 1.00 44.36 159 TRP B O 1
ATOM 2900 N N . ILE B 1 103 ? 47.001 -47.923 -58.944 1.00 43.12 160 ILE B N 1
ATOM 2901 C CA . ILE B 1 103 ? 47.388 -46.875 -58.031 1.00 42.19 160 ILE B CA 1
ATOM 2902 C C . ILE B 1 103 ? 46.194 -45.958 -57.780 1.00 42.23 160 ILE B C 1
ATOM 2903 O O . ILE B 1 103 ? 45.867 -45.668 -56.638 1.00 41.91 160 ILE B O 1
ATOM 2908 N N . ASP B 1 104 ? 45.530 -45.547 -58.862 1.00 42.63 161 ASP B N 1
ATOM 2909 C CA . ASP B 1 104 ? 44.328 -44.710 -58.799 1.00 42.53 161 ASP B CA 1
ATOM 2910 C C . ASP B 1 104 ? 43.223 -45.370 -57.993 1.00 42.69 161 ASP B C 1
ATOM 2911 O O . ASP B 1 104 ? 42.791 -44.845 -56.970 1.00 42.79 161 ASP B O 1
ATOM 2916 N N . LEU B 1 105 ? 42.794 -46.541 -58.440 1.00 42.87 162 LEU B N 1
ATOM 2917 C CA . LEU B 1 105 ? 41.900 -47.365 -57.651 1.00 43.01 162 LEU B CA 1
ATOM 2918 C C . LEU B 1 105 ? 42.271 -47.423 -56.160 1.00 43.29 162 LEU B C 1
ATOM 2919 O O . LEU B 1 105 ? 41.481 -47.011 -55.301 1.00 43.44 162 LEU B O 1
ATOM 2924 N N . LEU B 1 106 ? 43.485 -47.887 -55.866 1.00 43.38 163 LEU B N 1
ATOM 2925 C CA . LEU B 1 106 ? 43.927 -48.111 -54.478 1.00 43.11 163 LEU B CA 1
ATOM 2926 C C . LEU B 1 106 ? 43.928 -46.880 -53.583 1.00 43.51 163 LEU B C 1
ATOM 2927 O O . LEU B 1 106 ? 43.634 -46.976 -52.394 1.00 43.82 163 LEU B O 1
ATOM 2932 N N . SER B 1 107 ? 44.230 -45.724 -54.159 1.00 43.89 164 SER B N 1
ATOM 2933 C CA . SER B 1 107 ? 44.220 -44.475 -53.417 1.00 44.27 164 SER B CA 1
ATOM 2934 C C . SER B 1 107 ? 42.901 -43.743 -53.620 1.00 44.77 164 SER B C 1
ATOM 2935 O O . SER B 1 107 ? 42.754 -42.596 -53.204 1.00 45.25 164 SER B O 1
ATOM 2938 N N . GLY B 1 108 ? 41.946 -44.395 -54.281 1.00 45.12 165 GLY B N 1
ATOM 2939 C CA . GLY B 1 108 ? 40.618 -43.811 -54.503 1.00 45.09 165 GLY B CA 1
ATOM 2940 C C . GLY B 1 108 ? 40.595 -42.536 -55.329 1.00 45.20 165 GLY B C 1
ATOM 2941 O O . GLY B 1 108 ? 39.841 -41.628 -55.028 1.00 45.10 165 GLY B O 1
ATOM 2942 N N . GLU B 1 109 ? 41.420 -42.476 -56.373 1.00 45.65 166 GLU B N 1
ATOM 2943 C CA . GLU B 1 109 ? 41.425 -41.356 -57.316 1.00 46.08 166 GLU B CA 1
ATOM 2944 C C . GLU B 1 109 ? 40.461 -41.525 -58.488 1.00 46.58 166 GLU B C 1
ATOM 2945 O O . GLU B 1 109 ? 39.955 -40.544 -59.020 1.00 46.67 166 GLU B O 1
ATOM 2951 N N . THR B 1 110 ? 40.222 -42.763 -58.904 1.00 47.50 167 THR B N 1
ATOM 2952 C CA . THR B 1 110 ? 39.201 -43.056 -59.908 1.00 48.09 167 THR B CA 1
ATOM 2953 C C . THR B 1 110 ? 37.985 -43.674 -59.244 1.00 48.62 167 THR B C 1
ATOM 2954 O O . THR B 1 110 ? 38.031 -44.068 -58.091 1.00 48.53 167 THR B O 1
ATOM 2958 N N . TRP B 1 111 ? 36.902 -43.782 -59.994 1.00 49.72 168 TRP B N 1
ATOM 2959 C CA . TRP B 1 111 ? 35.675 -44.368 -59.482 1.00 50.60 168 TRP B CA 1
ATOM 2960 C C . TRP B 1 111 ? 35.168 -45.493 -60.382 1.00 52.20 168 TRP B C 1
ATOM 2961 O O . TRP B 1 111 ? 35.083 -45.335 -61.607 1.00 52.22 168 TRP B O 1
ATOM 2972 N N . ASN B 1 112 ? 34.837 -46.630 -59.771 1.00 54.04 169 ASN B N 1
ATOM 2973 C CA . ASN B 1 112 ? 34.338 -47.797 -60.502 1.00 55.44 169 ASN B CA 1
ATOM 2974 C C . ASN B 1 112 ? 33.202 -48.366 -59.687 1.00 56.09 169 ASN B C 1
ATOM 2975 O O . ASN B 1 112 ? 33.387 -48.704 -58.515 1.00 56.25 169 ASN B O 1
ATOM 2980 N N . LEU B 1 113 ? 32.016 -48.418 -60.292 1.00 57.02 170 LEU B N 1
ATOM 2981 C CA . LEU B 1 113 ? 30.805 -48.861 -59.602 1.00 57.80 170 LEU B CA 1
ATOM 2982 C C . LEU B 1 113 ? 30.843 -50.348 -59.256 1.00 58.14 170 LEU B C 1
ATOM 2983 O O . LEU B 1 113 ? 30.191 -50.785 -58.306 1.00 57.67 170 LEU B O 1
ATOM 2988 N N . LEU B 1 114 ? 31.630 -51.092 -60.042 1.00 59.20 171 LEU B N 1
ATOM 2989 C CA . LEU B 1 114 ? 31.853 -52.545 -59.898 1.00 60.40 171 LEU B CA 1
ATOM 2990 C C . LEU B 1 114 ? 32.901 -52.874 -58.814 1.00 61.16 171 LEU B C 1
ATOM 2991 O O . LEU B 1 114 ? 33.109 -54.057 -58.457 1.00 61.41 171 LEU B O 1
ATOM 2993 N N . LYS B 1 115 ? 33.541 -51.811 -58.302 1.00 61.51 172 LYS B N 1
ATOM 2994 C CA . LYS B 1 115 ? 34.762 -51.879 -57.506 1.00 61.29 172 LYS B CA 1
ATOM 2995 C C . LYS B 1 115 ? 34.819 -50.629 -56.635 1.00 61.52 172 LYS B C 1
ATOM 2996 O O . LYS B 1 115 ? 35.635 -49.747 -56.880 1.00 61.69 172 LYS B O 1
ATOM 3002 N N . ILE B 1 116 ? 33.943 -50.529 -55.637 1.00 61.85 173 ILE B N 1
ATOM 3003 C CA . ILE B 1 116 ? 33.804 -49.252 -54.893 1.00 62.00 173 ILE B CA 1
ATOM 3004 C C . ILE B 1 116 ? 34.373 -49.237 -53.454 1.00 61.93 173 ILE B C 1
ATOM 3005 O O . ILE B 1 116 ? 34.480 -48.165 -52.845 1.00 62.02 173 ILE B O 1
ATOM 3007 N N . ASN B 1 117 ? 34.717 -50.421 -52.923 1.00 61.33 174 ASN B N 1
ATOM 3008 C CA . ASN B 1 117 ? 35.485 -50.537 -51.670 1.00 60.05 174 ASN B CA 1
ATOM 3009 C C . ASN B 1 117 ? 36.849 -51.138 -52.011 1.00 59.04 174 ASN B C 1
ATOM 3010 O O . ASN B 1 117 ? 37.224 -52.198 -51.512 1.00 58.89 174 ASN B O 1
ATOM 3012 N N . TYR B 1 118 ? 37.563 -50.435 -52.890 1.00 57.89 175 TYR B N 1
ATOM 3013 C CA . TYR B 1 118 ? 38.851 -50.860 -53.459 1.00 56.80 175 TYR B CA 1
ATOM 3014 C C . TYR B 1 118 ? 39.977 -49.993 -52.936 1.00 55.68 175 TYR B C 1
ATOM 3015 O O . TYR B 1 118 ? 41.142 -50.355 -53.017 1.00 55.46 175 TYR B O 1
ATOM 3024 N N . GLN B 1 119 ? 39.608 -48.822 -52.447 1.00 54.65 176 GLN B N 1
ATOM 3025 C CA . GLN B 1 119 ? 40.526 -47.901 -51.821 1.00 53.90 176 GLN B CA 1
ATOM 3026 C C . GLN B 1 119 ? 40.990 -48.449 -50.484 1.00 53.26 176 GLN B C 1
ATOM 3027 O O . GLN B 1 119 ? 40.177 -48.815 -49.626 1.00 53.26 176 GLN B O 1
ATOM 3033 N N . LEU B 1 120 ? 42.302 -48.506 -50.304 1.00 52.31 177 LEU B N 1
ATOM 3034 C CA . LEU B 1 120 ? 42.861 -48.867 -49.019 1.00 51.22 177 LEU B CA 1
ATOM 3035 C C . LEU B 1 120 ? 42.562 -47.708 -48.083 1.00 50.85 177 LEU B C 1
ATOM 3036 O O . LEU B 1 120 ? 42.739 -46.535 -48.449 1.00 50.72 177 LEU B O 1
ATOM 3041 N N . LYS B 1 121 ? 42.058 -48.034 -46.900 1.00 49.97 178 LYS B N 1
ATOM 3042 C CA . LYS B 1 121 ? 41.696 -47.011 -45.937 1.00 49.17 178 LYS B CA 1
ATOM 3043 C C . LYS B 1 121 ? 42.442 -47.348 -44.645 1.00 48.56 178 LYS B C 1
ATOM 3044 O O . LYS B 1 121 ? 43.052 -48.410 -44.557 1.00 48.55 178 LYS B O 1
ATOM 3046 N N . GLN B 1 122 ? 42.424 -46.435 -43.669 1.00 47.93 179 GLN B N 1
ATOM 3047 C CA . GLN B 1 122 ? 43.138 -46.592 -42.385 1.00 46.81 179 GLN B CA 1
ATOM 3048 C C . GLN B 1 122 ? 44.566 -47.027 -42.669 1.00 46.09 179 GLN B C 1
ATOM 3049 O O . GLN B 1 122 ? 45.057 -47.992 -42.094 1.00 45.75 179 GLN B O 1
ATOM 3051 N N . VAL B 1 123 ? 45.204 -46.294 -43.588 1.00 45.63 180 VAL B N 1
ATOM 3052 C CA . VAL B 1 123 ? 46.556 -46.592 -44.094 1.00 44.95 180 VAL B CA 1
ATOM 3053 C C . VAL B 1 123 ? 47.600 -46.230 -43.045 1.00 44.71 180 VAL B C 1
ATOM 3054 O O . VAL B 1 123 ? 48.277 -47.113 -42.521 1.00 44.64 180 VAL B O 1
ATOM 3058 N N . ARG B 1 124 ? 47.713 -44.932 -42.758 1.00 44.32 181 ARG B N 1
ATOM 3059 C CA . ARG B 1 124 ? 48.485 -44.393 -41.644 1.00 44.18 181 ARG B CA 1
ATOM 3060 C C . ARG B 1 124 ? 48.553 -45.316 -40.419 1.00 44.29 181 ARG B C 1
ATOM 3061 O O . ARG B 1 124 ? 49.629 -45.733 -39.972 1.00 43.80 181 ARG B O 1
ATOM 3069 N N . GLU B 1 125 ? 47.376 -45.624 -39.884 1.00 44.42 182 GLU B N 1
ATOM 3070 C CA . GLU B 1 125 ? 47.241 -46.365 -38.644 1.00 44.85 182 GLU B CA 1
ATOM 3071 C C . GLU B 1 125 ? 47.810 -47.757 -38.775 1.00 44.06 182 GLU B C 1
ATOM 3072 O O . GLU B 1 125 ? 48.690 -48.136 -37.989 1.00 44.45 182 GLU B O 1
ATOM 3078 N N . ARG B 1 126 ? 47.367 -48.503 -39.784 1.00 42.82 183 ARG B N 1
ATOM 3079 C CA . ARG B 1 126 ? 47.987 -49.805 -40.062 1.00 41.60 183 ARG B CA 1
ATOM 3080 C C . ARG B 1 126 ? 49.514 -49.715 -40.272 1.00 41.02 183 ARG B C 1
ATOM 3081 O O . ARG B 1 126 ? 50.270 -50.573 -39.788 1.00 40.99 183 ARG B O 1
ATOM 3089 N N . LEU B 1 127 ? 49.969 -48.662 -40.946 1.00 40.00 184 LEU B N 1
ATOM 3090 C CA . LEU B 1 127 ? 51.386 -48.528 -41.230 1.00 39.51 184 LEU B CA 1
ATOM 3091 C C . LEU B 1 127 ? 52.206 -48.359 -39.965 1.00 39.61 184 LEU B C 1
ATOM 3092 O O . LEU B 1 127 ? 53.291 -48.936 -39.841 1.00 39.57 184 LEU B O 1
ATOM 3097 N N . ALA B 1 128 ? 51.681 -47.562 -39.034 1.00 39.58 185 ALA B N 1
ATOM 3098 C CA . ALA B 1 128 ? 52.356 -47.312 -37.764 1.00 39.29 185 ALA B CA 1
ATOM 3099 C C . ALA B 1 128 ? 52.367 -48.582 -36.912 1.00 39.36 185 ALA B C 1
ATOM 3100 O O . ALA B 1 128 ? 53.416 -48.940 -36.369 1.00 39.66 185 ALA B O 1
ATOM 3102 N N . LYS B 1 129 ? 51.225 -49.274 -36.814 1.00 38.91 186 LYS B N 1
ATOM 3103 C CA . LYS B 1 129 ? 51.182 -50.514 -36.044 1.00 38.92 186 LYS B CA 1
ATOM 3104 C C . LYS B 1 129 ? 52.326 -51.402 -36.532 1.00 38.81 186 LYS B C 1
ATOM 3105 O O . LYS B 1 129 ? 53.091 -51.956 -35.740 1.00 38.57 186 LYS B O 1
ATOM 3107 N N . GLY B 1 130 ? 52.467 -51.489 -37.848 1.00 38.86 187 GLY B N 1
ATOM 3108 C CA . GLY B 1 130 ? 53.534 -52.280 -38.437 1.00 38.88 187 GLY B CA 1
ATOM 3109 C C . GLY B 1 130 ? 54.821 -51.814 -37.823 1.00 38.72 187 GLY B C 1
ATOM 3110 O O . GLY B 1 130 ? 55.512 -52.576 -37.167 1.00 39.06 187 GLY B O 1
ATOM 3111 N N . LEU B 1 131 ? 55.089 -50.524 -37.987 1.00 38.69 188 LEU B N 1
ATOM 3112 C CA . LEU B 1 131 ? 56.321 -49.904 -37.535 1.00 38.12 188 LEU B CA 1
ATOM 3113 C C . LEU B 1 131 ? 56.590 -50.097 -36.052 1.00 38.04 188 LEU B C 1
ATOM 3114 O O . LEU B 1 131 ? 57.739 -50.158 -35.644 1.00 38.02 188 LEU B O 1
ATOM 3119 N N . VAL B 1 132 ? 55.528 -50.208 -35.263 1.00 38.25 189 VAL B N 1
ATOM 3120 C CA . VAL B 1 132 ? 55.639 -50.436 -33.827 1.00 38.99 189 VAL B CA 1
ATOM 3121 C C . VAL B 1 132 ? 55.972 -51.894 -33.558 1.00 39.87 189 VAL B C 1
ATOM 3122 O O . VAL B 1 132 ? 56.846 -52.204 -32.742 1.00 40.21 189 VAL B O 1
ATOM 3126 N N . ASP B 1 133 ? 55.276 -52.788 -34.256 1.00 40.83 190 ASP B N 1
ATOM 3127 C CA . ASP B 1 133 ? 55.500 -54.222 -34.129 1.00 41.52 190 ASP B CA 1
ATOM 3128 C C . ASP B 1 133 ? 56.905 -54.600 -34.517 1.00 41.69 190 ASP B C 1
ATOM 3129 O O . ASP B 1 133 ? 57.455 -55.539 -33.958 1.00 42.41 190 ASP B O 1
ATOM 3134 N N . LYS B 1 134 ? 57.482 -53.874 -35.468 1.00 41.74 191 LYS B N 1
ATOM 3135 C CA . LYS B 1 134 ? 58.787 -54.225 -36.015 1.00 41.56 191 LYS B CA 1
ATOM 3136 C C . LYS B 1 134 ? 59.915 -53.618 -35.187 1.00 41.92 191 LYS B C 1
ATOM 3137 O O . LYS B 1 134 ? 61.086 -53.942 -35.383 1.00 42.55 191 LYS B O 1
ATOM 3143 N N . GLY B 1 135 ? 59.553 -52.736 -34.262 1.00 41.89 192 GLY B N 1
ATOM 3144 C CA . GLY B 1 135 ? 60.485 -52.262 -33.254 1.00 42.41 192 GLY B CA 1
ATOM 3145 C C . GLY B 1 135 ? 60.992 -50.864 -33.545 1.00 42.66 192 GLY B C 1
ATOM 3146 O O . GLY B 1 135 ? 61.823 -50.330 -32.811 1.00 42.35 192 GLY B O 1
ATOM 3147 N N . VAL B 1 136 ? 60.488 -50.268 -34.621 1.00 42.98 193 VAL B N 1
ATOM 3148 C CA . VAL B 1 136 ? 61.129 -49.107 -35.225 1.00 43.37 193 VAL B CA 1
ATOM 3149 C C . VAL B 1 136 ? 60.574 -47.809 -34.649 1.00 43.78 193 VAL B C 1
ATOM 3150 O O . VAL B 1 136 ? 61.183 -46.747 -34.785 1.00 43.89 193 VAL B O 1
ATOM 3154 N N . LEU B 1 137 ? 59.415 -47.901 -34.005 1.00 44.10 194 LEU B N 1
ATOM 3155 C CA . LEU B 1 137 ? 59.045 -46.960 -32.955 1.00 44.50 194 LEU B CA 1
ATOM 3156 C C . LEU B 1 137 ? 58.162 -47.625 -31.905 1.00 45.16 194 LEU B C 1
ATOM 3157 O O . LEU B 1 137 ? 57.772 -48.784 -32.051 1.00 45.17 194 LEU B O 1
ATOM 3162 N N . ARG B 1 138 ? 57.850 -46.885 -30.846 1.00 45.99 195 ARG B N 1
ATOM 3163 C CA . ARG B 1 138 ? 57.225 -47.465 -29.663 1.00 46.49 195 ARG B CA 1
ATOM 3164 C C . ARG B 1 138 ? 55.944 -46.663 -29.464 1.00 46.76 195 ARG B C 1
ATOM 3165 O O . ARG B 1 138 ? 55.536 -45.898 -30.339 1.00 46.89 195 ARG B O 1
ATOM 3173 N N . THR B 1 139 ? 55.313 -46.842 -28.308 1.00 47.43 196 THR B N 1
ATOM 3174 C CA . THR B 1 139 ? 54.020 -46.195 -28.054 1.00 48.05 196 THR B CA 1
ATOM 3175 C C . THR B 1 139 ? 53.807 -45.585 -26.638 1.00 48.20 196 THR B C 1
ATOM 3176 O O . THR B 1 139 ? 53.621 -46.307 -25.677 1.00 47.96 196 THR B O 1
ATOM 3180 N N . GLU B 1 140 ? 53.836 -44.247 -26.552 1.00 48.98 197 GLU B N 1
ATOM 3181 C CA . GLU B 1 140 ? 53.693 -43.459 -25.299 1.00 49.57 197 GLU B CA 1
ATOM 3182 C C . GLU B 1 140 ? 52.311 -42.810 -25.178 1.00 50.19 197 GLU B C 1
ATOM 3183 O O . GLU B 1 140 ? 51.947 -42.018 -26.058 1.00 50.56 197 GLU B O 1
ATOM 3185 N N . MET B 1 141 ? 51.545 -43.131 -24.115 1.00 50.92 198 MET B N 1
ATOM 3186 C CA . MET B 1 141 ? 50.321 -42.349 -23.769 1.00 51.48 198 MET B CA 1
ATOM 3187 C C . MET B 1 141 ? 50.708 -40.956 -23.308 1.00 51.12 198 MET B C 1
ATOM 3188 O O . MET B 1 141 ? 51.593 -40.781 -22.459 1.00 51.31 198 MET B O 1
ATOM 3193 N N . LYS B 1 142 ? 50.072 -39.959 -23.900 1.00 50.41 199 LYS B N 1
ATOM 3194 C CA . LYS B 1 142 ? 50.271 -38.592 -23.473 1.00 49.17 199 LYS B CA 1
ATOM 3195 C C . LYS B 1 142 ? 48.945 -38.219 -22.814 1.00 48.31 199 LYS B C 1
ATOM 3196 O O . LYS B 1 142 ? 47.865 -38.652 -23.257 1.00 47.67 199 LYS B O 1
ATOM 3198 N N . ASN B 1 143 ? 49.023 -37.417 -21.757 1.00 47.52 200 ASN B N 1
ATOM 3199 C CA . ASN B 1 143 ? 47.838 -37.025 -21.004 1.00 47.07 200 ASN B CA 1
ATOM 3200 C C . ASN B 1 143 ? 47.498 -35.550 -21.190 1.00 46.38 200 ASN B C 1
ATOM 3201 O O . ASN B 1 143 ? 47.763 -34.727 -20.314 1.00 46.79 200 ASN B O 1
ATOM 3206 N N . PHE B 1 144 ? 46.911 -35.223 -22.337 1.00 46.02 201 PHE B N 1
ATOM 3207 C CA . PHE B 1 144 ? 46.411 -33.876 -22.584 1.00 46.00 201 PHE B CA 1
ATOM 3208 C C . PHE B 1 144 ? 45.236 -33.547 -21.670 1.00 45.13 201 PHE B C 1
ATOM 3209 O O . PHE B 1 144 ? 44.809 -34.379 -20.869 1.00 45.78 201 PHE B O 1
ATOM 3217 N N . PHE B 1 145 ? 44.717 -32.330 -21.795 1.00 43.62 202 PHE B N 1
ATOM 3218 C CA . PHE B 1 145 ? 43.938 -31.715 -20.728 1.00 42.01 202 PHE B CA 1
ATOM 3219 C C . PHE B 1 145 ? 42.476 -32.145 -20.795 1.00 41.64 202 PHE B C 1
ATOM 3220 O O . PHE B 1 145 ? 41.725 -31.976 -19.835 1.00 41.26 202 PHE B O 1
ATOM 3228 N N . LEU B 1 146 ? 42.080 -32.701 -21.935 1.00 41.30 203 LEU B N 1
ATOM 3229 C CA . LEU B 1 146 ? 40.720 -33.166 -22.124 1.00 40.89 203 LEU B CA 1
ATOM 3230 C C . LEU B 1 146 ? 40.618 -34.623 -22.534 1.00 41.47 203 LEU B C 1
ATOM 3231 O O . LEU B 1 146 ? 39.515 -35.138 -22.632 1.00 41.90 203 LEU B O 1
ATOM 3236 N N . PHE B 1 147 ? 41.742 -35.286 -22.794 1.00 41.99 204 PHE B N 1
ATOM 3237 C CA . PHE B 1 147 ? 41.718 -36.709 -23.159 1.00 42.82 204 PHE B CA 1
ATOM 3238 C C . PHE B 1 147 ? 43.106 -37.340 -23.089 1.00 43.78 204 PHE B C 1
ATOM 3239 O O . PHE B 1 147 ? 44.089 -36.655 -22.831 1.00 43.48 204 PHE B O 1
ATOM 3247 N N . ASP B 1 148 ? 43.162 -38.654 -23.298 1.00 45.28 205 ASP B N 1
ATOM 3248 C CA . ASP B 1 148 ? 44.417 -39.362 -23.473 1.00 47.08 205 ASP B CA 1
ATOM 3249 C C . ASP B 1 148 ? 44.609 -39.589 -24.946 1.00 48.26 205 ASP B C 1
ATOM 3250 O O . ASP B 1 148 ? 43.640 -39.629 -25.696 1.00 48.74 205 ASP B O 1
ATOM 3255 N N . MET B 1 149 ? 45.854 -39.721 -25.373 1.00 49.70 206 MET B N 1
ATOM 3256 C CA . MET B 1 149 ? 46.144 -39.919 -26.788 1.00 51.22 206 MET B CA 1
ATOM 3257 C C . MET B 1 149 ? 47.388 -40.797 -26.896 1.00 51.63 206 MET B C 1
ATOM 3258 O O . MET B 1 149 ? 48.405 -40.547 -26.206 1.00 52.05 206 MET B O 1
ATOM 3263 N N . ALA B 1 150 ? 47.311 -41.831 -27.739 1.00 51.28 207 ALA B N 1
ATOM 3264 C CA . ALA B 1 150 ? 48.455 -42.724 -27.939 1.00 50.48 207 ALA B CA 1
ATOM 3265 C C . ALA B 1 150 ? 49.351 -42.179 -29.041 1.00 49.85 207 ALA B C 1
ATOM 3266 O O . ALA B 1 150 ? 48.910 -42.012 -30.181 1.00 50.06 207 ALA B O 1
ATOM 3268 N N . THR B 1 151 ? 50.598 -41.869 -28.700 1.00 49.05 208 THR B N 1
ATOM 3269 C CA . THR B 1 151 ? 51.549 -41.365 -29.704 1.00 48.20 208 THR B CA 1
ATOM 3270 C C . THR B 1 151 ? 52.651 -42.380 -29.965 1.00 47.41 208 THR B C 1
ATOM 3271 O O . THR B 1 151 ? 52.774 -43.377 -29.257 1.00 47.02 208 THR B O 1
ATOM 3275 N N . HIS B 1 152 ? 53.446 -42.135 -30.993 1.00 46.75 209 HIS B N 1
ATOM 3276 C CA . HIS B 1 152 ? 54.411 -43.134 -31.424 1.00 46.35 209 HIS B CA 1
ATOM 3277 C C . HIS B 1 152 ? 55.789 -42.532 -31.669 1.00 46.00 209 HIS B C 1
ATOM 3278 O O . HIS B 1 152 ? 56.158 -42.295 -32.810 1.00 46.24 209 HIS B O 1
ATOM 3285 N N . PRO B 1 153 ? 56.564 -42.286 -30.600 1.00 45.78 210 PRO B N 1
ATOM 3286 C CA . PRO B 1 153 ? 57.877 -41.725 -30.895 1.00 45.58 210 PRO B CA 1
ATOM 3287 C C . PRO B 1 153 ? 58.796 -42.829 -31.410 1.00 45.51 210 PRO B C 1
ATOM 3288 O O . PRO B 1 153 ? 58.565 -44.012 -31.119 1.00 45.17 210 PRO B O 1
ATOM 3292 N N . ILE B 1 154 ? 59.810 -42.449 -32.183 1.00 45.51 211 ILE B N 1
ATOM 3293 C CA . ILE B 1 154 ? 60.828 -43.401 -32.627 1.00 45.92 211 ILE B CA 1
ATOM 3294 C C . ILE B 1 154 ? 61.427 -44.215 -31.465 1.00 45.62 211 ILE B C 1
ATOM 3295 O O . ILE B 1 154 ? 61.755 -43.679 -30.414 1.00 45.80 211 ILE B O 1
ATOM 3300 N N . ALA B 1 155 ? 61.569 -45.510 -31.661 1.00 45.36 212 ALA B N 1
ATOM 3301 C CA . ALA B 1 155 ? 62.222 -46.332 -30.675 1.00 45.23 212 ALA B CA 1
ATOM 3302 C C . ALA B 1 155 ? 63.658 -46.537 -31.106 1.00 45.37 212 ALA B C 1
ATOM 3303 O O . ALA B 1 155 ? 64.582 -46.115 -30.439 1.00 45.91 212 ALA B O 1
ATOM 3305 N N . ASP B 1 156 ? 63.848 -47.194 -32.234 1.00 45.45 213 ASP B N 1
ATOM 3306 C CA . ASP B 1 156 ? 65.172 -47.416 -32.745 1.00 45.12 213 ASP B CA 1
ATOM 3307 C C . ASP B 1 156 ? 65.497 -46.272 -33.668 1.00 45.06 213 ASP B C 1
ATOM 3308 O O . ASP B 1 156 ? 64.913 -46.142 -34.734 1.00 45.79 213 ASP B O 1
ATOM 3313 N N . ALA B 1 157 ? 66.424 -45.427 -33.266 1.00 44.86 214 ALA B N 1
ATOM 3314 C CA . ALA B 1 157 ? 66.714 -44.241 -34.051 1.00 44.76 214 ALA B CA 1
ATOM 3315 C C . ALA B 1 157 ? 67.676 -44.523 -35.220 1.00 45.05 214 ALA B C 1
ATOM 3316 O O . ALA B 1 157 ? 67.798 -43.722 -36.168 1.00 45.29 214 ALA B O 1
ATOM 3318 N N . SER B 1 158 ? 68.350 -45.666 -35.161 1.00 44.91 215 SER B N 1
ATOM 3319 C CA . SER B 1 158 ? 69.390 -45.969 -36.119 1.00 44.75 215 SER B CA 1
ATOM 3320 C C . SER B 1 158 ? 68.772 -46.460 -37.419 1.00 44.71 215 SER B C 1
ATOM 3321 O O . SER B 1 158 ? 69.349 -46.270 -38.496 1.00 45.11 215 SER B O 1
ATOM 3324 N N . CYS B 1 159 ? 67.600 -47.088 -37.312 1.00 44.15 216 CYS B N 1
ATOM 3325 C CA . CYS B 1 159 ? 66.794 -47.467 -38.475 1.00 43.91 216 CYS B CA 1
ATOM 3326 C C . CYS B 1 159 ? 66.666 -46.310 -39.473 1.00 43.99 216 CYS B C 1
ATOM 3327 O O . CYS B 1 159 ? 66.976 -46.456 -40.651 1.00 43.84 216 CYS B O 1
ATOM 3330 N N . LYS B 1 160 ? 66.229 -45.156 -38.978 1.00 44.31 217 LYS B N 1
ATOM 3331 C CA . LYS B 1 160 ? 66.013 -43.986 -39.814 1.00 44.68 217 LYS B CA 1
ATOM 3332 C C . LYS B 1 160 ? 67.329 -43.322 -40.267 1.00 44.87 217 LYS B C 1
ATOM 3333 O O . LYS B 1 160 ? 67.355 -42.645 -41.300 1.00 44.85 217 LYS B O 1
ATOM 3339 N N . GLU B 1 161 ? 68.410 -43.533 -39.509 1.00 45.12 218 GLU B N 1
ATOM 3340 C CA . GLU B 1 161 ? 69.745 -43.046 -39.890 1.00 45.53 218 GLU B CA 1
ATOM 3341 C C . GLU B 1 161 ? 70.315 -43.870 -41.012 1.00 44.98 218 GLU B C 1
ATOM 3342 O O . GLU B 1 161 ? 70.917 -43.319 -41.941 1.00 45.22 218 GLU B O 1
ATOM 3348 N N . ALA B 1 162 ? 70.149 -45.189 -40.903 1.00 44.34 219 ALA B N 1
ATOM 3349 C CA . ALA B 1 162 ? 70.516 -46.122 -41.963 1.00 44.06 219 ALA B CA 1
ATOM 3350 C C . ALA B 1 162 ? 69.994 -45.620 -43.311 1.00 44.01 219 ALA B C 1
ATOM 3351 O O . ALA B 1 162 ? 70.760 -45.528 -44.307 1.00 43.98 219 ALA B O 1
ATOM 3353 N N . ILE B 1 163 ? 68.704 -45.254 -43.305 1.00 43.22 220 ILE B N 1
ATOM 3354 C CA . ILE B 1 163 ? 68.014 -44.751 -44.472 1.00 42.26 220 ILE B CA 1
ATOM 3355 C C . ILE B 1 163 ? 68.585 -43.431 -44.950 1.00 42.28 220 ILE B C 1
ATOM 3356 O O . ILE B 1 163 ? 68.963 -43.319 -46.124 1.00 41.82 220 ILE B O 1
ATOM 3361 N N . LYS B 1 164 ? 68.661 -42.433 -44.058 1.00 42.66 221 LYS B N 1
ATOM 3362 C CA . LYS B 1 164 ? 69.199 -41.113 -44.470 1.00 42.97 221 LYS B CA 1
ATOM 3363 C C . LYS B 1 164 ? 70.559 -41.363 -45.111 1.00 43.39 221 LYS B C 1
ATOM 3364 O O . LYS B 1 164 ? 70.837 -40.864 -46.214 1.00 43.58 221 LYS B O 1
ATOM 3366 N N . ARG B 1 165 ? 71.363 -42.203 -44.460 1.00 43.41 222 ARG B N 1
ATOM 3367 C CA . ARG B 1 165 ? 72.637 -42.580 -45.023 1.00 44.17 222 ARG B CA 1
ATOM 3368 C C . ARG B 1 165 ? 72.573 -43.147 -46.472 1.00 43.15 222 ARG B C 1
ATOM 3369 O O . ARG B 1 165 ? 73.363 -42.709 -47.328 1.00 42.86 222 ARG B O 1
ATOM 3377 N N . ARG B 1 166 ? 71.657 -44.091 -46.744 1.00 42.19 223 ARG B N 1
ATOM 3378 C CA . ARG B 1 166 ? 71.530 -44.673 -48.109 1.00 41.38 223 ARG B CA 1
ATOM 3379 C C . ARG B 1 166 ? 71.188 -43.596 -49.114 1.00 40.84 223 ARG B C 1
ATOM 3380 O O . ARG B 1 166 ? 71.934 -43.369 -50.058 1.00 40.76 223 ARG B O 1
ATOM 3388 N N . VAL B 1 167 ? 70.058 -42.932 -48.895 1.00 40.24 224 VAL B N 1
ATOM 3389 C CA . VAL B 1 167 ? 69.626 -41.832 -49.744 1.00 39.51 224 VAL B CA 1
ATOM 3390 C C . VAL B 1 167 ? 70.790 -40.895 -50.040 1.00 39.29 224 VAL B C 1
ATOM 3391 O O . VAL B 1 167 ? 71.110 -40.635 -51.192 1.00 39.08 224 VAL B O 1
ATOM 3395 N N . LEU B 1 168 ? 71.424 -40.424 -48.979 1.00 39.42 225 LEU B N 1
ATOM 3396 C CA . LEU B 1 168 ? 72.544 -39.500 -49.047 1.00 39.81 225 LEU B CA 1
ATOM 3397 C C . LEU B 1 168 ? 73.725 -40.064 -49.838 1.00 40.26 225 LEU B C 1
ATOM 3398 O O . LEU B 1 168 ? 74.443 -39.340 -50.568 1.00 39.68 225 LEU B O 1
ATOM 3403 N N . SER B 1 169 ? 73.926 -41.371 -49.669 1.00 41.12 226 SER B N 1
ATOM 3404 C CA . SER B 1 169 ? 75.005 -42.090 -50.334 1.00 41.46 226 SER B CA 1
ATOM 3405 C C . SER B 1 169 ? 74.859 -42.055 -51.854 1.00 41.31 226 SER B C 1
ATOM 3406 O O . SER B 1 169 ? 75.851 -42.129 -52.556 1.00 41.66 226 SER B O 1
ATOM 3409 N N . VAL B 1 170 ? 73.639 -41.943 -52.368 1.00 41.06 227 VAL B N 1
ATOM 3410 C CA . VAL B 1 170 ? 73.467 -41.870 -53.811 1.00 40.88 227 VAL B CA 1
ATOM 3411 C C . VAL B 1 170 ? 73.186 -40.456 -54.338 1.00 41.21 227 VAL B C 1
ATOM 3412 O O . VAL B 1 170 ? 73.474 -40.167 -55.504 1.00 41.23 227 VAL B O 1
ATOM 3416 N N . LEU B 1 171 ? 72.657 -39.577 -53.489 1.00 41.52 228 LEU B N 1
ATOM 3417 C CA . LEU B 1 171 ? 72.319 -38.206 -53.918 1.00 42.13 228 LEU B CA 1
ATOM 3418 C C . LEU B 1 171 ? 73.345 -37.116 -53.542 1.00 43.11 228 LEU B C 1
ATOM 3419 O O . LEU B 1 171 ? 73.161 -35.948 -53.888 1.00 43.47 228 LEU B O 1
ATOM 3424 N N . VAL B 1 172 ? 74.416 -37.475 -52.839 1.00 44.02 229 VAL B N 1
ATOM 3425 C CA . VAL B 1 172 ? 75.326 -36.447 -52.355 1.00 45.34 229 VAL B CA 1
ATOM 3426 C C . VAL B 1 172 ? 76.789 -36.863 -52.531 1.00 46.40 229 VAL B C 1
ATOM 3427 O O . VAL B 1 172 ? 77.577 -36.094 -53.092 1.00 46.79 229 VAL B O 1
ATOM 3429 N N . SER B 1 173 ? 77.158 -38.070 -52.098 1.00 47.31 230 SER B N 1
ATOM 3430 C CA . SER B 1 173 ? 78.557 -38.509 -52.259 1.00 48.50 230 SER B CA 1
ATOM 3431 C C . SER B 1 173 ? 78.928 -38.839 -53.730 1.00 49.59 230 SER B C 1
ATOM 3432 O O . SER B 1 173 ? 78.048 -39.196 -54.521 1.00 49.69 230 SER B O 1
ATOM 3435 N N . ARG B 1 174 ? 80.216 -38.675 -54.086 1.00 50.67 231 ARG B N 1
ATOM 3436 C CA . ARG B 1 174 ? 80.709 -38.877 -55.467 1.00 51.40 231 ARG B CA 1
ATOM 3437 C C . ARG B 1 174 ? 80.672 -40.347 -55.838 1.00 51.84 231 ARG B C 1
ATOM 3438 O O . ARG B 1 174 ? 80.110 -40.737 -56.868 1.00 52.13 231 ARG B O 1
ATOM 3440 N N . ASN B 1 175 ? 81.280 -41.170 -55.003 1.00 52.16 232 ASN B N 1
ATOM 3441 C CA . ASN B 1 175 ? 81.120 -42.585 -55.196 1.00 52.83 232 ASN B CA 1
ATOM 3442 C C . ASN B 1 175 ? 80.068 -43.124 -54.270 1.00 52.69 232 ASN B C 1
ATOM 3443 O O . ASN B 1 175 ? 79.796 -42.516 -53.237 1.00 53.37 232 ASN B O 1
ATOM 3448 N N . MET B 1 176 ? 79.456 -44.238 -54.653 1.00 52.17 233 MET B N 1
ATOM 3449 C CA . MET B 1 176 ? 78.342 -44.785 -53.900 1.00 51.89 233 MET B CA 1
ATOM 3450 C C . MET B 1 176 ? 78.739 -46.097 -53.217 1.00 51.52 233 MET B C 1
ATOM 3451 O O . MET B 1 176 ? 78.987 -47.110 -53.880 1.00 51.66 233 MET B O 1
ATOM 3456 N N . GLU B 1 177 ? 78.808 -46.080 -51.891 1.00 50.84 234 GLU B N 1
ATOM 3457 C CA . GLU B 1 177 ? 78.989 -47.322 -51.158 1.00 50.57 234 GLU B CA 1
ATOM 3458 C C . GLU B 1 177 ? 77.843 -47.463 -50.151 1.00 50.24 234 GLU B C 1
ATOM 3459 O O . GLU B 1 177 ? 77.883 -46.877 -49.063 1.00 50.59 234 GLU B O 1
ATOM 3461 N N . LEU B 1 178 ? 76.804 -48.209 -50.555 1.00 49.82 235 LEU B N 1
ATOM 3462 C CA . LEU B 1 178 ? 75.619 -48.481 -49.720 1.00 48.96 235 LEU B CA 1
ATOM 3463 C C . LEU B 1 178 ? 76.051 -49.114 -48.429 1.00 49.01 235 LEU B C 1
ATOM 3464 O O . LEU B 1 178 ? 76.891 -49.997 -48.445 1.00 49.39 235 LEU B O 1
ATOM 3469 N N . SER B 1 179 ? 75.482 -48.646 -47.322 1.00 48.68 236 SER B N 1
ATOM 3470 C CA . SER B 1 179 ? 75.911 -49.046 -46.002 1.00 48.26 236 SER B CA 1
ATOM 3471 C C . SER B 1 179 ? 74.801 -49.910 -45.449 1.00 47.77 236 SER B C 1
ATOM 3472 O O . SER B 1 179 ? 73.702 -49.414 -45.255 1.00 47.97 236 SER B O 1
ATOM 3475 N N . TYR B 1 180 ? 75.075 -51.191 -45.207 1.00 47.11 237 TYR B N 1
ATOM 3476 C CA . TYR B 1 180 ? 74.035 -52.152 -44.793 1.00 46.80 237 TYR B CA 1
ATOM 3477 C C . TYR B 1 180 ? 73.856 -52.283 -43.267 1.00 46.11 237 TYR B C 1
ATOM 3478 O O . TYR B 1 180 ? 74.758 -51.944 -42.503 1.00 45.85 237 TYR B O 1
ATOM 3487 N N . ASN B 1 181 ? 72.682 -52.765 -42.849 1.00 45.25 238 ASN B N 1
ATOM 3488 C CA . ASN B 1 181 ? 72.268 -52.820 -41.448 1.00 44.51 238 ASN B CA 1
ATOM 3489 C C . ASN B 1 181 ? 71.375 -54.027 -41.137 1.00 44.42 238 ASN B C 1
ATOM 3490 O O . ASN B 1 181 ? 71.016 -54.789 -42.039 1.00 43.87 238 ASN B O 1
ATOM 3495 N N . GLU B 1 182 ? 71.011 -54.181 -39.858 1.00 44.73 239 GLU B N 1
ATOM 3496 C CA . GLU B 1 182 ? 70.115 -55.264 -39.387 1.00 44.96 239 GLU B CA 1
ATOM 3497 C C . GLU B 1 182 ? 68.762 -55.241 -40.123 1.00 44.99 239 GLU B C 1
ATOM 3498 O O . GLU B 1 182 ? 68.208 -56.290 -40.440 1.00 44.77 239 GLU B O 1
ATOM 3500 N N . TYR B 1 183 ? 68.264 -54.035 -40.407 1.00 45.27 240 TYR B N 1
ATOM 3501 C CA . TYR B 1 183 ? 67.030 -53.809 -41.188 1.00 45.29 240 TYR B CA 1
ATOM 3502 C C . TYR B 1 183 ? 67.121 -54.050 -42.729 1.00 45.52 240 TYR B C 1
ATOM 3503 O O . TYR B 1 183 ? 66.158 -54.527 -43.363 1.00 45.75 240 TYR B O 1
ATOM 3512 N N . PHE B 1 184 ? 68.264 -53.690 -43.315 1.00 45.06 241 PHE B N 1
ATOM 3513 C CA . PHE B 1 184 ? 68.489 -53.746 -44.739 1.00 44.49 241 PHE B CA 1
ATOM 3514 C C . PHE B 1 184 ? 69.825 -54.462 -44.924 1.00 45.44 241 PHE B C 1
ATOM 3515 O O . PHE B 1 184 ? 70.857 -53.820 -45.131 1.00 45.30 241 PHE B O 1
ATOM 3523 N N . PRO B 1 185 ? 69.825 -55.808 -44.817 1.00 46.39 242 PRO B N 1
ATOM 3524 C CA . PRO B 1 185 ? 71.049 -56.613 -44.946 1.00 47.02 242 PRO B CA 1
ATOM 3525 C C . PRO B 1 185 ? 71.685 -56.511 -46.316 1.00 47.67 242 PRO B C 1
ATOM 3526 O O . PRO B 1 185 ? 70.994 -56.208 -47.295 1.00 47.59 242 PRO B O 1
ATOM 3530 N N . GLU B 1 186 ? 72.985 -56.790 -46.377 1.00 48.51 243 GLU B N 1
ATOM 3531 C CA . GLU B 1 186 ? 73.711 -56.866 -47.647 1.00 49.59 243 GLU B CA 1
ATOM 3532 C C . GLU B 1 186 ? 73.158 -57.947 -48.600 1.00 49.35 243 GLU B C 1
ATOM 3533 O O . GLU B 1 186 ? 73.228 -57.806 -49.823 1.00 49.28 243 GLU B O 1
ATOM 3539 N N . THR B 1 187 ? 72.581 -59.000 -48.031 1.00 49.12 244 THR B N 1
ATOM 3540 C CA . THR B 1 187 ? 72.004 -60.074 -48.822 1.00 49.17 244 THR B CA 1
ATOM 3541 C C . THR B 1 187 ? 70.604 -59.784 -49.373 1.00 49.59 244 THR B C 1
ATOM 3542 O O . THR B 1 187 ? 69.949 -60.703 -49.894 1.00 50.15 244 THR B O 1
ATOM 3546 N N . THR B 1 188 ? 70.113 -58.546 -49.252 1.00 49.63 245 THR B N 1
ATOM 3547 C CA . THR B 1 188 ? 68.759 -58.258 -49.778 1.00 49.19 245 THR B CA 1
ATOM 3548 C C . THR B 1 188 ? 68.791 -57.988 -51.277 1.00 48.80 245 THR B C 1
ATOM 3549 O O . THR B 1 188 ? 69.593 -57.169 -51.771 1.00 48.66 245 THR B O 1
ATOM 3553 N N . SER B 1 189 ? 67.920 -58.674 -52.009 1.00 48.42 246 SER B N 1
ATOM 3554 C CA . SER B 1 189 ? 67.978 -58.678 -53.466 1.00 48.06 246 SER B CA 1
ATOM 3555 C C . SER B 1 189 ? 67.477 -57.358 -54.042 1.00 47.38 246 SER B C 1
ATOM 3556 O O . SER B 1 189 ? 66.585 -56.723 -53.479 1.00 47.71 246 SER B O 1
ATOM 3559 N N . PHE B 1 190 ? 68.056 -56.950 -55.166 1.00 46.72 247 PHE B N 1
ATOM 3560 C CA . PHE B 1 190 ? 67.939 -55.573 -55.632 1.00 46.26 247 PHE B CA 1
ATOM 3561 C C . PHE B 1 190 ? 68.173 -54.584 -54.496 1.00 45.49 247 PHE B C 1
ATOM 3562 O O . PHE B 1 190 ? 67.332 -53.729 -54.221 1.00 45.18 247 PHE B O 1
ATOM 3570 N N . LYS B 1 191 ? 69.321 -54.708 -53.837 1.00 44.51 248 LYS B N 1
ATOM 3571 C CA . LYS B 1 191 ? 69.754 -53.717 -52.859 1.00 43.50 248 LYS B CA 1
ATOM 3572 C C . LYS B 1 191 ? 69.590 -52.300 -53.400 1.00 42.95 248 LYS B C 1
ATOM 3573 O O . LYS B 1 191 ? 68.904 -51.472 -52.800 1.00 43.22 248 LYS B O 1
ATOM 3575 N N . ILE B 1 192 ? 70.223 -52.029 -54.536 1.00 41.38 249 ILE B N 1
ATOM 3576 C CA . ILE B 1 192 ? 70.283 -50.683 -55.072 1.00 40.51 249 ILE B CA 1
ATOM 3577 C C . ILE B 1 192 ? 68.966 -50.186 -55.751 1.00 39.70 249 ILE B C 1
ATOM 3578 O O . ILE B 1 192 ? 68.611 -49.005 -55.630 1.00 39.64 249 ILE B O 1
ATOM 3583 N N . ILE B 1 193 ? 68.229 -51.076 -56.426 1.00 38.31 250 ILE B N 1
ATOM 3584 C CA . ILE B 1 193 ? 66.943 -50.691 -57.016 1.00 36.53 250 ILE B CA 1
ATOM 3585 C C . ILE B 1 193 ? 66.034 -50.109 -55.965 1.00 35.69 250 ILE B C 1
ATOM 3586 O O . ILE B 1 193 ? 65.496 -49.022 -56.162 1.00 35.64 250 ILE B O 1
ATOM 3591 N N . ARG B 1 194 ? 65.875 -50.842 -54.858 1.00 34.56 251 ARG B N 1
ATOM 3592 C CA . ARG B 1 194 ? 65.027 -50.435 -53.723 1.00 33.43 251 ARG B CA 1
ATOM 3593 C C . ARG B 1 194 ? 65.440 -49.087 -53.140 1.00 33.34 251 ARG B C 1
ATOM 3594 O O . ARG B 1 194 ? 64.593 -48.238 -52.797 1.00 33.01 251 ARG B O 1
ATOM 3602 N N . THR B 1 195 ? 66.748 -48.890 -53.042 1.00 33.09 252 THR B N 1
ATOM 3603 C CA . THR B 1 195 ? 67.258 -47.622 -52.612 1.00 32.92 252 THR B CA 1
ATOM 3604 C C . THR B 1 195 ? 66.748 -46.581 -53.603 1.00 33.62 252 THR B C 1
ATOM 3605 O O . THR B 1 195 ? 66.192 -45.561 -53.171 1.00 34.11 252 THR B O 1
ATOM 3609 N N . LEU B 1 196 ? 66.885 -46.855 -54.912 1.00 33.55 253 LEU B N 1
ATOM 3610 C CA . LEU B 1 196 ? 66.388 -45.946 -55.946 1.00 33.50 253 LEU B CA 1
ATOM 3611 C C . LEU B 1 196 ? 64.891 -45.748 -55.832 1.00 33.76 253 LEU B C 1
ATOM 3612 O O . LEU B 1 196 ? 64.396 -44.629 -56.005 1.00 33.81 253 LEU B O 1
ATOM 3617 N N . ALA B 1 197 ? 64.174 -46.840 -55.546 1.00 33.79 254 ALA B N 1
ATOM 3618 C CA . ALA B 1 197 ? 62.713 -46.814 -55.406 1.00 33.98 254 ALA B CA 1
ATOM 3619 C C . ALA B 1 197 ? 62.280 -45.900 -54.261 1.00 34.24 254 ALA B C 1
ATOM 3620 O O . ALA B 1 197 ? 61.339 -45.107 -54.390 1.00 34.13 254 ALA B O 1
ATOM 3622 N N . LEU B 1 198 ? 62.982 -46.024 -53.143 1.00 34.31 255 LEU B N 1
ATOM 3623 C CA . LEU B 1 198 ? 62.803 -45.131 -52.025 1.00 34.28 255 LEU B CA 1
ATOM 3624 C C . LEU B 1 198 ? 62.985 -43.684 -52.479 1.00 34.00 255 LEU B C 1
ATOM 3625 O O . LEU B 1 198 ? 62.111 -42.862 -52.280 1.00 34.01 255 LEU B O 1
ATOM 3630 N N . ILE B 1 199 ? 64.119 -43.391 -53.094 1.00 33.69 256 ILE B N 1
ATOM 3631 C CA . ILE B 1 199 ? 64.432 -42.048 -53.541 1.00 33.95 256 ILE B CA 1
ATOM 3632 C C . ILE B 1 199 ? 63.320 -41.473 -54.432 1.00 34.51 256 ILE B C 1
ATOM 3633 O O . ILE B 1 199 ? 62.966 -40.302 -54.342 1.00 34.30 256 ILE B O 1
ATOM 3638 N N . CYS B 1 200 ? 62.754 -42.321 -55.272 1.00 35.30 257 CYS B N 1
ATOM 3639 C CA . CYS B 1 200 ? 61.708 -41.896 -56.183 1.00 36.58 257 CYS B CA 1
ATOM 3640 C C . CYS B 1 200 ? 60.343 -41.779 -55.482 1.00 36.69 257 CYS B C 1
ATOM 3641 O O . CYS B 1 200 ? 59.596 -40.815 -55.702 1.00 36.92 257 CYS B O 1
ATOM 3644 N N . GLY B 1 201 ? 60.019 -42.774 -54.650 1.00 36.78 258 GLY B N 1
ATOM 3645 C CA . GLY B 1 201 ? 58.805 -42.755 -53.847 1.00 36.31 258 GLY B CA 1
ATOM 3646 C C . GLY B 1 201 ? 58.790 -41.487 -53.039 1.00 36.58 258 GLY B C 1
ATOM 3647 O O . GLY B 1 201 ? 57.858 -40.695 -53.156 1.00 36.38 258 GLY B O 1
ATOM 3648 N N . SER B 1 202 ? 59.863 -41.292 -52.259 1.00 36.90 259 SER B N 1
ATOM 3649 C CA . SER B 1 202 ? 60.093 -40.105 -51.434 1.00 37.01 259 SER B CA 1
ATOM 3650 C C . SER B 1 202 ? 59.825 -38.825 -52.166 1.00 37.17 259 SER B C 1
ATOM 3651 O O . SER B 1 202 ? 59.066 -37.985 -51.663 1.00 37.45 259 SER B O 1
ATOM 3654 N N . TYR B 1 203 ? 60.446 -38.691 -53.345 1.00 37.01 260 TYR B N 1
ATOM 3655 C CA . TYR B 1 203 ? 60.297 -37.524 -54.210 1.00 36.82 260 TYR B CA 1
ATOM 3656 C C . TYR B 1 203 ? 58.834 -37.222 -54.548 1.00 37.19 260 TYR B C 1
ATOM 3657 O O . TYR B 1 203 ? 58.329 -36.100 -54.331 1.00 37.22 260 TYR B O 1
ATOM 3666 N N . GLY B 1 204 ? 58.160 -38.230 -55.091 1.00 37.68 261 GLY B N 1
ATOM 3667 C CA . GLY B 1 204 ? 56.756 -38.111 -55.450 1.00 38.04 261 GLY B CA 1
ATOM 3668 C C . GLY B 1 204 ? 55.994 -37.695 -54.231 1.00 38.35 261 GLY B C 1
ATOM 3669 O O . GLY B 1 204 ? 55.178 -36.811 -54.295 1.00 38.58 261 GLY B O 1
ATOM 3670 N N . ALA B 1 205 ? 56.322 -38.312 -53.107 1.00 39.03 262 ALA B N 1
ATOM 3671 C CA . ALA B 1 205 ? 55.645 -38.075 -51.846 1.00 39.82 262 ALA B CA 1
ATOM 3672 C C . ALA B 1 205 ? 55.958 -36.719 -51.236 1.00 40.51 262 ALA B C 1
ATOM 3673 O O . ALA B 1 205 ? 55.283 -36.298 -50.306 1.00 41.05 262 ALA B O 1
ATOM 3675 N N . ASN B 1 206 ? 56.965 -36.035 -51.769 1.00 41.22 263 ASN B N 1
ATOM 3676 C CA . ASN B 1 206 ? 57.482 -34.775 -51.205 1.00 41.96 263 ASN B CA 1
ATOM 3677 C C . ASN B 1 206 ? 58.039 -34.846 -49.802 1.00 41.90 263 ASN B C 1
ATOM 3678 O O . ASN B 1 206 ? 57.907 -33.911 -49.028 1.00 42.07 263 ASN B O 1
ATOM 3683 N N . VAL B 1 207 ? 58.675 -35.954 -49.474 1.00 41.89 264 VAL B N 1
ATOM 3684 C CA . VAL B 1 207 ? 59.390 -36.018 -48.227 1.00 42.02 264 VAL B CA 1
ATOM 3685 C C . VAL B 1 207 ? 60.886 -36.205 -48.485 1.00 41.98 264 VAL B C 1
ATOM 3686 O O . VAL B 1 207 ? 61.664 -36.414 -47.553 1.00 42.22 264 VAL B O 1
ATOM 3690 N N . LEU B 1 208 ? 61.302 -36.136 -49.746 1.00 41.35 265 LEU B N 1
ATOM 3691 C CA . LEU B 1 208 ? 62.709 -36.365 -50.024 1.00 40.90 265 LEU B CA 1
ATOM 3692 C C . LEU B 1 208 ? 63.538 -35.212 -49.489 1.00 40.56 265 LEU B C 1
ATOM 3693 O O . LEU B 1 208 ? 64.574 -35.441 -48.872 1.00 39.91 265 LEU B O 1
ATOM 3698 N N . GLU B 1 209 ? 63.054 -33.985 -49.711 1.00 40.73 266 GLU B N 1
ATOM 3699 C CA . GLU B 1 209 ? 63.777 -32.760 -49.319 1.00 40.80 266 GLU B CA 1
ATOM 3700 C C . GLU B 1 209 ? 64.108 -32.779 -47.812 1.00 41.00 266 GLU B C 1
ATOM 3701 O O . GLU B 1 209 ? 65.102 -32.183 -47.376 1.00 40.70 266 GLU B O 1
ATOM 3703 N N . ASN B 1 210 ? 63.301 -33.517 -47.044 1.00 41.41 267 ASN B N 1
ATOM 3704 C CA . ASN B 1 210 ? 63.481 -33.663 -45.591 1.00 42.00 267 ASN B CA 1
ATOM 3705 C C . ASN B 1 210 ? 64.810 -34.209 -45.139 1.00 42.57 267 ASN B C 1
ATOM 3706 O O . ASN B 1 210 ? 65.277 -33.861 -44.081 1.00 43.39 267 ASN B O 1
ATOM 3711 N N . VAL B 1 211 ? 65.384 -35.112 -45.909 1.00 43.19 268 VAL B N 1
ATOM 3712 C CA . VAL B 1 211 ? 66.678 -35.690 -45.606 1.00 43.46 268 VAL B CA 1
ATOM 3713 C C . VAL B 1 211 ? 67.804 -34.729 -46.014 1.00 43.86 268 VAL B C 1
ATOM 3714 O O . VAL B 1 211 ? 68.940 -34.867 -45.556 1.00 43.89 268 VAL B O 1
ATOM 3718 N N . LEU B 1 212 ? 67.473 -33.726 -46.830 1.00 44.43 269 LEU B N 1
ATOM 3719 C CA . LEU B 1 212 ? 68.483 -32.856 -47.451 1.00 44.96 269 LEU B CA 1
ATOM 3720 C C . LEU B 1 212 ? 68.731 -31.507 -46.767 1.00 45.79 269 LEU B C 1
ATOM 3721 O O . LEU B 1 212 ? 69.856 -31.016 -46.795 1.00 46.45 269 LEU B O 1
ATOM 3726 N N . THR B 1 213 ? 67.684 -30.923 -46.177 1.00 46.39 270 THR B N 1
ATOM 3727 C CA . THR B 1 213 ? 67.702 -29.624 -45.446 1.00 46.87 270 THR B CA 1
ATOM 3728 C C . THR B 1 213 ? 68.930 -29.265 -44.601 1.00 47.15 270 THR B C 1
ATOM 3729 O O . THR B 1 213 ? 69.198 -28.098 -44.339 1.00 47.10 270 THR B O 1
ATOM 3733 N N . THR B 1 214 ? 69.638 -30.266 -44.117 1.00 47.90 271 THR B N 1
ATOM 3734 C CA . THR B 1 214 ? 70.781 -30.015 -43.262 1.00 48.59 271 THR B CA 1
ATOM 3735 C C . THR B 1 214 ? 72.055 -29.641 -44.061 1.00 48.85 271 THR B C 1
ATOM 3736 O O . THR B 1 214 ? 72.865 -28.859 -43.571 1.00 49.02 271 THR B O 1
ATOM 3740 N N . LEU B 1 215 ? 72.196 -30.168 -45.290 1.00 49.13 272 LEU B N 1
ATOM 3741 C CA . LEU B 1 215 ? 73.382 -29.992 -46.187 1.00 49.19 272 LEU B CA 1
ATOM 3742 C C . LEU B 1 215 ? 73.741 -28.562 -46.620 1.00 49.59 272 LEU B C 1
ATOM 3743 O O . LEU B 1 215 ? 73.006 -27.623 -46.336 1.00 49.86 272 LEU B O 1
ATOM 3748 N N . GLU B 1 216 ? 74.860 -28.411 -47.337 1.00 49.65 273 GLU B N 1
ATOM 3749 C CA . GLU B 1 216 ? 75.181 -27.148 -48.012 1.00 49.83 273 GLU B CA 1
ATOM 3750 C C . GLU B 1 216 ? 74.297 -26.971 -49.219 1.00 49.39 273 GLU B C 1
ATOM 3751 O O . GLU B 1 216 ? 73.786 -27.938 -49.762 1.00 49.09 273 GLU B O 1
ATOM 3757 N N . TYR B 1 217 ? 74.179 -25.732 -49.674 1.00 49.42 274 TYR B N 1
ATOM 3758 C CA . TYR B 1 217 ? 73.277 -25.384 -50.765 1.00 49.78 274 TYR B CA 1
ATOM 3759 C C . TYR B 1 217 ? 73.551 -26.092 -52.118 1.00 50.07 274 TYR B C 1
ATOM 3760 O O . TYR B 1 217 ? 72.608 -26.587 -52.756 1.00 49.68 274 TYR B O 1
ATOM 3769 N N . GLU B 1 218 ? 74.821 -26.109 -52.562 1.00 50.36 275 GLU B N 1
ATOM 3770 C CA . GLU B 1 218 ? 75.222 -26.854 -53.773 1.00 50.13 275 GLU B CA 1
ATOM 3771 C C . GLU B 1 218 ? 74.779 -28.310 -53.614 1.00 50.08 275 GLU B C 1
ATOM 3772 O O . GLU B 1 218 ? 74.059 -28.839 -54.472 1.00 50.28 275 GLU B O 1
ATOM 3774 N N . LYS B 1 219 ? 75.163 -28.929 -52.493 1.00 49.62 276 LYS B N 1
ATOM 3775 C CA . LYS B 1 219 ? 74.815 -30.319 -52.219 1.00 49.42 276 LYS B CA 1
ATOM 3776 C C . LYS B 1 219 ? 73.301 -30.570 -52.338 1.00 49.45 276 LYS B C 1
ATOM 3777 O O . LYS B 1 219 ? 72.883 -31.535 -52.982 1.00 48.86 276 LYS B O 1
ATOM 3779 N N . ARG B 1 220 ? 72.495 -29.674 -51.756 1.00 50.08 277 ARG B N 1
ATOM 3780 C CA . ARG B 1 220 ? 71.014 -29.798 -51.758 1.00 50.88 277 ARG B CA 1
ATOM 3781 C C . ARG B 1 220 ? 70.470 -29.840 -53.183 1.00 50.73 277 ARG B C 1
ATOM 3782 O O . ARG B 1 220 ? 69.708 -30.746 -53.540 1.00 50.43 277 ARG B O 1
ATOM 3790 N N . ASP B 1 221 ? 70.884 -28.850 -53.980 1.00 51.11 278 ASP B N 1
ATOM 3791 C CA . ASP B 1 221 ? 70.487 -28.729 -55.383 1.00 51.56 278 ASP B CA 1
ATOM 3792 C C . ASP B 1 221 ? 70.933 -29.945 -56.213 1.00 51.71 278 ASP B C 1
ATOM 3793 O O . ASP B 1 221 ? 70.106 -30.566 -56.905 1.00 51.83 278 ASP B O 1
ATOM 3798 N N . LYS B 1 222 ? 72.226 -30.284 -56.117 1.00 51.39 279 LYS B N 1
ATOM 3799 C CA . LYS B 1 222 ? 72.803 -31.416 -56.833 1.00 50.76 279 LYS B CA 1
ATOM 3800 C C . LYS B 1 222 ? 72.017 -32.693 -56.504 1.00 50.63 279 LYS B C 1
ATOM 3801 O O . LYS B 1 222 ? 71.633 -33.423 -57.417 1.00 50.55 279 LYS B O 1
ATOM 3803 N N . ALA B 1 223 ? 71.746 -32.922 -55.212 1.00 50.44 280 ALA B N 1
ATOM 3804 C CA . ALA B 1 223 ? 70.910 -34.036 -54.743 1.00 50.08 280 ALA B CA 1
ATOM 3805 C C . ALA B 1 223 ? 69.574 -34.090 -55.466 1.00 50.14 280 ALA B C 1
ATOM 3806 O O . ALA B 1 223 ? 69.195 -35.109 -56.024 1.00 50.23 280 ALA B O 1
ATOM 3808 N N . ILE B 1 224 ? 68.852 -32.983 -55.465 1.00 50.19 281 ILE B N 1
ATOM 3809 C CA . ILE B 1 224 ? 67.558 -32.965 -56.124 1.00 50.07 281 ILE B CA 1
ATOM 3810 C C . ILE B 1 224 ? 67.658 -33.279 -57.632 1.00 49.86 281 ILE B C 1
ATOM 3811 O O . ILE B 1 224 ? 66.925 -34.131 -58.130 1.00 50.12 281 ILE B O 1
ATOM 3816 N N . SER B 1 225 ? 68.574 -32.608 -58.331 1.00 49.44 282 SER B N 1
ATOM 3817 C CA . SER B 1 225 ? 68.842 -32.874 -59.740 1.00 49.08 282 SER B CA 1
ATOM 3818 C C . SER B 1 225 ? 69.132 -34.354 -59.961 1.00 48.93 282 SER B C 1
ATOM 3819 O O . SER B 1 225 ? 68.494 -35.000 -60.781 1.00 49.08 282 SER B O 1
ATOM 3822 N N . ARG B 1 226 ? 70.091 -34.888 -59.211 1.00 48.64 283 ARG B N 1
ATOM 3823 C CA . ARG B 1 226 ? 70.489 -36.283 -59.317 1.00 48.25 283 ARG B CA 1
ATOM 3824 C C . ARG B 1 226 ? 69.310 -37.220 -59.143 1.00 48.02 283 ARG B C 1
ATOM 3825 O O . ARG B 1 226 ? 69.213 -38.229 -59.830 1.00 48.64 283 ARG B O 1
ATOM 3833 N N . ALA B 1 227 ? 68.409 -36.892 -58.225 1.00 47.63 284 ALA B N 1
ATOM 3834 C CA . ALA B 1 227 ? 67.226 -37.710 -58.013 1.00 46.99 284 ALA B CA 1
ATOM 3835 C C . ALA B 1 227 ? 66.328 -37.608 -59.217 1.00 46.70 284 ALA B C 1
ATOM 3836 O O . ALA B 1 227 ? 65.676 -38.569 -59.569 1.00 46.81 284 ALA B O 1
ATOM 3838 N N . GLU B 1 228 ? 66.305 -36.447 -59.860 1.00 46.74 285 GLU B N 1
ATOM 3839 C CA . GLU B 1 228 ? 65.436 -36.234 -61.016 1.00 47.29 285 GLU B CA 1
ATOM 3840 C C . GLU B 1 228 ? 65.934 -37.010 -62.251 1.00 46.91 285 GLU B C 1
ATOM 3841 O O . GLU B 1 228 ? 65.154 -37.705 -62.903 1.00 46.73 285 GLU B O 1
ATOM 3847 N N . GLU B 1 229 ? 67.228 -36.881 -62.553 1.00 46.75 286 GLU B N 1
ATOM 3848 C CA . GLU B 1 229 ? 67.941 -37.794 -63.436 1.00 46.86 286 GLU B CA 1
ATOM 3849 C C . GLU B 1 229 ? 67.560 -39.253 -63.180 1.00 46.49 286 GLU B C 1
ATOM 3850 O O . GLU B 1 229 ? 66.904 -39.882 -64.017 1.00 46.38 286 GLU B O 1
ATOM 3856 N N . ILE B 1 230 ? 67.961 -39.786 -62.022 1.00 46.20 287 ILE B N 1
ATOM 3857 C CA . ILE B 1 230 ? 67.608 -41.162 -61.624 1.00 46.13 287 ILE B CA 1
ATOM 3858 C C . ILE B 1 230 ? 66.164 -41.531 -61.982 1.00 46.92 287 ILE B C 1
ATOM 3859 O O . ILE B 1 230 ? 65.893 -42.604 -62.533 1.00 46.95 287 ILE B O 1
ATOM 3864 N N . MET B 1 231 ? 65.252 -40.611 -61.701 1.00 47.80 288 MET B N 1
ATOM 3865 C CA . MET B 1 231 ? 63.856 -40.799 -62.009 1.00 48.89 288 MET B CA 1
ATOM 3866 C C . MET B 1 231 ? 63.599 -40.870 -63.521 1.00 48.79 288 MET B C 1
ATOM 3867 O O . MET B 1 231 ? 63.032 -41.857 -64.004 1.00 48.82 288 MET B O 1
ATOM 3872 N N . ALA B 1 232 ? 64.015 -39.838 -64.261 1.00 48.80 289 ALA B N 1
ATOM 3873 C CA . ALA B 1 232 ? 63.992 -39.890 -65.723 1.00 48.73 289 ALA B CA 1
ATOM 3874 C C . ALA B 1 232 ? 64.593 -41.230 -66.236 1.00 49.00 289 ALA B C 1
ATOM 3875 O O . ALA B 1 232 ? 63.940 -41.989 -66.957 1.00 48.77 289 ALA B O 1
ATOM 3877 N N . GLN B 1 233 ? 65.818 -41.536 -65.815 1.00 49.36 290 GLN B N 1
ATOM 3878 C CA . GLN B 1 233 ? 66.499 -42.764 -66.209 1.00 49.60 290 GLN B CA 1
ATOM 3879 C C . GLN B 1 233 ? 65.652 -44.019 -66.053 1.00 49.88 290 GLN B C 1
ATOM 3880 O O . GLN B 1 233 ? 65.449 -44.747 -67.020 1.00 50.57 290 GLN B O 1
ATOM 3886 N N . PHE B 1 234 ? 65.150 -44.262 -64.847 1.00 49.86 291 PHE B N 1
ATOM 3887 C CA . PHE B 1 234 ? 64.508 -45.531 -64.538 1.00 50.09 291 PHE B CA 1
ATOM 3888 C C . PHE B 1 234 ? 62.997 -45.526 -64.739 1.00 50.79 291 PHE B C 1
ATOM 3889 O O . PHE B 1 234 ? 62.289 -46.441 -64.326 1.00 50.17 291 PHE B O 1
ATOM 3897 N N . SER B 1 235 ? 62.490 -44.485 -65.368 1.00 52.18 292 SER B N 1
ATOM 3898 C CA . SER B 1 235 ? 61.101 -44.526 -65.756 1.00 54.00 292 SER B CA 1
ATOM 3899 C C . SER B 1 235 ? 60.944 -44.986 -67.222 1.00 55.66 292 SER B C 1
ATOM 3900 O O . SER B 1 235 ? 59.840 -44.918 -67.777 1.00 56.02 292 SER B O 1
ATOM 3903 N N . GLN B 1 236 ? 62.031 -45.459 -67.843 1.00 57.05 293 GLN B N 1
ATOM 3904 C CA . GLN B 1 236 ? 61.926 -46.096 -69.153 1.00 58.46 293 GLN B CA 1
ATOM 3905 C C . GLN B 1 236 ? 62.560 -47.506 -69.168 1.00 58.75 293 GLN B C 1
ATOM 3906 O O . GLN B 1 236 ? 63.500 -47.787 -68.415 1.00 58.63 293 GLN B O 1
ATOM 3912 N N . TYR B 1 237 ? 62.037 -48.390 -70.017 1.00 59.33 294 TYR B N 1
ATOM 3913 C CA . TYR B 1 237 ? 62.493 -49.776 -70.013 1.00 59.84 294 TYR B CA 1
ATOM 3914 C C . TYR B 1 237 ? 62.816 -50.362 -71.396 1.00 60.33 294 TYR B C 1
ATOM 3915 O O . TYR B 1 237 ? 62.005 -50.262 -72.302 1.00 59.97 294 TYR B O 1
ATOM 3924 N N . PRO B 1 238 ? 63.992 -51.012 -71.544 1.00 61.12 295 PRO B N 1
ATOM 3925 C CA . PRO B 1 238 ? 64.995 -51.296 -70.492 1.00 61.77 295 PRO B CA 1
ATOM 3926 C C . PRO B 1 238 ? 65.732 -50.042 -70.093 1.00 62.11 295 PRO B C 1
ATOM 3927 O O . PRO B 1 238 ? 65.765 -49.077 -70.860 1.00 61.98 295 PRO B O 1
ATOM 3931 N N . PHE B 1 239 ? 66.309 -50.056 -68.901 1.00 62.80 296 PHE B N 1
ATOM 3932 C CA . PHE B 1 239 ? 66.883 -48.839 -68.333 1.00 63.60 296 PHE B CA 1
ATOM 3933 C C . PHE B 1 239 ? 68.076 -48.372 -69.147 1.00 64.37 296 PHE B C 1
ATOM 3934 O O . PHE B 1 239 ? 68.891 -49.187 -69.572 1.00 64.62 296 PHE B O 1
ATOM 3942 N N . ASP B 1 240 ? 68.199 -47.071 -69.369 1.00 65.18 297 ASP B N 1
ATOM 3943 C CA . ASP B 1 240 ? 69.406 -46.604 -70.027 1.00 66.32 297 ASP B CA 1
ATOM 3944 C C . ASP B 1 240 ? 70.565 -46.564 -69.038 1.00 66.53 297 ASP B C 1
ATOM 3945 O O . ASP B 1 240 ? 70.931 -45.503 -68.534 1.00 67.32 297 ASP B O 1
ATOM 3950 N N . LEU B 1 241 ? 71.150 -47.714 -68.754 1.00 66.50 298 LEU B N 1
ATOM 3951 C CA . LEU B 1 241 ? 72.324 -47.726 -67.908 1.00 66.80 298 LEU B CA 1
ATOM 3952 C C . LEU B 1 241 ? 73.533 -47.248 -68.712 1.00 67.20 298 LEU B C 1
ATOM 3953 O O . LEU B 1 241 ? 74.680 -47.589 -68.403 1.00 67.15 298 LEU B O 1
ATOM 3958 N N . GLU B 1 242 ? 73.271 -46.453 -69.748 1.00 67.70 299 GLU B N 1
ATOM 3959 C CA . GLU B 1 242 ? 74.347 -45.881 -70.565 1.00 68.26 299 GLU B CA 1
ATOM 3960 C C . GLU B 1 242 ? 74.539 -44.393 -70.318 1.00 68.23 299 GLU B C 1
ATOM 3961 O O . GLU B 1 242 ? 75.680 -43.920 -70.283 1.00 67.87 299 GLU B O 1
ATOM 3967 N N . LYS B 1 243 ? 73.417 -43.675 -70.158 1.00 68.42 300 LYS B N 1
ATOM 3968 C CA . LYS B 1 243 ? 73.404 -42.229 -69.882 1.00 68.56 300 LYS B CA 1
ATOM 3969 C C . LYS B 1 243 ? 74.364 -41.936 -68.731 1.00 68.79 300 LYS B C 1
ATOM 3970 O O . LYS B 1 243 ? 74.259 -42.556 -67.674 1.00 69.42 300 LYS B O 1
ATOM 3972 N N . GLU B 1 244 ? 75.323 -41.037 -68.931 1.00 68.59 301 GLU B N 1
ATOM 3973 C CA . GLU B 1 244 ? 76.284 -40.732 -67.863 1.00 68.37 301 GLU B CA 1
ATOM 3974 C C . GLU B 1 244 ? 75.927 -39.404 -67.178 1.00 68.06 301 GLU B C 1
ATOM 3975 O O . GLU B 1 244 ? 75.342 -38.525 -67.817 1.00 68.17 301 GLU B O 1
ATOM 3977 N N . THR B 1 245 ? 76.261 -39.264 -65.890 1.00 67.32 302 THR B N 1
ATOM 3978 C CA . THR B 1 245 ? 75.918 -38.045 -65.124 1.00 66.57 302 THR B CA 1
ATOM 3979 C C . THR B 1 245 ? 77.043 -36.986 -65.074 1.00 65.77 302 THR B C 1
ATOM 3980 O O . THR B 1 245 ? 78.167 -37.248 -64.621 1.00 65.24 302 THR B O 1
ATOM 3984 N N . GLU B 1 246 ? 76.729 -35.782 -65.537 1.00 65.00 303 GLU B N 1
ATOM 3985 C CA . GLU B 1 246 ? 77.701 -34.689 -65.485 1.00 64.56 303 GLU B CA 1
ATOM 3986 C C . GLU B 1 246 ? 77.728 -33.985 -64.099 1.00 64.12 303 GLU B C 1
ATOM 3987 O O . GLU B 1 246 ? 78.536 -33.064 -63.870 1.00 64.28 303 GLU B O 1
ATOM 3989 N N . LEU B 1 247 ? 76.871 -34.455 -63.179 1.00 63.09 304 LEU B N 1
ATOM 3990 C CA . LEU B 1 247 ? 76.704 -33.867 -61.836 1.00 61.57 304 LEU B CA 1
ATOM 3991 C C . LEU B 1 247 ? 77.760 -34.287 -60.832 1.00 60.95 304 LEU B C 1
ATOM 3992 O O . LEU B 1 247 ? 77.835 -33.719 -59.749 1.00 60.98 304 LEU B O 1
ATOM 3997 N N . GLY B 1 248 ? 78.555 -35.295 -61.179 1.00 60.16 305 GLY B N 1
ATOM 3998 C CA . GLY B 1 248 ? 79.688 -35.697 -60.357 1.00 58.97 305 GLY B CA 1
ATOM 3999 C C . GLY B 1 248 ? 79.282 -36.317 -59.045 1.00 58.28 305 GLY B C 1
ATOM 4000 O O . GLY B 1 248 ? 80.091 -36.445 -58.121 1.00 58.30 305 GLY B O 1
ATOM 4001 N N . VAL B 1 249 ? 78.016 -36.698 -58.969 1.00 57.72 306 VAL B N 1
ATOM 4002 C CA . VAL B 1 249 ? 77.482 -37.369 -57.797 1.00 57.21 306 VAL B CA 1
ATOM 4003 C C . VAL B 1 249 ? 76.989 -38.755 -58.176 1.00 56.71 306 VAL B C 1
ATOM 4004 O O . VAL B 1 249 ? 76.236 -38.906 -59.131 1.00 56.81 306 VAL B O 1
ATOM 4008 N N . SER B 1 250 ? 77.425 -39.765 -57.437 1.00 56.13 307 SER B N 1
ATOM 4009 C CA . SER B 1 250 ? 76.840 -41.091 -57.560 1.00 55.91 307 SER B CA 1
ATOM 4010 C C . SER B 1 250 ? 77.209 -41.662 -58.911 1.00 55.74 307 SER B C 1
ATOM 4011 O O . SER B 1 250 ? 76.359 -42.199 -59.631 1.00 56.03 307 SER B O 1
ATOM 4014 N N . VAL B 1 251 ? 78.496 -41.544 -59.238 1.00 55.36 308 VAL B N 1
ATOM 4015 C CA . VAL B 1 251 ? 79.023 -41.843 -60.593 1.00 54.61 308 VAL B CA 1
ATOM 4016 C C . VAL B 1 251 ? 79.180 -43.335 -60.947 1.00 53.97 308 VAL B C 1
ATOM 4017 O O . VAL B 1 251 ? 79.454 -43.662 -62.092 1.00 53.90 308 VAL B O 1
ATOM 4021 N N . ASN B 1 252 ? 79.012 -44.225 -59.976 1.00 53.06 309 ASN B N 1
ATOM 4022 C CA . ASN B 1 252 ? 79.180 -45.658 -60.209 1.00 52.32 309 ASN B CA 1
ATOM 4023 C C . ASN B 1 252 ? 77.843 -46.375 -60.360 1.00 51.81 309 ASN B C 1
ATOM 4024 O O . ASN B 1 252 ? 77.789 -47.627 -60.367 1.00 51.60 309 ASN B O 1
ATOM 4029 N N . LEU B 1 253 ? 76.776 -45.575 -60.479 1.00 50.85 310 LEU B N 1
ATOM 4030 C CA . LEU B 1 253 ? 75.408 -46.086 -60.408 1.00 50.25 310 LEU B CA 1
ATOM 4031 C C . LEU B 1 253 ? 75.191 -47.149 -61.469 1.00 50.16 310 LEU B C 1
ATOM 4032 O O . LEU B 1 253 ? 74.980 -48.319 -61.140 1.00 50.01 310 LEU B O 1
ATOM 4037 N N . ASN B 1 254 ? 75.278 -46.740 -62.735 1.00 50.05 311 ASN B N 1
ATOM 4038 C CA . ASN B 1 254 ? 75.172 -47.664 -63.876 1.00 49.99 311 ASN B CA 1
ATOM 4039 C C . ASN B 1 254 ? 75.912 -48.984 -63.682 1.00 49.77 311 ASN B C 1
ATOM 4040 O O . ASN B 1 254 ? 75.277 -50.047 -63.684 1.00 49.19 311 ASN B O 1
ATOM 4045 N N . LYS B 1 255 ? 77.238 -48.900 -63.500 1.00 49.66 312 LYS B N 1
ATOM 4046 C CA . LYS B 1 255 ? 78.076 -50.082 -63.270 1.00 49.71 312 LYS B CA 1
ATOM 4047 C C . LYS B 1 255 ? 77.429 -51.004 -62.231 1.00 49.82 312 LYS B C 1
ATOM 4048 O O . LYS B 1 255 ? 77.213 -52.202 -62.487 1.00 49.98 312 LYS B O 1
ATOM 4050 N N . GLU B 1 256 ? 77.066 -50.437 -61.083 1.00 49.78 313 GLU B N 1
ATOM 4051 C CA . GLU B 1 256 ? 76.532 -51.249 -59.997 1.00 49.79 313 GLU B CA 1
ATOM 4052 C C . GLU B 1 256 ? 75.153 -51.829 -60.284 1.00 49.47 313 GLU B C 1
ATOM 4053 O O . GLU B 1 256 ? 74.923 -53.017 -60.050 1.00 49.22 313 GLU B O 1
ATOM 4059 N N . VAL B 1 257 ? 74.246 -50.983 -60.783 1.00 49.18 314 VAL B N 1
ATOM 4060 C CA . VAL B 1 257 ? 72.902 -51.413 -61.188 1.00 48.79 314 VAL B CA 1
ATOM 4061 C C . VAL B 1 257 ? 72.983 -52.538 -62.237 1.00 48.76 314 VAL B C 1
ATOM 4062 O O . VAL B 1 257 ? 72.344 -53.592 -62.077 1.00 48.05 314 VAL B O 1
ATOM 4066 N N . LYS B 1 258 ? 73.781 -52.296 -63.294 1.00 48.92 315 LYS B N 1
ATOM 4067 C CA . LYS B 1 258 ? 74.140 -53.322 -64.298 1.00 48.67 315 LYS B CA 1
ATOM 4068 C C . LYS B 1 258 ? 74.562 -54.597 -63.575 1.00 48.55 315 LYS B C 1
ATOM 4069 O O . LYS B 1 258 ? 73.899 -55.638 -63.703 1.00 48.05 315 LYS B O 1
ATOM 4071 N N . GLU B 1 259 ? 75.616 -54.493 -62.764 1.00 48.60 316 GLU B N 1
ATOM 4072 C CA . GLU B 1 259 ? 76.090 -55.652 -62.015 1.00 49.29 316 GLU B CA 1
ATOM 4073 C C . GLU B 1 259 ? 74.946 -56.306 -61.214 1.00 49.98 316 GLU B C 1
ATOM 4074 O O . GLU B 1 259 ? 74.902 -57.535 -61.070 1.00 49.62 316 GLU B O 1
ATOM 4076 N N . GLU B 1 260 ? 74.003 -55.484 -60.739 1.00 51.06 317 GLU B N 1
ATOM 4077 C CA . GLU B 1 260 ? 72.929 -55.977 -59.885 1.00 51.79 317 GLU B CA 1
ATOM 4078 C C . GLU B 1 260 ? 71.928 -56.783 -60.692 1.00 52.48 317 GLU B C 1
ATOM 4079 O O . GLU B 1 260 ? 71.528 -57.856 -60.259 1.00 52.30 317 GLU B O 1
ATOM 4085 N N . ILE B 1 261 ? 71.524 -56.273 -61.857 1.00 53.64 318 ILE B N 1
ATOM 4086 C CA . ILE B 1 261 ? 70.567 -56.999 -62.700 1.00 54.93 318 ILE B CA 1
ATOM 4087 C C . ILE B 1 261 ? 71.257 -58.257 -63.225 1.00 55.91 318 ILE B C 1
ATOM 4088 O O . ILE B 1 261 ? 70.673 -59.356 -63.240 1.00 55.52 318 ILE B O 1
ATOM 4093 N N . GLU B 1 262 ? 72.517 -58.078 -63.634 1.00 57.14 319 GLU B N 1
ATOM 4094 C CA . GLU B 1 262 ? 73.363 -59.185 -64.075 1.00 57.96 319 GLU B CA 1
ATOM 4095 C C . GLU B 1 262 ? 73.454 -60.242 -62.978 1.00 58.52 319 GLU B C 1
ATOM 4096 O O . GLU B 1 262 ? 73.924 -61.336 -63.229 1.00 59.32 319 GLU B O 1
ATOM 4098 N N . ASN B 1 263 ? 72.995 -59.938 -61.769 1.00 58.99 320 ASN B N 1
ATOM 4099 C CA . ASN B 1 263 ? 72.905 -60.983 -60.748 1.00 59.54 320 ASN B CA 1
ATOM 4100 C C . ASN B 1 263 ? 71.510 -61.469 -60.414 1.00 59.93 320 ASN B C 1
ATOM 4101 O O . ASN B 1 263 ? 71.360 -62.475 -59.718 1.00 59.84 320 ASN B O 1
ATOM 4106 N N . ASN B 1 264 ? 70.500 -60.750 -60.894 1.00 60.39 321 ASN B N 1
ATOM 4107 C CA . ASN B 1 264 ? 69.135 -61.236 -60.822 1.00 60.91 321 ASN B CA 1
ATOM 4108 C C . ASN B 1 264 ? 68.618 -61.438 -62.223 1.00 61.12 321 ASN B C 1
ATOM 4109 O O . ASN B 1 264 ? 68.160 -60.491 -62.859 1.00 61.51 321 ASN B O 1
ATOM 4114 N N . PRO B 1 265 ? 68.709 -62.679 -62.723 1.00 61.20 322 PRO B N 1
ATOM 4115 C CA . PRO B 1 265 ? 68.319 -62.867 -64.099 1.00 60.91 322 PRO B CA 1
ATOM 4116 C C . PRO B 1 265 ? 66.855 -63.275 -64.144 1.00 60.57 322 PRO B C 1
ATOM 4117 O O . PRO B 1 265 ? 66.330 -63.792 -63.147 1.00 60.28 322 PRO B O 1
ATOM 4121 N N . GLY B 1 266 ? 66.213 -63.015 -65.283 1.00 60.49 323 GLY B N 1
ATOM 4122 C CA . GLY B 1 266 ? 64.816 -63.416 -65.543 1.00 60.29 323 GLY B CA 1
ATOM 4123 C C . GLY B 1 266 ? 63.745 -62.686 -64.744 1.00 60.02 323 GLY B C 1
ATOM 4124 O O . GLY B 1 266 ? 62.646 -63.207 -64.566 1.00 59.83 323 GLY B O 1
ATOM 4125 N N . HIS B 1 267 ? 64.078 -61.486 -64.259 1.00 59.71 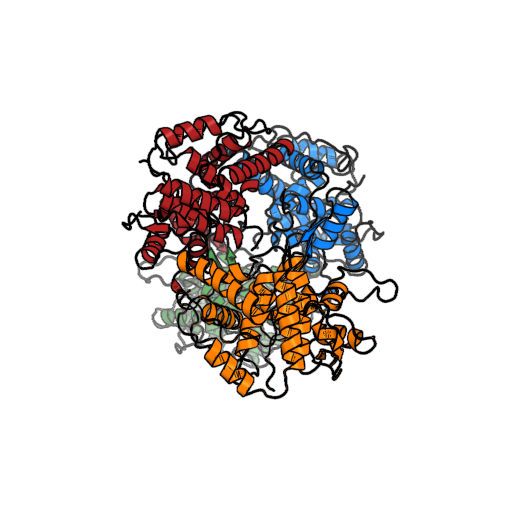324 HIS B N 1
ATOM 4126 C CA . HIS B 1 267 ? 63.142 -60.626 -63.545 1.00 59.07 324 HIS B CA 1
ATOM 4127 C C . HIS B 1 267 ? 62.806 -59.335 -64.347 1.00 59.27 324 HIS B C 1
ATOM 4128 O O . HIS B 1 267 ? 62.639 -58.270 -63.758 1.00 59.66 324 HIS B O 1
ATOM 4135 N N . ASP B 1 268 ? 62.694 -59.425 -65.677 1.00 59.12 325 ASP B N 1
ATOM 4136 C CA . ASP B 1 268 ? 62.432 -58.236 -66.530 1.00 58.84 325 ASP B CA 1
ATOM 4137 C C . ASP B 1 268 ? 60.990 -57.811 -66.558 1.00 58.24 325 ASP B C 1
ATOM 4138 O O . ASP B 1 268 ? 60.659 -56.666 -66.902 1.00 58.02 325 ASP B O 1
ATOM 4143 N N . LEU B 1 269 ? 60.120 -58.761 -66.262 1.00 57.54 326 LEU B N 1
ATOM 4144 C CA . LEU B 1 269 ? 58.708 -58.477 -66.315 1.00 56.79 326 LEU B CA 1
ATOM 4145 C C . LEU B 1 269 ? 58.279 -57.768 -65.050 1.00 55.85 326 LEU B C 1
ATOM 4146 O O . LEU B 1 269 ? 57.292 -57.031 -65.046 1.00 55.73 326 LEU B O 1
ATOM 4151 N N . GLN B 1 270 ? 59.057 -58.004 -63.992 1.00 54.56 327 GLN B N 1
ATOM 4152 C CA . GLN B 1 270 ? 58.946 -57.301 -62.724 1.00 52.91 327 GLN B CA 1
ATOM 4153 C C . GLN B 1 270 ? 59.575 -55.917 -62.815 1.00 51.79 327 GLN B C 1
ATOM 4154 O O . GLN B 1 270 ? 58.877 -54.917 -62.705 1.00 51.37 327 GLN B O 1
ATOM 4160 N N . LEU B 1 271 ? 60.886 -55.870 -63.041 1.00 50.62 328 LEU B N 1
ATOM 4161 C CA . LEU B 1 271 ? 61.623 -54.619 -63.196 1.00 49.65 328 LEU B CA 1
ATOM 4162 C C . LEU B 1 271 ? 60.940 -53.593 -64.085 1.00 49.08 328 LEU B C 1
ATOM 4163 O O . LEU B 1 271 ? 61.073 -52.396 -63.862 1.00 49.15 328 LEU B O 1
ATOM 4168 N N . GLU B 1 272 ? 60.229 -54.061 -65.103 1.00 48.62 329 GLU B N 1
ATOM 4169 C CA . GLU B 1 272 ? 59.494 -53.174 -66.011 1.00 48.26 329 GLU B CA 1
ATOM 4170 C C . GLU B 1 272 ? 58.407 -52.394 -65.241 1.00 47.12 329 GLU B C 1
ATOM 4171 O O . GLU B 1 272 ? 58.334 -51.167 -65.335 1.00 46.41 329 GLU B O 1
ATOM 4177 N N . VAL B 1 273 ? 57.597 -53.139 -64.479 1.00 46.03 330 VAL B N 1
ATOM 4178 C CA . VAL B 1 273 ? 56.570 -52.620 -63.574 1.00 44.87 330 VAL B CA 1
ATOM 4179 C C . VAL B 1 273 ? 57.128 -51.485 -62.730 1.00 44.62 330 VAL B C 1
ATOM 4180 O O . VAL B 1 273 ? 56.536 -50.407 -62.657 1.00 44.95 330 VAL B O 1
ATOM 4184 N N . ILE B 1 274 ? 58.272 -51.739 -62.101 1.00 43.88 331 ILE B N 1
ATOM 4185 C CA . ILE B 1 274 ? 58.998 -50.729 -61.351 1.00 42.93 331 ILE B CA 1
ATOM 4186 C C . ILE B 1 274 ? 59.146 -49.444 -62.172 1.00 43.02 331 ILE B C 1
ATOM 4187 O O . ILE B 1 274 ? 58.702 -48.390 -61.731 1.00 43.00 331 ILE B O 1
ATOM 4192 N N . ALA B 1 275 ? 59.700 -49.531 -63.378 1.00 43.29 332 ALA B N 1
ATOM 4193 C CA . ALA B 1 275 ? 59.798 -48.349 -64.261 1.00 43.68 332 ALA B CA 1
ATOM 4194 C C . ALA B 1 275 ? 58.441 -47.677 -64.487 1.00 43.76 332 ALA B C 1
ATOM 4195 O O . ALA B 1 275 ? 58.349 -46.445 -64.609 1.00 43.57 332 ALA B O 1
ATOM 4197 N N . GLY B 1 276 ? 57.400 -48.510 -64.536 1.00 43.77 333 GLY B N 1
ATOM 4198 C CA . GLY B 1 276 ? 56.036 -48.068 -64.770 1.00 43.72 333 GLY B CA 1
ATOM 4199 C C . GLY B 1 276 ? 55.548 -47.171 -63.650 1.00 43.96 333 GLY B C 1
ATOM 4200 O O . GLY B 1 276 ? 54.844 -46.173 -63.913 1.00 44.65 333 GLY B O 1
ATOM 4201 N N . VAL B 1 277 ? 55.921 -47.523 -62.410 1.00 43.21 334 VAL B N 1
ATOM 4202 C CA . VAL B 1 277 ? 55.597 -46.735 -61.207 1.00 42.09 334 VAL B CA 1
ATOM 4203 C C . VAL B 1 277 ? 56.463 -45.459 -61.096 1.00 41.77 334 VAL B C 1
ATOM 4204 O O . VAL B 1 277 ? 55.957 -44.372 -60.810 1.00 40.48 334 VAL B O 1
ATOM 4208 N N . PHE B 1 278 ? 57.760 -45.599 -61.353 1.00 42.13 335 PHE B N 1
ATOM 4209 C CA . PHE B 1 278 ? 58.659 -44.454 -61.423 1.00 43.41 335 PHE B CA 1
ATOM 4210 C C . PHE B 1 278 ? 58.109 -43.380 -62.354 1.00 44.62 335 PHE B C 1
ATOM 4211 O O . PHE B 1 278 ? 58.244 -42.175 -62.096 1.00 44.55 335 PHE B O 1
ATOM 4219 N N . GLU B 1 279 ? 57.504 -43.838 -63.448 1.00 45.94 336 GLU B N 1
ATOM 4220 C CA . GLU B 1 279 ? 56.831 -42.970 -64.400 1.00 47.16 336 GLU B CA 1
ATOM 4221 C C . GLU B 1 279 ? 55.639 -42.253 -63.752 1.00 47.73 336 GLU B C 1
ATOM 4222 O O . GLU B 1 279 ? 55.436 -41.043 -63.985 1.00 48.04 336 GLU B O 1
ATOM 4228 N N . VAL B 1 280 ? 54.862 -42.989 -62.946 1.00 47.79 337 VAL B N 1
ATOM 4229 C CA . VAL B 1 280 ? 53.734 -42.384 -62.231 1.00 47.80 337 VAL B CA 1
ATOM 4230 C C . VAL B 1 280 ? 54.254 -41.369 -61.214 1.00 48.24 337 VAL B C 1
ATOM 4231 O O . VAL B 1 280 ? 53.648 -40.299 -61.073 1.00 48.57 337 VAL B O 1
ATOM 4235 N N . PHE B 1 281 ? 55.371 -41.681 -60.537 1.00 48.21 338 PHE B N 1
ATOM 4236 C CA . PHE B 1 281 ? 55.906 -40.767 -59.526 1.00 48.71 338 PHE B CA 1
ATOM 4237 C C . PHE B 1 281 ? 56.166 -39.395 -60.157 1.00 50.02 338 PHE B C 1
ATOM 4238 O O . PHE B 1 281 ? 55.791 -38.365 -59.605 1.00 50.33 338 PHE B O 1
ATOM 4246 N N . SER B 1 282 ? 56.769 -39.394 -61.339 1.00 51.61 339 SER B N 1
ATOM 4247 C CA . SER B 1 282 ? 57.143 -38.161 -62.035 1.00 53.15 339 SER B CA 1
ATOM 4248 C C . SER B 1 282 ? 56.011 -37.579 -62.885 1.00 54.19 339 SER B C 1
ATOM 4249 O O . SER B 1 282 ? 56.240 -36.765 -63.778 1.00 54.74 339 SER B O 1
ATOM 4252 N N . ARG B 1 283 ? 54.784 -37.991 -62.624 1.00 55.30 340 ARG B N 1
ATOM 4253 C CA . ARG B 1 283 ? 53.663 -37.337 -63.271 1.00 56.38 340 ARG B CA 1
ATOM 4254 C C . ARG B 1 283 ? 52.657 -36.800 -62.255 1.00 56.57 340 ARG B C 1
ATOM 4255 O O . ARG B 1 283 ? 51.484 -36.564 -62.589 1.00 57.15 340 ARG B O 1
ATOM 4263 N N . MET B 1 284 ? 53.116 -36.607 -61.019 1.00 56.24 341 MET B N 1
ATOM 4264 C CA . MET B 1 284 ? 52.287 -36.017 -59.989 1.00 55.76 341 MET B CA 1
ATOM 4265 C C . MET B 1 284 ? 52.401 -34.476 -59.992 1.00 56.34 341 MET B C 1
ATOM 4266 O O . MET B 1 284 ? 53.507 -33.914 -60.000 1.00 55.91 341 MET B O 1
ATOM 4271 N N . ASP B 1 285 ? 51.243 -33.813 -60.040 1.00 57.03 342 ASP B N 1
ATOM 4272 C CA . ASP B 1 285 ? 51.132 -32.347 -59.874 1.00 57.81 342 ASP B CA 1
ATOM 4273 C C . ASP B 1 285 ? 49.957 -32.038 -58.923 1.00 58.14 342 ASP B C 1
ATOM 4274 O O . ASP B 1 285 ? 48.923 -32.742 -58.936 1.00 58.72 342 ASP B O 1
ATOM 4276 N N . ASN C 1 6 ? 65.550 -62.706 14.932 1.00 44.79 63 ASN C N 1
ATOM 4277 C CA . ASN C 1 6 ? 65.580 -61.917 16.206 1.00 44.49 63 ASN C CA 1
ATOM 4278 C C . ASN C 1 6 ? 65.308 -60.399 16.013 1.00 44.27 63 ASN C C 1
ATOM 4279 O O . ASN C 1 6 ? 64.477 -59.828 16.728 1.00 44.58 63 ASN C O 1
ATOM 4281 N N . ILE C 1 7 ? 65.987 -59.757 15.056 1.00 43.54 64 ILE C N 1
ATOM 4282 C CA . ILE C 1 7 ? 65.785 -58.319 14.749 1.00 42.96 64 ILE C CA 1
ATOM 4283 C C . ILE C 1 7 ? 64.805 -58.102 13.552 1.00 43.22 64 ILE C C 1
ATOM 4284 O O . ILE C 1 7 ? 64.928 -58.795 12.529 1.00 43.95 64 ILE C O 1
ATOM 4289 N N . PRO C 1 8 ? 63.820 -57.169 13.676 1.00 42.84 65 PRO C N 1
ATOM 4290 C CA . PRO C 1 8 ? 62.883 -56.902 12.572 1.00 42.65 65 PRO C CA 1
ATOM 4291 C C . PRO C 1 8 ? 63.615 -56.217 11.426 1.00 42.83 65 PRO C C 1
ATOM 4292 O O . PRO C 1 8 ? 64.785 -55.887 11.580 1.00 43.16 65 PRO C O 1
ATOM 4296 N N . THR C 1 9 ? 62.960 -55.993 10.289 1.00 42.87 66 THR C N 1
ATOM 4297 C CA . THR C 1 9 ? 63.664 -55.371 9.162 1.00 42.95 66 THR C CA 1
ATOM 4298 C C . THR C 1 9 ? 63.729 -53.855 9.312 1.00 42.60 66 THR C C 1
ATOM 4299 O O . THR C 1 9 ? 64.808 -53.270 9.183 1.00 42.96 66 THR C O 1
ATOM 4303 N N . LEU C 1 10 ? 62.585 -53.225 9.579 1.00 41.75 67 LEU C N 1
ATOM 4304 C CA . LEU C 1 10 ? 62.545 -51.787 9.749 1.00 40.90 67 LEU C CA 1
ATOM 4305 C C . LEU C 1 10 ? 62.913 -51.455 11.166 1.00 40.58 67 LEU C C 1
ATOM 4306 O O . LEU C 1 10 ? 62.472 -52.151 12.069 1.00 40.87 67 LEU C O 1
ATOM 4311 N N . THR C 1 11 ? 63.703 -50.405 11.372 1.00 39.95 68 THR C N 1
ATOM 4312 C CA . THR C 1 11 ? 63.907 -49.861 12.723 1.00 40.10 68 THR C CA 1
ATOM 4313 C C . THR C 1 11 ? 62.676 -49.080 13.147 1.00 39.51 68 THR C C 1
ATOM 4314 O O . THR C 1 11 ? 61.909 -48.641 12.295 1.00 39.69 68 THR C O 1
ATOM 4318 N N . LEU C 1 12 ? 62.483 -48.879 14.447 1.00 38.93 69 LEU C N 1
ATOM 4319 C CA . LEU C 1 12 ? 61.294 -48.154 14.888 1.00 38.48 69 LEU C CA 1
ATOM 4320 C C . LEU C 1 12 ? 61.296 -46.788 14.253 1.00 38.63 69 LEU C C 1
ATOM 4321 O O . LEU C 1 12 ? 60.241 -46.282 13.883 1.00 38.85 69 LEU C O 1
ATOM 4326 N N . MET C 1 13 ? 62.484 -46.208 14.080 1.00 38.86 70 MET C N 1
ATOM 4327 C CA . MET C 1 13 ? 62.582 -44.884 13.460 1.00 39.27 70 MET C CA 1
ATOM 4328 C C . MET C 1 13 ? 61.901 -44.890 12.103 1.00 39.46 70 MET C C 1
ATOM 4329 O O . MET C 1 13 ? 61.150 -43.976 11.777 1.00 39.49 70 MET C O 1
ATOM 4334 N N . GLU C 1 14 ? 62.165 -45.936 11.324 1.00 39.65 71 GLU C N 1
ATOM 4335 C CA . GLU C 1 14 ? 61.523 -46.116 10.042 1.00 39.67 71 GLU C CA 1
ATOM 4336 C C . GLU C 1 14 ? 60.019 -46.315 10.208 1.00 39.46 71 GLU C C 1
ATOM 4337 O O . GLU C 1 14 ? 59.234 -45.684 9.493 1.00 39.80 71 GLU C O 1
ATOM 4343 N N . GLU C 1 15 ? 59.611 -47.148 11.165 1.00 39.03 72 GLU C N 1
ATOM 4344 C CA . GLU C 1 15 ? 58.175 -47.402 11.379 1.00 38.70 72 GLU C CA 1
ATOM 4345 C C . GLU C 1 15 ? 57.422 -46.095 11.614 1.00 37.49 72 GLU C C 1
ATOM 4346 O O . GLU C 1 15 ? 56.399 -45.846 10.977 1.00 37.19 72 GLU C O 1
ATOM 4352 N N . VAL C 1 16 ? 57.956 -45.253 12.495 1.00 36.25 73 VAL C N 1
ATOM 4353 C CA . VAL C 1 16 ? 57.321 -43.978 12.812 1.00 35.22 73 VAL C CA 1
ATOM 4354 C C . VAL C 1 16 ? 57.266 -43.071 11.579 1.00 35.58 73 VAL C C 1
ATOM 4355 O O . VAL C 1 16 ? 56.262 -42.403 11.355 1.00 35.59 73 VAL C O 1
ATOM 4359 N N . LEU C 1 17 ? 58.323 -43.071 10.769 1.00 35.87 74 LEU C N 1
ATOM 4360 C CA . LEU C 1 17 ? 58.341 -42.275 9.548 1.00 36.50 74 LEU C CA 1
ATOM 4361 C C . LEU C 1 17 ? 57.177 -42.667 8.646 1.00 36.82 74 LEU C C 1
ATOM 4362 O O . LEU C 1 17 ? 56.374 -41.809 8.253 1.00 36.61 74 LEU C O 1
ATOM 4367 N N . LEU C 1 18 ? 57.075 -43.958 8.334 1.00 37.08 75 LEU C N 1
ATOM 4368 C CA . LEU C 1 18 ? 55.944 -44.431 7.574 1.00 37.96 75 LEU C CA 1
ATOM 4369 C C . LEU C 1 18 ? 54.652 -43.838 8.111 1.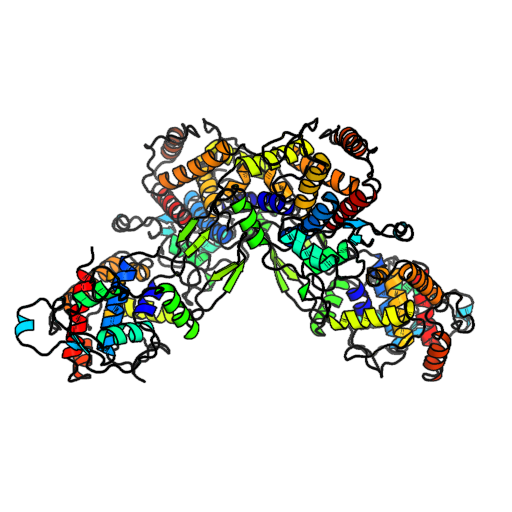00 38.70 75 LEU C C 1
ATOM 4370 O O . LEU C 1 18 ? 53.900 -43.244 7.355 1.00 39.12 75 LEU C O 1
ATOM 4375 N N . MET C 1 19 ? 54.413 -43.979 9.413 1.00 39.55 76 MET C N 1
ATOM 4376 C CA . MET C 1 19 ? 53.215 -43.442 10.066 1.00 40.38 76 MET C CA 1
ATOM 4377 C C . MET C 1 19 ? 52.874 -41.995 9.695 1.00 41.06 76 MET C C 1
ATOM 4378 O O . MET C 1 19 ? 51.723 -41.582 9.807 1.00 40.73 76 MET C O 1
ATOM 4383 N N . GLY C 1 20 ? 53.874 -41.234 9.253 1.00 42.06 77 GLY C N 1
ATOM 4384 C CA . GLY C 1 20 ? 53.651 -39.870 8.767 1.00 43.56 77 GLY C CA 1
ATOM 4385 C C . GLY C 1 20 ? 53.162 -39.690 7.333 1.00 44.60 77 GLY C C 1
ATOM 4386 O O . GLY C 1 20 ? 52.625 -38.636 7.003 1.00 44.44 77 GLY C O 1
ATOM 4387 N N . LEU C 1 21 ? 53.348 -40.708 6.491 1.00 46.00 78 LEU C N 1
ATOM 4388 C CA . LEU C 1 21 ? 53.007 -40.658 5.071 1.00 47.81 78 LEU C CA 1
ATOM 4389 C C . LEU C 1 21 ? 51.608 -41.177 4.726 1.00 50.26 78 LEU C C 1
ATOM 4390 O O . LEU C 1 21 ? 51.083 -42.082 5.405 1.00 50.63 78 LEU C O 1
ATOM 4395 N N . ARG C 1 22 ? 51.020 -40.642 3.643 1.00 53.03 79 ARG C N 1
ATOM 4396 C CA . ARG C 1 22 ? 49.773 -41.212 3.057 1.00 55.31 79 ARG C CA 1
ATOM 4397 C C . ARG C 1 22 ? 50.103 -42.562 2.433 1.00 56.82 79 ARG C C 1
ATOM 4398 O O . ARG C 1 22 ? 51.279 -42.952 2.394 1.00 57.40 79 ARG C O 1
ATOM 4406 N N . ASP C 1 23 ? 49.089 -43.276 1.945 1.00 58.44 80 ASP C N 1
ATOM 4407 C CA . ASP C 1 23 ? 49.306 -44.659 1.474 1.00 59.97 80 ASP C CA 1
ATOM 4408 C C . ASP C 1 23 ? 50.045 -44.738 0.152 1.00 60.75 80 ASP C C 1
ATOM 4409 O O . ASP C 1 23 ? 50.646 -45.781 -0.126 1.00 61.22 80 ASP C O 1
ATOM 4414 N N . ARG C 1 24 ? 49.980 -43.666 -0.656 1.00 61.19 81 ARG C N 1
ATOM 4415 C CA . ARG C 1 24 ? 50.498 -43.693 -2.034 1.00 61.44 81 ARG C CA 1
ATOM 4416 C C . ARG C 1 24 ? 51.706 -42.773 -2.224 1.00 61.70 81 ARG C C 1
ATOM 4417 O O . ARG C 1 24 ? 52.856 -43.194 -2.072 1.00 61.76 81 ARG C O 1
ATOM 4419 N N . GLU C 1 25 ? 51.431 -41.524 -2.571 1.00 62.13 82 GLU C N 1
ATOM 4420 C CA . GLU C 1 25 ? 52.439 -40.488 -2.622 1.00 62.60 82 GLU C CA 1
ATOM 4421 C C . GLU C 1 25 ? 52.019 -39.421 -1.617 1.00 63.15 82 GLU C C 1
ATOM 4422 O O . GLU C 1 25 ? 50.829 -39.318 -1.247 1.00 63.19 82 GLU C O 1
ATOM 4424 N N . GLY C 1 26 ? 53.002 -38.646 -1.163 1.00 63.58 83 GLY C N 1
ATOM 4425 C CA . GLY C 1 26 ? 52.757 -37.528 -0.249 1.00 64.27 83 GLY C CA 1
ATOM 4426 C C . GLY C 1 26 ? 52.594 -37.912 1.212 1.00 64.74 83 GLY C C 1
ATOM 4427 O O . GLY C 1 26 ? 52.664 -39.101 1.584 1.00 64.91 83 GLY C O 1
ATOM 4428 N N . TYR C 1 27 ? 52.332 -36.903 2.038 1.00 64.85 84 TYR C N 1
ATOM 4429 C CA . TYR C 1 27 ? 52.354 -37.063 3.490 1.00 64.88 84 TYR C CA 1
ATOM 4430 C C . TYR C 1 27 ? 51.138 -36.467 4.195 1.00 64.42 84 TYR C C 1
ATOM 4431 O O . TYR C 1 27 ? 50.286 -35.813 3.572 1.00 64.53 84 TYR C O 1
ATOM 4440 N N . LEU C 1 28 ? 51.079 -36.704 5.506 1.00 63.71 85 LEU C N 1
ATOM 4441 C CA . LEU C 1 28 ? 49.976 -36.251 6.364 1.00 62.92 85 LEU C CA 1
ATOM 4442 C C . LEU C 1 28 ? 50.430 -35.068 7.242 1.00 62.42 85 LEU C C 1
ATOM 4443 O O . LEU C 1 28 ? 50.054 -33.923 6.979 1.00 62.38 85 LEU C O 1
ATOM 4448 N N . SER C 1 29 ? 51.260 -35.332 8.256 1.00 61.60 86 SER C N 1
ATOM 4449 C CA . SER C 1 29 ? 51.929 -34.247 9.013 1.00 60.38 86 SER C CA 1
ATOM 4450 C C . SER C 1 29 ? 53.037 -33.513 8.196 1.00 59.24 86 SER C C 1
ATOM 4451 O O . SER C 1 29 ? 53.857 -34.140 7.508 1.00 59.05 86 SER C O 1
ATOM 4453 N N . PHE C 1 30 ? 53.043 -32.183 8.251 1.00 57.88 87 PHE C N 1
ATOM 4454 C CA . PHE C 1 30 ? 54.228 -31.434 7.812 1.00 56.29 87 PHE C CA 1
ATOM 4455 C C . PHE C 1 30 ? 55.335 -31.780 8.814 1.00 54.74 87 PHE C C 1
ATOM 4456 O O . PHE C 1 30 ? 55.078 -31.947 10.015 1.00 54.55 87 PHE C O 1
ATOM 4458 N N . TRP C 1 31 ? 56.552 -31.944 8.321 1.00 52.77 88 TRP C N 1
ATOM 4459 C CA . TRP C 1 31 ? 57.636 -32.392 9.180 1.00 50.60 88 TRP C CA 1
ATOM 4460 C C . TRP C 1 31 ? 57.937 -31.363 10.234 1.00 49.47 88 TRP C C 1
ATOM 4461 O O . TRP C 1 31 ? 58.612 -30.387 9.976 1.00 49.44 88 TRP C O 1
ATOM 4472 N N . ASN C 1 32 ? 57.408 -31.585 11.421 1.00 48.42 89 ASN C N 1
ATOM 4473 C CA . ASN C 1 32 ? 57.597 -30.685 12.552 1.00 47.07 89 ASN C CA 1
ATOM 4474 C C . ASN C 1 32 ? 58.711 -31.268 13.390 1.00 46.00 89 ASN C C 1
ATOM 4475 O O . ASN C 1 32 ? 59.203 -32.352 13.100 1.00 45.86 89 ASN C O 1
ATOM 4480 N N . ASP C 1 33 ? 59.103 -30.576 14.443 1.00 44.74 90 ASP C N 1
ATOM 4481 C CA . ASP C 1 33 ? 60.188 -31.105 15.246 1.00 43.70 90 ASP C CA 1
ATOM 4482 C C . ASP C 1 33 ? 59.692 -31.886 16.457 1.00 41.98 90 ASP C C 1
ATOM 4483 O O . ASP C 1 33 ? 60.467 -32.268 17.331 1.00 41.80 90 ASP C O 1
ATOM 4488 N N . SER C 1 34 ? 58.398 -32.162 16.488 1.00 40.22 91 SER C N 1
ATOM 4489 C CA . SER C 1 34 ? 57.902 -33.133 17.449 1.00 38.39 91 SER C CA 1
ATOM 4490 C C . SER C 1 34 ? 58.376 -34.523 17.043 1.00 37.38 91 SER C C 1
ATOM 4491 O O . SER C 1 34 ? 59.174 -35.141 17.759 1.00 37.23 91 SER C O 1
ATOM 4494 N N . ILE C 1 35 ? 57.912 -34.982 15.884 1.00 35.91 92 ILE C N 1
ATOM 4495 C CA . ILE C 1 35 ? 58.437 -36.184 15.238 1.00 34.79 92 ILE C CA 1
ATOM 4496 C C . ILE C 1 35 ? 59.955 -36.265 15.246 1.00 34.43 92 ILE C C 1
ATOM 4497 O O . ILE C 1 35 ? 60.513 -37.324 15.487 1.00 34.56 92 ILE C O 1
ATOM 4502 N N . SER C 1 36 ? 60.633 -35.160 15.002 1.00 33.64 93 SER C N 1
ATOM 4503 C CA . SER C 1 36 ? 62.060 -35.271 14.909 1.00 33.96 93 SER C CA 1
ATOM 4504 C C . SER C 1 36 ? 62.685 -35.759 16.233 1.00 33.65 93 SER C C 1
ATOM 4505 O O . SER C 1 36 ? 63.610 -36.561 16.242 1.00 33.96 93 SER C O 1
ATOM 4508 N N . TYR C 1 37 ? 62.152 -35.275 17.344 1.00 33.27 94 TYR C N 1
ATOM 4509 C CA . TYR C 1 37 ? 62.617 -35.608 18.674 1.00 32.15 94 TYR C CA 1
ATOM 4510 C C . TYR C 1 37 ? 62.262 -37.043 19.001 1.00 31.88 94 TYR C C 1
ATOM 4511 O O . TYR C 1 37 ? 63.051 -37.792 19.597 1.00 31.89 94 TYR C O 1
ATOM 4520 N N . ALA C 1 38 ? 61.047 -37.414 18.632 1.00 31.07 95 ALA C N 1
ATOM 4521 C CA . ALA C 1 38 ? 60.550 -38.695 19.007 1.00 30.88 95 ALA C CA 1
ATOM 4522 C C . ALA C 1 38 ? 61.390 -39.752 18.332 1.00 31.07 95 ALA C C 1
ATOM 4523 O O . ALA C 1 38 ? 61.635 -40.807 18.912 1.00 31.23 95 ALA C O 1
ATOM 4525 N N . LEU C 1 39 ? 61.862 -39.454 17.123 1.00 31.32 96 LEU C N 1
ATOM 4526 C CA . LEU C 1 39 ? 62.714 -40.383 16.378 1.00 31.55 96 LEU C CA 1
ATOM 4527 C C . LEU C 1 39 ? 63.989 -40.712 17.125 1.00 31.90 96 LEU C C 1
ATOM 4528 O O . LEU C 1 39 ? 64.427 -41.859 17.089 1.00 32.33 96 LEU C O 1
ATOM 4533 N N . ARG C 1 40 ? 64.583 -39.703 17.772 1.00 31.90 97 ARG C N 1
ATOM 4534 C CA . ARG C 1 40 ? 65.778 -39.878 18.579 1.00 32.42 97 ARG C CA 1
ATOM 4535 C C . ARG C 1 40 ? 65.490 -40.884 19.691 1.00 32.99 97 ARG C C 1
ATOM 4536 O O . ARG C 1 40 ? 66.254 -41.839 19.897 1.00 33.09 97 ARG C O 1
ATOM 4544 N N . GLY C 1 41 ? 64.390 -40.663 20.418 1.00 33.33 98 GLY C N 1
ATOM 4545 C CA . GLY C 1 41 ? 63.919 -41.628 21.418 1.00 33.26 98 GLY C CA 1
ATOM 4546 C C . GLY C 1 41 ? 63.940 -43.063 20.895 1.00 33.19 98 GLY C C 1
ATOM 4547 O O . GLY C 1 41 ? 64.416 -43.989 21.567 1.00 33.09 98 GLY C O 1
ATOM 4548 N N . CYS C 1 42 ? 63.433 -43.225 19.681 1.00 33.04 99 CYS C N 1
ATOM 4549 C CA . CYS C 1 42 ? 63.463 -44.490 18.983 1.00 33.52 99 CYS C CA 1
ATOM 4550 C C . CYS C 1 42 ? 64.822 -45.124 18.861 1.00 33.35 99 CYS C C 1
ATOM 4551 O O . CYS C 1 42 ? 64.950 -46.309 19.109 1.00 34.11 99 CYS C O 1
ATOM 4554 N N . ILE C 1 43 ? 65.819 -44.356 18.446 1.00 32.94 100 ILE C N 1
ATOM 4555 C CA . ILE C 1 43 ? 67.203 -44.811 18.449 1.00 32.84 100 ILE C CA 1
ATOM 4556 C C . ILE C 1 43 ? 67.596 -45.400 19.828 1.00 32.21 100 ILE C C 1
ATOM 4557 O O . ILE C 1 43 ? 68.068 -46.535 19.952 1.00 31.70 100 ILE C O 1
ATOM 4562 N N . ILE C 1 44 ? 67.366 -44.636 20.875 1.00 31.88 101 ILE C N 1
ATOM 4563 C CA . ILE C 1 44 ? 67.743 -45.115 22.180 1.00 31.78 101 ILE C CA 1
ATOM 4564 C C . ILE C 1 44 ? 67.038 -46.420 22.566 1.00 31.77 101 ILE C C 1
ATOM 4565 O O . ILE C 1 44 ? 67.682 -47.325 23.061 1.00 32.25 101 ILE C O 1
ATOM 4570 N N . ILE C 1 45 ? 65.742 -46.538 22.302 1.00 31.63 102 ILE C N 1
ATOM 4571 C CA . ILE C 1 45 ? 65.018 -47.785 22.541 1.00 31.26 102 ILE C CA 1
ATOM 4572 C C . ILE C 1 45 ? 65.629 -48.861 21.670 1.00 31.27 102 ILE C C 1
ATOM 4573 O O . ILE C 1 45 ? 65.927 -49.969 22.121 1.00 31.64 102 ILE C O 1
ATOM 4578 N N . GLU C 1 46 ? 65.813 -48.527 20.404 1.00 30.90 103 GLU C N 1
ATOM 4579 C CA . GLU C 1 46 ? 66.325 -49.471 19.453 1.00 30.51 103 GLU C CA 1
ATOM 4580 C C . GLU C 1 46 ? 67.657 -49.981 20.000 1.00 30.63 103 GLU C C 1
ATOM 4581 O O . GLU C 1 46 ? 67.838 -51.183 20.127 1.00 30.60 103 GLU C O 1
ATOM 4587 N N . LEU C 1 47 ? 68.558 -49.083 20.399 1.00 30.71 104 LEU C N 1
ATOM 4588 C CA . LEU C 1 47 ? 69.851 -49.521 20.929 1.00 31.00 104 LEU C CA 1
ATOM 4589 C C . LEU C 1 47 ? 69.672 -50.452 22.115 1.00 31.71 104 LEU C C 1
ATOM 4590 O O . LEU C 1 47 ? 70.385 -51.450 22.244 1.00 32.26 104 LEU C O 1
ATOM 4595 N N . ALA C 1 48 ? 68.711 -50.133 22.978 1.00 32.04 105 ALA C N 1
ATOM 4596 C CA . ALA C 1 48 ? 68.451 -50.948 24.150 1.00 32.11 105 ALA C CA 1
ATOM 4597 C C . ALA C 1 48 ? 67.910 -52.309 23.743 1.00 32.29 105 ALA C C 1
ATOM 4598 O O . ALA C 1 48 ? 68.262 -53.311 24.331 1.00 32.61 105 ALA C O 1
ATOM 4600 N N . LEU C 1 49 ? 67.076 -52.351 22.720 1.00 32.60 106 LEU C N 1
ATOM 4601 C CA . LEU C 1 49 ? 66.514 -53.616 22.267 1.00 33.37 106 LEU C CA 1
ATOM 4602 C C . LEU C 1 49 ? 67.554 -54.513 21.599 1.00 33.80 106 LEU C C 1
ATOM 4603 O O . LEU C 1 49 ? 67.356 -55.715 21.465 1.00 33.56 106 LEU C O 1
ATOM 4608 N N . ARG C 1 50 ? 68.643 -53.914 21.134 1.00 34.54 107 ARG C N 1
ATOM 4609 C CA . ARG C 1 50 ? 69.642 -54.650 20.377 1.00 35.16 107 ARG C CA 1
ATOM 4610 C C . ARG C 1 50 ? 70.759 -55.008 21.327 1.00 35.31 107 ARG C C 1
ATOM 4611 O O . ARG C 1 50 ? 71.861 -55.342 20.918 1.00 35.84 107 ARG C O 1
ATOM 4619 N N . GLY C 1 51 ? 70.449 -54.917 22.615 1.00 35.45 108 GLY C N 1
ATOM 4620 C CA . GLY C 1 51 ? 71.380 -55.186 23.681 1.00 34.69 108 GLY C CA 1
ATOM 4621 C C . GLY C 1 51 ? 72.685 -54.459 23.524 1.00 34.69 108 GLY C C 1
ATOM 4622 O O . GLY C 1 51 ? 73.710 -55.003 23.891 1.00 35.70 108 GLY C O 1
ATOM 4623 N N . LYS C 1 52 ? 72.676 -53.242 22.991 1.00 34.31 109 LYS C N 1
ATOM 4624 C CA . LYS C 1 52 ? 73.928 -52.478 22.857 1.00 34.18 109 LYS C CA 1
ATOM 4625 C C . LYS C 1 52 ? 74.171 -51.539 24.047 1.00 33.77 109 LYS C C 1
ATOM 4626 O O . LYS C 1 52 ? 75.298 -51.192 24.385 1.00 33.37 109 LYS C O 1
ATOM 4632 N N . ILE C 1 53 ? 73.087 -51.129 24.680 1.00 33.57 110 ILE C N 1
ATOM 4633 C CA . ILE C 1 53 ? 73.149 -50.193 25.777 1.00 33.04 110 ILE C CA 1
ATOM 4634 C C . ILE C 1 53 ? 72.274 -50.773 26.865 1.00 32.91 110 ILE C C 1
ATOM 4635 O O . ILE C 1 53 ? 71.398 -51.597 26.592 1.00 32.74 110 ILE C O 1
ATOM 4640 N N . ARG C 1 54 ? 72.526 -50.353 28.096 1.00 32.87 111 ARG C N 1
ATOM 4641 C CA . ARG C 1 54 ? 71.748 -50.780 29.230 1.00 33.03 111 ARG C CA 1
ATOM 4642 C C . ARG C 1 54 ? 71.795 -49.624 30.227 1.00 33.63 111 ARG C C 1
ATOM 4643 O O . ARG C 1 54 ? 72.692 -48.777 30.124 1.00 33.98 111 ARG C O 1
ATOM 4651 N N . ILE C 1 55 ? 70.816 -49.537 31.134 1.00 34.47 112 ILE C N 1
ATOM 4652 C CA . ILE C 1 55 ? 70.801 -48.486 32.190 1.00 35.49 112 ILE C CA 1
ATOM 4653 C C . ILE C 1 55 ? 71.887 -48.712 33.240 1.00 35.95 112 ILE C C 1
ATOM 4654 O O . ILE C 1 55 ? 72.012 -49.800 33.793 1.00 35.47 112 ILE C O 1
ATOM 4659 N N . LEU C 1 56 ? 72.679 -47.680 33.500 1.00 37.07 113 LEU C N 1
ATOM 4660 C CA . LEU C 1 56 ? 73.874 -47.840 34.326 1.00 38.26 113 LEU C CA 1
ATOM 4661 C C . LEU C 1 56 ? 73.502 -48.538 35.613 1.00 39.16 113 LEU C C 1
ATOM 4662 O O . LEU C 1 56 ? 72.605 -48.088 36.327 1.00 39.69 113 LEU C O 1
ATOM 4667 N N . ASP C 1 57 ? 74.178 -49.651 35.887 1.00 40.13 114 ASP C N 1
ATOM 4668 C CA . ASP C 1 57 ? 73.786 -50.581 36.968 1.00 40.55 114 ASP C CA 1
ATOM 4669 C C . ASP C 1 57 ? 74.325 -50.142 38.320 1.00 40.67 114 ASP C C 1
ATOM 4670 O O . ASP C 1 57 ? 75.040 -50.879 38.991 1.00 39.76 114 ASP C O 1
ATOM 4675 N N . ASP C 1 58 ? 73.998 -48.894 38.652 1.00 41.52 115 ASP C N 1
ATOM 4676 C CA . ASP C 1 58 ? 74.005 -48.363 40.001 1.00 42.49 115 ASP C CA 1
ATOM 4677 C C . ASP C 1 58 ? 72.575 -48.507 40.625 1.00 42.63 115 ASP C C 1
ATOM 4678 O O . ASP C 1 58 ? 71.590 -48.811 39.917 1.00 43.07 115 ASP C O 1
ATOM 4683 N N . SER C 1 59 ? 72.469 -48.355 41.950 1.00 42.35 116 SER C N 1
ATOM 4684 C CA . SER C 1 59 ? 71.167 -48.412 42.657 1.00 41.20 116 SER C CA 1
ATOM 4685 C C . SER C 1 59 ? 70.868 -47.006 43.130 1.00 40.99 116 SER C C 1
ATOM 4686 O O . SER C 1 59 ? 69.751 -46.687 43.539 1.00 41.01 116 SER C O 1
ATOM 4689 N N . ALA C 1 60 ? 71.891 -46.163 43.045 1.00 40.74 117 ALA C N 1
ATOM 4690 C CA . ALA C 1 60 ? 71.740 -44.746 43.278 1.00 40.80 117 ALA C CA 1
ATOM 4691 C C . ALA C 1 60 ? 70.890 -44.154 42.161 1.00 40.69 117 ALA C C 1
ATOM 4692 O O . ALA C 1 60 ? 70.427 -43.021 42.255 1.00 40.82 117 ALA C O 1
ATOM 4694 N N . ARG C 1 61 ? 70.671 -44.930 41.103 1.00 40.54 118 ARG C N 1
ATOM 4695 C CA . ARG C 1 61 ? 69.888 -44.440 39.970 1.00 39.94 118 ARG C CA 1
ATOM 4696 C C . ARG C 1 61 ? 68.474 -44.196 40.407 1.00 39.91 118 ARG C C 1
ATOM 4697 O O . ARG C 1 61 ? 67.754 -43.426 39.768 1.00 40.48 118 ARG C O 1
ATOM 4705 N N . LYS C 1 62 ? 68.092 -44.852 41.501 1.00 39.30 119 LYS C N 1
ATOM 4706 C CA . LYS C 1 62 ? 66.703 -44.884 41.947 1.00 38.91 119 LYS C CA 1
ATOM 4707 C C . LYS C 1 62 ? 66.214 -43.587 42.616 1.00 38.37 119 LYS C C 1
ATOM 4708 O O . LYS C 1 62 ? 65.018 -43.314 42.637 1.00 38.46 119 LYS C O 1
ATOM 4714 N N . ARG C 1 63 ? 67.151 -42.773 43.095 1.00 37.52 120 ARG C N 1
ATOM 4715 C CA . ARG C 1 63 ? 66.858 -41.460 43.649 1.00 37.09 120 ARG C CA 1
ATOM 4716 C C . ARG C 1 63 ? 66.355 -40.458 42.559 1.00 37.23 120 ARG C C 1
ATOM 4717 O O . ARG C 1 63 ? 66.123 -39.257 42.828 1.00 37.68 120 ARG C O 1
ATOM 4719 N N . PHE C 1 64 ? 66.164 -40.956 41.335 1.00 36.94 121 PHE C N 1
ATOM 4720 C CA . PHE C 1 64 ? 65.940 -40.095 40.158 1.00 36.83 121 PHE C CA 1
ATOM 4721 C C . PHE C 1 64 ? 64.880 -40.692 39.252 1.00 37.35 121 PHE C C 1
ATOM 4722 O O . PHE C 1 64 ? 64.780 -41.927 39.161 1.00 37.45 121 PHE C O 1
ATOM 4730 N N . ASP C 1 65 ? 64.118 -39.831 38.562 1.00 37.51 122 ASP C N 1
ATOM 4731 C CA . ASP C 1 65 ? 63.146 -40.288 37.571 1.00 38.12 122 ASP C CA 1
ATOM 4732 C C . ASP C 1 65 ? 63.836 -41.111 36.509 1.00 38.07 122 ASP C C 1
ATOM 4733 O O . ASP C 1 65 ? 64.999 -40.888 36.217 1.00 38.34 122 ASP C O 1
ATOM 4738 N N . LEU C 1 66 ? 63.111 -42.042 35.901 1.00 38.06 123 LEU C N 1
ATOM 4739 C CA . LEU C 1 66 ? 63.656 -42.831 34.798 1.00 37.78 123 LEU C CA 1
ATOM 4740 C C . LEU C 1 66 ? 64.523 -42.033 33.802 1.00 37.60 123 LEU C C 1
ATOM 4741 O O . LEU C 1 66 ? 65.713 -42.311 33.658 1.00 37.74 123 LEU C O 1
ATOM 4746 N N . SER C 1 67 ? 63.959 -41.019 33.159 1.00 37.22 124 SER C N 1
ATOM 4747 C CA . SER C 1 67 ? 64.697 -40.304 32.111 1.00 36.96 124 SER C CA 1
ATOM 4748 C C . SER C 1 67 ? 65.952 -39.566 32.583 1.00 36.65 124 SER C C 1
ATOM 4749 O O . SER C 1 67 ? 66.740 -39.119 31.757 1.00 36.58 124 SER C O 1
ATOM 4752 N N . GLU C 1 68 ? 66.131 -39.440 33.897 1.00 36.42 125 GLU C N 1
ATOM 4753 C CA . GLU C 1 68 ? 67.304 -38.778 34.467 1.00 36.51 125 GLU C CA 1
ATOM 4754 C C . GLU C 1 68 ? 68.428 -39.758 34.735 1.00 36.52 125 GLU C C 1
ATOM 4755 O O . GLU C 1 68 ? 69.510 -39.357 35.197 1.00 36.68 125 GLU C O 1
ATOM 4761 N N . ARG C 1 69 ? 68.152 -41.034 34.462 1.00 36.35 126 ARG C N 1
ATOM 4762 C CA . ARG C 1 69 ? 69.067 -42.139 34.742 1.00 36.49 126 ARG C CA 1
ATOM 4763 C C . ARG C 1 69 ? 70.056 -42.350 33.616 1.00 36.86 126 ARG C C 1
ATOM 4764 O O . ARG C 1 69 ? 69.658 -42.364 32.445 1.00 37.09 126 ARG C O 1
ATOM 4772 N N . LEU C 1 70 ? 71.330 -42.524 33.979 1.00 36.91 127 LEU C N 1
ATOM 4773 C CA . LEU C 1 70 ? 72.426 -42.640 33.015 1.00 36.72 127 LEU C CA 1
ATOM 4774 C C . LEU C 1 70 ? 72.384 -43.970 32.255 1.00 37.63 127 LEU C C 1
ATOM 4775 O O . LEU C 1 70 ? 71.949 -44.994 32.810 1.00 37.15 127 LEU C O 1
ATOM 4780 N N . ILE C 1 71 ? 72.799 -43.943 30.982 1.00 38.84 128 ILE C N 1
ATOM 4781 C CA . ILE C 1 71 ? 73.071 -45.187 30.227 1.00 40.62 128 ILE C CA 1
ATOM 4782 C C . ILE C 1 71 ? 74.549 -45.395 29.962 1.00 41.40 128 ILE C C 1
ATOM 4783 O O . ILE C 1 71 ? 75.309 -44.431 29.833 1.00 41.62 128 ILE C O 1
ATOM 4788 N N . GLU C 1 72 ? 74.943 -46.664 29.899 1.00 42.58 129 GLU C N 1
ATOM 4789 C CA . GLU C 1 72 ? 76.341 -47.045 29.662 1.00 43.79 129 GLU C CA 1
ATOM 4790 C C . GLU C 1 72 ? 76.405 -47.988 28.496 1.00 43.66 129 GLU C C 1
ATOM 4791 O O . GLU C 1 72 ? 75.578 -48.905 28.386 1.00 43.90 129 GLU C O 1
ATOM 4797 N N . VAL C 1 73 ? 77.366 -47.753 27.613 1.00 43.23 130 VAL C N 1
ATOM 4798 C CA . VAL C 1 73 ? 77.535 -48.634 26.461 1.00 43.14 130 VAL C CA 1
ATOM 4799 C C . VAL C 1 73 ? 77.892 -50.074 26.873 1.00 43.34 130 VAL C C 1
ATOM 4800 O O . VAL C 1 73 ? 78.916 -50.328 27.508 1.00 43.83 130 VAL C O 1
ATOM 4804 N N . ILE C 1 74 ? 77.042 -51.019 26.517 1.00 42.94 131 ILE C N 1
ATOM 4805 C CA . ILE C 1 74 ? 77.273 -52.398 26.887 1.00 42.64 131 ILE C CA 1
ATOM 4806 C C . ILE C 1 74 ? 78.195 -53.006 25.797 1.00 42.56 131 ILE C C 1
ATOM 4807 O O . ILE C 1 74 ? 79.049 -53.839 26.083 1.00 42.75 131 ILE C O 1
ATOM 4812 N N . ASP C 1 75 ? 78.021 -52.562 24.551 1.00 42.37 132 ASP C N 1
ATOM 4813 C CA . ASP C 1 75 ? 78.402 -53.253 23.311 1.00 41.76 132 ASP C CA 1
ATOM 4814 C C . ASP C 1 75 ? 78.463 -52.224 22.201 1.00 41.32 132 ASP C C 1
ATOM 4815 O O . ASP C 1 75 ? 77.433 -51.732 21.757 1.00 40.85 132 ASP C O 1
ATOM 4820 N N . SER C 1 76 ? 79.665 -51.935 21.728 1.00 41.40 133 SER C N 1
ATOM 4821 C CA . SER C 1 76 ? 79.836 -50.919 20.691 1.00 41.86 133 SER C CA 1
ATOM 4822 C C . SER C 1 76 ? 79.986 -51.454 19.268 1.00 41.75 133 SER C C 1
ATOM 4823 O O . SER C 1 76 ? 80.258 -50.684 18.344 1.00 41.87 133 SER C O 1
ATOM 4826 N N . SER C 1 77 ? 79.779 -52.755 19.083 1.00 41.62 134 SER C N 1
ATOM 4827 C CA . SER C 1 77 ? 79.924 -53.339 17.762 1.00 41.58 134 SER C CA 1
ATOM 4828 C C . SER C 1 77 ? 78.844 -52.790 16.853 1.00 41.21 134 SER C C 1
ATOM 4829 O O . SER C 1 77 ? 77.727 -52.548 17.300 1.00 40.78 134 SER C O 1
ATOM 4832 N N . LYS C 1 78 ? 79.195 -52.603 15.580 1.00 41.25 135 LYS C N 1
ATOM 4833 C CA . LYS C 1 78 ? 78.309 -51.987 14.588 1.00 41.00 135 LYS C CA 1
ATOM 4834 C C . LYS C 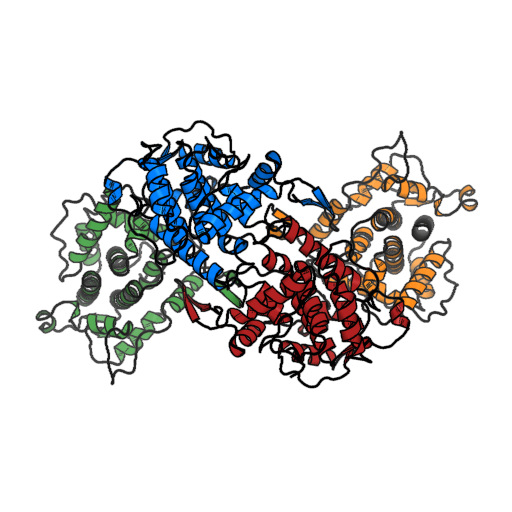1 78 ? 76.932 -52.656 14.538 1.00 40.89 135 LYS C C 1
ATOM 4835 O O . LYS C 1 78 ? 76.752 -53.826 14.886 1.00 40.72 135 LYS C O 1
ATOM 4837 N N . THR C 1 79 ? 75.952 -51.878 14.119 1.00 40.94 136 THR C N 1
ATOM 4838 C CA . THR C 1 79 ? 74.585 -52.327 14.089 1.00 40.76 136 THR C CA 1
ATOM 4839 C C . THR C 1 79 ? 74.154 -52.563 12.641 1.00 40.59 136 THR C C 1
ATOM 4840 O O . THR C 1 79 ? 73.356 -53.452 12.360 1.00 39.79 136 THR C O 1
ATOM 4844 N N . GLY C 1 80 ? 74.721 -51.780 11.725 1.00 41.00 137 GLY C N 1
ATOM 4845 C CA . GLY C 1 80 ? 74.365 -51.859 10.318 1.00 41.72 137 GLY C CA 1
ATOM 4846 C C . GLY C 1 80 ? 73.427 -50.737 9.926 1.00 42.24 137 GLY C C 1
ATOM 4847 O O . GLY C 1 80 ? 73.381 -50.334 8.756 1.00 42.35 137 GLY C O 1
ATOM 4848 N N . GLU C 1 81 ? 72.674 -50.241 10.911 1.00 42.48 138 GLU C N 1
ATOM 4849 C CA . GLU C 1 81 ? 71.887 -49.021 10.752 1.00 42.66 138 GLU C CA 1
ATOM 4850 C C . GLU C 1 81 ? 72.713 -47.766 11.044 1.00 42.55 138 GLU C C 1
ATOM 4851 O O . GLU C 1 81 ? 73.169 -47.536 12.167 1.00 42.18 138 GLU C O 1
ATOM 4857 N N . VAL C 1 82 ? 72.901 -46.973 9.995 1.00 42.70 139 VAL C N 1
ATOM 4858 C CA . VAL C 1 82 ? 73.694 -45.744 10.037 1.00 42.65 139 VAL C CA 1
ATOM 4859 C C . VAL C 1 82 ? 73.412 -44.903 11.279 1.00 42.58 139 VAL C C 1
ATOM 4860 O O . VAL C 1 82 ? 74.319 -44.666 12.082 1.00 42.46 139 VAL C O 1
ATOM 4864 N N . LEU C 1 83 ? 72.156 -44.463 11.436 1.00 42.34 140 LEU C N 1
ATOM 4865 C CA . LEU C 1 83 ? 71.820 -43.533 12.513 1.00 41.87 140 LEU C CA 1
ATOM 4866 C C . LEU C 1 83 ? 72.141 -44.178 13.837 1.00 41.83 140 LEU C C 1
ATOM 4867 O O . LEU C 1 83 ? 72.756 -43.545 14.686 1.00 42.30 140 LEU C O 1
ATOM 4872 N N . LEU C 1 84 ? 71.758 -45.447 13.993 1.00 41.33 141 LEU C N 1
ATOM 4873 C CA . LEU C 1 84 ? 72.069 -46.202 15.200 1.00 40.88 141 LEU C CA 1
ATOM 4874 C C . LEU C 1 84 ? 73.562 -46.203 15.547 1.00 40.90 141 LEU C C 1
ATOM 4875 O O . LEU C 1 84 ? 73.955 -45.952 16.696 1.00 40.18 141 LEU C O 1
ATOM 4880 N N . ASP C 1 85 ? 74.381 -46.468 14.531 1.00 41.52 142 ASP C N 1
ATOM 4881 C CA . ASP C 1 85 ? 75.830 -46.604 14.699 1.00 42.25 142 ASP C CA 1
ATOM 4882 C C . ASP C 1 85 ? 76.461 -45.251 14.990 1.00 41.97 142 ASP C C 1
ATOM 4883 O O . ASP C 1 85 ? 77.297 -45.111 15.874 1.00 41.86 142 ASP C O 1
ATOM 4888 N N . GLU C 1 86 ? 76.000 -44.242 14.273 1.00 41.81 143 GLU C N 1
ATOM 4889 C CA . GLU C 1 86 ? 76.413 -42.880 14.512 1.00 41.64 143 GLU C CA 1
ATOM 4890 C C . GLU C 1 86 ? 76.236 -42.476 15.988 1.00 41.25 143 GLU C C 1
ATOM 4891 O O . GLU C 1 86 ? 77.081 -41.776 16.553 1.00 41.14 143 GLU C O 1
ATOM 4897 N N . THR C 1 87 ? 75.138 -42.906 16.608 1.00 40.78 144 THR C N 1
ATOM 4898 C CA . THR C 1 87 ? 74.927 -42.598 18.017 1.00 40.25 144 THR C CA 1
ATOM 4899 C C . THR C 1 87 ? 75.784 -43.478 18.951 1.00 40.21 144 THR C C 1
ATOM 4900 O O . THR C 1 87 ? 76.409 -42.978 19.917 1.00 39.85 144 THR C O 1
ATOM 4904 N N . LEU C 1 88 ? 75.841 -44.777 18.638 1.00 39.65 145 LEU C N 1
ATOM 4905 C CA . LEU C 1 88 ? 76.747 -45.687 19.334 1.00 38.96 145 LEU C CA 1
ATOM 4906 C C . LEU C 1 88 ? 78.183 -45.122 19.357 1.00 38.83 145 LEU C C 1
ATOM 4907 O O . LEU C 1 88 ? 78.886 -45.176 20.362 1.00 38.09 145 LEU C O 1
ATOM 4912 N N . GLN C 1 89 ? 78.585 -44.556 18.228 1.00 39.14 146 GLN C N 1
ATOM 4913 C CA . GLN C 1 89 ? 79.867 -43.917 18.081 1.00 39.45 146 GLN C CA 1
ATOM 4914 C C . GLN C 1 89 ? 80.100 -42.921 19.202 1.00 39.36 146 GLN C C 1
ATOM 4915 O O . GLN C 1 89 ? 81.044 -43.097 19.962 1.00 39.43 146 GLN C O 1
ATOM 4921 N N . LEU C 1 90 ? 79.228 -41.902 19.297 1.00 39.34 147 LEU C N 1
ATOM 4922 C CA . LEU C 1 90 ? 79.281 -40.830 20.301 1.00 38.83 147 LEU C CA 1
ATOM 4923 C C . LEU C 1 90 ? 79.207 -41.386 21.713 1.00 39.36 147 LEU C C 1
ATOM 4924 O O . LEU C 1 90 ? 79.979 -40.980 22.589 1.00 39.15 147 LEU C O 1
ATOM 4929 N N . MET C 1 91 ? 78.281 -42.324 21.913 1.00 39.78 148 MET C N 1
ATOM 4930 C CA . MET C 1 91 ? 78.059 -42.950 23.210 1.00 40.57 148 MET C CA 1
ATOM 4931 C C . MET C 1 91 ? 79.289 -43.662 23.777 1.00 41.10 148 MET C C 1
ATOM 4932 O O . MET C 1 91 ? 79.651 -43.398 24.919 1.00 41.53 148 MET C O 1
ATOM 4937 N N . LYS C 1 92 ? 79.918 -44.557 23.004 1.00 41.76 149 LYS C N 1
ATOM 4938 C CA . LYS C 1 92 ? 81.132 -45.278 23.453 1.00 42.29 149 LYS C CA 1
ATOM 4939 C C . LYS C 1 92 ? 82.211 -44.315 23.961 1.00 43.08 149 LYS C C 1
ATOM 4940 O O . LYS C 1 92 ? 82.918 -44.628 24.923 1.00 43.40 149 LYS C O 1
ATOM 4942 N N . ASN C 1 93 ? 82.301 -43.133 23.345 1.00 43.63 150 ASN C N 1
ATOM 4943 C CA . ASN C 1 93 ? 83.348 -42.160 23.660 1.00 44.39 150 ASN C CA 1
ATOM 4944 C C . ASN C 1 93 ? 82.991 -41.148 24.700 1.00 44.74 150 ASN C C 1
ATOM 4945 O O . ASN C 1 93 ? 83.409 -39.992 24.578 1.00 45.06 150 ASN C O 1
ATOM 4950 N N . ASP C 1 94 ? 82.224 -41.533 25.713 1.00 44.82 151 ASP C N 1
ATOM 4951 C CA . ASP C 1 94 ? 81.698 -40.515 26.601 1.00 44.92 151 ASP C CA 1
ATOM 4952 C C . ASP C 1 94 ? 81.280 -40.982 27.977 1.00 45.52 151 ASP C C 1
ATOM 4953 O O . ASP C 1 94 ? 81.097 -42.185 28.216 1.00 46.16 151 ASP C O 1
ATOM 4958 N N . GLU C 1 95 ? 81.140 -40.018 28.886 1.00 45.64 152 GLU C N 1
ATOM 4959 C CA . GLU C 1 95 ? 80.564 -40.258 30.194 1.00 46.12 152 GLU C CA 1
ATOM 4960 C C . GLU C 1 95 ? 79.239 -40.992 30.003 1.00 45.10 152 GLU C C 1
ATOM 4961 O O . GLU C 1 95 ? 78.568 -40.817 28.966 1.00 45.22 152 GLU C O 1
ATOM 4967 N N . PRO C 1 96 ? 78.851 -41.818 30.990 1.00 44.02 153 PRO C N 1
ATOM 4968 C CA . PRO C 1 96 ? 77.459 -42.196 31.035 1.00 43.07 153 PRO C CA 1
ATOM 4969 C C . PRO C 1 96 ? 76.613 -40.940 31.170 1.00 42.07 153 PRO C C 1
ATOM 4970 O O . PRO C 1 96 ? 76.819 -40.163 32.091 1.00 41.37 153 PRO C O 1
ATOM 4974 N N . LEU C 1 97 ? 75.706 -40.743 30.217 1.00 41.46 154 LEU C N 1
ATOM 4975 C CA . LEU C 1 97 ? 74.758 -39.639 30.236 1.00 40.97 154 LEU C CA 1
ATOM 4976 C C . LEU C 1 97 ? 73.365 -40.215 30.343 1.00 40.58 154 LEU C C 1
ATOM 4977 O O . LEU C 1 97 ? 73.163 -41.398 30.034 1.00 40.78 154 LEU C O 1
ATOM 4982 N N . SER C 1 98 ? 72.411 -39.374 30.758 1.00 39.68 155 SER C N 1
ATOM 4983 C CA . SER C 1 98 ? 71.023 -39.800 30.985 1.00 38.35 155 SER C CA 1
ATOM 4984 C C . SER C 1 98 ? 70.272 -39.964 29.680 1.00 37.18 155 SER C C 1
ATOM 4985 O O . SER C 1 98 ? 70.672 -39.417 28.654 1.00 36.84 155 SER C O 1
ATOM 4988 N N . ILE C 1 99 ? 69.178 -40.719 29.735 1.00 36.01 156 ILE C N 1
ATOM 4989 C CA . ILE C 1 99 ? 68.299 -40.909 28.574 1.00 34.84 156 ILE C CA 1
ATOM 4990 C C . ILE C 1 99 ? 67.894 -39.556 28.041 1.00 34.71 156 ILE C C 1
ATOM 4991 O O . ILE C 1 99 ? 67.976 -39.264 26.850 1.00 34.19 156 ILE C O 1
ATOM 4996 N N . SER C 1 100 ? 67.483 -38.721 28.971 1.00 35.05 157 SER C N 1
ATOM 4997 C CA . SER C 1 100 ? 66.892 -37.467 28.632 1.00 35.69 157 SER C CA 1
ATOM 4998 C C . SER C 1 100 ? 67.923 -36.678 27.848 1.00 35.93 157 SER C C 1
ATOM 4999 O O . SER C 1 100 ? 67.653 -36.100 26.756 1.00 36.11 157 SER C O 1
ATOM 5002 N N . ASN C 1 101 ? 69.127 -36.699 28.408 1.00 35.74 158 ASN C N 1
ATOM 5003 C CA . ASN C 1 101 ? 70.224 -35.922 27.880 1.00 35.05 158 ASN C CA 1
ATOM 5004 C C . ASN C 1 101 ? 70.615 -36.354 26.467 1.00 34.87 158 ASN C C 1
ATOM 5005 O O . ASN C 1 101 ? 70.806 -35.503 25.593 1.00 34.46 158 ASN C O 1
ATOM 5010 N N . TRP C 1 102 ? 70.698 -37.674 26.264 1.00 34.64 159 TRP C N 1
ATOM 5011 C CA . TRP C 1 102 ? 70.980 -38.254 24.958 1.00 34.76 159 TRP C CA 1
ATOM 5012 C C . TRP C 1 102 ? 69.957 -37.796 23.918 1.00 34.91 159 TRP C C 1
ATOM 5013 O O . TRP C 1 102 ? 70.289 -37.165 22.908 1.00 34.33 159 TRP C O 1
ATOM 5024 N N . ILE C 1 103 ? 68.699 -38.069 24.209 1.00 35.48 160 ILE C N 1
ATOM 5025 C CA . ILE C 1 103 ? 67.632 -37.587 23.367 1.00 35.95 160 ILE C CA 1
ATOM 5026 C C . ILE C 1 103 ? 67.818 -36.099 23.088 1.00 36.43 160 ILE C C 1
ATOM 5027 O O . ILE C 1 103 ? 67.725 -35.677 21.939 1.00 36.33 160 ILE C O 1
ATOM 5032 N N . ASP C 1 104 ? 68.104 -35.313 24.127 1.00 36.94 161 ASP C N 1
ATOM 5033 C CA . ASP C 1 104 ? 68.268 -33.874 23.927 1.00 37.37 161 ASP C CA 1
ATOM 5034 C C . ASP C 1 104 ? 69.440 -33.567 23.029 1.00 36.99 161 ASP C C 1
ATOM 5035 O O . ASP C 1 104 ? 69.306 -32.796 22.105 1.00 36.16 161 ASP C O 1
ATOM 5040 N N . LEU C 1 105 ? 70.571 -34.217 23.281 1.00 37.45 162 LEU C N 1
ATOM 5041 C CA . LEU C 1 105 ? 71.789 -33.955 22.519 1.00 37.87 162 LEU C CA 1
ATOM 5042 C C . LEU C 1 105 ? 71.658 -34.356 21.058 1.00 38.36 162 LEU C C 1
ATOM 5043 O O . LEU C 1 105 ? 72.059 -33.609 20.178 1.00 38.74 162 LEU C O 1
ATOM 5048 N N . LEU C 1 106 ? 71.083 -35.524 20.801 1.00 39.15 163 LEU C N 1
ATOM 5049 C CA . LEU C 1 106 ? 70.897 -36.005 19.426 1.00 39.75 163 LEU C CA 1
ATOM 5050 C C . LEU C 1 106 ? 69.827 -35.206 18.658 1.00 40.92 163 LEU C C 1
ATOM 5051 O O . LEU C 1 106 ? 69.825 -35.177 17.441 1.00 40.83 163 LEU C O 1
ATOM 5056 N N . SER C 1 107 ? 68.923 -34.547 19.371 1.00 42.66 164 SER C N 1
ATOM 5057 C CA . SER C 1 107 ? 67.962 -33.671 18.727 1.00 44.45 164 SER C CA 1
ATOM 5058 C C . SER C 1 107 ? 68.549 -32.295 18.601 1.00 45.57 164 SER C C 1
ATOM 5059 O O . SER C 1 107 ? 68.084 -31.506 17.791 1.00 46.08 164 SER C O 1
ATOM 5062 N N . GLY C 1 108 ? 69.552 -31.994 19.421 1.00 46.89 165 GLY C N 1
ATOM 5063 C CA . GLY C 1 108 ? 70.042 -30.631 19.562 1.00 48.59 165 GLY C CA 1
ATOM 5064 C C . GLY C 1 108 ? 68.979 -29.730 20.160 1.00 50.08 165 GLY C C 1
ATOM 5065 O O . GLY C 1 108 ? 68.581 -28.763 19.554 1.00 49.90 165 GLY C O 1
ATOM 5066 N N . GLU C 1 109 ? 68.505 -30.074 21.346 1.00 52.22 166 GLU C N 1
ATOM 5067 C CA . GLU C 1 109 ? 67.524 -29.275 22.059 1.00 54.45 166 GLU C CA 1
ATOM 5068 C C . GLU C 1 109 ? 68.072 -28.945 23.475 1.00 56.07 166 GLU C C 1
ATOM 5069 O O . GLU C 1 109 ? 67.414 -28.260 24.276 1.00 56.84 166 GLU C O 1
ATOM 5075 N N . THR C 1 110 ? 69.266 -29.464 23.781 1.00 57.67 167 THR C N 1
ATOM 5076 C CA . THR C 1 110 ? 70.105 -28.974 24.884 1.00 58.91 167 THR C CA 1
ATOM 5077 C C . THR C 1 110 ? 71.257 -28.210 24.225 1.00 60.05 167 THR C C 1
ATOM 5078 O O . THR C 1 110 ? 71.458 -28.316 23.006 1.00 60.10 167 THR C O 1
ATOM 5080 N N . TRP C 1 111 ? 72.007 -27.445 25.017 1.00 61.26 168 TRP C N 1
ATOM 5081 C CA . TRP C 1 111 ? 73.161 -26.708 24.502 1.00 62.20 168 TRP C CA 1
ATOM 5082 C C . TRP C 1 111 ? 74.442 -27.079 25.280 1.00 62.70 168 TRP C C 1
ATOM 5083 O O . TRP C 1 111 ? 74.505 -26.913 26.509 1.00 62.64 168 TRP C O 1
ATOM 5094 N N . ASN C 1 112 ? 75.446 -27.598 24.556 1.00 63.33 169 ASN C N 1
ATOM 5095 C CA . ASN C 1 112 ? 76.763 -27.912 25.147 1.00 63.48 169 ASN C CA 1
ATOM 5096 C C . ASN C 1 112 ? 78.009 -27.447 24.365 1.00 63.73 169 ASN C C 1
ATOM 5097 O O . ASN C 1 112 ? 78.456 -28.101 23.416 1.00 63.29 169 ASN C O 1
ATOM 5102 N N . LEU C 1 113 ? 78.553 -26.313 24.817 1.00 64.47 170 LEU C N 1
ATOM 5103 C CA . LEU C 1 113 ? 79.879 -25.797 24.441 1.00 64.93 170 LEU C CA 1
ATOM 5104 C C . LEU C 1 113 ? 81.068 -26.714 24.136 1.00 65.02 170 LEU C C 1
ATOM 5105 O O . LEU C 1 113 ? 81.659 -26.656 23.049 1.00 65.06 170 LEU C O 1
ATOM 5110 N N . LEU C 1 114 ? 81.414 -27.559 25.102 1.00 64.93 171 LEU C N 1
ATOM 5111 C CA . LEU C 1 114 ? 82.545 -28.462 24.927 1.00 64.61 171 LEU C CA 1
ATOM 5112 C C . LEU C 1 114 ? 82.159 -29.673 24.083 1.00 64.28 171 LEU C C 1
ATOM 5113 O O . LEU C 1 114 ? 82.941 -30.138 23.254 1.00 64.62 171 LEU C O 1
ATOM 5115 N N . LYS C 1 115 ? 80.950 -30.178 24.301 1.00 63.51 172 LYS C N 1
ATOM 5116 C CA . LYS C 1 115 ? 80.486 -31.379 23.615 1.00 62.89 172 LYS C CA 1
ATOM 5117 C C . LYS C 1 115 ? 80.402 -30.768 22.220 1.00 62.99 172 LYS C C 1
ATOM 5118 O O . LYS C 1 115 ? 79.406 -30.136 21.868 1.00 62.68 172 LYS C O 1
ATOM 5124 N N . ILE C 1 116 ? 81.453 -30.962 21.431 1.00 63.02 173 ILE C N 1
ATOM 5125 C CA . ILE C 1 116 ? 81.461 -30.923 19.973 1.00 62.76 173 ILE C CA 1
ATOM 5126 C C . ILE C 1 116 ? 80.131 -31.416 19.415 1.00 62.64 173 ILE C C 1
ATOM 5127 O O . ILE C 1 116 ? 79.724 -32.551 19.665 1.00 62.32 173 ILE C O 1
ATOM 5129 N N . ASN C 1 117 ? 79.457 -30.557 18.657 1.00 62.29 174 ASN C N 1
ATOM 5130 C CA . ASN C 1 117 ? 78.015 -30.732 18.388 1.00 61.82 174 ASN C CA 1
ATOM 5131 C C . ASN C 1 117 ? 77.487 -31.950 17.611 1.00 61.23 174 ASN C C 1
ATOM 5132 O O . ASN C 1 117 ? 77.522 -32.023 16.371 1.00 60.88 174 ASN C O 1
ATOM 5137 N N . TYR C 1 118 ? 77.042 -32.927 18.393 1.00 60.20 175 TYR C N 1
ATOM 5138 C CA . TYR C 1 118 ? 76.497 -34.119 17.833 1.00 58.67 175 TYR C CA 1
ATOM 5139 C C . TYR C 1 118 ? 75.026 -34.421 17.778 1.00 56.98 175 TYR C C 1
ATOM 5140 O O . TYR C 1 118 ? 74.589 -35.563 17.911 1.00 56.62 175 TYR C O 1
ATOM 5149 N N . GLN C 1 119 ? 74.277 -33.359 17.544 1.00 54.95 176 GLN C N 1
ATOM 5150 C CA . GLN C 1 119 ? 72.982 -33.451 16.946 1.00 52.68 176 GLN C CA 1
ATOM 5151 C C . GLN C 1 119 ? 73.125 -34.258 15.654 1.00 51.87 176 GLN C C 1
ATOM 5152 O O . GLN C 1 119 ? 74.104 -34.099 14.923 1.00 51.74 176 GLN C O 1
ATOM 5158 N N . LEU C 1 120 ? 72.168 -35.145 15.398 1.00 50.92 177 LEU C N 1
ATOM 5159 C CA . LEU C 1 120 ? 72.195 -36.029 14.228 1.00 49.83 177 LEU C CA 1
ATOM 5160 C C . LEU C 1 120 ? 71.644 -35.322 13.013 1.00 49.48 177 LEU C C 1
ATOM 5161 O O . LEU C 1 120 ? 70.446 -35.079 12.930 1.00 49.84 177 LEU C O 1
ATOM 5166 N N . LYS C 1 121 ? 72.519 -34.991 12.074 1.00 49.01 178 LYS C N 1
ATOM 5167 C CA . LYS C 1 121 ? 72.123 -34.241 10.896 1.00 48.58 178 LYS C CA 1
ATOM 5168 C C . LYS C 1 121 ? 71.598 -35.218 9.834 1.00 48.62 178 LYS C C 1
ATOM 5169 O O . LYS C 1 121 ? 71.952 -36.398 9.856 1.00 48.68 178 LYS C O 1
ATOM 5171 N N . GLN C 1 122 ? 70.711 -34.741 8.955 1.00 48.60 179 GLN C N 1
ATOM 5172 C CA . GLN C 1 122 ? 70.266 -35.489 7.763 1.00 48.70 179 GLN C CA 1
ATOM 5173 C C . GLN C 1 122 ? 69.493 -36.779 8.056 1.00 48.06 179 GLN C C 1
ATOM 5174 O O . GLN C 1 122 ? 69.650 -37.783 7.361 1.00 47.88 179 GLN C O 1
ATOM 5180 N N . VAL C 1 123 ? 68.637 -36.730 9.073 1.00 47.54 180 VAL C N 1
ATOM 5181 C CA . VAL C 1 123 ? 67.956 -37.912 9.608 1.00 46.68 180 VAL C CA 1
ATOM 5182 C C . VAL C 1 123 ? 66.870 -38.412 8.678 1.00 46.50 180 VAL C C 1
ATOM 5183 O O . VAL C 1 123 ? 66.868 -39.550 8.231 1.00 45.96 180 VAL C O 1
ATOM 5187 N N . ARG C 1 124 ? 65.950 -37.515 8.389 1.00 47.00 181 ARG C N 1
ATOM 5188 C CA . ARG C 1 124 ? 64.746 -37.808 7.633 1.00 47.45 181 ARG C CA 1
ATOM 5189 C C . ARG C 1 124 ? 65.117 -38.278 6.215 1.00 47.63 181 ARG C C 1
ATOM 5190 O O . ARG C 1 124 ? 64.649 -39.313 5.709 1.00 47.53 181 ARG C O 1
ATOM 5198 N N . GLU C 1 125 ? 66.030 -37.529 5.623 1.00 48.02 182 GLU C N 1
ATOM 5199 C CA . GLU C 1 125 ? 66.583 -37.829 4.328 1.00 48.42 182 GLU C CA 1
ATOM 5200 C C . GLU C 1 125 ? 67.377 -39.163 4.327 1.00 47.74 182 GLU C C 1
ATOM 5201 O O . GLU C 1 125 ? 67.275 -39.956 3.386 1.00 47.76 182 GLU C O 1
ATOM 5207 N N . ARG C 1 126 ? 68.125 -39.432 5.394 1.00 46.88 183 ARG C N 1
ATOM 5208 C CA . ARG C 1 126 ? 68.780 -40.735 5.540 1.00 45.99 183 ARG C CA 1
ATOM 5209 C C . ARG C 1 126 ? 67.852 -41.909 5.827 1.00 45.51 183 ARG C C 1
ATOM 5210 O O . ARG C 1 126 ? 68.112 -43.023 5.393 1.00 45.32 183 ARG C O 1
ATOM 5218 N N . LEU C 1 127 ? 66.776 -41.668 6.561 1.00 45.36 184 LEU C N 1
ATOM 5219 C CA . LEU C 1 127 ? 65.811 -42.726 6.827 1.00 45.42 184 LEU C CA 1
ATOM 5220 C C . LEU C 1 127 ? 65.136 -43.117 5.513 1.00 46.05 184 LEU C C 1
ATOM 5221 O O . LEU C 1 127 ? 64.896 -44.306 5.226 1.00 46.02 184 LEU C O 1
ATOM 5226 N N . ALA C 1 128 ? 64.854 -42.088 4.718 1.00 46.53 185 ALA C N 1
ATOM 5227 C CA . ALA C 1 128 ? 64.358 -42.246 3.362 1.00 46.80 185 ALA C CA 1
ATOM 5228 C C . ALA C 1 128 ? 65.168 -43.281 2.587 1.00 46.61 185 ALA C C 1
ATOM 5229 O O . ALA C 1 128 ? 64.599 -44.269 2.117 1.00 46.28 185 ALA C O 1
ATOM 5231 N N . LYS C 1 129 ? 66.485 -43.054 2.479 1.00 46.48 186 LYS C N 1
ATOM 5232 C CA . LYS C 1 129 ? 67.387 -43.995 1.790 1.00 46.55 186 LYS C CA 1
ATOM 5233 C C . LYS C 1 129 ? 67.222 -45.412 2.330 1.00 46.52 186 LYS C C 1
ATOM 5234 O O . LYS C 1 129 ? 67.058 -46.359 1.552 1.00 46.74 186 LYS C O 1
ATOM 5236 N N . GLY C 1 130 ? 67.237 -45.548 3.656 1.00 46.47 187 GLY C N 1
ATOM 5237 C CA . GLY C 1 130 ? 66.995 -46.834 4.298 1.00 46.40 187 GLY C CA 1
ATOM 5238 C C . GLY C 1 130 ? 65.773 -47.493 3.683 1.00 46.33 187 GLY C C 1
ATOM 5239 O O . GLY C 1 130 ? 65.858 -48.605 3.139 1.00 46.17 187 GLY C O 1
ATOM 5240 N N . LEU C 1 131 ? 64.647 -46.777 3.733 1.00 46.05 188 LEU C N 1
ATOM 5241 C CA . LEU C 1 131 ? 63.379 -47.277 3.221 1.00 45.69 188 LEU C CA 1
ATOM 5242 C C . LEU C 1 131 ? 63.373 -47.588 1.720 1.00 45.79 188 LEU C C 1
ATOM 5243 O O . LEU C 1 131 ? 62.680 -48.506 1.277 1.00 45.82 188 LEU C O 1
ATOM 5248 N N . VAL C 1 132 ? 64.140 -46.841 0.935 1.00 45.86 189 VAL C N 1
ATOM 5249 C CA . VAL C 1 132 ? 64.325 -47.227 -0.449 1.00 46.35 189 VAL C CA 1
ATOM 5250 C C . VAL C 1 132 ? 65.064 -48.565 -0.528 1.00 46.76 189 VAL C C 1
ATOM 5251 O O . VAL C 1 132 ? 64.564 -49.517 -1.155 1.00 47.08 189 VAL C O 1
ATOM 5255 N N . ASP C 1 133 ? 66.231 -48.644 0.119 1.00 46.51 190 ASP C N 1
ATOM 5256 C CA . ASP C 1 133 ? 67.077 -49.826 0.023 1.00 46.55 190 ASP C CA 1
ATOM 5257 C C . ASP C 1 133 ? 66.375 -51.087 0.498 1.00 46.07 190 ASP C C 1
ATOM 5258 O O . ASP C 1 133 ? 66.724 -52.185 0.090 1.00 46.28 190 ASP C O 1
ATOM 5263 N N . LYS C 1 134 ? 65.369 -50.933 1.342 1.00 45.65 191 LYS C N 1
ATOM 5264 C CA . LYS C 1 134 ? 64.613 -52.077 1.824 1.00 45.13 191 LYS C CA 1
ATOM 5265 C C . LYS C 1 134 ? 63.345 -52.338 0.990 1.00 45.61 191 LYS C C 1
ATOM 5266 O O . LYS C 1 134 ? 62.517 -53.180 1.331 1.00 45.90 191 LYS C O 1
ATOM 5272 N N . GLY C 1 135 ? 63.188 -51.615 -0.112 1.00 46.07 192 GLY C N 1
ATOM 5273 C CA . GLY C 1 135 ? 62.045 -51.825 -1.003 1.00 46.29 192 GLY C CA 1
ATOM 5274 C C . GLY C 1 135 ? 60.691 -51.358 -0.495 1.00 46.27 192 GLY C C 1
ATOM 5275 O O . GLY C 1 135 ? 59.659 -51.662 -1.094 1.00 46.15 192 GLY C O 1
ATOM 5276 N N . VAL C 1 136 ? 60.672 -50.611 0.596 1.00 46.51 193 VAL C N 1
ATOM 5277 C CA . VAL C 1 136 ? 59.414 -50.048 1.046 1.00 47.32 193 VAL C CA 1
ATOM 5278 C C . VAL C 1 136 ? 59.074 -48.888 0.130 1.00 48.11 193 VAL C C 1
ATOM 5279 O O . VAL C 1 136 ? 57.988 -48.823 -0.428 1.00 48.50 193 VAL C O 1
ATOM 5283 N N . LEU C 1 137 ? 60.026 -47.980 -0.014 1.00 48.86 194 LEU C N 1
ATOM 5284 C CA . LEU C 1 137 ? 59.891 -46.816 -0.863 1.00 49.47 194 LEU C CA 1
ATOM 5285 C C . LEU C 1 137 ? 60.601 -47.062 -2.191 1.00 50.45 194 LEU C C 1
ATOM 5286 O O . LEU C 1 137 ? 61.592 -47.788 -2.244 1.00 50.68 194 LEU C O 1
ATOM 5291 N N . ARG C 1 138 ? 60.080 -46.462 -3.256 1.00 51.46 195 ARG C N 1
ATOM 5292 C CA . ARG C 1 138 ? 60.771 -46.375 -4.547 1.00 52.26 195 ARG C CA 1
ATOM 5293 C C . ARG C 1 138 ? 61.153 -44.907 -4.772 1.00 52.81 195 ARG C C 1
ATOM 5294 O O . ARG C 1 138 ? 60.772 -44.029 -3.992 1.00 53.04 195 ARG C O 1
ATOM 5302 N N . THR C 1 139 ? 61.893 -44.648 -5.843 1.00 53.55 196 THR C N 1
ATOM 5303 C CA . THR C 1 139 ? 62.369 -43.304 -6.169 1.00 53.91 196 THR C CA 1
ATOM 5304 C C . THR C 1 139 ? 61.853 -42.806 -7.529 1.00 54.71 196 THR C C 1
ATOM 5305 O O . THR C 1 139 ? 62.104 -43.421 -8.560 1.00 54.96 196 THR C O 1
ATOM 5309 N N . GLU C 1 140 ? 61.119 -41.698 -7.519 1.00 55.71 197 GLU C N 1
ATOM 5310 C CA . GLU C 1 140 ? 60.506 -41.165 -8.732 1.00 56.95 197 GLU C CA 1
ATOM 5311 C C . GLU C 1 140 ? 61.021 -39.773 -9.047 1.00 56.86 197 GLU C C 1
ATOM 5312 O O . GLU C 1 140 ? 61.085 -38.909 -8.175 1.00 57.08 197 GLU C O 1
ATOM 5318 N N . MET C 1 141 ? 61.387 -39.564 -10.305 1.00 57.20 198 MET C N 1
ATOM 5319 C CA . MET C 1 141 ? 61.894 -38.277 -10.752 1.00 57.18 198 MET C CA 1
ATOM 5320 C C . MET C 1 141 ? 60.807 -37.366 -11.275 1.00 56.69 198 MET C C 1
ATOM 5321 O O . MET C 1 141 ? 60.259 -37.594 -12.347 1.00 56.83 198 MET C O 1
ATOM 5326 N N . LYS C 1 142 ? 60.492 -36.340 -10.493 1.00 56.28 199 LYS C N 1
ATOM 5327 C CA . LYS C 1 142 ? 59.491 -35.353 -10.869 1.00 55.58 199 LYS C CA 1
ATOM 5328 C C . LYS C 1 142 ? 60.234 -34.161 -11.431 1.00 55.35 199 LYS C C 1
ATOM 5329 O O . LYS C 1 142 ? 61.193 -33.669 -10.824 1.00 55.24 199 LYS C O 1
ATOM 5331 N N . ASN C 1 143 ? 59.807 -33.738 -12.622 1.00 55.18 200 ASN C N 1
ATOM 5332 C CA . ASN C 1 143 ? 60.296 -32.511 -13.271 1.00 54.44 200 ASN C CA 1
ATOM 5333 C C . ASN C 1 143 ? 59.479 -31.294 -12.838 1.00 53.35 200 ASN C C 1
ATOM 5334 O O . ASN C 1 143 ? 58.278 -31.231 -13.095 1.00 53.60 200 ASN C O 1
ATOM 5339 N N . PHE C 1 144 ? 60.117 -30.339 -12.172 1.00 51.93 201 PHE C N 1
ATOM 5340 C CA . PHE C 1 144 ? 59.442 -29.113 -11.786 1.00 50.75 201 PHE C CA 1
ATOM 5341 C C . PHE C 1 144 ? 59.858 -27.969 -12.690 1.00 49.71 201 PHE C C 1
ATOM 5342 O O . PHE C 1 144 ? 60.654 -28.164 -13.599 1.00 49.65 201 PHE C O 1
ATOM 5350 N N . PHE C 1 145 ? 59.330 -26.776 -12.448 1.00 48.29 202 PHE C N 1
ATOM 5351 C CA . PHE C 1 145 ? 59.566 -25.683 -13.356 1.00 47.09 202 PHE C CA 1
ATOM 5352 C C . PHE C 1 145 ? 61.022 -25.223 -13.405 1.00 47.24 202 PHE C C 1
ATOM 5353 O O . PHE C 1 145 ? 61.507 -24.871 -14.466 1.00 47.29 202 PHE C O 1
ATOM 5361 N N . LEU C 1 146 ? 61.728 -25.236 -12.277 1.00 47.23 203 LEU C N 1
ATOM 5362 C CA . LEU C 1 146 ? 63.073 -24.660 -12.228 1.00 46.98 203 LEU C CA 1
ATOM 5363 C C . LEU C 1 146 ? 64.128 -25.651 -11.782 1.00 47.47 203 LEU C C 1
ATOM 5364 O O . LEU C 1 146 ? 65.236 -25.258 -11.426 1.00 47.68 203 LEU C O 1
ATOM 5369 N N . PHE C 1 147 ? 63.780 -26.934 -11.770 1.00 48.26 204 PHE C N 1
ATOM 5370 C CA . PHE C 1 147 ? 64.707 -28.017 -11.389 1.00 48.89 204 PHE C CA 1
ATOM 5371 C C . PHE C 1 147 ? 64.004 -29.354 -11.433 1.00 49.76 204 PHE C C 1
ATOM 5372 O O . PHE C 1 147 ? 62.791 -29.413 -11.622 1.00 49.92 204 PHE C O 1
ATOM 5380 N N . ASP C 1 148 ? 64.772 -30.422 -11.241 1.00 50.92 205 ASP C N 1
ATOM 5381 C CA . ASP C 1 148 ? 64.217 -31.766 -11.099 1.00 52.06 205 ASP C CA 1
ATOM 5382 C C . ASP C 1 148 ? 64.253 -32.219 -9.646 1.00 52.73 205 ASP C C 1
ATOM 5383 O O . ASP C 1 148 ? 64.993 -31.652 -8.849 1.00 52.90 205 ASP C O 1
ATOM 5388 N N . MET C 1 149 ? 63.456 -33.223 -9.282 1.00 53.67 206 MET C N 1
ATOM 5389 C CA . MET C 1 149 ? 63.398 -33.632 -7.868 1.00 54.47 206 MET C CA 1
ATOM 5390 C C . MET C 1 149 ? 63.181 -35.118 -7.632 1.00 54.04 206 MET C C 1
ATOM 5391 O O . MET C 1 149 ? 62.221 -35.721 -8.121 1.00 53.51 206 MET C O 1
ATOM 5396 N N . ALA C 1 150 ? 64.112 -35.693 -6.880 1.00 54.04 207 ALA C N 1
ATOM 5397 C CA . ALA C 1 150 ? 63.955 -37.026 -6.345 1.00 54.18 207 ALA C CA 1
ATOM 5398 C C . ALA C 1 150 ? 62.698 -37.033 -5.472 1.00 54.32 207 ALA C C 1
ATOM 5399 O O . ALA C 1 150 ? 62.492 -36.131 -4.645 1.00 54.47 207 ALA C O 1
ATOM 5401 N N . THR C 1 151 ? 61.843 -38.026 -5.683 1.00 54.14 208 THR C N 1
ATOM 5402 C CA . THR C 1 151 ? 60.679 -38.223 -4.833 1.00 53.99 208 THR C CA 1
ATOM 5403 C C . THR C 1 151 ? 60.582 -39.693 -4.462 1.00 53.81 208 THR C C 1
ATOM 5404 O O . THR C 1 151 ? 61.102 -40.541 -5.166 1.00 53.78 208 THR C O 1
ATOM 5408 N N . HIS C 1 152 ? 59.945 -40.005 -3.345 1.00 53.76 209 HIS C N 1
ATOM 5409 C CA . HIS C 1 152 ? 59.879 -41.393 -2.926 1.00 53.70 209 HIS C CA 1
ATOM 5410 C C . HIS C 1 152 ? 58.461 -41.756 -2.592 1.00 53.56 209 HIS C C 1
ATOM 5411 O O . HIS C 1 152 ? 58.081 -41.736 -1.421 1.00 53.71 209 HIS C O 1
ATOM 5418 N N . PRO C 1 153 ? 57.659 -42.088 -3.620 1.00 53.41 210 PRO C N 1
ATOM 5419 C CA . PRO C 1 153 ? 56.327 -42.553 -3.300 1.00 53.21 210 PRO C CA 1
ATOM 5420 C C . PRO C 1 153 ? 56.518 -43.982 -2.821 1.00 53.43 210 PRO C C 1
ATOM 5421 O O . PRO C 1 153 ? 57.628 -44.531 -2.951 1.00 52.96 210 PRO C O 1
ATOM 5425 N N . ILE C 1 154 ? 55.483 -44.591 -2.257 1.00 53.78 211 ILE C N 1
ATOM 5426 C CA . ILE C 1 154 ? 55.705 -45.904 -1.651 1.00 54.20 211 ILE C CA 1
ATOM 5427 C C . ILE C 1 154 ? 55.633 -47.055 -2.669 1.00 54.00 211 ILE C C 1
ATOM 5428 O O . ILE C 1 154 ? 54.962 -46.950 -3.693 1.00 53.98 211 ILE C O 1
ATOM 5433 N N . ALA C 1 155 ? 56.375 -48.122 -2.379 1.00 54.30 212 ALA C N 1
ATOM 5434 C CA . ALA C 1 155 ? 56.570 -49.268 -3.283 1.00 54.64 212 ALA C CA 1
ATOM 5435 C C . ALA C 1 155 ? 55.814 -50.500 -2.801 1.00 55.00 212 ALA C C 1
ATOM 5436 O O . ALA C 1 155 ? 55.105 -51.149 -3.576 1.00 54.98 212 ALA C O 1
ATOM 5438 N N . ASP C 1 156 ? 55.976 -50.815 -1.517 1.00 55.31 213 ASP C N 1
ATOM 5439 C CA . ASP C 1 156 ? 55.238 -51.899 -0.903 1.00 55.62 213 ASP C CA 1
ATOM 5440 C C . ASP C 1 156 ? 54.164 -51.435 0.125 1.00 55.89 213 ASP C C 1
ATOM 5441 O O . ASP C 1 156 ? 54.463 -51.084 1.275 1.00 55.90 213 ASP C O 1
ATOM 5446 N N . ALA C 1 157 ? 52.904 -51.436 -0.312 1.00 56.20 214 ALA C N 1
ATOM 5447 C CA . ALA C 1 157 ? 51.785 -50.947 0.515 1.00 56.38 214 ALA C CA 1
ATOM 5448 C C . ALA C 1 157 ? 51.474 -51.809 1.734 1.00 56.46 214 ALA C C 1
ATOM 5449 O O . ALA C 1 157 ? 50.914 -51.314 2.715 1.00 56.55 214 ALA C O 1
ATOM 5451 N N . SER C 1 158 ? 51.830 -53.089 1.668 1.00 56.53 215 SER C N 1
ATOM 5452 C CA . SER C 1 158 ? 51.463 -54.037 2.716 1.00 56.83 215 SER C CA 1
ATOM 5453 C C . SER C 1 158 ? 52.253 -53.749 3.973 1.00 56.68 215 SER C C 1
ATOM 5454 O O . SER C 1 158 ? 51.773 -53.978 5.081 1.00 56.91 215 SER C O 1
ATOM 5457 N N . CYS C 1 159 ? 53.470 -53.246 3.777 1.00 56.38 216 CYS C N 1
ATOM 5458 C CA . CYS C 1 159 ? 54.355 -52.830 4.868 1.00 55.75 216 CYS C CA 1
ATOM 5459 C C . CYS C 1 159 ? 53.671 -51.912 5.874 1.00 55.09 216 CYS C C 1
ATOM 5460 O O . CYS C 1 159 ? 53.732 -52.162 7.081 1.00 54.90 216 CYS C O 1
ATOM 5463 N N . LYS C 1 160 ? 53.046 -50.853 5.347 1.00 54.48 217 LYS C N 1
ATOM 5464 C CA . LYS C 1 160 ? 52.176 -49.939 6.094 1.00 53.59 217 LYS C CA 1
ATOM 5465 C C . LYS C 1 160 ? 50.921 -50.638 6.635 1.00 52.74 217 LYS C C 1
ATOM 5466 O O . LYS C 1 160 ? 50.508 -50.335 7.762 1.00 52.77 217 LYS C O 1
ATOM 5472 N N . GLU C 1 161 ? 50.306 -51.545 5.849 1.00 51.32 218 GLU C N 1
ATOM 5473 C CA . GLU C 1 161 ? 49.112 -52.289 6.312 1.00 50.07 218 GLU C CA 1
ATOM 5474 C C . GLU C 1 161 ? 49.469 -53.059 7.588 1.00 49.66 218 GLU C C 1
ATOM 5475 O O . GLU C 1 161 ? 48.818 -52.870 8.623 1.00 49.69 218 GLU C O 1
ATOM 5477 N N . ALA C 1 162 ? 50.531 -53.871 7.521 1.00 48.81 219 ALA C N 1
ATOM 5478 C CA . ALA C 1 162 ? 51.080 -54.590 8.672 1.00 48.13 219 ALA C CA 1
ATOM 5479 C C . ALA C 1 162 ? 51.180 -53.698 9.898 1.00 48.23 219 ALA C C 1
ATOM 5480 O O . ALA C 1 162 ? 50.610 -54.016 10.955 1.00 48.68 219 ALA C O 1
ATOM 5482 N N . ILE C 1 163 ? 51.887 -52.576 9.766 1.00 47.78 220 ILE C N 1
ATOM 5483 C CA . ILE C 1 163 ? 52.073 -51.676 10.902 1.00 47.56 220 ILE C CA 1
ATOM 5484 C C . ILE C 1 163 ? 50.716 -51.185 11.413 1.00 47.72 220 ILE C C 1
ATOM 5485 O O . ILE C 1 163 ? 50.454 -51.207 12.625 1.00 47.73 220 ILE C O 1
ATOM 5490 N N . LYS C 1 164 ? 49.848 -50.780 10.482 1.00 47.68 221 LYS C N 1
ATOM 5491 C CA . LYS C 1 164 ? 48.503 -50.287 10.822 1.00 47.67 221 LYS C CA 1
ATOM 5492 C C . LYS C 1 164 ? 47.727 -51.343 11.612 1.00 46.80 221 LYS C C 1
ATOM 5493 O O . LYS C 1 164 ? 47.111 -51.035 12.639 1.00 45.97 221 LYS C O 1
ATOM 5499 N N . ARG C 1 165 ? 47.801 -52.584 11.116 1.00 46.23 222 ARG C N 1
ATOM 5500 C CA . ARG C 1 165 ? 47.060 -53.715 11.669 1.00 45.84 222 ARG C CA 1
ATOM 5501 C C . ARG C 1 165 ? 47.583 -54.060 13.060 1.00 45.55 222 ARG C C 1
ATOM 5502 O O . ARG C 1 165 ? 46.784 -54.201 13.992 1.00 45.17 222 ARG C O 1
ATOM 5504 N N . ARG C 1 166 ? 48.912 -54.160 13.196 1.00 45.26 223 ARG C N 1
ATOM 5505 C CA . ARG C 1 166 ? 49.544 -54.302 14.508 1.00 45.08 223 ARG C CA 1
ATOM 5506 C C . ARG C 1 166 ? 49.056 -53.234 15.481 1.00 45.35 223 ARG C C 1
ATOM 5507 O O . ARG C 1 166 ? 48.607 -53.555 16.574 1.00 45.48 223 ARG C O 1
ATOM 5515 N N . VAL C 1 167 ? 49.120 -51.969 15.083 1.00 45.64 224 VAL C N 1
ATOM 5516 C CA . VAL C 1 167 ? 48.708 -50.890 15.972 1.00 46.03 224 VAL C CA 1
ATOM 5517 C C . VAL C 1 167 ? 47.253 -51.106 16.388 1.00 46.88 224 VAL C C 1
ATOM 5518 O O . VAL C 1 167 ? 46.921 -51.046 17.571 1.00 47.05 224 VAL C O 1
ATOM 5522 N N . LEU C 1 168 ? 46.396 -51.408 15.420 1.00 47.86 225 LEU C N 1
ATOM 5523 C CA . LEU C 1 168 ? 44.966 -51.576 15.698 1.00 48.74 225 LEU C CA 1
ATOM 5524 C C . LEU C 1 168 ? 44.657 -52.883 16.459 1.00 49.32 225 LEU C C 1
ATOM 5525 O O . LEU C 1 168 ? 43.689 -52.963 17.232 1.00 49.20 225 LEU C O 1
ATOM 5530 N N . SER C 1 169 ? 45.510 -53.886 16.264 1.00 49.99 226 SER C N 1
ATOM 5531 C CA . SER C 1 169 ? 45.506 -55.074 17.119 1.00 50.73 226 SER C CA 1
ATOM 5532 C C . SER C 1 169 ? 45.726 -54.754 18.603 1.00 50.76 226 SER C C 1
ATOM 5533 O O . SER C 1 169 ? 45.213 -55.452 19.475 1.00 51.08 226 SER C O 1
ATOM 5536 N N . VAL C 1 170 ? 46.498 -53.715 18.888 1.00 50.69 227 VAL C N 1
ATOM 5537 C CA . VAL C 1 170 ? 46.724 -53.343 20.263 1.00 50.47 227 VAL C CA 1
ATOM 5538 C C . VAL C 1 170 ? 45.662 -52.393 20.709 1.00 50.86 227 VAL C C 1
ATOM 5539 O O . VAL C 1 170 ? 45.311 -52.401 21.881 1.00 51.09 227 VAL C O 1
ATOM 5543 N N . LEU C 1 171 ? 45.134 -51.561 19.815 1.00 51.47 228 LEU C N 1
ATOM 5544 C CA . LEU C 1 171 ? 44.180 -50.561 20.331 1.00 52.04 228 LEU C CA 1
ATOM 5545 C C . LEU C 1 171 ? 42.761 -50.421 19.740 1.00 52.37 228 LEU C C 1
ATOM 5546 O O . LEU C 1 171 ? 42.029 -49.494 20.083 1.00 52.42 228 LEU C O 1
ATOM 5551 N N . VAL C 1 172 ? 42.338 -51.366 18.914 1.00 53.00 229 VAL C N 1
ATOM 5552 C CA . VAL C 1 172 ? 40.893 -51.502 18.727 1.00 54.17 229 VAL C CA 1
ATOM 5553 C C . VAL C 1 172 ? 40.355 -52.860 19.140 1.00 54.86 229 VAL C C 1
ATOM 5554 O O . VAL C 1 172 ? 39.315 -52.893 19.779 1.00 55.47 229 VAL C O 1
ATOM 5558 N N . SER C 1 173 ? 41.035 -53.960 18.806 1.00 55.50 230 SER C N 1
ATOM 5559 C CA . SER C 1 173 ? 40.482 -55.288 19.120 1.00 56.43 230 SER C CA 1
ATOM 5560 C C . SER C 1 173 ? 40.594 -55.640 20.595 1.00 57.40 230 SER C C 1
ATOM 5561 O O . SER C 1 173 ? 41.586 -55.301 21.232 1.00 57.68 230 SER C O 1
ATOM 5564 N N . ARG C 1 174 ? 39.559 -56.298 21.134 1.00 58.78 231 ARG C N 1
ATOM 5565 C CA . ARG C 1 174 ? 39.489 -56.664 22.576 1.00 59.62 231 ARG C CA 1
ATOM 5566 C C . ARG C 1 174 ? 40.474 -57.774 22.944 1.00 60.08 231 ARG C C 1
ATOM 5567 O O . ARG C 1 174 ? 40.768 -57.984 24.125 1.00 60.27 231 ARG C O 1
ATOM 5569 N N . ASN C 1 175 ? 40.965 -58.478 21.925 1.00 60.58 232 ASN C N 1
ATOM 5570 C CA . ASN C 1 175 ? 41.993 -59.496 22.088 1.00 61.42 232 ASN C CA 1
ATOM 5571 C C . ASN C 1 175 ? 43.144 -59.303 21.123 1.00 61.78 232 ASN C C 1
ATOM 5572 O O . ASN C 1 175 ? 42.967 -59.488 19.908 1.00 62.46 232 ASN C O 1
ATOM 5577 N N . MET C 1 176 ? 44.321 -58.963 21.641 1.00 61.55 233 MET C N 1
ATOM 5578 C CA . MET C 1 176 ? 45.472 -58.752 20.770 1.00 61.64 233 MET C CA 1
ATOM 5579 C C . MET C 1 176 ? 46.014 -60.076 20.249 1.00 61.17 233 MET C C 1
ATOM 5580 O O . MET C 1 176 ? 46.299 -60.982 21.029 1.00 61.48 233 MET C O 1
ATOM 5585 N N . GLU C 1 177 ? 46.121 -60.181 18.929 1.00 60.41 234 GLU C N 1
ATOM 5586 C CA . GLU C 1 177 ? 46.839 -61.259 18.275 1.00 59.68 234 GLU C CA 1
ATOM 5587 C C . GLU C 1 177 ? 47.540 -60.583 17.100 1.00 59.39 234 GLU C C 1
ATOM 5588 O O . GLU C 1 177 ? 46.980 -60.447 16.017 1.00 59.03 234 GLU C O 1
ATOM 5590 N N . LEU C 1 178 ? 48.755 -60.103 17.354 1.00 59.33 235 LEU C N 1
ATOM 5591 C CA . LEU C 1 178 ? 49.593 -59.484 16.324 1.00 59.14 235 LEU C CA 1
ATOM 5592 C C . LEU C 1 178 ? 49.821 -60.456 15.139 1.00 59.00 235 LEU C C 1
ATOM 5593 O O . LEU C 1 178 ? 49.879 -61.672 15.329 1.00 58.93 235 LEU C O 1
ATOM 5595 N N . SER C 1 179 ? 49.906 -59.925 13.919 1.00 59.02 236 SER C N 1
ATOM 5596 C CA . SER C 1 179 ? 50.213 -60.749 12.737 1.00 58.98 236 SER C CA 1
ATOM 5597 C C . SER C 1 179 ? 51.620 -60.445 12.219 1.00 59.22 236 SER C C 1
ATOM 5598 O O . SER C 1 179 ? 52.127 -59.339 12.400 1.00 59.28 236 SER C O 1
ATOM 5601 N N . TYR C 1 180 ? 52.241 -61.421 11.568 1.00 59.40 237 TYR C N 1
ATOM 5602 C CA . TYR C 1 180 ? 53.663 -61.349 11.255 1.00 59.94 237 TYR C CA 1
ATOM 5603 C C . TYR C 1 180 ? 53.892 -61.429 9.748 1.00 60.15 237 TYR C C 1
ATOM 5604 O O . TYR C 1 180 ? 53.081 -62.019 9.033 1.00 60.59 237 TYR C O 1
ATOM 5613 N N . ASN C 1 181 ? 54.965 -60.812 9.255 1.00 59.91 238 ASN C N 1
ATOM 5614 C CA . ASN C 1 181 ? 55.272 -60.857 7.825 1.00 59.85 238 ASN C CA 1
ATOM 5615 C C . ASN C 1 181 ? 56.768 -60.869 7.564 1.00 59.72 238 ASN C C 1
ATOM 5616 O O . ASN C 1 181 ? 57.549 -61.126 8.481 1.00 59.56 238 ASN C O 1
ATOM 5621 N N . GLU C 1 182 ? 57.165 -60.591 6.318 1.00 59.59 239 GLU C N 1
ATOM 5622 C CA . GLU C 1 182 ? 58.586 -60.597 5.953 1.00 59.57 239 GLU C CA 1
ATOM 5623 C C . GLU C 1 182 ? 59.349 -59.576 6.828 1.00 59.41 239 GLU C C 1
ATOM 5624 O O . GLU C 1 182 ? 60.318 -59.915 7.503 1.00 59.48 239 GLU C O 1
ATOM 5626 N N . TYR C 1 183 ? 58.860 -58.340 6.846 1.00 59.14 240 TYR C N 1
ATOM 5627 C CA . TYR C 1 183 ? 59.453 -57.255 7.619 1.00 58.55 240 TYR C CA 1
ATOM 5628 C C . TYR C 1 183 ? 59.465 -57.532 9.123 1.00 58.03 240 TYR C C 1
ATOM 5629 O O . TYR C 1 183 ? 60.439 -57.246 9.813 1.00 58.00 240 TYR C O 1
ATOM 5638 N N . PHE C 1 184 ? 58.361 -58.072 9.618 1.00 57.48 241 PHE C N 1
ATOM 5639 C CA . PHE C 1 184 ? 58.165 -58.275 11.040 1.00 57.28 241 PHE C CA 1
ATOM 5640 C C . PHE C 1 184 ? 57.773 -59.741 11.291 1.00 58.05 241 PHE C C 1
ATOM 5641 O O . PHE C 1 184 ? 56.584 -60.062 11.446 1.00 58.09 241 PHE C O 1
ATOM 5649 N N . PRO C 1 185 ? 58.777 -60.639 11.323 1.00 58.54 242 PRO C N 1
ATOM 5650 C CA . PRO C 1 185 ? 58.503 -62.061 11.460 1.00 58.94 242 PRO C CA 1
ATOM 5651 C C . PRO C 1 185 ? 58.201 -62.504 12.892 1.00 59.47 242 PRO C C 1
ATOM 5652 O O . PRO C 1 185 ? 58.654 -61.872 13.852 1.00 59.39 242 PRO C O 1
ATOM 5656 N N . GLU C 1 186 ? 57.431 -63.587 13.002 1.00 60.03 243 GLU C N 1
ATOM 5657 C CA . GLU C 1 186 ? 57.188 -64.326 14.250 1.00 60.59 243 GLU C CA 1
ATOM 5658 C C . GLU C 1 186 ? 58.386 -64.391 15.214 1.00 59.76 243 GLU C C 1
ATOM 5659 O O . GLU C 1 186 ? 58.252 -64.235 16.423 1.00 59.62 243 GLU C O 1
ATOM 5665 N N . THR C 1 187 ? 59.555 -64.643 14.651 1.00 58.90 244 THR C N 1
ATOM 5666 C CA . THR C 1 187 ? 60.753 -64.900 15.420 1.00 58.14 244 THR C CA 1
ATOM 5667 C C . THR C 1 187 ? 61.454 -63.622 15.929 1.00 57.57 244 THR C C 1
ATOM 5668 O O . THR C 1 187 ? 62.682 -63.626 16.127 1.00 57.76 244 THR C O 1
ATOM 5672 N N . THR C 1 188 ? 60.710 -62.527 16.129 1.00 56.38 245 THR C N 1
ATOM 5673 C CA . THR C 1 188 ? 61.378 -61.273 16.531 1.00 55.10 245 THR C CA 1
ATOM 5674 C C . THR C 1 188 ? 61.337 -61.072 18.014 1.00 54.16 245 THR C C 1
ATOM 5675 O O . THR C 1 188 ? 60.281 -61.153 18.632 1.00 53.91 245 THR C O 1
ATOM 5679 N N . SER C 1 189 ? 62.515 -60.798 18.559 1.00 53.36 246 SER C N 1
ATOM 5680 C CA . SER C 1 189 ? 62.716 -60.611 19.988 1.00 52.65 246 SER C CA 1
ATOM 5681 C C . SER C 1 189 ? 61.885 -59.427 20.466 1.00 51.95 246 SER C C 1
ATOM 5682 O O . SER C 1 189 ? 61.820 -58.386 19.804 1.00 52.32 246 SER C O 1
ATOM 5685 N N . PHE C 1 190 ? 61.225 -59.598 21.600 1.00 50.69 247 PHE C N 1
ATOM 5686 C CA . PHE C 1 190 ? 60.379 -58.546 22.150 1.00 49.55 247 PHE C CA 1
ATOM 5687 C C . PHE C 1 190 ? 59.320 -57.975 21.189 1.00 48.94 247 PHE C C 1
ATOM 5688 O O . PHE C 1 190 ? 59.000 -56.785 21.254 1.00 49.06 247 PHE C O 1
ATOM 5696 N N . LYS C 1 191 ? 58.761 -58.847 20.339 1.00 47.96 248 LYS C N 1
ATOM 5697 C CA . LYS C 1 191 ? 57.638 -58.527 19.442 1.00 46.56 248 LYS C CA 1
ATOM 5698 C C . LYS C 1 191 ? 56.647 -57.480 20.019 1.00 46.00 248 LYS C C 1
ATOM 5699 O O . LYS C 1 191 ? 56.389 -56.459 19.381 1.00 46.19 248 LYS C O 1
ATOM 5701 N N . ILE C 1 192 ? 56.131 -57.698 21.226 1.00 45.07 249 ILE C N 1
ATOM 5702 C CA . ILE C 1 192 ? 55.095 -56.814 21.772 1.00 44.35 249 ILE C CA 1
ATOM 5703 C C . ILE C 1 192 ? 55.627 -55.493 22.347 1.00 43.84 249 ILE C C 1
ATOM 5704 O O . ILE C 1 192 ? 54.988 -54.434 22.185 1.00 43.71 249 ILE C O 1
ATOM 5709 N N . ILE C 1 193 ? 56.774 -55.560 23.024 1.00 42.86 250 ILE C N 1
ATOM 5710 C CA . ILE C 1 193 ? 57.419 -54.363 23.548 1.00 42.22 250 ILE C CA 1
ATOM 5711 C C . ILE C 1 193 ? 57.763 -53.443 22.369 1.00 42.13 250 ILE C C 1
ATOM 5712 O O . ILE C 1 193 ? 57.791 -52.215 22.498 1.00 42.26 250 ILE C O 1
ATOM 5717 N N . ARG C 1 194 ? 58.022 -54.051 21.215 1.00 41.48 251 ARG C N 1
ATOM 5718 C CA . ARG C 1 194 ? 58.391 -53.312 20.032 1.00 40.90 251 ARG C CA 1
ATOM 5719 C C . ARG C 1 194 ? 57.193 -52.631 19.399 1.00 41.11 251 ARG C C 1
ATOM 5720 O O . ARG C 1 194 ? 57.351 -51.612 18.705 1.00 41.92 251 ARG C O 1
ATOM 5728 N N . THR C 1 195 ? 55.996 -53.189 19.583 1.00 40.15 252 THR C N 1
ATOM 5729 C CA . THR C 1 195 ? 54.865 -52.551 18.943 1.00 38.99 252 THR C CA 1
ATOM 5730 C C . THR C 1 195 ? 54.291 -51.542 19.917 1.00 38.17 252 THR C C 1
ATOM 5731 O O . THR C 1 195 ? 53.694 -50.550 19.522 1.00 37.52 252 THR C O 1
ATOM 5735 N N . LEU C 1 196 ? 54.512 -51.782 21.197 1.00 37.85 253 LEU C N 1
ATOM 5736 C CA . LEU C 1 196 ? 54.181 -50.764 22.183 1.00 38.00 253 LEU C CA 1
ATOM 5737 C C . LEU C 1 196 ? 55.035 -49.531 21.931 1.00 38.01 253 LEU C C 1
ATOM 5738 O O . LEU C 1 196 ? 54.515 -48.417 21.860 1.00 38.20 253 LEU C O 1
ATOM 5743 N N . ALA C 1 197 ? 56.341 -49.751 21.770 1.00 38.08 254 ALA C N 1
ATOM 5744 C CA . ALA C 1 197 ? 57.302 -48.686 21.453 1.00 38.04 254 ALA C CA 1
ATOM 5745 C C . ALA C 1 197 ? 56.885 -47.889 20.199 1.00 37.94 254 ALA C C 1
ATOM 5746 O O . ALA C 1 197 ? 57.019 -46.664 20.149 1.00 37.58 254 ALA C O 1
ATOM 5748 N N . LEU C 1 198 ? 56.359 -48.596 19.202 1.00 37.83 255 LEU C N 1
ATOM 5749 C CA . LEU C 1 198 ? 55.820 -47.958 18.018 1.00 37.43 255 LEU C CA 1
ATOM 5750 C C . LEU C 1 198 ? 54.660 -47.060 18.409 1.00 37.41 255 LEU C C 1
ATOM 5751 O O . LEU C 1 198 ? 54.647 -45.880 18.103 1.00 37.24 255 LEU C O 1
ATOM 5756 N N . ILE C 1 199 ? 53.696 -47.632 19.110 1.00 37.61 256 ILE C N 1
ATOM 5757 C CA . ILE C 1 199 ? 52.527 -46.908 19.509 1.00 37.83 256 ILE C CA 1
ATOM 5758 C C . ILE C 1 199 ? 52.938 -45.681 20.292 1.00 38.32 256 ILE C C 1
ATOM 5759 O O . ILE C 1 199 ? 52.546 -44.576 19.934 1.00 38.32 256 ILE C O 1
ATOM 5764 N N . CYS C 1 200 ? 53.762 -45.867 21.321 1.00 39.05 257 CYS C N 1
ATOM 5765 C CA . CYS C 1 200 ? 54.165 -44.766 22.209 1.00 40.39 257 CYS C CA 1
ATOM 5766 C C . CYS C 1 200 ? 55.015 -43.700 21.528 1.00 40.72 257 CYS C C 1
ATOM 5767 O O . CYS C 1 200 ? 54.829 -42.491 21.752 1.00 40.94 257 CYS C O 1
ATOM 5770 N N . GLY C 1 201 ? 55.954 -44.157 20.703 1.00 40.88 258 GLY C N 1
ATOM 5771 C CA . GLY C 1 201 ? 56.796 -43.267 19.929 1.00 40.89 258 GLY C CA 1
ATOM 5772 C C . GLY C 1 201 ? 55.965 -42.464 18.967 1.00 41.21 258 GLY C C 1
ATOM 5773 O O . GLY C 1 201 ? 56.038 -41.234 18.925 1.00 41.09 258 GLY C O 1
ATOM 5774 N N . SER C 1 202 ? 55.140 -43.164 18.203 1.00 41.77 259 SER C N 1
ATOM 5775 C CA . SER C 1 202 ? 54.339 -42.497 17.197 1.00 42.47 259 SER C CA 1
ATOM 5776 C C . SER C 1 202 ? 53.261 -41.613 17.848 1.00 42.51 259 SER C C 1
ATOM 5777 O O . SER C 1 202 ? 52.587 -40.827 17.182 1.00 42.94 259 SER C O 1
ATOM 5780 N N . TYR C 1 203 ? 53.126 -41.714 19.159 1.00 42.42 260 TYR C N 1
ATOM 5781 C CA . TYR C 1 203 ? 52.216 -40.846 19.851 1.00 42.56 260 TYR C CA 1
ATOM 5782 C C . TYR C 1 203 ? 52.827 -39.470 20.152 1.00 42.92 260 TYR C C 1
ATOM 5783 O O . TYR C 1 203 ? 52.180 -38.434 19.945 1.00 43.14 260 TYR C O 1
ATOM 5792 N N . GLY C 1 204 ? 54.053 -39.460 20.668 1.00 43.39 261 GLY C N 1
ATOM 5793 C CA . GLY C 1 204 ? 54.771 -38.203 20.952 1.00 43.85 261 GLY C CA 1
ATOM 5794 C C . GLY C 1 204 ? 55.169 -37.502 19.660 1.00 44.04 261 GLY C C 1
ATOM 5795 O O . GLY C 1 204 ? 55.303 -36.271 19.611 1.00 43.59 261 GLY C O 1
ATOM 5796 N N . ALA C 1 205 ? 55.347 -38.317 18.618 1.00 44.08 262 ALA C N 1
ATOM 5797 C CA . ALA C 1 205 ? 55.596 -37.856 17.272 1.00 44.23 262 ALA C CA 1
ATOM 5798 C C . ALA C 1 205 ? 54.326 -37.280 16.657 1.00 44.55 262 ALA C C 1
ATOM 5799 O O . ALA C 1 205 ? 54.398 -36.641 15.605 1.00 44.87 262 ALA C O 1
ATOM 5801 N N . ASN C 1 206 ? 53.178 -37.512 17.314 1.00 44.35 263 ASN C N 1
ATOM 5802 C CA . ASN C 1 206 ? 51.836 -37.108 16.835 1.00 44.00 263 ASN C CA 1
ATOM 5803 C C . ASN C 1 206 ? 51.537 -37.569 15.454 1.00 42.96 263 ASN C C 1
ATOM 5804 O O . ASN C 1 206 ? 51.308 -36.760 14.567 1.00 43.07 263 ASN C O 1
ATOM 5809 N N . VAL C 1 207 ? 51.574 -38.877 15.272 1.00 42.23 264 VAL C N 1
ATOM 5810 C CA . VAL C 1 207 ? 51.292 -39.495 13.987 1.00 41.52 264 VAL C CA 1
ATOM 5811 C C . VAL C 1 207 ? 50.433 -40.717 14.229 1.00 40.81 264 VAL C C 1
ATOM 5812 O O . VAL C 1 207 ? 50.159 -41.475 13.315 1.00 40.56 264 VAL C O 1
ATOM 5816 N N . LEU C 1 208 ? 50.019 -40.892 15.478 1.00 40.48 265 LEU C N 1
ATOM 5817 C CA . LEU C 1 208 ? 49.276 -42.067 15.895 1.00 40.48 265 LEU C CA 1
ATOM 5818 C C . LEU C 1 208 ? 47.867 -42.020 15.348 1.00 40.82 265 LEU C C 1
ATOM 5819 O O . LEU C 1 208 ? 47.387 -42.983 14.746 1.00 40.33 265 LEU C O 1
ATOM 5824 N N . GLU C 1 209 ? 47.216 -40.879 15.547 1.00 41.59 266 GLU C N 1
ATOM 5825 C CA . GLU C 1 209 ? 45.903 -40.637 14.974 1.00 42.17 266 GLU C CA 1
ATOM 5826 C C . GLU C 1 209 ? 45.792 -40.890 13.477 1.00 41.84 266 GLU C C 1
ATOM 5827 O O . GLU C 1 209 ? 44.740 -41.284 13.006 1.00 42.16 266 GLU C O 1
ATOM 5833 N N . ASN C 1 210 ? 46.876 -40.699 12.737 1.00 41.71 267 ASN C N 1
ATOM 5834 C CA . ASN C 1 210 ? 46.867 -40.947 11.303 1.00 41.65 267 ASN C CA 1
ATOM 5835 C C . ASN C 1 210 ? 46.315 -42.290 10.874 1.00 41.53 267 ASN C C 1
ATOM 5836 O O . ASN C 1 210 ? 45.786 -42.388 9.774 1.00 41.79 267 ASN C O 1
ATOM 5841 N N . VAL C 1 211 ? 46.429 -43.313 11.720 1.00 41.33 268 VAL C N 1
ATOM 5842 C CA . VAL C 1 211 ? 45.858 -44.634 11.388 1.00 41.46 268 VAL C CA 1
ATOM 5843 C C . VAL C 1 211 ? 44.441 -44.864 11.929 1.00 41.54 268 VAL C C 1
ATOM 5844 O O . VAL C 1 211 ? 43.779 -45.852 11.583 1.00 41.99 268 VAL C O 1
ATOM 5848 N N . LEU C 1 212 ? 43.976 -43.953 12.768 1.00 41.05 269 LEU C N 1
ATOM 5849 C CA . LEU C 1 212 ? 42.703 -44.141 13.407 1.00 40.90 269 LEU C CA 1
ATOM 5850 C C . LEU C 1 212 ? 41.615 -43.486 12.604 1.00 41.50 269 LEU C C 1
ATOM 5851 O O . LEU C 1 212 ? 40.443 -43.676 12.892 1.00 42.32 269 LEU C O 1
ATOM 5856 N N . THR C 1 213 ? 42.010 -42.721 11.591 1.00 41.92 270 THR C N 1
ATOM 5857 C CA . THR C 1 213 ? 41.126 -41.788 10.869 1.00 42.11 270 THR C CA 1
ATOM 5858 C C . THR C 1 213 ? 39.869 -42.365 10.214 1.00 42.84 270 THR C C 1
ATOM 5859 O O . THR C 1 213 ? 38.942 -41.614 9.928 1.00 43.18 270 THR C O 1
ATOM 5863 N N . THR C 1 214 ? 39.849 -43.667 9.932 1.00 43.55 271 THR C N 1
ATOM 5864 C CA . THR C 1 214 ? 38.660 -44.299 9.352 1.00 44.03 271 THR C CA 1
ATOM 5865 C C . THR C 1 214 ? 37.791 -45.029 10.397 1.00 44.75 271 THR C C 1
ATOM 5866 O O . THR C 1 214 ? 36.625 -45.298 10.146 1.00 45.55 271 THR C O 1
ATOM 5870 N N . LEU C 1 215 ? 38.333 -45.330 11.572 1.00 45.14 272 LEU C N 1
ATOM 5871 C CA . LEU C 1 215 ? 37.558 -46.018 12.611 1.00 45.32 272 LEU C CA 1
ATOM 5872 C C . LEU C 1 215 ? 36.310 -45.265 13.027 1.00 45.69 272 LEU C C 1
ATOM 5873 O O . LEU C 1 215 ? 36.323 -44.037 13.041 1.00 45.75 272 LEU C O 1
ATOM 5878 N N . GLU C 1 216 ? 35.248 -46.011 13.362 1.00 46.02 273 GLU C N 1
ATOM 5879 C CA . GLU C 1 216 ? 34.062 -45.477 14.036 1.00 46.63 273 GLU C CA 1
ATOM 5880 C C . GLU C 1 216 ? 34.425 -44.611 15.236 1.00 46.26 273 GLU C C 1
ATOM 5881 O O . GLU C 1 216 ? 35.305 -44.966 16.006 1.00 46.43 273 GLU C O 1
ATOM 5887 N N . TYR C 1 217 ? 33.737 -43.489 15.410 1.00 46.14 274 TYR C N 1
ATOM 5888 C CA . TYR C 1 217 ? 34.101 -42.509 16.445 1.00 46.26 274 TYR C CA 1
ATOM 5889 C C . TYR C 1 217 ? 34.334 -43.005 17.870 1.00 46.74 274 TYR C C 1
ATOM 5890 O O . TYR C 1 217 ? 35.251 -42.530 18.532 1.00 46.70 274 TYR C O 1
ATOM 5899 N N . GLU C 1 218 ? 33.485 -43.908 18.362 1.00 47.71 275 GLU C N 1
ATOM 5900 C CA . GLU C 1 218 ? 33.671 -44.480 19.707 1.00 48.34 275 GLU C CA 1
ATOM 5901 C C . GLU C 1 218 ? 35.011 -45.235 19.775 1.00 48.72 275 GLU C C 1
ATOM 5902 O O . GLU C 1 218 ? 35.747 -45.072 20.744 1.00 48.84 275 GLU C O 1
ATOM 5904 N N . LYS C 1 219 ? 35.325 -46.026 18.742 1.00 49.04 276 LYS C N 1
ATOM 5905 C CA . LYS C 1 219 ? 36.631 -46.684 18.614 1.00 49.61 276 LYS C CA 1
ATOM 5906 C C . LYS C 1 219 ? 37.805 -45.694 18.609 1.00 50.00 276 LYS C C 1
ATOM 5907 O O . LYS C 1 219 ? 38.833 -45.961 19.235 1.00 50.24 276 LYS C O 1
ATOM 5913 N N . ARG C 1 220 ? 37.667 -44.568 17.905 1.00 50.35 277 ARG C N 1
ATOM 5914 C CA . ARG C 1 220 ? 38.730 -43.539 17.895 1.00 50.92 277 ARG C CA 1
ATOM 5915 C C . ARG C 1 220 ? 39.086 -43.018 19.289 1.00 51.12 277 ARG C C 1
ATOM 5916 O O . ARG C 1 220 ? 40.266 -42.979 19.643 1.00 51.32 277 ARG C O 1
ATOM 5924 N N . ASP C 1 221 ? 38.068 -42.638 20.071 1.00 51.17 278 ASP C N 1
ATOM 5925 C CA . ASP C 1 221 ? 38.252 -42.190 21.456 1.00 50.77 278 ASP C CA 1
ATOM 5926 C C . ASP C 1 221 ? 38.923 -43.252 22.320 1.00 50.05 278 ASP C C 1
ATOM 5927 O O . ASP C 1 221 ? 39.889 -42.938 23.028 1.00 50.12 278 ASP C O 1
ATOM 5932 N N . LYS C 1 222 ? 38.422 -44.492 22.224 1.00 48.94 279 LYS C N 1
ATOM 5933 C CA . LYS C 1 222 ? 38.917 -45.646 22.991 1.00 47.95 279 LYS C CA 1
ATOM 5934 C C . LYS C 1 222 ? 40.373 -45.978 22.644 1.00 47.16 279 LYS C C 1
ATOM 5935 O O . LYS C 1 222 ? 41.194 -46.128 23.551 1.00 47.06 279 LYS C O 1
ATOM 5937 N N . ALA C 1 223 ? 40.694 -46.058 21.352 1.00 46.28 280 ALA C N 1
ATOM 5938 C CA . ALA C 1 223 ? 42.087 -46.164 20.905 1.00 45.58 280 ALA C CA 1
ATOM 5939 C C . ALA C 1 223 ? 42.968 -45.039 21.451 1.00 45.61 280 ALA C C 1
ATOM 5940 O O . ALA C 1 223 ? 43.997 -45.323 22.058 1.00 45.61 280 ALA C O 1
ATOM 5942 N N . ILE C 1 224 ? 42.582 -43.772 21.260 1.00 45.67 281 ILE C N 1
ATOM 5943 C CA . ILE C 1 224 ? 43.388 -42.660 21.796 1.00 45.63 281 ILE C CA 1
ATOM 5944 C C . ILE C 1 224 ? 43.591 -42.837 23.281 1.00 45.32 281 ILE C C 1
ATOM 5945 O O . ILE C 1 224 ? 44.701 -42.693 23.765 1.00 45.18 281 ILE C O 1
ATOM 5950 N N . SER C 1 225 ? 42.535 -43.151 24.021 1.00 45.46 282 SER C N 1
ATOM 5951 C CA . SER C 1 225 ? 42.724 -43.273 25.476 1.00 45.65 282 SER C CA 1
ATOM 5952 C C . SER C 1 225 ? 43.356 -44.593 25.930 1.00 45.21 282 SER C C 1
ATOM 5953 O O . SER C 1 225 ? 44.054 -44.615 26.953 1.00 45.33 282 SER C O 1
ATOM 5956 N N . ARG C 1 226 ? 43.157 -45.670 25.163 1.00 44.59 283 ARG C N 1
ATOM 5957 C CA . ARG C 1 226 ? 43.924 -46.910 25.384 1.00 44.25 283 ARG C CA 1
ATOM 5958 C C . ARG C 1 226 ? 45.423 -46.656 25.287 1.00 44.35 283 ARG C C 1
ATOM 5959 O O . ARG C 1 226 ? 46.195 -47.085 26.147 1.00 44.45 283 ARG C O 1
ATOM 5967 N N . ALA C 1 227 ? 45.815 -45.957 24.226 1.00 44.50 284 ALA C N 1
ATOM 5968 C CA . ALA C 1 227 ? 47.188 -45.516 24.015 1.00 44.36 284 ALA C CA 1
ATOM 5969 C C . ALA C 1 227 ? 47.821 -44.923 25.265 1.00 44.23 284 ALA C C 1
ATOM 5970 O O . ALA C 1 227 ? 48.801 -45.474 25.741 1.00 44.22 284 ALA C O 1
ATOM 5972 N N . GLU C 1 228 ? 47.248 -43.831 25.792 1.00 44.25 285 GLU C N 1
ATOM 5973 C CA . GLU C 1 228 ? 47.782 -43.134 26.983 1.00 44.67 285 GLU C CA 1
ATOM 5974 C C . GLU C 1 228 ? 47.728 -43.940 28.258 1.00 44.51 285 GLU C C 1
ATOM 5975 O O . GLU C 1 228 ? 48.540 -43.747 29.175 1.00 44.55 285 GLU C O 1
ATOM 5981 N N . GLU C 1 229 ? 46.768 -44.853 28.298 1.00 44.52 286 GLU C N 1
ATOM 5982 C CA . GLU C 1 229 ? 46.722 -45.877 29.308 1.00 44.57 286 GLU C CA 1
ATOM 5983 C C . GLU C 1 229 ? 47.995 -46.730 29.247 1.00 44.62 286 GLU C C 1
ATOM 5984 O O . GLU C 1 229 ? 48.788 -46.719 30.207 1.00 44.69 286 GLU C O 1
ATOM 5990 N N . ILE C 1 230 ? 48.208 -47.435 28.124 1.00 44.39 287 ILE C N 1
ATOM 5991 C CA . ILE C 1 230 ? 49.442 -48.221 27.933 1.00 44.33 287 ILE C CA 1
ATOM 5992 C C . ILE C 1 230 ? 50.698 -47.332 28.027 1.00 44.41 287 ILE C C 1
ATOM 5993 O O . ILE C 1 230 ? 51.765 -47.774 28.444 1.00 44.45 287 ILE C O 1
ATOM 5998 N N . MET C 1 231 ? 50.541 -46.066 27.674 1.00 44.70 288 MET C N 1
ATOM 5999 C CA . MET C 1 231 ? 51.631 -45.111 27.651 1.00 45.21 288 MET C CA 1
ATOM 6000 C C . MET C 1 231 ? 52.111 -44.707 29.034 1.00 45.22 288 MET C C 1
ATOM 6001 O O . MET C 1 231 ? 53.064 -43.970 29.141 1.00 45.27 288 MET C O 1
ATOM 6006 N N . ALA C 1 232 ? 51.447 -45.138 30.098 1.00 45.60 289 ALA C N 1
ATOM 6007 C CA . ALA C 1 232 ? 51.899 -44.768 31.450 1.00 45.55 289 ALA C CA 1
ATOM 6008 C C . ALA C 1 232 ? 52.128 -46.019 32.280 1.00 45.64 289 ALA C C 1
ATOM 6009 O O . ALA C 1 232 ? 52.819 -45.993 33.311 1.00 45.36 289 ALA C O 1
ATOM 6011 N N . GLN C 1 233 ? 51.513 -47.110 31.825 1.00 45.63 290 GLN C N 1
ATOM 6012 C CA . GLN C 1 233 ? 51.781 -48.417 32.371 1.00 45.89 290 GLN C CA 1
ATOM 6013 C C . GLN C 1 233 ? 53.262 -48.652 32.162 1.00 45.48 290 GLN C C 1
ATOM 6014 O O . GLN C 1 233 ? 53.975 -49.091 33.075 1.00 45.80 290 GLN C O 1
ATOM 6020 N N . PHE C 1 234 ? 53.713 -48.310 30.957 1.00 44.81 291 PHE C N 1
ATOM 6021 C CA . PHE C 1 234 ? 55.017 -48.689 30.483 1.00 44.00 291 PHE C CA 1
ATOM 6022 C C . PHE C 1 234 ? 56.028 -47.570 30.507 1.00 43.93 291 PHE C C 1
ATOM 6023 O O . PHE C 1 234 ? 57.012 -47.620 29.790 1.00 44.62 291 PHE C O 1
ATOM 6031 N N . SER C 1 235 ? 55.800 -46.566 31.339 1.00 43.65 292 SER C N 1
ATOM 6032 C CA . SER C 1 235 ? 56.808 -45.546 31.587 1.00 43.48 292 SER C CA 1
ATOM 6033 C C . SER C 1 235 ? 57.057 -45.417 33.082 1.00 43.88 292 SER C C 1
ATOM 6034 O O . SER C 1 235 ? 57.142 -44.312 33.635 1.00 43.55 292 SER C O 1
ATOM 6037 N N . GLN C 1 236 ? 57.134 -46.570 33.731 1.00 44.45 293 GLN C N 1
ATOM 6038 C CA . GLN C 1 236 ? 57.636 -46.666 35.088 1.00 45.57 293 GLN C CA 1
ATOM 6039 C C . GLN C 1 236 ? 58.226 -48.052 35.215 1.00 45.76 293 GLN C C 1
ATOM 6040 O O . GLN C 1 236 ? 57.870 -48.950 34.437 1.00 45.92 293 GLN C O 1
ATOM 6046 N N . TYR C 1 237 ? 59.148 -48.216 36.164 1.00 45.86 294 TYR C N 1
ATOM 6047 C CA . TYR C 1 237 ? 59.868 -49.468 36.282 1.00 45.99 294 TYR C CA 1
ATOM 6048 C C . TYR C 1 237 ? 60.041 -49.923 37.741 1.00 46.88 294 TYR C C 1
ATOM 6049 O O . TYR C 1 237 ? 60.417 -49.114 38.605 1.00 46.72 294 TYR C O 1
ATOM 6058 N N . PRO C 1 238 ? 59.752 -51.219 38.020 1.00 47.66 295 PRO C N 1
ATOM 6059 C CA . PRO C 1 238 ? 59.271 -52.213 37.044 1.00 48.35 295 PRO C CA 1
ATOM 6060 C C . PRO C 1 238 ? 57.932 -51.846 36.439 1.00 48.93 295 PRO C C 1
ATOM 6061 O O . PRO C 1 238 ? 57.179 -51.097 37.050 1.00 48.23 295 PRO C O 1
ATOM 6065 N N . PHE C 1 239 ? 57.676 -52.360 35.233 1.00 50.50 296 PHE C N 1
ATOM 6066 C CA . PHE C 1 239 ? 56.394 -52.190 34.538 1.00 52.40 296 PHE C CA 1
ATOM 6067 C C . PHE C 1 239 ? 55.225 -52.648 35.393 1.00 54.33 296 PHE C C 1
ATOM 6068 O O . PHE C 1 239 ? 55.278 -53.749 35.968 1.00 55.11 296 PHE C O 1
ATOM 6076 N N . ASP C 1 240 ? 54.171 -51.833 35.482 1.00 56.09 297 ASP C N 1
ATOM 6077 C CA . ASP C 1 240 ? 52.971 -52.302 36.177 1.00 57.88 297 ASP C CA 1
ATOM 6078 C C . ASP C 1 240 ? 52.096 -53.196 35.290 1.00 58.47 297 ASP C C 1
ATOM 6079 O O . ASP C 1 240 ? 51.332 -52.714 34.450 1.00 58.56 297 ASP C O 1
ATOM 6084 N N . LEU C 1 241 ? 52.209 -54.502 35.497 1.00 59.30 298 LEU C N 1
ATOM 6085 C CA . LEU C 1 241 ? 51.445 -55.472 34.719 1.00 60.07 298 LEU C CA 1
ATOM 6086 C C . LEU C 1 241 ? 50.383 -56.138 35.615 1.00 60.79 298 LEU C C 1
ATOM 6087 O O . LEU C 1 241 ? 49.938 -57.269 35.369 1.00 60.78 298 LEU C O 1
ATOM 6092 N N . GLU C 1 242 ? 49.996 -55.407 36.661 1.00 61.66 299 GLU C N 1
ATOM 6093 C CA . GLU C 1 242 ? 48.911 -55.795 37.551 1.00 62.53 299 GLU C CA 1
ATOM 6094 C C . GLU C 1 242 ? 47.618 -55.107 37.083 1.00 62.83 299 GLU C C 1
ATOM 6095 O O . GLU C 1 242 ? 46.679 -55.800 36.701 1.00 63.00 299 GLU C O 1
ATOM 6097 N N . LYS C 1 243 ? 47.596 -53.761 37.073 1.00 63.57 300 LYS C N 1
ATOM 6098 C CA . LYS C 1 243 ? 46.406 -52.925 36.695 1.00 63.65 300 LYS C CA 1
ATOM 6099 C C . LYS C 1 243 ? 45.889 -53.142 35.266 1.00 64.12 300 LYS C C 1
ATOM 6100 O O . LYS C 1 243 ? 46.584 -52.829 34.291 1.00 64.06 300 LYS C O 1
ATOM 6102 N N . GLU C 1 244 ? 44.665 -53.677 35.170 1.00 64.57 301 GLU C N 1
ATOM 6103 C CA . GLU C 1 244 ? 43.966 -53.917 33.890 1.00 64.79 301 GLU C CA 1
ATOM 6104 C C . GLU C 1 244 ? 42.988 -52.751 33.595 1.00 64.66 301 GLU C C 1
ATOM 6105 O O . GLU C 1 244 ? 42.997 -51.732 34.307 1.00 64.13 301 GLU C O 1
ATOM 6107 N N . THR C 1 245 ? 42.150 -52.892 32.565 1.00 64.60 302 THR C N 1
ATOM 6108 C CA . THR C 1 245 ? 41.441 -51.720 32.052 1.00 64.70 302 THR C CA 1
ATOM 6109 C C . THR C 1 245 ? 39.901 -51.750 31.947 1.00 64.71 302 THR C C 1
ATOM 6110 O O . THR C 1 245 ? 39.307 -52.737 31.508 1.00 64.33 302 THR C O 1
ATOM 6114 N N . GLU C 1 246 ? 39.286 -50.628 32.342 1.00 64.75 303 GLU C N 1
ATOM 6115 C CA . GLU C 1 246 ? 37.847 -50.373 32.173 1.00 64.73 303 GLU C CA 1
ATOM 6116 C C . GLU C 1 246 ? 37.397 -50.336 30.683 1.00 64.56 303 GLU C C 1
ATOM 6117 O O . GLU C 1 246 ? 36.273 -50.731 30.364 1.00 64.69 303 GLU C O 1
ATOM 6119 N N . LEU C 1 247 ? 38.270 -49.859 29.787 1.00 64.32 304 LEU C N 1
ATOM 6120 C CA . LEU C 1 247 ? 38.057 -49.912 28.317 1.00 63.73 304 LEU C CA 1
ATOM 6121 C C . LEU C 1 247 ? 38.032 -51.357 27.842 1.00 63.54 304 LEU C C 1
ATOM 6122 O O . LEU C 1 247 ? 38.596 -52.234 28.493 1.00 64.03 304 LEU C O 1
ATOM 6127 N N . GLY C 1 248 ? 37.372 -51.633 26.731 1.00 63.01 305 GLY C N 1
ATOM 6128 C CA . GLY C 1 248 ? 37.223 -53.031 26.326 1.00 62.69 305 GLY C CA 1
ATOM 6129 C C . GLY C 1 248 ? 38.302 -53.515 25.384 1.00 62.54 305 GLY C C 1
ATOM 6130 O O . GLY C 1 248 ? 38.092 -54.451 24.608 1.00 62.54 305 GLY C O 1
ATOM 6131 N N . VAL C 1 249 ? 39.466 -52.876 25.449 1.00 62.59 306 VAL C N 1
ATOM 6132 C CA . VAL C 1 249 ? 40.539 -53.140 24.498 1.00 62.31 306 VAL C CA 1
ATOM 6133 C C . VAL C 1 249 ? 41.738 -53.785 25.185 1.00 62.09 306 VAL C C 1
ATOM 6134 O O . VAL C 1 249 ? 41.989 -53.549 26.366 1.00 61.79 306 VAL C O 1
ATOM 6138 N N . SER C 1 250 ? 42.474 -54.601 24.437 1.00 62.01 307 SER C N 1
ATOM 6139 C CA . SER C 1 250 ? 43.848 -54.934 24.792 1.00 62.07 307 SER C CA 1
ATOM 6140 C C . SER C 1 250 ? 43.900 -55.783 26.058 1.00 61.96 307 SER C C 1
ATOM 6141 O O . SER C 1 250 ? 44.936 -55.868 26.717 1.00 61.96 307 SER C O 1
ATOM 6144 N N . VAL C 1 251 ? 42.777 -56.409 26.391 1.00 61.47 308 VAL C N 1
ATOM 6145 C CA . VAL C 1 251 ? 42.520 -56.848 27.757 1.00 60.86 308 VAL C CA 1
ATOM 6146 C C . VAL C 1 251 ? 43.506 -57.931 28.183 1.00 60.40 308 VAL C C 1
ATOM 6147 O O . VAL C 1 251 ? 43.617 -58.252 29.366 1.00 60.41 308 VAL C O 1
ATOM 6151 N N . ASN C 1 252 ? 44.219 -58.490 27.211 1.00 59.60 309 ASN C N 1
ATOM 6152 C CA . ASN C 1 252 ? 45.220 -59.501 27.486 1.00 59.29 309 ASN C CA 1
ATOM 6153 C C . ASN C 1 252 ? 46.671 -59.007 27.406 1.00 59.05 309 ASN C C 1
ATOM 6154 O O . ASN C 1 252 ? 47.617 -59.807 27.484 1.00 59.10 309 ASN C O 1
ATOM 6159 N N . LEU C 1 253 ? 46.862 -57.701 27.242 1.00 58.44 310 LEU C N 1
ATOM 6160 C CA . LEU C 1 253 ? 48.205 -57.156 27.014 1.00 57.95 310 LEU C CA 1
ATOM 6161 C C . LEU C 1 253 ? 49.146 -57.501 28.170 1.00 57.81 310 LEU C C 1
ATOM 6162 O O . LEU C 1 253 ? 50.282 -57.928 27.945 1.00 57.78 310 LEU C O 1
ATOM 6167 N N . ASN C 1 254 ? 48.655 -57.346 29.400 1.00 57.48 311 ASN C N 1
ATOM 6168 C CA . ASN C 1 254 ? 49.422 -57.726 30.577 1.00 57.13 311 ASN C CA 1
ATOM 6169 C C . ASN C 1 254 ? 49.899 -59.179 30.495 1.00 57.19 311 ASN C C 1
ATOM 6170 O O . ASN C 1 254 ? 51.110 -59.424 30.414 1.00 56.76 311 ASN C O 1
ATOM 6175 N N . LYS C 1 255 ? 48.955 -60.130 30.466 1.00 57.33 312 LYS C N 1
ATOM 6176 C CA . LYS C 1 255 ? 49.298 -61.566 30.388 1.00 57.40 312 LYS C CA 1
ATOM 6177 C C . LYS C 1 255 ? 50.423 -61.745 29.372 1.00 57.56 312 LYS C C 1
ATOM 6178 O O . LYS C 1 255 ? 51.450 -62.390 29.641 1.00 57.40 312 LYS C O 1
ATOM 6180 N N . GLU C 1 256 ? 50.230 -61.104 28.224 1.00 57.51 313 GLU C N 1
ATOM 6181 C CA . GLU C 1 256 ? 51.055 -61.317 27.057 1.00 57.47 313 GLU C CA 1
ATOM 6182 C C . GLU C 1 256 ? 52.434 -60.697 27.109 1.00 57.05 313 GLU C C 1
ATOM 6183 O O . GLU C 1 256 ? 53.378 -61.234 26.521 1.00 56.87 313 GLU C O 1
ATOM 6189 N N . VAL C 1 257 ? 52.540 -59.563 27.796 1.00 56.52 314 VAL C N 1
ATOM 6190 C CA . VAL C 1 257 ? 53.818 -58.924 27.998 1.00 56.29 314 VAL C CA 1
ATOM 6191 C C . VAL C 1 257 ? 54.592 -59.661 29.102 1.00 56.92 314 VAL C C 1
ATOM 6192 O O . VAL C 1 257 ? 55.783 -59.949 28.928 1.00 56.98 314 VAL C O 1
ATOM 6196 N N . LYS C 1 258 ? 53.913 -59.988 30.216 1.00 57.29 315 LYS C N 1
ATOM 6197 C CA . LYS C 1 258 ? 54.478 -60.851 31.278 1.00 57.11 315 LYS C CA 1
ATOM 6198 C C . LYS C 1 258 ? 55.061 -62.130 30.658 1.00 57.33 315 LYS C C 1
ATOM 6199 O O . LYS C 1 258 ? 56.218 -62.490 30.909 1.00 57.32 315 LYS C O 1
ATOM 6201 N N . GLU C 1 259 ? 54.268 -62.783 29.815 1.00 57.69 316 GLU C N 1
ATOM 6202 C CA . GLU C 1 259 ? 54.737 -63.961 29.101 1.00 58.62 316 GLU C CA 1
ATOM 6203 C C . GLU C 1 259 ? 55.885 -63.646 28.126 1.00 59.11 316 GLU C C 1
ATOM 6204 O O . GLU C 1 259 ? 56.802 -64.458 27.998 1.00 59.36 316 GLU C O 1
ATOM 6206 N N . GLU C 1 260 ? 55.850 -62.484 27.456 1.00 59.47 317 GLU C N 1
ATOM 6207 C CA . GLU C 1 260 ? 56.955 -62.083 26.551 1.00 59.65 317 GLU C CA 1
ATOM 6208 C C . GLU C 1 260 ? 58.263 -61.876 27.300 1.00 59.47 317 GLU C C 1
ATOM 6209 O O . GLU C 1 260 ? 59.315 -62.268 26.811 1.00 59.52 317 GLU C O 1
ATOM 6215 N N . ILE C 1 261 ? 58.174 -61.261 28.479 1.00 59.52 318 ILE C N 1
ATOM 6216 C CA . ILE C 1 261 ? 59.332 -60.959 29.321 1.00 59.30 318 ILE C CA 1
ATOM 6217 C C . ILE C 1 261 ? 59.847 -62.226 29.989 1.00 59.91 318 ILE C C 1
ATOM 6218 O O . ILE C 1 261 ? 61.043 -62.535 29.890 1.00 59.82 318 ILE C O 1
ATOM 6223 N N . GLU C 1 262 ? 58.949 -62.962 30.655 1.00 60.54 319 GLU C N 1
ATOM 6224 C CA . GLU C 1 262 ? 59.331 -64.232 31.299 1.00 60.91 319 GLU C CA 1
ATOM 6225 C C . GLU C 1 262 ? 60.193 -65.073 30.322 1.00 60.86 319 GLU C C 1
ATOM 6226 O O . GLU C 1 262 ? 61.301 -65.491 30.666 1.00 60.85 319 GLU C O 1
ATOM 6228 N N . ASN C 1 263 ? 59.710 -65.238 29.090 1.00 60.76 320 ASN C N 1
ATOM 6229 C CA . ASN C 1 263 ? 60.415 -66.010 28.066 1.00 61.03 320 ASN C CA 1
ATOM 6230 C C . ASN C 1 263 ? 61.732 -65.417 27.585 1.00 60.87 320 ASN C C 1
ATOM 6231 O O . ASN C 1 263 ? 62.419 -66.027 26.773 1.00 61.21 320 ASN C O 1
ATOM 6236 N N . ASN C 1 264 ? 62.087 -64.229 28.056 1.00 60.50 321 ASN C N 1
ATOM 6237 C CA . ASN C 1 264 ? 63.271 -63.558 27.541 1.00 60.02 321 ASN C CA 1
ATOM 6238 C C . ASN C 1 264 ? 64.119 -63.023 28.694 1.00 59.79 321 ASN C C 1
ATOM 6239 O O . ASN C 1 264 ? 64.309 -61.810 28.824 1.00 59.71 321 ASN C O 1
ATOM 6244 N N . PRO C 1 265 ? 64.677 -63.938 29.511 1.00 59.51 322 PRO C N 1
ATOM 6245 C CA . PRO C 1 265 ? 65.016 -63.538 30.870 1.00 59.07 322 PRO C CA 1
ATOM 6246 C C . PRO C 1 265 ? 66.300 -62.732 30.937 1.00 58.60 322 PRO C C 1
ATOM 6247 O O . PRO C 1 265 ? 67.116 -62.777 30.009 1.00 58.49 322 PRO C O 1
ATOM 6251 N N . GLY C 1 266 ? 66.431 -61.976 32.026 1.00 58.02 323 GLY C N 1
ATOM 6252 C CA . GLY C 1 266 ? 67.636 -61.219 32.339 1.00 57.08 323 GLY C CA 1
ATOM 6253 C C . GLY C 1 266 ? 67.985 -60.119 31.364 1.00 56.36 323 GLY C C 1
ATOM 6254 O O . GLY C 1 266 ? 69.091 -60.101 30.841 1.00 56.43 323 GLY C O 1
ATOM 6255 N N . HIS C 1 267 ? 67.036 -59.216 31.115 1.00 55.52 324 HIS C N 1
ATOM 6256 C CA . HIS C 1 267 ? 67.265 -58.020 30.302 1.00 54.25 324 HIS C CA 1
ATOM 6257 C C . HIS C 1 267 ? 66.708 -56.776 30.998 1.00 53.38 324 HIS C C 1
ATOM 6258 O O . HIS C 1 267 ? 66.561 -55.719 30.384 1.00 53.55 324 HIS C O 1
ATOM 6265 N N . ASP C 1 268 ? 66.393 -56.912 32.282 1.00 51.93 325 ASP C N 1
ATOM 6266 C CA . ASP C 1 268 ? 65.806 -55.836 33.063 1.00 50.15 325 ASP C CA 1
ATOM 6267 C C . ASP C 1 268 ? 66.526 -54.527 32.899 1.00 48.77 325 ASP C C 1
ATOM 6268 O O . ASP C 1 268 ? 65.898 -53.484 32.779 1.00 48.58 325 ASP C O 1
ATOM 6273 N N . LEU C 1 269 ? 67.848 -54.580 32.898 1.00 47.43 326 LEU C N 1
ATOM 6274 C CA . LEU C 1 269 ? 68.632 -53.354 32.800 1.00 46.48 326 LEU C CA 1
ATOM 6275 C C . LEU C 1 269 ? 68.470 -52.654 31.434 1.00 45.79 326 LEU C C 1
ATOM 6276 O O . LEU C 1 269 ? 68.864 -51.488 31.268 1.00 45.37 326 LEU C O 1
ATOM 6281 N N . GLN C 1 270 ? 67.868 -53.379 30.484 1.00 44.78 327 GLN C N 1
ATOM 6282 C CA . GLN C 1 270 ? 67.490 -52.834 29.171 1.00 43.93 327 GLN C CA 1
ATOM 6283 C C . GLN C 1 270 ? 66.050 -52.305 29.118 1.00 42.70 327 GLN C C 1
ATOM 6284 O O . GLN C 1 270 ? 65.839 -51.123 28.820 1.00 42.36 327 GLN C O 1
ATOM 6290 N N . LEU C 1 271 ? 65.072 -53.161 29.421 1.00 41.08 328 LEU C N 1
ATOM 6291 C CA . LEU C 1 271 ? 63.681 -52.718 29.446 1.00 39.74 328 LEU C CA 1
ATOM 6292 C C . LEU C 1 271 ? 63.579 -51.426 30.202 1.00 39.22 328 LEU C C 1
ATOM 6293 O O . LEU C 1 271 ? 62.925 -50.510 29.731 1.00 39.78 328 LEU C O 1
ATOM 6298 N N . GLU C 1 272 ? 64.242 -51.333 31.353 1.00 38.30 329 GLU C N 1
ATOM 6299 C CA . GLU C 1 272 ? 64.222 -50.097 32.146 1.00 37.54 329 GLU C CA 1
ATOM 6300 C C . GLU C 1 272 ? 64.569 -48.844 31.320 1.00 37.41 329 GLU C C 1
ATOM 6301 O O . GLU C 1 272 ? 63.971 -47.790 31.527 1.00 36.92 329 GLU C O 1
ATOM 6307 N N . VAL C 1 273 ? 65.524 -48.976 30.390 1.00 37.44 330 VAL C N 1
ATOM 6308 C CA . VAL C 1 273 ? 65.887 -47.888 29.478 1.00 37.16 330 VAL C CA 1
ATOM 6309 C C . VAL C 1 273 ? 64.692 -47.611 28.617 1.00 36.60 330 VAL C C 1
ATOM 6310 O O . VAL C 1 273 ? 64.276 -46.467 28.509 1.00 36.26 330 VAL C O 1
ATOM 6314 N N . ILE C 1 274 ? 64.137 -48.660 28.008 1.00 36.36 331 ILE C N 1
ATOM 6315 C CA . ILE C 1 274 ? 63.024 -48.453 27.089 1.00 36.36 331 ILE C CA 1
ATOM 6316 C C . ILE C 1 274 ? 61.880 -47.743 27.842 1.00 36.61 331 ILE C C 1
ATOM 6317 O O . ILE C 1 274 ? 61.334 -46.774 27.337 1.00 37.30 331 ILE C O 1
ATOM 6322 N N . ALA C 1 275 ? 61.598 -48.160 29.076 1.00 36.59 332 ALA C N 1
ATOM 6323 C CA . ALA C 1 275 ? 60.650 -47.449 29.956 1.00 36.45 332 ALA C CA 1
ATOM 6324 C C . ALA C 1 275 ? 60.940 -45.956 30.102 1.00 36.49 332 ALA C C 1
ATOM 6325 O O . ALA C 1 275 ? 60.046 -45.133 29.922 1.00 36.66 332 ALA C O 1
ATOM 6327 N N . GLY C 1 276 ? 62.184 -45.615 30.442 1.00 36.32 333 GLY C N 1
ATOM 6328 C CA . GLY C 1 276 ? 62.610 -44.217 30.579 1.00 35.79 333 GLY C CA 1
ATOM 6329 C C . GLY C 1 276 ? 62.456 -43.417 29.288 1.00 35.79 333 GLY C C 1
ATOM 6330 O O . GLY C 1 276 ? 62.360 -42.184 29.320 1.00 35.45 333 GLY C O 1
ATOM 6331 N N . VAL C 1 277 ? 62.440 -44.104 28.146 1.00 35.53 334 VAL C N 1
ATOM 6332 C CA . VAL C 1 277 ? 62.294 -43.401 26.877 1.00 35.60 334 VAL C CA 1
ATOM 6333 C C . VAL C 1 277 ? 60.821 -43.114 26.744 1.00 35.58 334 VAL C C 1
ATOM 6334 O O . VAL C 1 277 ? 60.432 -42.001 26.378 1.00 35.48 334 VAL C O 1
ATOM 6338 N N . PHE C 1 278 ? 60.009 -44.126 27.061 1.00 35.57 335 PHE C N 1
ATOM 6339 C CA . PHE C 1 278 ? 58.557 -43.974 27.154 1.00 35.47 335 PHE C CA 1
ATOM 6340 C C . PHE C 1 278 ? 58.218 -42.763 28.032 1.00 35.50 335 PHE C C 1
ATOM 6341 O O . PHE C 1 278 ? 57.256 -42.056 27.780 1.00 35.19 335 PHE C O 1
ATOM 6349 N N . GLU C 1 279 ? 59.031 -42.510 29.049 1.00 35.52 336 GLU C N 1
ATOM 6350 C CA . GLU C 1 279 ? 58.777 -41.379 29.922 1.00 36.07 336 GLU C CA 1
ATOM 6351 C C . GLU C 1 279 ? 58.917 -40.058 29.172 1.00 35.94 336 GLU C C 1
ATOM 6352 O O . GLU C 1 279 ? 58.072 -39.172 29.303 1.00 36.26 336 GLU C O 1
ATOM 6358 N N . VAL C 1 280 ? 59.979 -39.941 28.385 1.00 35.74 337 VAL C N 1
ATOM 6359 C CA . VAL C 1 280 ? 60.232 -38.750 27.575 1.00 35.20 337 VAL C CA 1
ATOM 6360 C C . VAL C 1 280 ? 59.068 -38.535 26.563 1.00 35.71 337 VAL C C 1
ATOM 6361 O O . VAL C 1 280 ? 58.598 -37.390 26.360 1.00 35.90 337 VAL C O 1
ATOM 6365 N N . PHE C 1 281 ? 58.581 -39.631 25.971 1.00 35.66 338 PHE C N 1
ATOM 6366 C CA . PHE C 1 281 ? 57.428 -39.550 25.087 1.00 35.57 338 PHE C CA 1
ATOM 6367 C C . PHE C 1 281 ? 56.279 -38.905 25.824 1.00 36.37 338 PHE C C 1
ATOM 6368 O O . PHE C 1 281 ? 55.713 -37.929 25.344 1.00 37.39 338 PHE C O 1
ATOM 6376 N N . SER C 1 282 ? 55.931 -39.396 27.003 1.00 37.19 339 SER C N 1
ATOM 6377 C CA . SER C 1 282 ? 54.746 -38.814 27.631 1.00 38.31 339 SER C CA 1
ATOM 6378 C C . SER C 1 282 ? 54.980 -37.360 28.050 1.00 38.48 339 SER C C 1
ATOM 6379 O O . SER C 1 282 ? 54.103 -36.518 27.843 1.00 38.96 339 SER C O 1
ATOM 6382 N N . ARG C 1 283 ? 56.174 -37.062 28.554 1.00 38.64 340 ARG C N 1
ATOM 6383 C CA . ARG C 1 283 ? 56.512 -35.704 28.945 1.00 39.25 340 ARG C CA 1
ATOM 6384 C C . ARG C 1 283 ? 56.569 -34.688 27.801 1.00 40.36 340 ARG C C 1
ATOM 6385 O O . ARG C 1 283 ? 56.562 -33.472 28.073 1.00 40.96 340 ARG C O 1
ATOM 6393 N N . MET C 1 284 ? 56.653 -35.116 26.537 1.00 40.99 341 MET C N 1
ATOM 6394 C CA . MET C 1 284 ? 56.868 -34.080 25.522 1.00 41.47 341 MET C CA 1
ATOM 6395 C C . MET C 1 284 ? 55.658 -33.179 25.300 1.00 41.90 341 MET C C 1
ATOM 6396 O O . MET C 1 284 ? 55.817 -32.022 24.919 1.00 42.58 341 MET C O 1
ATOM 6401 N N . ILE D 1 5 ? 74.686 -1.830 -21.662 1.00 53.30 62 ILE D N 1
ATOM 6402 C CA . ILE D 1 5 ? 74.190 -0.402 -21.765 1.00 53.90 62 ILE D CA 1
ATOM 6403 C C . ILE D 1 5 ? 73.209 -0.207 -22.949 1.00 53.59 62 ILE D C 1
ATOM 6404 O O . ILE D 1 5 ? 72.382 0.729 -22.975 1.00 53.52 62 ILE D O 1
ATOM 6406 N N . ASN D 1 6 ? 73.350 -1.106 -23.927 1.00 52.94 63 ASN D N 1
ATOM 6407 C CA . ASN D 1 6 ? 72.505 -1.198 -25.111 1.00 51.37 63 ASN D CA 1
ATOM 6408 C C . ASN D 1 6 ? 71.920 -2.598 -25.171 1.00 49.61 63 ASN D C 1
ATOM 6409 O O . ASN D 1 6 ? 70.826 -2.793 -25.708 1.00 49.79 63 ASN D O 1
ATOM 6414 N N . ILE D 1 7 ? 72.661 -3.554 -24.603 1.00 47.02 64 ILE D N 1
ATOM 6415 C CA . ILE D 1 7 ? 72.167 -4.886 -24.279 1.00 44.82 64 ILE D CA 1
ATOM 6416 C C . ILE D 1 7 ? 71.423 -4.800 -22.935 1.00 43.64 64 ILE D C 1
ATOM 6417 O O . ILE D 1 7 ? 71.983 -4.276 -21.984 1.00 44.18 64 ILE D O 1
ATOM 6422 N N . PRO D 1 8 ? 70.166 -5.302 -22.845 1.00 42.25 65 PRO D N 1
ATOM 6423 C CA . PRO D 1 8 ? 69.371 -5.157 -21.622 1.00 41.36 65 PRO D CA 1
ATOM 6424 C C . PRO D 1 8 ? 69.768 -6.196 -20.577 1.00 40.65 65 PRO D C 1
ATOM 6425 O O . PRO D 1 8 ? 70.597 -7.055 -20.879 1.00 40.77 65 PRO D O 1
ATOM 6429 N N . THR D 1 9 ? 69.197 -6.133 -19.370 1.00 39.42 66 THR D N 1
ATOM 6430 C CA . THR D 1 9 ? 69.671 -6.994 -18.281 1.00 38.40 66 THR D CA 1
ATOM 6431 C C . THR D 1 9 ? 69.303 -8.430 -18.518 1.00 37.52 66 THR D C 1
ATOM 6432 O O . THR D 1 9 ? 70.144 -9.314 -18.415 1.00 37.49 66 THR D O 1
ATOM 6436 N N . LEU D 1 10 ? 68.027 -8.661 -18.797 1.00 36.44 67 LEU D N 1
ATOM 6437 C CA . LEU D 1 10 ? 67.537 -10.016 -18.915 1.00 35.23 67 LEU D CA 1
ATOM 6438 C C . LEU D 1 10 ? 67.686 -10.480 -20.341 1.00 34.31 67 LEU D C 1
ATOM 6439 O O . LEU D 1 10 ? 67.472 -9.690 -21.258 1.00 34.19 67 LEU D O 1
ATOM 6444 N N . THR D 1 11 ? 68.057 -11.744 -20.521 1.00 33.04 68 THR D N 1
ATOM 6445 C CA . THR D 1 11 ? 68.035 -12.374 -21.839 1.00 32.49 68 THR D CA 1
ATOM 6446 C C . THR D 1 11 ? 66.611 -12.776 -22.181 1.00 31.79 68 THR D C 1
ATOM 6447 O O . THR D 1 11 ? 65.807 -12.980 -21.278 1.00 31.98 68 THR D O 1
ATOM 6451 N N . LEU D 1 12 ? 66.284 -12.880 -23.469 1.00 31.07 69 LEU D N 1
ATOM 6452 C CA . LEU D 1 12 ? 64.928 -13.293 -23.885 1.00 30.31 69 LEU D CA 1
ATOM 6453 C C . LEU D 1 12 ? 64.531 -14.644 -23.296 1.00 30.09 69 LEU D C 1
ATOM 6454 O O . LEU D 1 12 ? 63.349 -14.876 -22.973 1.00 29.68 69 LEU D O 1
ATOM 6459 N N . MET D 1 13 ? 65.526 -15.526 -23.152 1.00 29.80 70 MET D N 1
ATOM 6460 C CA . MET D 1 13 ? 65.337 -16.793 -22.441 1.00 29.56 70 MET D CA 1
ATOM 6461 C C . MET D 1 13 ? 64.728 -16.555 -21.074 1.00 29.16 70 MET D C 1
ATOM 6462 O O . MET D 1 13 ? 63.749 -17.208 -20.695 1.00 29.52 70 MET D O 1
ATOM 6467 N N . GLU D 1 14 ? 65.299 -15.606 -20.343 1.00 28.53 71 GLU D N 1
ATOM 6468 C CA . GLU D 1 14 ? 64.817 -15.307 -19.001 1.00 28.37 71 GLU D CA 1
ATOM 6469 C C . GLU D 1 14 ? 63.407 -14.709 -19.034 1.00 27.21 71 GLU D C 1
ATOM 6470 O O . GLU D 1 14 ? 62.545 -15.030 -18.205 1.00 27.26 71 GLU D O 1
ATOM 6476 N N . GLU D 1 15 ? 63.154 -13.859 -20.009 1.00 25.94 72 GLU D N 1
ATOM 6477 C CA . GLU D 1 15 ? 61.872 -13.220 -20.053 1.00 25.01 72 GLU D CA 1
ATOM 6478 C C . GLU D 1 15 ? 60.802 -14.279 -20.318 1.00 24.69 72 GLU D C 1
ATOM 6479 O O . GLU D 1 15 ? 59.703 -14.239 -19.771 1.00 24.91 72 GLU D O 1
ATOM 6485 N N . VAL D 1 16 ? 61.117 -15.246 -21.151 1.00 24.13 73 VAL D N 1
ATOM 6486 C CA . VAL D 1 16 ? 60.115 -16.226 -21.470 1.00 24.01 73 VAL D CA 1
ATOM 6487 C C . VAL D 1 16 ? 59.771 -17.104 -20.246 1.00 23.92 73 VAL D C 1
ATOM 6488 O O . VAL D 1 16 ? 58.579 -17.341 -19.947 1.00 23.28 73 VAL D O 1
ATOM 6492 N N . LEU D 1 17 ? 60.810 -17.556 -19.532 1.00 23.45 74 LEU D N 1
ATOM 6493 C CA . LEU D 1 17 ? 60.635 -18.235 -18.255 1.00 23.06 74 LEU D CA 1
ATOM 6494 C C . LEU D 1 17 ? 59.670 -17.475 -17.305 1.00 23.12 74 LEU D C 1
ATOM 6495 O O . LEU D 1 17 ? 58.728 -18.062 -16.770 1.00 23.11 74 LEU D O 1
ATOM 6500 N N . LEU D 1 18 ? 59.914 -16.176 -17.110 1.00 22.99 75 LEU D N 1
ATOM 6501 C CA . LEU D 1 18 ? 59.036 -15.302 -16.327 1.00 22.85 75 LEU D CA 1
ATOM 6502 C C . LEU D 1 18 ? 57.599 -15.313 -16.824 1.00 23.02 75 LEU D C 1
ATOM 6503 O O . LEU D 1 18 ? 56.685 -15.448 -16.025 1.00 23.14 75 LEU D O 1
ATOM 6508 N N . MET D 1 19 ? 57.404 -15.164 -18.130 1.00 23.27 76 MET D N 1
ATOM 6509 C CA . MET D 1 19 ? 56.093 -15.337 -18.734 1.00 24.28 76 MET D CA 1
ATOM 6510 C C . MET D 1 19 ? 55.461 -16.673 -18.320 1.00 24.94 76 MET D C 1
ATOM 6511 O O . MET D 1 19 ? 54.241 -16.802 -18.282 1.00 25.04 76 MET D O 1
ATOM 6516 N N . GLY D 1 20 ? 56.277 -17.678 -18.015 1.00 25.39 77 GLY D N 1
ATOM 6517 C CA . GLY D 1 20 ? 55.730 -18.965 -17.586 1.00 25.96 77 GLY D CA 1
ATOM 6518 C C . GLY D 1 20 ? 55.534 -19.124 -16.087 1.00 26.63 77 GLY D C 1
ATOM 6519 O O . GLY D 1 20 ? 54.751 -19.974 -15.644 1.00 27.08 77 GLY D O 1
ATOM 6520 N N . LEU D 1 21 ? 56.237 -18.308 -15.302 1.00 27.20 78 LEU D N 1
ATOM 6521 C CA . LEU D 1 21 ? 56.289 -18.440 -13.836 1.00 27.39 78 LEU D CA 1
ATOM 6522 C C . LEU D 1 21 ? 55.003 -18.010 -13.124 1.00 29.14 78 LEU D C 1
ATOM 6523 O O . LEU D 1 21 ? 54.485 -16.914 -13.424 1.00 29.56 78 LEU D O 1
ATOM 6528 N N . ARG D 1 22 ? 54.522 -18.836 -12.172 1.00 30.32 79 ARG D N 1
ATOM 6529 C CA . ARG D 1 22 ? 53.430 -18.453 -11.233 1.00 31.32 79 ARG D CA 1
ATOM 6530 C C . ARG D 1 22 ? 53.919 -17.488 -10.134 1.00 32.63 79 ARG D C 1
ATOM 6531 O O . ARG D 1 22 ? 55.123 -17.474 -9.834 1.00 32.92 79 ARG D O 1
ATOM 6539 N N . ASP D 1 23 ? 52.997 -16.730 -9.515 1.00 34.18 80 ASP D N 1
ATOM 6540 C CA . ASP D 1 23 ? 53.320 -15.825 -8.385 1.00 36.35 80 ASP D CA 1
ATOM 6541 C C . ASP D 1 23 ? 53.566 -16.581 -7.096 1.00 37.30 80 ASP D C 1
ATOM 6542 O O . ASP D 1 23 ? 54.568 -16.348 -6.395 1.00 37.95 80 ASP D O 1
ATOM 6547 N N . ARG D 1 24 ? 52.621 -17.456 -6.771 1.00 37.69 81 ARG D N 1
ATOM 6548 C CA . ARG D 1 24 ? 52.680 -18.259 -5.573 1.00 38.31 81 ARG D CA 1
ATOM 6549 C C . ARG D 1 24 ? 53.078 -19.653 -6.065 1.00 37.76 81 ARG D C 1
ATOM 6550 O O . ARG D 1 24 ? 52.611 -20.088 -7.111 1.00 37.79 81 ARG D O 1
ATOM 6558 N N . GLU D 1 25 ? 53.976 -20.312 -5.330 1.00 37.44 82 GLU D N 1
ATOM 6559 C CA . GLU D 1 25 ? 54.365 -21.740 -5.521 1.00 36.63 82 GLU D CA 1
ATOM 6560 C C . GLU D 1 25 ? 54.901 -22.060 -6.936 1.00 36.09 82 GLU D C 1
ATOM 6561 O O . GLU D 1 25 ? 54.459 -23.003 -7.604 1.00 36.08 82 GLU D O 1
ATOM 6563 N N . GLY D 1 26 ? 55.886 -21.267 -7.354 1.00 35.40 83 GLY D N 1
ATOM 6564 C CA . GLY D 1 26 ? 56.368 -21.240 -8.731 1.00 34.50 83 GLY D CA 1
ATOM 6565 C C . GLY D 1 26 ? 57.064 -22.475 -9.271 1.00 33.92 83 GLY D C 1
ATOM 6566 O O . GLY D 1 26 ? 57.178 -22.642 -10.472 1.00 34.35 83 GLY D O 1
ATOM 6567 N N . TYR D 1 27 ? 57.555 -23.348 -8.414 1.00 33.24 84 TYR D N 1
ATOM 6568 C CA . TYR D 1 27 ? 58.153 -24.580 -8.910 1.00 32.77 84 TYR D CA 1
ATOM 6569 C C . TYR D 1 27 ? 57.044 -25.467 -9.498 1.00 32.59 84 TYR D C 1
ATOM 6570 O O . TYR D 1 27 ? 57.324 -26.464 -10.162 1.00 33.06 84 TYR D O 1
ATOM 6579 N N . LEU D 1 28 ? 55.787 -25.107 -9.232 1.00 31.96 85 LEU D N 1
ATOM 6580 C CA . LEU D 1 28 ? 54.639 -25.889 -9.681 1.00 31.29 85 LEU D CA 1
ATOM 6581 C C . LEU D 1 28 ? 54.132 -25.377 -11.011 1.00 31.60 85 LEU D C 1
ATOM 6582 O O . LEU D 1 28 ? 53.055 -25.797 -11.476 1.00 32.07 85 LEU D O 1
ATOM 6587 N N . SER D 1 29 ? 54.877 -24.446 -11.612 1.00 31.25 86 SER D N 1
ATOM 6588 C CA . SER D 1 29 ? 54.505 -23.901 -12.905 1.00 30.92 86 SER D CA 1
ATOM 6589 C C . SER D 1 29 ? 54.633 -24.978 -13.970 1.00 31.32 86 SER D C 1
ATOM 6590 O O . SER D 1 29 ? 55.299 -25.991 -13.767 1.00 31.53 86 SER D O 1
ATOM 6593 N N . PHE D 1 30 ? 53.973 -24.755 -15.099 1.00 31.90 87 PHE D N 1
ATOM 6594 C CA . PHE D 1 30 ? 53.894 -25.726 -16.179 1.00 32.13 87 PHE D CA 1
ATOM 6595 C C . PHE D 1 30 ? 55.172 -25.760 -17.025 1.00 32.87 87 PHE D C 1
ATOM 6596 O O . PHE D 1 30 ? 55.501 -24.793 -17.684 1.00 33.72 87 PHE D O 1
ATOM 6604 N N . TRP D 1 31 ? 55.906 -26.861 -17.000 1.00 33.79 88 TRP D N 1
ATOM 6605 C CA . TRP D 1 31 ? 57.068 -27.008 -17.873 1.00 34.73 88 TRP D CA 1
ATOM 6606 C C . TRP D 1 31 ? 56.832 -28.091 -18.933 1.00 35.62 88 TRP D C 1
ATOM 6607 O O . TRP D 1 31 ? 56.309 -29.150 -18.631 1.00 36.08 88 TRP D O 1
ATOM 6618 N N . ASN D 1 32 ? 57.217 -27.834 -20.173 1.00 36.78 89 ASN D N 1
ATOM 6619 C CA . ASN D 1 32 ? 56.828 -28.713 -21.277 1.00 38.06 89 ASN D CA 1
ATOM 6620 C C . ASN D 1 32 ? 57.839 -28.664 -22.437 1.00 38.74 89 ASN D C 1
ATOM 6621 O O . ASN D 1 32 ? 58.745 -27.814 -22.447 1.00 39.18 89 ASN D O 1
ATOM 6626 N N . ASP D 1 33 ? 57.685 -29.574 -23.410 1.00 39.53 90 ASP D N 1
ATOM 6627 C CA . ASP D 1 33 ? 58.664 -29.709 -24.527 1.00 39.02 90 ASP D CA 1
ATOM 6628 C C . ASP D 1 33 ? 58.684 -28.420 -25.382 1.00 38.35 90 ASP D C 1
ATOM 6629 O O . ASP D 1 33 ? 59.729 -28.064 -25.930 1.00 38.58 90 ASP D O 1
ATOM 6631 N N . SER D 1 34 ? 57.556 -27.705 -25.437 1.00 37.49 91 SER D N 1
ATOM 6632 C CA . SER D 1 34 ? 57.511 -26.344 -26.033 1.00 36.80 91 SER D CA 1
ATOM 6633 C C . SER D 1 34 ? 58.420 -25.256 -25.412 1.00 36.20 91 SER D C 1
ATOM 6634 O O . SER D 1 34 ? 59.273 -24.729 -26.115 1.00 36.42 91 SER D O 1
ATOM 6637 N N . ILE D 1 35 ? 58.243 -24.901 -24.136 1.00 35.23 92 ILE D N 1
ATOM 6638 C CA . ILE D 1 35 ? 59.044 -23.826 -23.548 1.00 34.88 92 ILE D CA 1
ATOM 6639 C C . ILE D 1 35 ? 60.496 -24.149 -23.788 1.00 34.40 92 ILE D C 1
ATOM 6640 O O . ILE D 1 35 ? 61.258 -23.301 -24.256 1.00 34.53 92 ILE D O 1
ATOM 6645 N N . SER D 1 36 ? 60.864 -25.386 -23.473 1.00 33.76 93 SER D N 1
ATOM 6646 C CA . SER D 1 36 ? 62.230 -25.844 -23.593 1.00 33.42 93 SER D CA 1
ATOM 6647 C C . SER D 1 36 ? 62.830 -25.525 -24.958 1.00 33.57 93 SER D C 1
ATOM 6648 O O . SER D 1 36 ? 63.941 -25.007 -25.074 1.00 33.45 93 SER D O 1
ATOM 6651 N N . TYR D 1 37 ? 62.071 -25.850 -25.995 1.00 33.81 94 TYR D N 1
ATOM 6652 C CA . TYR D 1 37 ? 62.511 -25.695 -27.361 1.00 33.63 94 TYR D CA 1
ATOM 6653 C C . TYR D 1 37 ? 62.615 -24.224 -27.740 1.00 32.95 94 TYR D C 1
ATOM 6654 O O . TYR D 1 37 ? 63.614 -23.793 -28.332 1.00 33.21 94 TYR D O 1
ATOM 6663 N N . ALA D 1 38 ? 61.594 -23.452 -27.376 1.00 31.92 95 ALA D N 1
ATOM 6664 C CA . ALA D 1 38 ? 61.563 -22.028 -27.693 1.00 31.02 95 ALA D CA 1
ATOM 6665 C C . ALA D 1 38 ? 62.743 -21.246 -27.085 1.00 30.35 95 ALA D C 1
ATOM 6666 O O . ALA D 1 38 ? 63.271 -20.335 -27.723 1.00 30.28 95 ALA D O 1
ATOM 6668 N N . LEU D 1 39 ? 63.179 -21.620 -25.887 1.00 29.42 96 LEU D N 1
ATOM 6669 C CA . LEU D 1 39 ? 64.364 -21.007 -25.304 1.00 29.08 96 LEU D CA 1
ATOM 6670 C C . LEU D 1 39 ? 65.588 -21.165 -26.200 1.00 29.33 96 LEU D C 1
ATOM 6671 O O . LEU D 1 39 ? 66.487 -20.314 -26.189 1.00 29.66 96 LEU D O 1
ATOM 6676 N N . ARG D 1 40 ? 65.628 -22.218 -27.003 1.00 29.40 97 ARG D N 1
ATOM 6677 C CA . ARG D 1 40 ? 66.734 -22.335 -27.932 1.00 29.92 97 ARG D CA 1
ATOM 6678 C C . ARG D 1 40 ? 66.620 -21.358 -29.106 1.00 30.52 97 ARG D C 1
ATOM 6679 O O . ARG D 1 40 ? 67.630 -20.761 -29.547 1.00 30.66 97 ARG D O 1
ATOM 6687 N N . GLY D 1 41 ? 65.394 -21.170 -29.596 1.00 30.77 98 GLY D N 1
ATOM 6688 C CA . GLY D 1 41 ? 65.134 -20.105 -30.561 1.00 31.18 98 GLY D CA 1
ATOM 6689 C C . GLY D 1 41 ? 65.775 -18.823 -30.059 1.00 31.63 98 GLY D C 1
ATOM 6690 O O . GLY D 1 41 ? 66.668 -18.262 -30.712 1.00 31.94 98 GLY D O 1
ATOM 6691 N N . CYS D 1 42 ? 65.298 -18.392 -28.886 1.00 31.70 99 CYS D N 1
ATOM 6692 C CA . CYS D 1 42 ? 65.843 -17.304 -28.059 1.00 31.70 99 CYS D CA 1
ATOM 6693 C C . CYS D 1 42 ? 67.337 -17.147 -27.959 1.00 31.01 99 CYS D C 1
ATOM 6694 O O . CYS D 1 42 ? 67.859 -16.035 -28.140 1.00 30.93 99 CYS D O 1
ATOM 6697 N N . ILE D 1 43 ? 68.006 -18.236 -27.581 1.00 30.16 100 ILE D N 1
ATOM 6698 C CA . ILE D 1 43 ? 69.459 -18.264 -27.590 1.00 29.44 100 ILE D CA 1
ATOM 6699 C C . ILE D 1 43 ? 69.960 -17.766 -28.943 1.00 29.24 100 ILE D C 1
ATOM 6700 O O . ILE D 1 43 ? 70.780 -16.862 -29.003 1.00 28.79 100 ILE D O 1
ATOM 6705 N N . ILE D 1 44 ? 69.432 -18.301 -30.034 1.00 29.45 101 ILE D N 1
ATOM 6706 C CA . ILE D 1 44 ? 69.939 -17.821 -31.306 1.00 29.56 101 ILE D CA 1
ATOM 6707 C C . ILE D 1 44 ? 69.500 -16.356 -31.619 1.00 29.13 101 ILE D C 1
ATOM 6708 O O . ILE D 1 44 ? 70.356 -15.549 -31.940 1.00 29.78 101 ILE D O 1
ATOM 6713 N N . ILE D 1 45 ? 68.230 -15.990 -31.440 1.00 28.73 102 ILE D N 1
ATOM 6714 C CA . ILE D 1 45 ? 67.807 -14.560 -31.583 1.00 28.69 102 ILE D CA 1
ATOM 6715 C C . ILE D 1 45 ? 68.749 -13.613 -30.849 1.00 28.94 102 ILE D C 1
ATOM 6716 O O . ILE D 1 45 ? 69.256 -12.645 -31.395 1.00 28.65 102 ILE D O 1
ATOM 6721 N N . GLU D 1 46 ? 68.957 -13.922 -29.583 1.00 29.93 103 GLU D N 1
ATOM 6722 C CA . GLU D 1 46 ? 69.838 -13.188 -28.700 1.00 30.51 103 GLU D CA 1
ATOM 6723 C C . GLU D 1 46 ? 71.228 -12.977 -29.328 1.00 30.92 103 GLU D C 1
ATOM 6724 O O . GLU D 1 46 ? 71.623 -11.853 -29.590 1.00 30.44 103 GLU D O 1
ATOM 6730 N N . LEU D 1 47 ? 71.943 -14.070 -29.593 1.00 32.05 104 LEU D N 1
ATOM 6731 C CA . LEU D 1 47 ? 73.228 -14.034 -30.289 1.00 33.00 104 LEU D CA 1
ATOM 6732 C C . LEU D 1 47 ? 73.190 -13.174 -31.571 1.00 33.90 104 LEU D C 1
ATOM 6733 O O . LEU D 1 47 ? 74.196 -12.540 -31.944 1.00 34.06 104 LEU D O 1
ATOM 6738 N N . ALA D 1 48 ? 72.045 -13.149 -32.251 1.00 34.60 105 ALA D N 1
ATOM 6739 C CA . ALA D 1 48 ? 71.896 -12.257 -33.406 1.00 35.45 105 ALA D CA 1
ATOM 6740 C C . ALA D 1 48 ? 71.914 -10.775 -32.998 1.00 35.90 105 ALA D C 1
ATOM 6741 O O . ALA D 1 48 ? 72.779 -10.039 -33.446 1.00 36.03 105 ALA D O 1
ATOM 6743 N N . LEU D 1 49 ? 70.988 -10.345 -32.143 1.00 36.52 106 LEU D N 1
ATOM 6744 C CA . LEU D 1 49 ? 70.987 -8.970 -31.658 1.00 37.38 106 LEU D CA 1
ATOM 6745 C C . LEU D 1 49 ? 72.321 -8.563 -30.993 1.00 38.51 106 LEU D C 1
ATOM 6746 O O . LEU D 1 49 ? 72.676 -7.395 -30.966 1.00 38.95 106 LEU D O 1
ATOM 6751 N N . ARG D 1 50 ? 73.073 -9.524 -30.470 1.00 39.57 107 ARG D N 1
ATOM 6752 C CA . ARG D 1 50 ? 74.352 -9.226 -29.839 1.00 40.15 107 ARG D CA 1
ATOM 6753 C C . ARG D 1 50 ? 75.509 -9.126 -30.819 1.00 40.92 107 ARG D C 1
ATOM 6754 O O . ARG D 1 50 ? 76.655 -8.959 -30.408 1.00 40.99 107 ARG D O 1
ATOM 6762 N N . GLY D 1 51 ? 75.216 -9.259 -32.111 1.00 42.03 108 GLY D N 1
ATOM 6763 C CA . GLY D 1 51 ? 76.246 -9.221 -33.161 1.00 43.42 108 GLY D CA 1
ATOM 6764 C C . GLY D 1 51 ? 77.288 -10.343 -33.190 1.00 44.48 108 GLY D C 1
ATOM 6765 O O . GLY D 1 51 ? 78.417 -10.144 -33.690 1.00 45.08 108 GLY D O 1
ATOM 6766 N N . LYS D 1 52 ? 76.913 -11.523 -32.681 1.00 44.56 109 LYS D N 1
ATOM 6767 C CA . LYS D 1 52 ? 77.810 -12.671 -32.644 1.00 44.42 109 LYS D CA 1
ATOM 6768 C C . LYS D 1 52 ? 77.655 -13.556 -33.877 1.00 44.73 109 LYS D C 1
ATOM 6769 O O . LYS D 1 52 ? 78.598 -14.227 -34.290 1.00 45.00 109 LYS D O 1
ATOM 6775 N N . ILE D 1 53 ? 76.458 -13.564 -34.456 1.00 44.81 110 ILE D N 1
ATOM 6776 C CA . ILE D 1 53 ? 76.155 -14.385 -35.628 1.00 44.50 110 ILE D CA 1
ATOM 6777 C C . ILE D 1 53 ? 75.462 -13.532 -36.709 1.00 45.09 110 ILE D C 1
ATOM 6778 O O . ILE D 1 53 ? 75.020 -12.411 -36.446 1.00 44.88 110 ILE D O 1
ATOM 6783 N N . ARG D 1 54 ? 75.392 -14.054 -37.925 1.00 45.73 111 ARG D N 1
ATOM 6784 C CA . ARG D 1 54 ? 74.597 -13.445 -38.993 1.00 47.15 111 ARG D CA 1
ATOM 6785 C C . ARG D 1 54 ? 74.323 -14.557 -39.979 1.00 47.15 111 ARG D C 1
ATOM 6786 O O . ARG D 1 54 ? 74.995 -15.596 -39.877 1.00 47.35 111 ARG D O 1
ATOM 6794 N N . ILE D 1 55 ? 73.360 -14.406 -40.901 1.00 47.28 112 ILE D N 1
ATOM 6795 C CA . ILE D 1 55 ? 73.194 -15.492 -41.866 1.00 47.91 112 ILE D CA 1
ATOM 6796 C C . ILE D 1 55 ? 74.368 -15.362 -42.815 1.00 48.96 112 ILE D C 1
ATOM 6797 O O . ILE D 1 55 ? 74.931 -14.260 -42.949 1.00 49.16 112 ILE D O 1
ATOM 6802 N N . LEU D 1 56 ? 74.774 -16.494 -43.402 1.00 49.88 113 LEU D N 1
ATOM 6803 C CA . LEU D 1 56 ? 75.902 -16.566 -44.332 1.00 50.61 113 LEU D CA 1
ATOM 6804 C C . LEU D 1 56 ? 75.465 -15.890 -45.620 1.00 51.16 113 LEU D C 1
ATOM 6805 O O . LEU D 1 56 ? 74.427 -16.256 -46.176 1.00 51.69 113 LEU D O 1
ATOM 6810 N N . ASP D 1 57 ? 76.227 -14.892 -46.079 1.00 51.60 114 ASP D N 1
ATOM 6811 C CA . ASP D 1 57 ? 75.784 -14.040 -47.201 1.00 51.85 114 ASP D CA 1
ATOM 6812 C C . ASP D 1 57 ? 75.933 -14.663 -48.599 1.00 52.32 114 ASP D C 1
ATOM 6813 O O . ASP D 1 57 ? 76.541 -14.059 -49.492 1.00 53.09 114 ASP D O 1
ATOM 6818 N N . ASP D 1 58 ? 75.358 -15.850 -48.792 1.00 52.19 115 ASP D N 1
ATOM 6819 C CA . ASP D 1 58 ? 75.446 -16.574 -50.049 1.00 52.05 115 ASP D CA 1
ATOM 6820 C C . ASP D 1 58 ? 74.095 -16.489 -50.734 1.00 51.88 115 ASP D C 1
ATOM 6821 O O . ASP D 1 58 ? 73.104 -16.973 -50.194 1.00 51.74 115 ASP D O 1
ATOM 6826 N N . SER D 1 59 ? 74.051 -15.875 -51.922 1.00 51.73 116 SER D N 1
ATOM 6827 C CA . SER D 1 59 ? 72.759 -15.562 -52.579 1.00 51.00 116 SER D CA 1
ATOM 6828 C C . SER D 1 59 ? 71.978 -16.802 -52.989 1.00 50.42 116 SER D C 1
ATOM 6829 O O . SER D 1 59 ? 70.804 -16.709 -53.346 1.00 50.22 116 SER D O 1
ATOM 6832 N N . ALA D 1 60 ? 72.639 -17.954 -52.909 1.00 50.08 117 ALA D N 1
ATOM 6833 C CA . ALA D 1 60 ? 71.980 -19.243 -53.046 1.00 50.28 117 ALA D CA 1
ATOM 6834 C C . ALA D 1 60 ? 70.856 -19.416 -52.012 1.00 50.56 117 ALA D C 1
ATOM 6835 O O . ALA D 1 60 ? 69.782 -19.941 -52.338 1.00 50.93 117 ALA D O 1
ATOM 6837 N N . ARG D 1 61 ? 71.102 -18.945 -50.786 1.00 50.58 118 ARG D N 1
ATOM 6838 C CA . ARG D 1 61 ? 70.194 -19.121 -49.651 1.00 50.79 118 ARG D CA 1
ATOM 6839 C C . ARG D 1 61 ? 68.753 -18.707 -49.959 1.00 50.88 118 ARG D C 1
ATOM 6840 O O . ARG D 1 61 ? 67.789 -19.311 -49.455 1.00 50.86 118 ARG D O 1
ATOM 6848 N N . LYS D 1 62 ? 68.625 -17.664 -50.778 1.00 50.69 119 LYS D N 1
ATOM 6849 C CA . LYS D 1 62 ? 67.341 -17.105 -51.149 1.00 50.37 119 LYS D CA 1
ATOM 6850 C C . LYS D 1 62 ? 66.382 -18.131 -51.796 1.00 49.96 119 LYS D C 1
ATOM 6851 O O . LYS D 1 62 ? 65.211 -17.854 -51.962 1.00 49.57 119 LYS D O 1
ATOM 6857 N N . ARG D 1 63 ? 66.872 -19.312 -52.157 1.00 49.87 120 ARG D N 1
ATOM 6858 C CA . ARG D 1 63 ? 65.989 -20.358 -52.694 1.00 50.24 120 ARG D CA 1
ATOM 6859 C C . ARG D 1 63 ? 65.496 -21.367 -51.643 1.00 49.87 120 ARG D C 1
ATOM 6860 O O . ARG D 1 63 ? 64.819 -22.357 -51.967 1.00 49.39 120 ARG D O 1
ATOM 6868 N N . PHE D 1 64 ? 65.834 -21.098 -50.385 1.00 49.66 121 PHE D N 1
ATOM 6869 C CA . PHE D 1 64 ? 65.506 -21.993 -49.284 1.00 49.20 121 PHE D CA 1
ATOM 6870 C C . PHE D 1 64 ? 64.841 -21.227 -48.167 1.00 48.78 121 PHE D C 1
ATOM 6871 O O . PHE D 1 64 ? 65.227 -20.082 -47.879 1.00 48.75 121 PHE D O 1
ATOM 6879 N N . ASP D 1 65 ? 63.839 -21.875 -47.563 1.00 47.96 122 ASP D N 1
ATOM 6880 C CA . ASP D 1 65 ? 63.162 -21.397 -46.364 1.00 47.03 122 ASP D CA 1
ATOM 6881 C C . ASP D 1 65 ? 64.098 -20.709 -45.377 1.00 46.28 122 ASP D C 1
ATOM 6882 O O . ASP D 1 65 ? 65.266 -21.122 -45.190 1.00 46.06 122 ASP D O 1
ATOM 6887 N N . LEU D 1 66 ? 63.578 -19.663 -44.742 1.00 44.91 123 LEU D N 1
ATOM 6888 C CA . LEU D 1 66 ? 64.389 -18.873 -43.838 1.00 43.46 123 LEU D CA 1
ATOM 6889 C C . LEU D 1 66 ? 65.036 -19.699 -42.745 1.00 42.56 123 LEU D C 1
ATOM 6890 O O . LEU D 1 66 ? 66.212 -19.522 -42.484 1.00 41.94 123 LEU D O 1
ATOM 6895 N N . SER D 1 67 ? 64.279 -20.626 -42.154 1.00 41.83 124 SER D N 1
ATOM 6896 C CA . SER D 1 67 ? 64.761 -21.461 -41.036 1.00 41.40 124 SER D CA 1
ATOM 6897 C C . SER D 1 67 ? 65.804 -22.526 -41.396 1.00 41.21 124 SER D C 1
ATOM 6898 O O . SER D 1 67 ? 66.412 -23.156 -40.499 1.00 40.71 124 SER D O 1
ATOM 6901 N N . GLU D 1 68 ? 65.997 -22.717 -42.701 1.00 41.11 125 GLU D N 1
ATOM 6902 C CA . GLU D 1 68 ? 66.930 -23.692 -43.219 1.00 41.15 125 GLU D CA 1
ATOM 6903 C C . GLU D 1 68 ? 68.182 -23.041 -43.757 1.00 40.71 125 GLU D C 1
ATOM 6904 O O . GLU D 1 68 ? 69.010 -23.702 -44.379 1.00 40.76 125 GLU D O 1
ATOM 6910 N N . ARG D 1 69 ? 68.334 -21.750 -43.516 1.00 40.50 126 ARG D N 1
ATOM 6911 C CA . ARG D 1 69 ? 69.504 -21.031 -44.013 1.00 40.52 126 ARG D CA 1
ATOM 6912 C C . ARG D 1 69 ? 70.651 -21.103 -43.019 1.00 40.85 126 ARG D C 1
ATOM 6913 O O . ARG D 1 69 ? 70.423 -21.134 -41.816 1.00 41.11 126 ARG D O 1
ATOM 6921 N N . LEU D 1 70 ? 71.879 -21.155 -43.518 1.00 41.24 127 LEU D N 1
ATOM 6922 C CA . LEU D 1 70 ? 73.026 -21.341 -42.646 1.00 41.79 127 LEU D CA 1
ATOM 6923 C C . LEU D 1 70 ? 73.416 -20.016 -42.079 1.00 42.10 127 LEU D C 1
ATOM 6924 O O . LEU D 1 70 ? 73.164 -18.987 -42.699 1.00 42.23 127 LEU D O 1
ATOM 6929 N N . ILE D 1 71 ? 74.033 -20.052 -40.903 1.00 42.65 128 ILE D N 1
ATOM 6930 C CA . ILE D 1 71 ? 74.487 -18.854 -40.209 1.00 43.45 128 ILE D CA 1
ATOM 6931 C C . ILE D 1 71 ? 75.932 -19.063 -39.874 1.00 44.42 128 ILE D C 1
ATOM 6932 O O . ILE D 1 71 ? 76.390 -20.203 -39.820 1.00 44.41 128 ILE D O 1
ATOM 6937 N N . GLU D 1 72 ? 76.649 -17.972 -39.631 1.00 45.70 129 GLU D N 1
ATOM 6938 C CA . GLU D 1 72 ? 78.059 -18.066 -39.284 1.00 47.55 129 GLU D CA 1
ATOM 6939 C C . GLU D 1 72 ? 78.397 -17.190 -38.101 1.00 48.13 129 GLU D C 1
ATOM 6940 O O . GLU D 1 72 ? 77.681 -16.225 -37.809 1.00 48.16 129 GLU D O 1
ATOM 6946 N N . VAL D 1 73 ? 79.509 -17.522 -37.445 1.00 49.24 130 VAL D N 1
ATOM 6947 C CA . VAL D 1 73 ? 80.012 -16.767 -36.284 1.00 50.04 130 VAL D CA 1
ATOM 6948 C C . VAL D 1 73 ? 80.835 -15.523 -36.667 1.00 50.69 130 VAL D C 1
ATOM 6949 O O . VAL D 1 73 ? 81.974 -15.655 -37.079 1.00 51.07 130 VAL D O 1
ATOM 6953 N N . ILE D 1 74 ? 80.254 -14.333 -36.524 1.00 51.54 131 ILE D N 1
ATOM 6954 C CA . ILE D 1 74 ? 80.980 -13.064 -36.624 1.00 52.41 131 ILE D CA 1
ATOM 6955 C C . ILE D 1 74 ? 81.982 -12.878 -35.485 1.00 52.70 131 ILE D C 1
ATOM 6956 O O . ILE D 1 74 ? 83.034 -12.267 -35.666 1.00 53.37 131 ILE D O 1
ATOM 6961 N N . ASP D 1 75 ? 81.649 -13.370 -34.299 1.00 52.92 132 ASP D N 1
ATOM 6962 C CA . ASP D 1 75 ? 82.327 -12.918 -33.084 1.00 53.10 132 ASP D CA 1
ATOM 6963 C C . ASP D 1 75 ? 82.080 -13.889 -31.931 1.00 52.72 132 ASP D C 1
ATOM 6964 O O . ASP D 1 75 ? 80.950 -14.009 -31.458 1.00 53.09 132 ASP D O 1
ATOM 6969 N N . SER D 1 76 ? 83.137 -14.547 -31.462 1.00 52.01 133 SER D N 1
ATOM 6970 C CA . SER D 1 76 ? 83.006 -15.659 -30.518 1.00 51.46 133 SER D CA 1
ATOM 6971 C C . SER D 1 76 ? 83.437 -15.344 -29.093 1.00 50.98 133 SER D C 1
ATOM 6972 O O . SER D 1 76 ? 83.538 -16.254 -28.274 1.00 50.76 133 SER D O 1
ATOM 6975 N N . SER D 1 77 ? 83.690 -14.065 -28.802 1.00 50.42 134 SER D N 1
ATOM 6976 C CA . SER D 1 77 ? 84.026 -13.617 -27.445 1.00 49.73 134 SER D CA 1
ATOM 6977 C C . SER D 1 77 ? 82.837 -13.710 -26.464 1.00 49.46 134 SER D C 1
ATOM 6978 O O . SER D 1 77 ? 81.714 -13.284 -26.770 1.00 49.32 134 SER D O 1
ATOM 6981 N N . LYS D 1 78 ? 83.123 -14.272 -25.286 1.00 48.89 135 LYS D N 1
ATOM 6982 C CA . LYS D 1 78 ? 82.158 -14.468 -24.209 1.00 47.94 135 LYS D CA 1
ATOM 6983 C C . LYS D 1 78 ? 81.226 -13.266 -24.038 1.00 47.47 135 LYS D C 1
ATOM 6984 O O . LYS D 1 78 ? 81.668 -12.113 -24.061 1.00 47.31 135 LYS D O 1
ATOM 6986 N N . THR D 1 79 ? 79.935 -13.571 -23.895 1.00 46.74 136 THR D N 1
ATOM 6987 C CA . THR D 1 79 ? 78.876 -12.607 -23.649 1.00 45.52 136 THR D CA 1
ATOM 6988 C C . THR D 1 79 ? 78.683 -12.444 -22.171 1.00 45.11 136 THR D C 1
ATOM 6989 O O . THR D 1 79 ? 78.090 -11.480 -21.744 1.00 45.27 136 THR D O 1
ATOM 6993 N N . GLY D 1 80 ? 79.157 -13.395 -21.377 1.00 44.91 137 GLY D N 1
ATOM 6994 C CA . GLY D 1 80 ? 78.870 -13.384 -19.942 1.00 44.81 137 GLY D CA 1
ATOM 6995 C C . GLY D 1 80 ? 77.579 -14.116 -19.592 1.00 44.88 137 GLY D C 1
ATOM 6996 O O . GLY D 1 80 ? 77.291 -14.385 -18.423 1.00 45.17 137 GLY D O 1
ATOM 6997 N N . GLU D 1 81 ? 76.790 -14.447 -20.609 1.00 44.59 138 GLU D N 1
ATOM 6998 C CA . GLU D 1 81 ? 75.647 -15.331 -20.419 1.00 43.73 138 GLU D CA 1
ATOM 6999 C C . GLU D 1 81 ? 76.105 -16.746 -20.667 1.00 42.75 138 GLU D C 1
ATOM 7000 O O . GLU D 1 81 ? 76.390 -17.115 -21.807 1.00 42.61 138 GLU D O 1
ATOM 7006 N N . VAL D 1 82 ? 76.191 -17.530 -19.598 1.00 41.72 139 VAL D N 1
ATOM 7007 C CA . VAL D 1 82 ? 76.670 -18.910 -19.704 1.00 40.88 139 VAL D CA 1
ATOM 7008 C C . VAL D 1 82 ? 75.964 -19.670 -20.837 1.00 40.41 139 VAL D C 1
ATOM 7009 O O . VAL D 1 82 ? 76.612 -20.393 -21.591 1.00 40.22 139 VAL D O 1
ATOM 7013 N N . LEU D 1 83 ? 74.646 -19.489 -20.964 1.00 39.51 140 LEU D N 1
ATOM 7014 C CA . LEU D 1 83 ? 73.883 -20.245 -21.940 1.00 38.45 140 LEU D CA 1
ATOM 7015 C C . LEU D 1 83 ? 74.280 -19.843 -23.347 1.00 38.56 140 LEU D C 1
ATOM 7016 O O . LEU D 1 83 ? 74.505 -20.703 -24.197 1.00 38.96 140 LEU D O 1
ATOM 7021 N N . LEU D 1 84 ? 74.412 -18.535 -23.574 1.00 38.27 141 LEU D N 1
ATOM 7022 C CA . LEU D 1 84 ? 74.820 -17.979 -24.864 1.00 37.62 141 LEU D CA 1
ATOM 7023 C C . LEU D 1 84 ? 76.241 -18.375 -25.229 1.00 37.66 141 LEU D C 1
ATOM 7024 O O . LEU D 1 84 ? 76.504 -18.870 -26.321 1.00 37.42 141 LEU D O 1
ATOM 7029 N N . ASP D 1 85 ? 77.140 -18.179 -24.273 1.00 38.01 142 ASP D N 1
ATOM 7030 C CA . ASP D 1 85 ? 78.554 -18.520 -24.402 1.00 38.10 142 ASP D CA 1
ATOM 7031 C C . ASP D 1 85 ? 78.813 -19.946 -24.827 1.00 38.31 142 ASP D C 1
ATOM 7032 O O . ASP D 1 85 ? 79.605 -20.197 -25.732 1.00 38.87 142 ASP D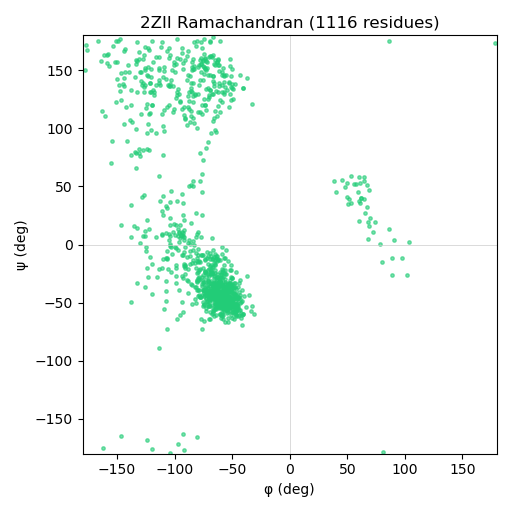 O 1
ATOM 7037 N N . GLU D 1 86 ? 78.147 -20.885 -24.179 1.00 38.31 143 GLU D N 1
ATOM 7038 C CA . GLU D 1 86 ? 78.344 -22.287 -24.492 1.00 38.05 143 GLU D CA 1
ATOM 7039 C C . GLU D 1 86 ? 77.873 -22.621 -25.873 1.00 37.79 143 GLU D C 1
ATOM 7040 O O . GLU D 1 86 ? 78.437 -23.502 -26.502 1.00 37.71 143 GLU D O 1
ATOM 7046 N N . THR D 1 87 ? 76.822 -21.962 -26.348 1.00 37.63 144 THR D N 1
ATOM 7047 C CA . THR D 1 87 ? 76.361 -22.338 -27.659 1.00 37.84 144 THR D CA 1
ATOM 7048 C C . THR D 1 87 ? 77.355 -21.715 -28.637 1.00 38.15 144 THR D C 1
ATOM 7049 O O . THR D 1 87 ? 77.711 -22.297 -29.669 1.00 38.27 144 THR D O 1
ATOM 7053 N N . LEU D 1 88 ? 77.864 -20.554 -28.260 1.00 38.49 145 LEU D N 1
ATOM 7054 C CA . LEU D 1 88 ? 78.882 -19.896 -29.051 1.00 38.84 145 LEU D CA 1
ATOM 7055 C C . LEU D 1 88 ? 80.108 -20.804 -29.208 1.00 39.59 145 LEU D C 1
ATOM 7056 O O . LEU D 1 88 ? 80.625 -20.942 -30.308 1.00 40.16 145 LEU D O 1
ATOM 7061 N N . GLN D 1 89 ? 80.545 -21.452 -28.130 1.00 40.08 146 GLN D N 1
ATOM 7062 C CA . GLN D 1 89 ? 81.612 -22.449 -28.210 1.00 40.97 146 GLN D CA 1
ATOM 7063 C C . GLN D 1 89 ? 81.376 -23.540 -29.247 1.00 40.76 146 GLN D C 1
ATOM 7064 O O . GLN D 1 89 ? 82.259 -23.812 -30.045 1.00 40.69 146 GLN D O 1
ATOM 7070 N N . LEU D 1 90 ? 80.205 -24.178 -29.202 1.00 40.85 147 LEU D N 1
ATOM 7071 C CA . LEU D 1 90 ? 79.819 -25.210 -30.155 1.00 41.19 147 LEU D CA 1
ATOM 7072 C C . LEU D 1 90 ? 79.890 -24.667 -31.586 1.00 41.81 147 LEU D C 1
ATOM 7073 O O . LEU D 1 90 ? 80.367 -25.340 -32.523 1.00 42.09 147 LEU D O 1
ATOM 7078 N N . MET D 1 91 ? 79.415 -23.440 -31.742 1.00 41.86 148 MET D N 1
ATOM 7079 C CA . MET D 1 91 ? 79.342 -22.828 -33.046 1.00 41.99 148 MET D CA 1
ATOM 7080 C C . MET D 1 91 ? 80.725 -22.530 -33.632 1.00 42.19 148 MET D C 1
ATOM 7081 O O . MET D 1 91 ? 80.934 -22.718 -34.833 1.00 42.07 148 MET D O 1
ATOM 7086 N N . LYS D 1 92 ? 81.654 -22.065 -32.794 1.00 42.71 149 LYS D N 1
ATOM 7087 C CA . LYS D 1 92 ? 82.992 -21.656 -33.260 1.00 43.45 149 LYS D CA 1
ATOM 7088 C C . LYS D 1 92 ? 83.692 -22.832 -33.934 1.00 44.14 149 LYS D C 1
ATOM 7089 O O . LYS D 1 92 ? 84.236 -22.692 -35.029 1.00 44.26 149 LYS D O 1
ATOM 7091 N N . ASN D 1 93 ? 83.617 -24.000 -33.304 1.00 45.12 150 ASN D N 1
ATOM 7092 C CA . ASN D 1 93 ? 84.318 -25.186 -33.784 1.00 45.99 150 ASN D CA 1
ATOM 7093 C C . ASN D 1 93 ? 83.502 -26.113 -34.711 1.00 46.14 150 ASN D C 1
ATOM 7094 O O . ASN D 1 93 ? 83.579 -27.341 -34.564 1.00 46.85 150 ASN D O 1
ATOM 7099 N N . ASP D 1 94 ? 82.757 -25.553 -35.671 1.00 45.53 151 ASP D N 1
ATOM 7100 C CA . ASP D 1 94 ? 81.963 -26.368 -36.602 1.00 45.02 151 ASP D CA 1
ATOM 7101 C C . ASP D 1 94 ? 81.664 -25.615 -37.910 1.00 44.73 151 ASP D C 1
ATOM 7102 O O . ASP D 1 94 ? 81.656 -24.391 -37.930 1.00 45.24 151 ASP D O 1
ATOM 7107 N N . GLU D 1 95 ? 81.445 -26.351 -39.004 1.00 43.99 152 GLU D N 1
ATOM 7108 C CA . GLU D 1 95 ? 80.947 -25.805 -40.276 1.00 43.36 152 GLU D CA 1
ATOM 7109 C C . GLU D 1 95 ? 79.658 -24.971 -40.053 1.00 42.94 152 GLU D C 1
ATOM 7110 O O . GLU D 1 95 ? 78.992 -25.104 -39.024 1.00 43.67 152 GLU D O 1
ATOM 7112 N N . PRO D 1 96 ? 79.305 -24.081 -40.987 1.00 42.12 153 PRO D N 1
ATOM 7113 C CA . PRO D 1 96 ? 77.987 -23.431 -40.839 1.00 41.64 153 PRO D CA 1
ATOM 7114 C C . PRO D 1 96 ? 76.714 -24.336 -40.962 1.00 41.20 153 PRO D C 1
ATOM 7115 O O . PRO D 1 96 ? 76.348 -24.759 -42.070 1.00 41.11 153 PRO D O 1
ATOM 7119 N N . LEU D 1 97 ? 76.015 -24.579 -39.850 1.00 40.43 154 LEU D N 1
ATOM 7120 C CA . LEU D 1 97 ? 74.709 -25.263 -39.922 1.00 39.79 154 LEU D CA 1
ATOM 7121 C C . LEU D 1 97 ? 73.533 -24.280 -39.953 1.00 38.89 154 LEU D C 1
ATOM 7122 O O . LEU D 1 97 ? 73.668 -23.126 -39.530 1.00 38.29 154 LEU D O 1
ATOM 7127 N N . SER D 1 98 ? 72.379 -24.752 -40.430 1.00 38.02 155 SER D N 1
ATOM 7128 C CA . SER D 1 98 ? 71.178 -23.912 -40.489 1.00 37.24 155 SER D CA 1
ATOM 7129 C C . SER D 1 98 ? 70.556 -23.545 -39.121 1.00 37.32 155 SER D C 1
ATOM 7130 O O . SER D 1 98 ? 70.841 -24.176 -38.077 1.00 37.37 155 SER D O 1
ATOM 7133 N N . ILE D 1 99 ? 69.710 -22.516 -39.131 1.00 36.60 156 ILE D N 1
ATOM 7134 C CA . ILE D 1 99 ? 69.053 -22.074 -37.909 1.00 36.12 156 ILE D CA 1
ATOM 7135 C C . ILE D 1 99 ? 68.302 -23.193 -37.183 1.00 35.85 156 ILE D C 1
ATOM 7136 O O . ILE D 1 99 ? 68.562 -23.460 -36.004 1.00 35.82 156 ILE D O 1
ATOM 7141 N N . SER D 1 100 ? 67.377 -23.860 -37.865 1.00 35.35 157 SER D N 1
ATOM 7142 C CA . SER D 1 100 ? 66.620 -24.895 -37.165 1.00 35.04 157 SER D CA 1
ATOM 7143 C C . SER D 1 100 ? 67.539 -26.054 -36.841 1.00 34.96 157 SER D C 1
ATOM 7144 O O . SER D 1 100 ? 67.396 -26.721 -35.819 1.00 34.59 157 SER D O 1
ATOM 7147 N N . ASN D 1 101 ? 68.518 -26.258 -37.698 1.00 35.03 158 ASN D N 1
ATOM 7148 C CA . ASN D 1 101 ? 69.499 -27.267 -37.447 1.00 35.85 158 ASN D CA 1
ATOM 7149 C C . ASN D 1 101 ? 70.203 -27.017 -36.099 1.00 35.91 158 ASN D C 1
ATOM 7150 O O . ASN D 1 101 ? 70.393 -27.950 -35.306 1.00 35.67 158 ASN D O 1
ATOM 7155 N N . TRP D 1 102 ? 70.562 -25.758 -35.831 1.00 35.98 159 TRP D N 1
ATOM 7156 C CA . TRP D 1 102 ? 71.145 -25.379 -34.524 1.00 35.84 159 TRP D CA 1
ATOM 7157 C C . TRP D 1 102 ? 70.142 -25.460 -33.374 1.00 35.93 159 TRP D C 1
ATOM 7158 O O . TRP D 1 102 ? 70.441 -26.018 -32.322 1.00 36.27 159 TRP D O 1
ATOM 7169 N N . ILE D 1 103 ? 68.960 -24.893 -33.569 1.00 35.94 160 ILE D N 1
ATOM 7170 C CA . ILE D 1 103 ? 67.916 -24.986 -32.558 1.00 36.64 160 ILE D CA 1
ATOM 7171 C C . ILE D 1 103 ? 67.634 -26.446 -32.161 1.00 37.40 160 ILE D C 1
ATOM 7172 O O . ILE D 1 103 ? 67.461 -26.749 -30.976 1.00 37.38 160 ILE D O 1
ATOM 7177 N N . ASP D 1 104 ? 67.617 -27.338 -33.159 1.00 38.00 161 ASP D N 1
ATOM 7178 C CA . ASP D 1 104 ? 67.463 -28.774 -32.939 1.00 38.37 161 ASP D CA 1
ATOM 7179 C C . ASP D 1 104 ? 68.635 -29.402 -32.248 1.00 38.18 161 ASP D C 1
ATOM 7180 O O . ASP D 1 104 ? 68.449 -30.294 -31.458 1.00 38.06 161 ASP D O 1
ATOM 7185 N N . LEU D 1 105 ? 69.847 -29.000 -32.593 1.00 38.43 162 LEU D N 1
ATOM 7186 C CA . LEU D 1 105 ? 70.993 -29.669 -32.026 1.00 39.18 162 LEU D CA 1
ATOM 7187 C C . LEU D 1 105 ? 71.076 -29.324 -30.573 1.00 40.04 162 LEU D C 1
ATOM 7188 O O . LEU D 1 105 ? 71.274 -30.203 -29.732 1.00 40.02 162 LEU D O 1
ATOM 7193 N N . LEU D 1 106 ? 70.885 -28.033 -30.300 1.00 41.31 163 LEU D N 1
ATOM 7194 C CA . LEU D 1 106 ? 70.956 -27.464 -28.955 1.00 42.39 163 LEU D CA 1
ATOM 7195 C C . LEU D 1 106 ? 69.799 -27.951 -28.065 1.00 43.52 163 LEU D C 1
ATOM 7196 O O . LEU D 1 106 ? 69.910 -27.964 -26.835 1.00 43.73 163 LEU D O 1
ATOM 7201 N N . SER D 1 107 ? 68.699 -28.362 -28.684 1.00 44.79 164 SER D N 1
ATOM 7202 C CA . SER D 1 107 ? 67.632 -29.008 -27.932 1.00 46.36 164 SER D CA 1
ATOM 7203 C C . SER D 1 107 ? 67.761 -30.519 -27.891 1.00 47.36 164 SER D C 1
ATOM 7204 O O . SER D 1 107 ? 67.000 -31.166 -27.202 1.00 47.13 164 SER D O 1
ATOM 7207 N N . GLY D 1 108 ? 68.724 -31.074 -28.624 1.00 49.17 165 GLY D N 1
ATOM 7208 C CA . GLY D 1 108 ? 68.778 -32.520 -28.903 1.00 51.17 165 GLY D CA 1
ATOM 7209 C C . GLY D 1 108 ? 67.491 -33.127 -29.459 1.00 52.56 165 GLY D C 1
ATOM 7210 O O . GLY D 1 108 ? 67.107 -34.219 -29.076 1.00 52.35 165 GLY D O 1
ATOM 7211 N N . GLU D 1 109 ? 66.804 -32.413 -30.345 1.00 54.45 166 GLU D N 1
ATOM 7212 C CA . GLU D 1 109 ? 65.701 -33.003 -31.092 1.00 56.63 166 GLU D CA 1
ATOM 7213 C C . GLU D 1 109 ? 66.251 -33.859 -32.256 1.00 58.01 166 GLU D C 1
ATOM 7214 O O . GLU D 1 109 ? 65.535 -34.675 -32.848 1.00 58.13 166 GLU D O 1
ATOM 7220 N N . THR D 1 110 ? 67.545 -33.663 -32.526 1.00 59.80 167 THR D N 1
ATOM 7221 C CA . THR D 1 110 ? 68.339 -34.292 -33.580 1.00 61.07 167 THR D CA 1
ATOM 7222 C C . THR D 1 110 ? 68.832 -35.656 -33.114 1.00 62.50 167 THR D C 1
ATOM 7223 O O . THR D 1 110 ? 69.062 -35.835 -31.911 1.00 63.00 167 THR D O 1
ATOM 7227 N N . TRP D 1 111 ? 69.038 -36.610 -34.029 1.00 64.02 168 TRP D N 1
ATOM 7228 C CA . TRP D 1 111 ? 69.484 -37.958 -33.593 1.00 65.23 168 TRP D CA 1
ATOM 7229 C C . TRP D 1 111 ? 70.717 -38.513 -34.299 1.00 65.78 168 TRP D C 1
ATOM 7230 O O . TRP D 1 111 ? 70.769 -39.718 -34.604 1.00 66.03 168 TRP D O 1
ATOM 7232 N N . ASN D 1 112 ? 71.711 -37.648 -34.531 1.00 66.08 169 ASN D N 1
ATOM 7233 C CA . ASN D 1 112 ? 73.043 -38.142 -34.927 1.00 66.41 169 ASN D CA 1
ATOM 7234 C C . ASN D 1 112 ? 74.089 -38.166 -33.766 1.00 66.40 169 ASN D C 1
ATOM 7235 O O . ASN D 1 112 ? 74.493 -37.119 -33.228 1.00 66.30 169 ASN D O 1
ATOM 7240 N N . LEU D 1 113 ? 74.489 -39.396 -33.402 1.00 66.16 170 LEU D N 1
ATOM 7241 C CA . LEU D 1 113 ? 75.370 -39.730 -32.256 1.00 65.37 170 LEU D CA 1
ATOM 7242 C C . LEU D 1 113 ? 76.652 -38.910 -32.266 1.00 64.96 170 LEU D C 1
ATOM 7243 O O . LEU D 1 113 ? 77.347 -38.786 -31.251 1.00 65.04 170 LEU D O 1
ATOM 7248 N N . LEU D 1 114 ? 76.943 -38.345 -33.428 1.00 64.46 171 LEU D N 1
ATOM 7249 C CA . LEU D 1 114 ? 78.154 -37.591 -33.652 1.00 64.44 171 LEU D CA 1
ATOM 7250 C C . LEU D 1 114 ? 78.177 -36.327 -32.775 1.00 64.09 171 LEU D C 1
ATOM 7251 O O . LEU D 1 114 ? 79.182 -36.026 -32.129 1.00 64.21 171 LEU D O 1
ATOM 7256 N N . LYS D 1 115 ? 77.049 -35.621 -32.718 1.00 63.46 172 LYS D N 1
ATOM 7257 C CA . LYS D 1 115 ? 76.966 -34.337 -32.009 1.00 62.33 172 LYS D CA 1
ATOM 7258 C C . LYS D 1 115 ? 76.119 -34.416 -30.717 1.00 61.51 172 LYS D C 1
ATOM 7259 O O . LYS D 1 115 ? 75.337 -33.520 -30.406 1.00 61.24 172 LYS D O 1
ATOM 7261 N N . ILE D 1 116 ? 76.303 -35.496 -29.961 1.00 60.89 173 ILE D N 1
ATOM 7262 C CA . ILE D 1 116 ? 75.558 -35.749 -28.701 1.00 60.22 173 ILE D CA 1
ATOM 7263 C C . ILE D 1 116 ? 75.695 -34.630 -27.631 1.00 59.02 173 ILE D C 1
ATOM 7264 O O . ILE D 1 116 ? 74.711 -34.189 -27.031 1.00 58.65 173 ILE D O 1
ATOM 7269 N N . ASN D 1 117 ? 76.916 -34.155 -27.433 1.00 57.84 174 ASN D N 1
ATOM 7270 C CA . ASN D 1 117 ? 77.196 -33.140 -26.435 1.00 56.83 174 ASN D CA 1
ATOM 7271 C C . ASN D 1 117 ? 76.788 -31.701 -26.847 1.00 55.46 174 ASN D C 1
ATOM 7272 O O . ASN D 1 117 ? 77.087 -30.745 -26.127 1.00 55.65 174 ASN D O 1
ATOM 7277 N N . TYR D 1 118 ? 76.116 -31.556 -27.995 1.00 53.71 175 TYR D N 1
ATOM 7278 C CA . TYR D 1 118 ? 75.658 -30.250 -28.525 1.00 51.68 175 TYR D CA 1
ATOM 7279 C C . TYR D 1 118 ? 74.416 -29.750 -27.822 1.00 50.31 175 TYR D C 1
ATOM 7280 O O . TYR D 1 118 ? 74.012 -28.597 -27.956 1.00 50.05 175 TYR D O 1
ATOM 7289 N N . GLN D 1 119 ? 73.785 -30.658 -27.103 1.00 48.62 176 GLN D N 1
ATOM 7290 C CA . GLN D 1 119 ? 72.560 -30.378 -26.438 1.00 46.88 176 GLN D CA 1
ATOM 7291 C C . GLN D 1 119 ? 72.851 -29.763 -25.093 1.00 45.58 176 GLN D C 1
ATOM 7292 O O . GLN D 1 119 ? 73.686 -30.284 -24.342 1.00 45.40 176 GLN D O 1
ATOM 7298 N N . LEU D 1 120 ? 72.168 -28.659 -24.792 1.00 44.04 177 LEU D N 1
ATOM 7299 C CA . LEU D 1 120 ? 72.437 -27.902 -23.573 1.00 42.69 177 LEU D CA 1
ATOM 7300 C C . LEU D 1 120 ? 71.693 -28.498 -22.403 1.00 42.39 177 LEU D C 1
ATOM 7301 O O . LEU D 1 120 ? 70.472 -28.630 -22.426 1.00 42.09 177 LEU D O 1
ATOM 7306 N N . LYS D 1 121 ? 72.435 -28.876 -21.376 1.00 41.91 178 LYS D N 1
ATOM 7307 C CA . LYS D 1 121 ? 71.821 -29.460 -20.199 1.00 41.46 178 LYS D CA 1
ATOM 7308 C C . LYS D 1 121 ? 71.651 -28.347 -19.120 1.00 41.09 178 LYS D C 1
ATOM 7309 O O . LYS D 1 121 ? 72.286 -27.289 -19.202 1.00 40.50 178 LYS D O 1
ATOM 7311 N N . GLN D 1 122 ? 70.772 -28.558 -18.143 1.00 40.99 179 GLN D N 1
ATOM 7312 C CA . GLN D 1 122 ? 70.576 -27.579 -17.046 1.00 41.53 179 GLN D CA 1
ATOM 7313 C C . GLN D 1 122 ? 70.083 -26.177 -17.450 1.00 41.05 179 GLN D C 1
ATOM 7314 O O . GLN D 1 122 ? 70.566 -25.191 -16.881 1.00 41.09 179 GLN D O 1
ATOM 7320 N N . VAL D 1 123 ? 69.149 -26.064 -18.397 1.00 40.21 180 VAL D N 1
ATOM 7321 C CA . VAL D 1 123 ? 68.728 -24.747 -18.873 1.00 39.24 180 VAL D CA 1
ATOM 7322 C C . VAL D 1 123 ? 67.872 -24.022 -17.841 1.00 39.37 180 VAL D C 1
ATOM 7323 O O . VAL D 1 123 ? 68.184 -22.903 -17.441 1.00 38.84 180 VAL D O 1
ATOM 7327 N N . ARG D 1 124 ? 66.805 -24.684 -17.404 1.00 39.95 181 ARG D N 1
ATOM 7328 C CA . ARG D 1 124 ? 65.935 -24.188 -16.333 1.00 40.38 181 ARG D CA 1
ATOM 7329 C C . ARG D 1 124 ? 66.717 -23.667 -15.130 1.00 41.09 181 ARG D C 1
ATOM 7330 O O . ARG D 1 124 ? 66.505 -22.531 -14.679 1.00 41.71 181 ARG D O 1
ATOM 7338 N N . GLU D 1 125 ? 67.601 -24.503 -14.593 1.00 41.35 182 GLU D N 1
ATOM 7339 C CA . GLU D 1 125 ? 68.261 -24.153 -13.346 1.00 41.96 182 GLU D CA 1
ATOM 7340 C C . GLU D 1 125 ? 69.318 -23.083 -13.548 1.00 41.79 182 GLU D C 1
ATOM 7341 O O . GLU D 1 125 ? 69.488 -22.196 -12.704 1.00 42.06 182 GLU D O 1
ATOM 7347 N N . ARG D 1 126 ? 69.981 -23.113 -14.690 1.00 41.64 183 ARG D N 1
ATOM 7348 C CA . ARG D 1 126 ? 70.914 -22.050 -14.981 1.00 41.53 183 ARG D CA 1
ATOM 7349 C C . ARG D 1 126 ? 70.201 -20.771 -15.276 1.00 40.98 183 ARG D C 1
ATOM 7350 O O . ARG D 1 126 ? 70.673 -19.726 -14.833 1.00 41.53 183 ARG D O 1
ATOM 7358 N N . LEU D 1 127 ? 69.055 -20.861 -15.968 1.00 40.27 184 LEU D N 1
ATOM 7359 C CA . LEU D 1 127 ? 68.166 -19.700 -16.202 1.00 39.51 184 LEU D CA 1
ATOM 7360 C C . LEU D 1 127 ? 67.644 -19.105 -14.899 1.00 39.10 184 LEU D C 1
ATOM 7361 O O . LEU D 1 127 ? 67.429 -17.911 -14.809 1.00 38.96 184 LEU D O 1
ATOM 7366 N N . ALA D 1 128 ? 67.445 -19.954 -13.897 1.00 38.94 185 ALA D N 1
ATOM 7367 C CA . ALA D 1 128 ? 66.977 -19.524 -12.591 1.00 38.56 185 ALA D CA 1
ATOM 7368 C C . ALA D 1 128 ? 68.105 -18.980 -11.724 1.00 38.44 185 ALA D C 1
ATOM 7369 O O . ALA D 1 128 ? 67.873 -18.036 -10.965 1.00 38.53 185 ALA D O 1
ATOM 7371 N N . LYS D 1 129 ? 69.312 -19.559 -11.815 1.00 37.92 186 LYS D N 1
ATOM 7372 C CA . LYS D 1 129 ? 70.451 -18.971 -11.095 1.00 37.75 186 LYS D CA 1
ATOM 7373 C C . LYS D 1 129 ? 70.637 -17.562 -11.638 1.00 37.93 186 LYS D C 1
ATOM 7374 O O . LYS D 1 129 ? 70.790 -16.630 -10.864 1.00 37.84 186 LYS D O 1
ATOM 7376 N N . GLY D 1 130 ? 70.556 -17.401 -12.959 1.00 38.06 187 GLY D N 1
ATOM 7377 C CA . GLY D 1 130 ? 70.558 -16.069 -13.568 1.00 38.68 187 GLY D CA 1
ATOM 7378 C C . GLY D 1 130 ? 69.491 -15.125 -13.002 1.00 39.14 187 GLY D C 1
ATOM 7379 O O . GLY D 1 130 ? 69.764 -13.975 -12.615 1.00 39.18 187 GLY D O 1
ATOM 7380 N N . LEU D 1 131 ? 68.262 -15.613 -12.936 1.00 39.25 188 LEU D N 1
ATOM 7381 C CA . LEU D 1 131 ? 67.185 -14.805 -12.416 1.00 38.96 188 LEU D CA 1
ATOM 7382 C C . LEU D 1 131 ? 67.420 -14.459 -10.953 1.00 39.13 188 LEU D C 1
ATOM 7383 O O . LEU D 1 131 ? 67.076 -13.360 -10.524 1.00 39.04 188 LEU D O 1
ATOM 7388 N N . VAL D 1 132 ? 68.025 -15.383 -10.206 1.00 39.36 189 VAL D N 1
ATOM 7389 C CA . VAL D 1 132 ? 68.339 -15.163 -8.783 1.00 39.89 189 VAL D CA 1
ATOM 7390 C C . VAL D 1 132 ? 69.442 -14.119 -8.602 1.00 40.74 189 VAL D C 1
ATOM 7391 O O . VAL D 1 132 ? 69.253 -13.139 -7.866 1.00 40.83 189 VAL D O 1
ATOM 7395 N N . ASP D 1 133 ? 70.568 -14.327 -9.299 1.00 41.61 190 ASP D N 1
ATOM 7396 C CA . ASP D 1 133 ? 71.752 -13.451 -9.242 1.00 42.19 190 ASP D CA 1
ATOM 7397 C C . ASP D 1 133 ? 71.433 -12.058 -9.767 1.00 41.81 190 ASP D C 1
ATOM 7398 O O . ASP D 1 133 ? 72.061 -11.079 -9.380 1.00 42.55 190 ASP D O 1
ATOM 7403 N N . LYS D 1 134 ? 70.435 -11.954 -10.628 1.00 41.13 191 LYS D N 1
ATOM 7404 C CA . LYS D 1 134 ? 70.019 -10.650 -11.102 1.00 40.02 191 LYS D CA 1
ATOM 7405 C C . LYS D 1 134 ? 69.007 -9.982 -10.180 1.00 39.47 191 LYS D C 1
ATOM 7406 O O . LYS D 1 134 ? 68.535 -8.898 -10.462 1.00 39.56 191 LYS D O 1
ATOM 7412 N N . GLY D 1 135 ? 68.650 -10.634 -9.085 1.00 39.18 192 GLY D N 1
ATOM 7413 C CA . GLY D 1 135 ? 67.688 -10.045 -8.157 1.00 39.12 192 GLY D CA 1
ATOM 7414 C C . GLY D 1 135 ? 66.206 -10.092 -8.486 1.00 39.15 192 GLY D C 1
ATOM 7415 O O . GLY D 1 135 ? 65.392 -9.587 -7.730 1.00 39.24 192 GLY D O 1
ATOM 7416 N N . VAL D 1 136 ? 65.827 -10.686 -9.606 1.00 39.50 193 VAL D N 1
ATOM 7417 C CA . VAL D 1 136 ? 64.399 -10.861 -9.900 1.00 39.30 193 VAL D CA 1
ATOM 7418 C C . VAL D 1 136 ? 63.789 -11.925 -8.969 1.00 39.63 193 VAL D C 1
ATOM 7419 O O . VAL D 1 136 ? 62.611 -11.858 -8.622 1.00 39.36 193 VAL D O 1
ATOM 7423 N N . LEU D 1 137 ? 64.605 -12.893 -8.565 1.00 39.95 194 LEU D N 1
ATOM 7424 C CA . LEU D 1 137 ? 64.148 -14.004 -7.733 1.00 40.68 194 LEU D CA 1
ATOM 7425 C C . LEU D 1 137 ? 64.951 -14.088 -6.435 1.00 42.10 194 LEU D C 1
ATOM 7426 O O . LEU D 1 137 ? 66.149 -13.760 -6.410 1.00 42.75 194 LEU D O 1
ATOM 7431 N N . ARG D 1 138 ? 64.263 -14.491 -5.363 1.00 43.43 195 ARG D N 1
ATOM 7432 C CA . ARG D 1 138 ? 64.837 -14.799 -4.054 1.00 44.43 195 ARG D CA 1
ATOM 7433 C C . ARG D 1 138 ? 65.141 -16.280 -4.045 1.00 45.48 195 ARG D C 1
ATOM 7434 O O . ARG D 1 138 ? 64.914 -16.979 -5.034 1.00 46.11 195 ARG D O 1
ATOM 7442 N N . THR D 1 139 ? 65.618 -16.768 -2.912 1.00 46.83 196 THR D N 1
ATOM 7443 C CA . THR D 1 139 ? 65.833 -18.199 -2.719 1.00 48.03 196 THR D CA 1
ATOM 7444 C C . THR D 1 139 ? 65.469 -18.594 -1.290 1.00 48.76 196 THR D C 1
ATOM 7445 O O . THR D 1 139 ? 66.058 -18.088 -0.347 1.00 48.98 196 THR D O 1
ATOM 7449 N N . GLU D 1 140 ? 64.483 -19.467 -1.116 1.00 49.90 197 GLU D N 1
ATOM 7450 C CA . GLU D 1 140 ? 64.123 -19.904 0.238 1.00 51.56 197 GLU D CA 1
ATOM 7451 C C . GLU D 1 140 ? 63.653 -21.327 0.291 1.00 51.36 197 GLU D C 1
ATOM 7452 O O . GLU D 1 140 ? 63.056 -21.793 -0.655 1.00 51.87 197 GLU D O 1
ATOM 7458 N N . MET D 1 141 ? 63.929 -22.014 1.400 1.00 51.98 198 MET D N 1
ATOM 7459 C CA . MET D 1 141 ? 63.661 -23.463 1.552 1.00 52.24 198 MET D CA 1
ATOM 7460 C C . MET D 1 141 ? 62.261 -23.809 2.062 1.00 52.20 198 MET D C 1
ATOM 7461 O O . MET D 1 141 ? 61.874 -23.338 3.116 1.00 52.02 198 MET D O 1
ATOM 7466 N N . LYS D 1 142 ? 61.501 -24.616 1.323 1.00 52.49 199 LYS D N 1
ATOM 7467 C CA . LYS D 1 142 ? 60.245 -25.159 1.855 1.00 53.08 199 LYS D CA 1
ATOM 7468 C C . LYS D 1 142 ? 60.540 -26.576 2.335 1.00 53.75 199 LYS D C 1
ATOM 7469 O O . LYS D 1 142 ? 61.101 -27.373 1.585 1.00 53.74 199 LYS D O 1
ATOM 7471 N N . ASN D 1 143 ? 60.205 -26.876 3.593 1.00 55.00 200 ASN D N 1
ATOM 7472 C CA . ASN D 1 143 ? 60.427 -28.225 4.160 1.00 55.88 200 ASN D CA 1
ATOM 7473 C C . ASN D 1 143 ? 59.230 -29.166 3.935 1.00 56.30 200 ASN D C 1
ATOM 7474 O O . ASN D 1 143 ? 58.210 -29.052 4.608 1.00 56.77 200 ASN D O 1
ATOM 7476 N N . PHE D 1 144 ? 59.357 -30.067 2.961 1.00 56.74 201 PHE D N 1
ATOM 7477 C CA . PHE D 1 144 ? 58.415 -31.186 2.772 1.00 57.06 201 PHE D CA 1
ATOM 7478 C C . PHE D 1 144 ? 58.734 -32.365 3.719 1.00 56.87 201 PHE D C 1
ATOM 7479 O O . PHE D 1 144 ? 59.772 -32.377 4.398 1.00 57.43 201 PHE D O 1
ATOM 7487 N N . PHE D 1 145 ? 57.856 -33.355 3.788 1.00 56.13 202 PHE D N 1
ATOM 7488 C CA . PHE D 1 145 ? 58.049 -34.377 4.800 1.00 55.03 202 PHE D CA 1
ATOM 7489 C C . PHE D 1 145 ? 59.415 -35.025 4.730 1.00 54.19 202 PHE D C 1
ATOM 7490 O O . PHE D 1 145 ? 60.106 -35.047 5.717 1.00 54.09 202 PHE D O 1
ATOM 7498 N N . LEU D 1 146 ? 59.819 -35.519 3.570 1.00 53.33 203 LEU D N 1
ATOM 7499 C CA . LEU D 1 146 ? 61.068 -36.268 3.496 1.00 52.52 203 LEU D CA 1
ATOM 7500 C C . LEU D 1 146 ? 62.276 -35.505 2.998 1.00 52.43 203 LEU D C 1
ATOM 7501 O O . LEU D 1 146 ? 63.358 -36.080 2.937 1.00 52.76 203 LEU D O 1
ATOM 7506 N N . PHE D 1 147 ? 62.106 -34.238 2.615 1.00 52.32 204 PHE D N 1
ATOM 7507 C CA . PHE D 1 147 ? 63.192 -33.450 1.988 1.00 51.98 204 PHE D CA 1
ATOM 7508 C C . PHE D 1 147 ? 62.897 -31.962 2.063 1.00 51.95 204 PHE D C 1
ATOM 7509 O O . PHE D 1 147 ? 61.773 -31.565 2.330 1.00 51.48 204 PHE D O 1
ATOM 7517 N N . ASP D 1 148 ? 63.918 -31.140 1.853 1.00 52.53 205 ASP D N 1
ATOM 7518 C CA . ASP D 1 148 ? 63.689 -29.733 1.556 1.00 53.22 205 ASP D CA 1
ATOM 7519 C C . ASP D 1 148 ? 64.006 -29.511 0.080 1.00 53.22 205 ASP D C 1
ATOM 7520 O O . ASP D 1 148 ? 64.926 -30.146 -0.458 1.00 53.14 205 ASP D O 1
ATOM 7525 N N . MET D 1 149 ? 63.220 -28.648 -0.574 1.00 53.15 206 MET D N 1
ATOM 7526 C CA . MET D 1 149 ? 63.557 -28.128 -1.914 1.00 53.38 206 MET D CA 1
ATOM 7527 C C . MET D 1 149 ? 63.847 -26.633 -1.891 1.00 51.74 206 MET D C 1
ATOM 7528 O O . MET D 1 149 ? 63.178 -25.857 -1.193 1.00 51.31 206 MET D O 1
ATOM 7533 N N . ALA D 1 150 ? 64.865 -26.237 -2.644 1.00 50.41 207 ALA D N 1
ATOM 7534 C CA . ALA D 1 150 ? 65.121 -24.822 -2.845 1.00 49.17 207 ALA D CA 1
ATOM 7535 C C . ALA D 1 150 ? 63.956 -24.215 -3.644 1.00 48.22 207 ALA D C 1
ATOM 7536 O O . ALA D 1 150 ? 63.449 -24.793 -4.602 1.00 48.58 207 ALA D O 1
ATOM 7538 N N . THR D 1 151 ? 63.512 -23.057 -3.216 1.00 46.39 208 THR D N 1
ATOM 7539 C CA . THR D 1 151 ? 62.380 -22.434 -3.806 1.00 44.68 208 THR D CA 1
ATOM 7540 C C . THR D 1 151 ? 62.929 -21.117 -4.288 1.00 44.35 208 THR D C 1
ATOM 7541 O O . THR D 1 151 ? 63.832 -20.569 -3.657 1.00 44.88 208 THR D O 1
ATOM 7545 N N . HIS D 1 152 ? 62.452 -20.617 -5.422 1.00 43.24 209 HIS D N 1
ATOM 7546 C CA . HIS D 1 152 ? 62.892 -19.297 -5.840 1.00 41.88 209 HIS D CA 1
ATOM 7547 C C . HIS D 1 152 ? 61.763 -18.307 -6.029 1.00 41.00 209 HIS D C 1
ATOM 7548 O O . HIS D 1 152 ? 61.331 -18.043 -7.153 1.00 40.82 209 HIS D O 1
ATOM 7555 N N . PRO D 1 153 ? 61.292 -17.725 -4.920 1.00 4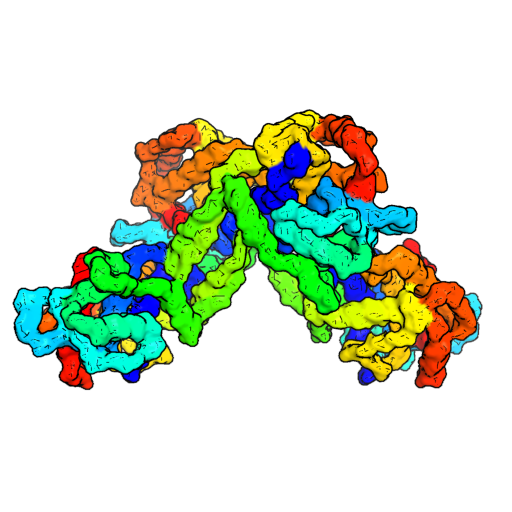0.17 210 PRO D N 1
ATOM 7556 C CA . PRO D 1 153 ? 60.111 -16.890 -5.064 1.00 39.76 210 PRO D CA 1
ATOM 7557 C C . PRO D 1 153 ? 60.488 -15.546 -5.674 1.00 39.50 210 PRO D C 1
ATOM 7558 O O . PRO D 1 153 ? 61.627 -15.110 -5.572 1.00 39.67 210 PRO D O 1
ATOM 7562 N N . ILE D 1 154 ? 59.536 -14.904 -6.319 1.00 39.07 211 ILE D N 1
ATOM 7563 C CA . ILE D 1 154 ? 59.747 -13.590 -6.881 1.00 38.59 211 ILE D CA 1
ATOM 7564 C C . ILE D 1 154 ? 60.294 -12.609 -5.832 1.00 38.44 211 ILE D C 1
ATOM 7565 O O . ILE D 1 154 ? 59.655 -12.356 -4.829 1.00 38.63 211 ILE D O 1
ATOM 7570 N N . ALA D 1 155 ? 61.495 -12.080 -6.055 1.00 38.44 212 ALA D N 1
ATOM 7571 C CA . ALA D 1 155 ? 62.042 -10.999 -5.219 1.00 37.76 212 ALA D CA 1
ATOM 7572 C C . ALA D 1 155 ? 61.555 -9.635 -5.709 1.00 37.95 212 ALA D C 1
ATOM 7573 O O . ALA D 1 155 ? 61.032 -8.863 -4.915 1.00 38.77 212 ALA D O 1
ATOM 7575 N N . ASP D 1 156 ? 61.704 -9.343 -7.006 1.00 37.84 213 ASP D N 1
ATOM 7576 C CA . ASP D 1 156 ? 61.217 -8.086 -7.601 1.00 37.34 213 ASP D CA 1
ATOM 7577 C C . ASP D 1 156 ? 59.998 -8.266 -8.535 1.00 37.40 213 ASP D C 1
ATOM 7578 O O . ASP D 1 156 ? 60.142 -8.578 -9.716 1.00 37.86 213 ASP D O 1
ATOM 7583 N N . ALA D 1 157 ? 58.794 -8.041 -8.035 1.00 37.37 214 ALA D N 1
ATOM 7584 C CA . ALA D 1 157 ? 57.583 -8.160 -8.895 1.00 37.31 214 ALA D CA 1
ATOM 7585 C C . ALA D 1 157 ? 57.456 -7.130 -10.046 1.00 37.32 214 ALA D C 1
ATOM 7586 O O . ALA D 1 157 ? 56.650 -7.307 -10.967 1.00 37.21 214 ALA D O 1
ATOM 7588 N N . SER D 1 158 ? 58.241 -6.057 -9.974 1.00 37.47 215 SER D N 1
ATOM 7589 C CA . SER D 1 158 ? 58.164 -4.958 -10.930 1.00 37.34 215 SER D CA 1
ATOM 7590 C C . SER D 1 158 ? 58.862 -5.336 -12.213 1.00 36.61 215 SER D C 1
ATOM 7591 O O . SER D 1 158 ? 58.615 -4.742 -13.244 1.00 35.95 215 SER D O 1
ATOM 7594 N N . CYS D 1 159 ? 59.751 -6.319 -12.128 1.00 36.49 216 CYS D N 1
ATOM 7595 C CA . CYS D 1 159 ? 60.470 -6.827 -13.302 1.00 36.71 216 CYS D CA 1
ATOM 7596 C C . CYS D 1 159 ? 59.540 -7.407 -14.372 1.00 36.76 216 CYS D C 1
ATOM 7597 O O . CYS D 1 159 ? 59.542 -6.924 -15.517 1.00 36.57 216 CYS D O 1
ATOM 7600 N N . LYS D 1 160 ? 58.770 -8.440 -13.980 1.00 36.57 217 LYS D N 1
ATOM 7601 C CA . LYS D 1 160 ? 57.812 -9.133 -14.858 1.00 36.09 217 LYS D CA 1
ATOM 7602 C C . LYS D 1 160 ? 56.652 -8.228 -15.219 1.00 35.63 217 LYS D C 1
ATOM 7603 O O . LYS D 1 160 ? 56.002 -8.390 -16.252 1.00 35.49 217 LYS D O 1
ATOM 7609 N N . GLU D 1 161 ? 56.418 -7.260 -14.358 1.00 35.36 218 GLU D N 1
ATOM 7610 C CA . GLU D 1 161 ? 55.300 -6.377 -14.532 1.00 35.79 218 GLU D CA 1
ATOM 7611 C C . GLU D 1 161 ? 55.512 -5.515 -15.775 1.00 35.06 218 GLU D C 1
ATOM 7612 O O . GLU D 1 161 ? 54.565 -5.217 -16.488 1.00 35.21 218 GLU D O 1
ATOM 7618 N N . ALA D 1 162 ? 56.757 -5.136 -16.028 1.00 34.43 219 ALA D N 1
ATOM 7619 C CA . ALA D 1 162 ? 57.098 -4.326 -17.170 1.00 34.04 219 ALA D CA 1
ATOM 7620 C C . ALA D 1 162 ? 57.117 -5.211 -18.420 1.00 34.50 219 ALA D C 1
ATOM 7621 O O . ALA D 1 162 ? 56.552 -4.849 -19.463 1.00 35.61 219 ALA D O 1
ATOM 7623 N N . ILE D 1 163 ? 57.737 -6.384 -18.327 1.00 33.90 220 ILE D N 1
ATOM 7624 C CA . ILE D 1 163 ? 57.626 -7.348 -19.405 1.00 32.88 220 ILE D CA 1
ATOM 7625 C C . ILE D 1 163 ? 56.161 -7.421 -19.805 1.00 32.94 220 ILE D C 1
ATOM 7626 O O . ILE D 1 163 ? 55.818 -7.158 -20.945 1.00 33.13 220 ILE D O 1
ATOM 7631 N N . LYS D 1 164 ? 55.282 -7.695 -18.851 1.00 32.78 221 LYS D N 1
ATOM 7632 C CA . LYS D 1 164 ? 53.886 -7.884 -19.195 1.00 32.90 221 LYS D CA 1
ATOM 7633 C C . LYS D 1 164 ? 53.308 -6.666 -19.900 1.00 33.42 221 LYS D C 1
ATOM 7634 O O . LYS D 1 164 ? 52.486 -6.798 -20.816 1.00 33.46 221 LYS D O 1
ATOM 7640 N N . ARG D 1 165 ? 53.756 -5.486 -19.471 1.00 34.02 222 ARG D N 1
ATOM 7641 C CA . ARG D 1 165 ? 53.185 -4.218 -19.922 1.00 34.42 222 ARG D CA 1
ATOM 7642 C C . ARG D 1 165 ? 53.646 -3.928 -21.323 1.00 33.91 222 ARG D C 1
ATOM 7643 O O . ARG D 1 165 ? 52.896 -3.303 -22.096 1.00 34.12 222 ARG D O 1
ATOM 7651 N N . ARG D 1 166 ? 54.857 -4.397 -21.660 1.00 32.70 223 ARG D N 1
ATOM 7652 C CA . ARG D 1 166 ? 55.337 -4.277 -23.031 1.00 31.74 223 ARG D CA 1
ATOM 7653 C C . ARG D 1 166 ? 54.478 -5.145 -23.942 1.00 31.23 223 ARG D C 1
ATOM 7654 O O . ARG D 1 166 ? 54.018 -4.688 -24.983 1.00 31.74 223 ARG D O 1
ATOM 7662 N N . VAL D 1 167 ? 54.209 -6.374 -23.545 1.00 30.09 224 VAL D N 1
ATOM 7663 C CA . VAL D 1 167 ? 53.374 -7.199 -24.375 1.00 29.86 224 VAL D CA 1
ATOM 7664 C C . VAL D 1 167 ? 52.036 -6.500 -24.593 1.00 30.00 224 VAL D C 1
ATOM 7665 O O . VAL D 1 167 ? 51.523 -6.455 -25.705 1.00 29.41 224 VAL D O 1
ATOM 7669 N N . LEU D 1 168 ? 51.498 -5.928 -23.523 1.00 30.57 225 LEU D N 1
ATOM 7670 C CA . LEU D 1 168 ? 50.127 -5.436 -23.530 1.00 31.45 225 LEU D CA 1
ATOM 7671 C C . LEU D 1 168 ? 50.030 -4.223 -24.420 1.00 31.98 225 LEU D C 1
ATOM 7672 O O . LEU D 1 168 ? 49.017 -3.968 -25.099 1.00 31.68 225 LEU D O 1
ATOM 7677 N N . SER D 1 169 ? 51.128 -3.486 -24.411 1.00 32.79 226 SER D N 1
ATOM 7678 C CA . SER D 1 169 ? 51.278 -2.303 -25.215 1.00 33.62 226 SER D CA 1
ATOM 7679 C C . SER D 1 169 ? 51.276 -2.581 -26.714 1.00 33.66 226 SER D C 1
ATOM 7680 O O . SER D 1 169 ? 50.968 -1.690 -27.504 1.00 33.69 226 SER D O 1
ATOM 7683 N N . VAL D 1 170 ? 51.650 -3.807 -27.091 1.00 33.70 227 VAL D N 1
ATOM 7684 C CA . VAL D 1 170 ? 51.735 -4.199 -28.479 1.00 33.22 227 VAL D CA 1
ATOM 7685 C C . VAL D 1 170 ? 50.487 -4.962 -28.906 1.00 33.88 227 VAL D C 1
ATOM 7686 O O . VAL D 1 170 ? 50.197 -5.044 -30.098 1.00 34.80 227 VAL D O 1
ATOM 7690 N N . LEU D 1 171 ? 49.736 -5.510 -27.956 1.00 34.18 228 LEU D N 1
ATOM 7691 C CA . LEU D 1 171 ? 48.646 -6.437 -28.301 1.00 34.46 228 LEU D CA 1
ATOM 7692 C C . LEU D 1 171 ? 47.274 -6.001 -27.818 1.00 35.59 228 LEU D C 1
ATOM 7693 O O . LEU D 1 171 ? 46.258 -6.620 -28.219 1.00 35.83 228 LEU D O 1
ATOM 7698 N N . VAL D 1 172 ? 47.234 -4.968 -26.951 1.00 36.52 229 VAL D N 1
ATOM 7699 C CA . VAL D 1 172 ? 45.949 -4.331 -26.562 1.00 36.98 229 VAL D CA 1
ATOM 7700 C C . VAL D 1 172 ? 45.848 -2.803 -26.752 1.00 37.51 229 VAL D C 1
ATOM 7701 O O . VAL D 1 172 ? 44.791 -2.341 -27.135 1.00 38.00 229 VAL D O 1
ATOM 7705 N N . SER D 1 173 ? 46.914 -2.034 -26.518 1.00 38.35 230 SER D N 1
ATOM 7706 C CA . SER D 1 173 ? 46.920 -0.588 -26.830 1.00 39.61 230 SER D CA 1
ATOM 7707 C C . SER D 1 173 ? 46.574 -0.377 -28.283 1.00 40.65 230 SER D C 1
ATOM 7708 O O . SER D 1 173 ? 46.980 -1.168 -29.123 1.00 41.41 230 SER D O 1
ATOM 7711 N N . ARG D 1 174 ? 45.872 0.694 -28.628 1.00 41.92 231 ARG D N 1
ATOM 7712 C CA . ARG D 1 174 ? 45.719 0.966 -30.063 1.00 42.78 231 ARG D CA 1
ATOM 7713 C C . ARG D 1 174 ? 46.994 1.641 -30.554 1.00 42.46 231 ARG D C 1
ATOM 7714 O O . ARG D 1 174 ? 47.272 1.697 -31.735 1.00 42.57 231 ARG D O 1
ATOM 7722 N N . ASN D 1 175 ? 47.800 2.095 -29.613 1.00 42.43 232 ASN D N 1
ATOM 7723 C CA . ASN D 1 175 ? 49.011 2.796 -29.938 1.00 42.44 232 ASN D CA 1
ATOM 7724 C C . ASN D 1 175 ? 50.140 2.353 -29.073 1.00 41.77 232 ASN D C 1
ATOM 7725 O O . ASN D 1 175 ? 50.211 2.693 -27.896 1.00 42.65 232 ASN D O 1
ATOM 7730 N N . MET D 1 176 ? 51.037 1.581 -29.642 1.00 40.73 233 MET D N 1
ATOM 7731 C CA . MET D 1 176 ? 52.119 1.042 -28.845 1.00 39.26 233 MET D CA 1
ATOM 7732 C C . MET D 1 176 ? 52.974 2.193 -28.315 1.00 38.19 233 MET D C 1
ATOM 7733 O O . MET D 1 176 ? 53.624 2.885 -29.093 1.00 38.13 233 MET D O 1
ATOM 7738 N N . GLU D 1 177 ? 52.921 2.425 -27.003 1.00 36.88 234 GLU D N 1
ATOM 7739 C CA . GLU D 1 177 ? 53.891 3.303 -26.334 1.00 36.04 234 GLU D CA 1
ATOM 7740 C C . GLU D 1 177 ? 54.603 2.539 -25.215 1.00 35.17 234 GLU D C 1
ATOM 7741 O O . GLU D 1 177 ? 54.033 2.319 -24.177 1.00 35.86 234 GLU D O 1
ATOM 7743 N N . LEU D 1 178 ? 55.839 2.131 -25.448 1.00 34.53 235 LEU D N 1
ATOM 7744 C CA . LEU D 1 178 ? 56.597 1.257 -24.562 1.00 34.49 235 LEU D CA 1
ATOM 7745 C C . LEU D 1 178 ? 57.216 1.937 -23.331 1.00 35.67 235 LEU D C 1
ATOM 7746 O O . LEU D 1 178 ? 57.804 3.004 -23.445 1.00 35.82 235 LEU D O 1
ATOM 7751 N N . SER D 1 179 ? 57.123 1.290 -22.164 1.00 36.75 236 SER D N 1
ATOM 7752 C CA . SER D 1 179 ? 57.711 1.808 -20.912 1.00 37.43 236 SER D CA 1
ATOM 7753 C C . SER D 1 179 ? 59.062 1.214 -20.568 1.00 38.26 236 SER D C 1
ATOM 7754 O O . SER D 1 179 ? 59.215 -0.020 -20.529 1.00 38.85 236 SER D O 1
ATOM 7757 N N . TYR D 1 180 ? 60.020 2.079 -20.249 1.00 38.66 237 TYR D N 1
ATOM 7758 C CA . TYR D 1 180 ? 61.371 1.613 -19.962 1.00 39.41 237 TYR D CA 1
ATOM 7759 C C . TYR D 1 180 ? 61.668 1.662 -18.476 1.00 39.21 237 TYR D C 1
ATOM 7760 O O . TYR D 1 180 ? 61.286 2.611 -17.794 1.00 39.89 237 TYR D O 1
ATOM 7769 N N . ASN D 1 181 ? 62.304 0.608 -17.978 1.00 38.72 238 ASN D N 1
ATOM 7770 C CA . ASN D 1 181 ? 62.690 0.499 -16.580 1.00 38.06 238 ASN D CA 1
ATOM 7771 C C . ASN D 1 181 ? 64.206 0.368 -16.520 1.00 37.89 238 ASN D C 1
ATOM 7772 O O . ASN D 1 181 ? 64.870 0.460 -17.553 1.00 37.69 238 ASN D O 1
ATOM 7777 N N . GLU D 1 182 ? 64.764 0.168 -15.324 1.00 38.04 239 GLU D N 1
ATOM 7778 C CA . GLU D 1 182 ? 66.215 -0.090 -15.181 1.00 37.68 239 GLU D CA 1
ATOM 7779 C C . GLU D 1 182 ? 66.631 -1.334 -15.988 1.00 37.09 239 GLU D C 1
ATOM 7780 O O . GLU D 1 182 ? 67.644 -1.307 -16.658 1.00 37.28 239 GLU D O 1
ATOM 7782 N N . TYR D 1 183 ? 65.822 -2.397 -15.938 1.00 36.53 240 TYR D N 1
ATOM 7783 C CA . TYR D 1 183 ? 66.070 -3.654 -16.649 1.00 35.79 240 TYR D CA 1
ATOM 7784 C C . TYR D 1 183 ? 66.119 -3.510 -18.168 1.00 35.81 240 TYR D C 1
ATOM 7785 O O . TYR D 1 183 ? 66.893 -4.225 -18.829 1.00 36.24 240 TYR D O 1
ATOM 7794 N N . PHE D 1 184 ? 65.267 -2.623 -18.698 1.00 34.96 241 PHE D N 1
ATOM 7795 C CA . PHE D 1 184 ? 65.051 -2.442 -20.123 1.00 34.76 241 PHE D CA 1
ATOM 7796 C C . PHE D 1 184 ? 64.974 -0.937 -20.424 1.00 35.20 241 PHE D C 1
ATOM 7797 O O . PHE D 1 184 ? 63.880 -0.390 -20.588 1.00 34.76 241 PHE D O 1
ATOM 7805 N N . PRO D 1 185 ? 66.141 -0.252 -20.461 1.00 35.61 242 PRO D N 1
ATOM 7806 C CA . PRO D 1 185 ? 66.236 1.185 -20.675 1.00 36.45 242 PRO D CA 1
ATOM 7807 C C . PRO D 1 185 ? 65.751 1.634 -22.048 1.00 37.72 242 PRO D C 1
ATOM 7808 O O . PRO D 1 185 ? 65.715 0.802 -22.963 1.00 37.78 242 PRO D O 1
ATOM 7812 N N . GLU D 1 186 ? 65.387 2.927 -22.187 1.00 39.09 243 GLU D N 1
ATOM 7813 C CA . GLU D 1 186 ? 65.107 3.530 -23.528 1.00 40.12 243 GLU D CA 1
ATOM 7814 C C . GLU D 1 186 ? 66.346 3.432 -24.431 1.00 40.44 243 GLU D C 1
ATOM 7815 O O . GLU D 1 186 ? 66.214 3.374 -25.656 1.00 40.56 243 GLU D O 1
ATOM 7817 N N . THR D 1 187 ? 67.531 3.358 -23.822 1.00 40.67 244 THR D N 1
ATOM 7818 C CA . THR D 1 187 ? 68.766 3.232 -24.582 1.00 41.42 244 THR D CA 1
ATOM 7819 C C . THR D 1 187 ? 69.120 1.773 -24.885 1.00 41.87 244 THR D C 1
ATOM 7820 O O . THR D 1 187 ? 70.265 1.335 -24.662 1.00 42.53 244 THR D O 1
ATOM 7824 N N . THR D 1 188 ? 68.143 1.031 -25.412 1.00 41.83 245 THR D N 1
ATOM 7825 C CA . THR D 1 188 ? 68.306 -0.395 -25.698 1.00 41.46 245 THR D CA 1
ATOM 7826 C C . THR D 1 188 ? 68.115 -0.644 -27.172 1.00 40.94 245 THR D C 1
ATOM 7827 O O . THR D 1 188 ? 67.046 -0.375 -27.730 1.00 40.95 245 THR D O 1
ATOM 7831 N N . SER D 1 189 ? 69.162 -1.183 -27.786 1.00 40.64 246 SER D N 1
ATOM 7832 C CA . SER D 1 189 ? 69.172 -1.498 -29.221 1.00 40.00 246 SER D CA 1
ATOM 7833 C C . SER D 1 189 ? 68.045 -2.435 -29.610 1.00 39.49 246 SER D C 1
ATOM 7834 O O . SER D 1 189 ? 67.825 -3.476 -29.002 1.00 39.50 246 SER D O 1
ATOM 7837 N N . PHE D 1 190 ? 67.317 -2.041 -30.628 1.00 39.31 247 PHE D N 1
ATOM 7838 C CA . PHE D 1 190 ? 66.244 -2.858 -31.148 1.00 39.25 247 PHE D CA 1
ATOM 7839 C C . PHE D 1 190 ? 65.178 -3.145 -30.121 1.00 39.38 247 PHE D C 1
ATOM 7840 O O . PHE D 1 190 ? 64.602 -4.248 -30.099 1.00 40.07 247 PHE D O 1
ATOM 7848 N N . LYS D 1 191 ? 64.886 -2.153 -29.292 1.00 38.84 248 LYS D N 1
ATOM 7849 C CA . LYS D 1 191 ? 63.908 -2.364 -28.246 1.00 38.65 248 LYS D CA 1
ATOM 7850 C C . LYS D 1 191 ? 62.585 -2.973 -28.761 1.00 37.66 248 LYS D C 1
ATOM 7851 O O . LYS D 1 191 ? 62.126 -3.962 -28.195 1.00 38.10 248 LYS D O 1
ATOM 7857 N N . ILE D 1 192 ? 62.004 -2.462 -29.842 1.00 36.26 249 ILE D N 1
ATOM 7858 C CA . ILE D 1 192 ? 60.771 -3.089 -30.334 1.00 35.49 249 ILE D CA 1
ATOM 7859 C C . ILE D 1 192 ? 61.036 -4.472 -30.916 1.00 35.04 249 ILE D C 1
ATOM 7860 O O . ILE D 1 192 ? 60.269 -5.419 -30.677 1.00 34.82 249 ILE D O 1
ATOM 7865 N N . ILE D 1 193 ? 62.107 -4.582 -31.701 1.00 34.14 250 ILE D N 1
ATOM 7866 C CA . ILE D 1 193 ? 62.453 -5.863 -32.278 1.00 33.25 250 ILE D CA 1
ATOM 7867 C C . ILE D 1 193 ? 62.438 -6.865 -31.137 1.00 32.30 250 ILE D C 1
ATOM 7868 O O . ILE D 1 193 ? 61.738 -7.889 -31.236 1.00 32.43 250 ILE D O 1
ATOM 7873 N N . ARG D 1 194 ? 63.145 -6.529 -30.046 1.00 30.67 251 ARG D N 1
ATOM 7874 C CA . ARG D 1 194 ? 63.212 -7.369 -28.838 1.00 29.42 251 ARG D CA 1
ATOM 7875 C C . ARG D 1 194 ? 61.863 -7.624 -28.156 1.00 28.55 251 ARG D C 1
ATOM 7876 O O . ARG D 1 194 ? 61.646 -8.675 -27.567 1.00 28.58 251 ARG D O 1
ATOM 7884 N N . THR D 1 195 ? 60.948 -6.676 -28.234 1.00 27.51 252 THR D N 1
ATOM 7885 C CA . THR D 1 195 ? 59.637 -6.911 -27.661 1.00 26.84 252 THR D CA 1
ATOM 7886 C C . THR D 1 195 ? 58.857 -7.864 -28.568 1.00 26.81 252 THR D C 1
ATOM 7887 O O . THR D 1 195 ? 58.179 -8.783 -28.075 1.00 26.47 252 THR D O 1
ATOM 7891 N N . LEU D 1 196 ? 58.972 -7.653 -29.885 1.00 26.62 253 LEU D N 1
ATOM 7892 C CA . LEU D 1 196 ? 58.344 -8.540 -30.859 1.00 26.27 253 LEU D CA 1
ATOM 7893 C C . LEU D 1 196 ? 58.955 -9.937 -30.720 1.00 26.25 253 LEU D C 1
ATOM 7894 O O . LEU D 1 196 ? 58.244 -10.951 -30.818 1.00 26.09 253 LEU D O 1
ATOM 7899 N N . ALA D 1 197 ? 60.258 -9.987 -30.449 1.00 25.64 254 ALA D N 1
ATOM 7900 C CA . ALA D 1 197 ? 60.913 -11.248 -30.150 1.00 25.94 254 ALA D CA 1
ATOM 7901 C C . ALA D 1 197 ? 60.300 -11.973 -28.964 1.00 26.06 254 ALA D C 1
ATOM 7902 O O . ALA D 1 197 ? 59.929 -13.136 -29.074 1.00 26.49 254 ALA D O 1
ATOM 7904 N N . LEU D 1 198 ? 60.209 -11.282 -27.833 1.00 26.03 255 LEU D N 1
ATOM 7905 C CA . LEU D 1 198 ? 59.588 -11.809 -26.612 1.00 25.58 255 LEU D CA 1
ATOM 7906 C C . LEU D 1 198 ? 58.173 -12.339 -26.823 1.00 25.19 255 LEU D C 1
ATOM 7907 O O . LEU D 1 198 ? 57.813 -13.349 -26.271 1.00 24.63 255 LEU D O 1
ATOM 7912 N N . ILE D 1 199 ? 57.373 -11.627 -27.594 1.00 25.45 256 ILE D N 1
ATOM 7913 C CA . ILE D 1 199 ? 56.021 -12.048 -27.870 1.00 26.25 256 ILE D CA 1
ATOM 7914 C C . ILE D 1 199 ? 56.015 -13.330 -28.698 1.00 27.26 256 ILE D C 1
ATOM 7915 O O . ILE D 1 199 ? 55.411 -14.328 -28.296 1.00 27.98 256 ILE D O 1
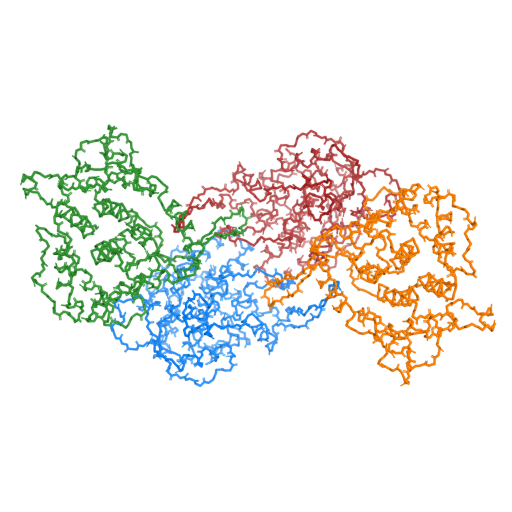ATOM 7920 N N . CYS D 1 200 ? 56.681 -13.318 -29.848 1.00 27.81 257 CYS D N 1
ATOM 7921 C CA . CYS D 1 200 ? 56.699 -14.500 -30.708 1.00 28.56 257 CYS D CA 1
ATOM 7922 C C . CYS D 1 200 ? 57.300 -15.691 -29.978 1.00 28.16 257 CYS D C 1
ATOM 7923 O O . CYS D 1 200 ? 56.772 -16.793 -30.050 1.00 28.39 257 CYS D O 1
ATOM 7926 N N . GLY D 1 201 ? 58.398 -15.464 -29.265 1.00 27.72 258 GLY D N 1
ATOM 7927 C CA . GLY D 1 201 ? 59.005 -16.506 -28.464 1.00 27.44 258 GLY D CA 1
ATOM 7928 C C . GLY D 1 201 ? 57.993 -17.137 -27.524 1.00 27.67 258 GLY D C 1
ATOM 7929 O O . GLY D 1 201 ? 57.839 -18.362 -27.507 1.00 27.40 258 GLY D O 1
ATOM 7930 N N . SER D 1 202 ? 57.301 -16.279 -26.760 1.00 27.88 259 SER D N 1
ATOM 7931 C CA . SER D 1 202 ? 56.322 -16.679 -25.755 1.00 27.86 259 SER D CA 1
ATOM 7932 C C . SER D 1 202 ? 55.187 -17.425 -26.408 1.00 27.90 259 SER D C 1
ATOM 7933 O O . SER D 1 202 ? 54.717 -18.444 -25.892 1.00 28.07 259 SER D O 1
ATOM 7936 N N . TYR D 1 203 ? 54.770 -16.930 -27.568 1.00 27.92 260 TYR D N 1
ATOM 7937 C CA . TYR D 1 203 ? 53.732 -17.587 -28.355 1.00 27.54 260 TYR D CA 1
ATOM 7938 C C . TYR D 1 203 ? 54.109 -19.020 -28.727 1.00 28.07 260 TYR D C 1
ATOM 7939 O O . TYR D 1 203 ? 53.303 -19.938 -28.575 1.00 28.73 260 TYR D O 1
ATOM 7948 N N . GLY D 1 204 ? 55.328 -19.202 -29.226 1.00 28.54 261 GLY D N 1
ATOM 7949 C CA . GLY D 1 204 ? 55.802 -20.515 -29.602 1.00 29.26 261 GLY D CA 1
ATOM 7950 C C . GLY D 1 204 ? 55.956 -21.328 -28.340 1.00 30.02 261 GLY D C 1
ATOM 7951 O O . GLY D 1 204 ? 55.554 -22.483 -28.288 1.00 30.30 261 GLY D O 1
ATOM 7952 N N . ALA D 1 205 ? 56.520 -20.704 -27.311 1.00 30.74 262 ALA D N 1
ATOM 7953 C CA . ALA D 1 205 ? 56.696 -21.351 -26.013 1.00 31.65 262 ALA D CA 1
ATOM 7954 C C . ALA D 1 205 ? 55.349 -21.679 -25.359 1.00 32.09 262 ALA D C 1
ATOM 7955 O O . ALA D 1 205 ? 55.302 -22.360 -24.319 1.00 32.79 262 ALA D O 1
ATOM 7957 N N . ASN D 1 206 ? 54.260 -21.194 -25.956 1.00 32.09 263 ASN D N 1
ATOM 7958 C CA . ASN D 1 206 ? 52.926 -21.466 -25.435 1.00 32.42 263 ASN D CA 1
ATOM 7959 C C . ASN D 1 206 ? 52.605 -20.834 -24.065 1.00 32.09 263 ASN D C 1
ATOM 7960 O O . ASN D 1 206 ? 51.831 -21.388 -23.271 1.00 32.31 263 ASN D O 1
ATOM 7965 N N . VAL D 1 207 ? 53.191 -19.669 -23.803 1.00 31.19 264 VAL D N 1
ATOM 7966 C CA . VAL D 1 207 ? 52.918 -18.946 -22.593 1.00 30.25 264 VAL D CA 1
ATOM 7967 C C . VAL D 1 207 ? 52.471 -17.514 -22.883 1.00 30.91 264 VAL D C 1
ATOM 7968 O O . VAL D 1 207 ? 52.343 -16.718 -21.956 1.00 31.46 264 VAL D O 1
ATOM 7972 N N . LEU D 1 208 ? 52.237 -17.149 -24.140 1.00 30.97 265 LEU D N 1
ATOM 7973 C CA . LEU D 1 208 ? 51.774 -15.779 -24.388 1.00 31.38 265 LEU D CA 1
ATOM 7974 C C . LEU D 1 208 ? 50.415 -15.475 -23.708 1.00 31.93 265 LEU D C 1
ATOM 7975 O O . LEU D 1 208 ? 50.288 -14.521 -22.963 1.00 32.40 265 LEU D O 1
ATOM 7980 N N . GLU D 1 209 ? 49.421 -16.300 -23.998 1.00 32.55 266 GLU D N 1
ATOM 7981 C CA . GLU D 1 209 ? 48.095 -16.274 -23.417 1.00 33.21 266 GLU D CA 1
ATOM 7982 C C . GLU D 1 209 ? 48.012 -16.062 -21.912 1.00 33.47 266 GLU D C 1
ATOM 7983 O O . GLU D 1 209 ? 47.008 -15.549 -21.412 1.00 34.13 266 GLU D O 1
ATOM 7989 N N . ASN D 1 210 ? 49.020 -16.526 -21.182 1.00 33.33 267 ASN D N 1
ATOM 7990 C CA . ASN D 1 210 ? 49.059 -16.373 -19.742 1.00 33.37 267 ASN D CA 1
ATOM 7991 C C . ASN D 1 210 ? 48.890 -14.947 -19.308 1.00 33.73 267 ASN D C 1
ATOM 7992 O O . ASN D 1 210 ? 48.253 -14.658 -18.305 1.00 34.68 267 ASN D O 1
ATOM 7997 N N . VAL D 1 211 ? 49.471 -14.054 -20.082 1.00 33.57 268 VAL D N 1
ATOM 7998 C CA . VAL D 1 211 ? 49.637 -12.703 -19.679 1.00 33.45 268 VAL D CA 1
ATOM 7999 C C . VAL D 1 211 ? 48.387 -11.901 -19.974 1.00 33.37 268 VAL D C 1
ATOM 8000 O O . VAL D 1 211 ? 48.210 -10.818 -19.414 1.00 33.92 268 VAL D O 1
ATOM 8004 N N . LEU D 1 212 ? 47.486 -12.459 -20.780 1.00 32.96 269 LEU D N 1
ATOM 8005 C CA . LEU D 1 212 ? 46.255 -11.751 -21.164 1.00 32.85 269 LEU D CA 1
ATOM 8006 C C . LEU D 1 212 ? 44.973 -12.171 -20.446 1.00 33.23 269 LEU D C 1
ATOM 8007 O O . LEU D 1 212 ? 43.944 -11.513 -20.610 1.00 33.49 269 LEU D O 1
ATOM 8012 N N . THR D 1 213 ? 45.012 -13.244 -19.658 1.00 33.59 270 THR D N 1
ATOM 8013 C CA . THR D 1 213 ? 43.756 -13.914 -19.249 1.00 34.01 270 THR D CA 1
ATOM 8014 C C . THR D 1 213 ? 42.725 -13.095 -18.455 1.00 33.72 270 THR D C 1
ATOM 8015 O O . THR D 1 213 ? 41.528 -13.392 -18.526 1.00 34.05 270 THR D O 1
ATOM 8019 N N . THR D 1 214 ? 43.165 -12.069 -17.724 1.00 33.10 271 THR D N 1
ATOM 8020 C CA . THR D 1 214 ? 42.218 -11.223 -16.998 1.00 32.35 271 THR D CA 1
ATOM 8021 C C . THR D 1 214 ? 41.348 -10.367 -17.929 1.00 32.63 271 THR D C 1
ATOM 8022 O O . THR D 1 214 ? 40.231 -10.018 -17.563 1.00 32.74 271 THR D O 1
ATOM 8026 N N . LEU D 1 215 ? 41.832 -10.062 -19.135 1.00 32.84 272 LEU D N 1
ATOM 8027 C CA . LEU D 1 215 ? 41.097 -9.188 -20.074 1.00 33.32 272 LEU D CA 1
ATOM 8028 C C . LEU D 1 215 ? 39.737 -9.748 -20.511 1.00 34.20 272 LEU D C 1
ATOM 8029 O O . LEU D 1 215 ? 39.490 -10.944 -20.391 1.00 34.77 272 LEU D O 1
ATOM 8034 N N . GLU D 1 216 ? 38.838 -8.884 -20.976 1.00 35.10 273 GLU D N 1
ATOM 8035 C CA . GLU D 1 216 ? 37.608 -9.374 -21.592 1.00 36.08 273 GLU D CA 1
ATOM 8036 C C . GLU D 1 216 ? 38.014 -10.100 -22.908 1.00 36.82 273 GLU D C 1
ATOM 8037 O O . GLU D 1 216 ? 38.995 -9.715 -23.551 1.00 36.06 273 GLU D O 1
ATOM 8039 N N . TYR D 1 217 ? 37.302 -11.175 -23.274 1.00 38.33 274 TYR D N 1
ATOM 8040 C CA . TYR D 1 217 ? 37.747 -12.048 -24.387 1.00 39.35 274 TYR D CA 1
ATOM 8041 C C . TYR D 1 217 ? 37.910 -11.413 -25.761 1.00 39.06 274 TYR D C 1
ATOM 8042 O O . TYR D 1 217 ? 38.870 -11.735 -26.430 1.00 39.13 274 TYR D O 1
ATOM 8051 N N . GLU D 1 218 ? 37.007 -10.529 -26.195 1.00 39.06 275 GLU D N 1
ATOM 8052 C CA . GLU D 1 218 ? 37.262 -9.789 -27.441 1.00 38.80 275 GLU D CA 1
ATOM 8053 C C . GLU D 1 218 ? 38.714 -9.256 -27.422 1.00 39.06 275 GLU D C 1
ATOM 8054 O O . GLU D 1 218 ? 39.450 -9.383 -28.414 1.00 39.31 275 GLU D O 1
ATOM 8056 N N . LYS D 1 219 ? 39.140 -8.702 -26.286 1.00 38.85 276 LYS D N 1
ATOM 8057 C CA . LYS D 1 219 ? 40.469 -8.117 -26.204 1.00 38.90 276 LYS D CA 1
ATOM 8058 C C . LYS D 1 219 ? 41.558 -9.220 -26.228 1.00 39.20 276 LYS D C 1
ATOM 8059 O O . LYS D 1 219 ? 42.633 -9.011 -26.795 1.00 39.74 276 LYS D O 1
ATOM 8061 N N . ARG D 1 220 ? 41.264 -10.393 -25.663 1.00 39.62 277 ARG D N 1
ATOM 8062 C CA . ARG D 1 220 ? 42.217 -11.523 -25.637 1.00 40.09 277 ARG D CA 1
ATOM 8063 C C . ARG D 1 220 ? 42.388 -12.180 -26.989 1.00 40.89 277 ARG D C 1
ATOM 8064 O O . ARG D 1 220 ? 43.474 -12.571 -27.387 1.00 41.01 277 ARG D O 1
ATOM 8072 N N . ASP D 1 221 ? 41.276 -12.328 -27.675 1.00 41.99 278 ASP D N 1
ATOM 8073 C CA . ASP D 1 221 ? 41.248 -12.830 -29.010 1.00 43.22 278 ASP D CA 1
ATOM 8074 C C . ASP D 1 221 ? 42.058 -11.927 -29.938 1.00 43.17 278 ASP D C 1
ATOM 8075 O O . ASP D 1 221 ? 42.956 -12.399 -30.655 1.00 43.31 278 ASP D O 1
ATOM 8080 N N . LYS D 1 222 ? 41.720 -10.634 -29.919 1.00 42.79 279 LYS D N 1
ATOM 8081 C CA . LYS D 1 222 ? 42.384 -9.632 -30.729 1.00 42.49 279 LYS D CA 1
ATOM 8082 C C . LYS D 1 222 ? 43.882 -9.683 -30.518 1.00 41.74 279 LYS D C 1
ATOM 8083 O O . LYS D 1 222 ? 44.639 -9.633 -31.483 1.00 41.80 279 LYS D O 1
ATOM 8089 N N . ALA D 1 223 ? 44.296 -9.791 -29.253 1.00 40.91 280 ALA D N 1
ATOM 8090 C CA . ALA D 1 223 ? 45.710 -9.889 -28.875 1.00 39.92 280 ALA D CA 1
ATOM 8091 C C . ALA D 1 223 ? 46.415 -11.070 -29.546 1.00 39.27 280 ALA D C 1
ATOM 8092 O O . ALA D 1 223 ? 47.472 -10.903 -30.158 1.00 39.23 280 ALA D O 1
ATOM 8094 N N . ILE D 1 224 ? 45.810 -12.250 -29.435 1.00 38.75 281 ILE D N 1
ATOM 8095 C CA . ILE D 1 224 ? 46.350 -13.478 -30.006 1.00 38.21 281 ILE D CA 1
ATOM 8096 C C . ILE D 1 224 ? 46.558 -13.282 -31.514 1.00 37.96 281 ILE D C 1
ATOM 8097 O O . ILE D 1 224 ? 47.649 -13.506 -32.039 1.00 37.53 281 ILE D O 1
ATOM 8102 N N . SER D 1 225 ? 45.504 -12.826 -32.182 1.00 37.80 282 SER D N 1
ATOM 8103 C CA . SER D 1 225 ? 45.547 -12.468 -33.592 1.00 38.03 282 SER D CA 1
ATOM 8104 C C . SER D 1 225 ? 46.659 -11.489 -33.943 1.00 38.25 282 SER D C 1
ATOM 8105 O O . SER D 1 225 ? 47.454 -11.733 -34.857 1.00 38.47 282 SER D O 1
ATOM 8108 N N . ARG D 1 226 ? 46.698 -10.371 -33.227 1.00 38.43 283 ARG D N 1
ATOM 8109 C CA . ARG D 1 226 ? 47.744 -9.402 -33.412 1.00 38.73 283 ARG D CA 1
ATOM 8110 C C . ARG D 1 226 ? 49.119 -10.073 -33.401 1.00 39.18 283 ARG D C 1
ATOM 8111 O O . ARG D 1 226 ? 49.956 -9.814 -34.284 1.00 39.42 283 ARG D O 1
ATOM 8119 N N . ALA D 1 227 ? 49.349 -10.936 -32.405 1.00 39.37 284 ALA D N 1
ATOM 8120 C CA . ALA D 1 227 ? 50.619 -11.655 -32.280 1.00 39.12 284 ALA D CA 1
ATOM 8121 C C . ALA D 1 227 ? 50.842 -12.480 -33.542 1.00 38.97 284 ALA D C 1
ATOM 8122 O O . ALA D 1 227 ? 51.926 -12.470 -34.120 1.00 38.70 284 ALA D O 1
ATOM 8124 N N . GLU D 1 228 ? 49.786 -13.148 -33.990 1.00 39.05 285 GLU D N 1
ATOM 8125 C CA . GLU D 1 228 ? 49.868 -13.998 -35.165 1.00 39.58 285 GLU D CA 1
ATOM 8126 C C . GLU D 1 228 ? 50.198 -13.207 -36.421 1.00 39.93 285 GLU D C 1
ATOM 8127 O O . GLU D 1 228 ? 50.972 -13.684 -37.263 1.00 40.01 285 GLU D O 1
ATOM 8133 N N . GLU D 1 229 ? 49.618 -12.008 -36.541 1.00 40.20 286 GLU D N 1
ATOM 8134 C CA . GLU D 1 229 ? 49.994 -11.082 -37.594 1.00 40.26 286 GLU D CA 1
ATOM 8135 C C . GLU D 1 229 ? 51.478 -10.786 -37.475 1.00 40.11 286 GLU D C 1
ATOM 8136 O O . GLU D 1 229 ? 52.235 -11.082 -38.373 1.00 40.05 286 GLU D O 1
ATOM 8142 N N . ILE D 1 230 ? 51.896 -10.220 -36.352 1.00 40.32 287 ILE D N 1
ATOM 8143 C CA . ILE D 1 230 ? 53.296 -9.897 -36.149 1.00 40.46 287 ILE D CA 1
ATOM 8144 C C . ILE D 1 230 ? 54.163 -11.066 -36.599 1.00 41.26 287 ILE D C 1
ATOM 8145 O O . ILE D 1 230 ? 55.134 -10.866 -37.329 1.00 41.22 287 ILE D O 1
ATOM 8150 N N . MET D 1 231 ? 53.779 -12.281 -36.198 1.00 42.38 288 MET D N 1
ATOM 8151 C CA . MET D 1 231 ? 54.488 -13.514 -36.574 1.00 43.58 288 MET D CA 1
ATOM 8152 C C . MET D 1 231 ? 54.566 -13.769 -38.091 1.00 43.95 288 MET D C 1
ATOM 8153 O O . MET D 1 231 ? 55.624 -14.135 -38.592 1.00 44.17 288 MET D O 1
ATOM 8158 N N . ALA D 1 232 ? 53.457 -13.586 -38.812 1.00 44.19 289 ALA D N 1
ATOM 8159 C CA . ALA D 1 232 ? 53.478 -13.508 -40.272 1.00 44.32 289 ALA D CA 1
ATOM 8160 C C . ALA D 1 232 ? 54.457 -12.420 -40.793 1.00 45.00 289 ALA D C 1
ATOM 8161 O O . ALA D 1 232 ? 55.403 -12.733 -41.521 1.00 45.86 289 ALA D O 1
ATOM 8163 N N . GLN D 1 233 ? 54.251 -11.158 -40.409 1.00 45.15 290 GLN D N 1
ATOM 8164 C CA . GLN D 1 233 ? 55.068 -10.039 -40.909 1.00 45.29 290 GLN D CA 1
ATOM 8165 C C . GLN D 1 233 ? 56.566 -10.218 -40.723 1.00 44.98 290 GLN D C 1
ATOM 8166 O O . GLN D 1 233 ? 57.371 -9.829 -41.591 1.00 44.94 290 GLN D O 1
ATOM 8172 N N . PHE D 1 234 ? 56.941 -10.793 -39.590 1.00 44.57 291 PHE D N 1
ATOM 8173 C CA . PHE D 1 234 ? 58.334 -10.795 -39.223 1.00 44.45 291 PHE D CA 1
ATOM 8174 C C . PHE D 1 234 ? 58.989 -12.114 -39.466 1.00 45.07 291 PHE D C 1
ATOM 8175 O O . PHE D 1 234 ? 60.196 -12.240 -39.281 1.00 44.87 291 PHE D O 1
ATOM 8183 N N . SER D 1 235 ? 58.201 -13.082 -39.925 1.00 45.94 292 SER D N 1
ATOM 8184 C CA . SER D 1 235 ? 58.756 -14.380 -40.304 1.00 47.45 292 SER D CA 1
ATOM 8185 C C . SER D 1 235 ? 59.139 -14.472 -41.797 1.00 48.39 292 SER D C 1
ATOM 8186 O O . SER D 1 235 ? 59.268 -15.568 -42.364 1.00 48.49 292 SER D O 1
ATOM 8189 N N . GLN D 1 236 ? 59.333 -13.314 -42.422 1.00 49.64 293 GLN D N 1
ATOM 8190 C CA . GLN D 1 236 ? 59.955 -13.247 -43.743 1.00 50.89 293 GLN D CA 1
ATOM 8191 C C . GLN D 1 236 ? 60.839 -12.021 -43.911 1.00 50.77 293 GLN D C 1
ATOM 8192 O O . GLN D 1 236 ? 60.535 -10.970 -43.386 1.00 50.97 293 GLN D O 1
ATOM 8198 N N . TYR D 1 237 ? 61.950 -12.181 -44.627 1.00 51.31 294 TYR D N 1
ATOM 8199 C CA . TYR D 1 237 ? 62.921 -11.099 -44.821 1.00 51.36 294 TYR D CA 1
ATOM 8200 C C . TYR D 1 237 ? 63.114 -10.681 -46.288 1.00 50.78 294 TYR D C 1
ATOM 8201 O O . TYR D 1 237 ? 63.288 -11.541 -47.146 1.00 50.58 294 TYR D O 1
ATOM 8210 N N . PRO D 1 238 ? 63.071 -9.358 -46.582 1.00 50.43 295 PRO D N 1
ATOM 8211 C CA . PRO D 1 238 ? 62.890 -8.206 -45.683 1.00 49.98 295 PRO D CA 1
ATOM 8212 C C . PRO D 1 238 ? 61.507 -8.186 -45.028 1.00 49.35 295 PRO D C 1
ATOM 8213 O O . PRO D 1 238 ? 60.570 -8.777 -45.573 1.00 49.25 295 PRO D O 1
ATOM 8217 N N . PHE D 1 239 ? 61.384 -7.545 -43.866 1.00 48.82 296 PHE D N 1
ATOM 8218 C CA . PHE D 1 239 ? 60.112 -7.543 -43.157 1.00 48.51 296 PHE D CA 1
ATOM 8219 C C . PHE D 1 239 ? 59.123 -6.764 -43.972 1.00 49.05 296 PHE D C 1
ATOM 8220 O O . PHE D 1 239 ? 59.390 -5.632 -44.373 1.00 49.00 296 PHE D O 1
ATOM 8228 N N . ASP D 1 240 ? 57.963 -7.348 -44.202 1.00 49.90 297 ASP D N 1
ATOM 8229 C CA . ASP D 1 240 ? 56.884 -6.548 -44.734 1.00 50.83 297 ASP D CA 1
ATOM 8230 C C . ASP D 1 240 ? 56.470 -5.521 -43.680 1.00 50.83 297 ASP D C 1
ATOM 8231 O O . ASP D 1 240 ? 55.845 -5.854 -42.661 1.00 51.01 297 ASP D O 1
ATOM 8236 N N . LEU D 1 241 ? 56.841 -4.273 -43.919 1.00 50.82 298 LEU D N 1
ATOM 8237 C CA . LEU D 1 241 ? 56.419 -3.199 -43.032 1.00 50.80 298 LEU D CA 1
ATOM 8238 C C . LEU D 1 241 ? 55.418 -2.285 -43.736 1.00 51.09 298 LEU D C 1
ATOM 8239 O O . LEU D 1 241 ? 55.302 -1.092 -43.411 1.00 50.99 298 LEU D O 1
ATOM 8244 N N . GLU D 1 242 ? 54.671 -2.883 -44.670 1.00 51.51 299 GLU D N 1
ATOM 8245 C CA . GLU D 1 242 ? 53.653 -2.173 -45.449 1.00 52.08 299 GLU D CA 1
ATOM 8246 C C . GLU D 1 242 ? 52.226 -2.641 -45.205 1.00 52.33 299 GLU D C 1
ATOM 8247 O O . GLU D 1 242 ? 51.295 -1.861 -45.365 1.00 52.16 299 GLU D O 1
ATOM 8253 N N . LYS D 1 243 ? 52.058 -3.905 -44.823 1.00 53.07 300 LYS D N 1
ATOM 8254 C CA . LYS D 1 243 ? 50.722 -4.450 -44.523 1.00 54.16 300 LYS D CA 1
ATOM 8255 C C . LYS D 1 243 ? 50.146 -3.876 -43.223 1.00 54.63 300 LYS D C 1
ATOM 8256 O O . LYS D 1 243 ? 50.328 -4.452 -42.145 1.00 54.91 300 LYS D O 1
ATOM 8258 N N . GLU D 1 244 ? 49.455 -2.743 -43.333 1.00 55.11 301 GLU D N 1
ATOM 8259 C CA . GLU D 1 244 ? 48.772 -2.147 -42.186 1.00 55.54 301 GLU D CA 1
ATOM 8260 C C . GLU D 1 244 ? 47.782 -3.182 -41.608 1.00 55.60 301 GLU D C 1
ATOM 8261 O O . GLU D 1 244 ? 47.209 -3.975 -42.352 1.00 55.54 301 GLU D O 1
ATOM 8263 N N . THR D 1 245 ? 47.611 -3.182 -40.288 1.00 55.57 302 THR D N 1
ATOM 8264 C CA . THR D 1 245 ? 46.721 -4.130 -39.608 1.00 55.52 302 THR D CA 1
ATOM 8265 C C . THR D 1 245 ? 45.234 -3.753 -39.713 1.00 55.43 302 THR D C 1
ATOM 8266 O O . THR D 1 245 ? 44.869 -2.582 -39.630 1.00 55.23 302 THR D O 1
ATOM 8270 N N . GLU D 1 246 ? 44.375 -4.753 -39.879 1.00 55.33 303 GLU D N 1
ATOM 8271 C CA . GLU D 1 246 ? 42.935 -4.500 -39.838 1.00 54.95 303 GLU D CA 1
ATOM 8272 C C . GLU D 1 246 ? 42.398 -4.492 -38.388 1.00 54.46 303 GLU D C 1
ATOM 8273 O O . GLU D 1 246 ? 41.222 -4.180 -38.166 1.00 54.66 303 GLU D O 1
ATOM 8275 N N . LEU D 1 247 ? 43.266 -4.806 -37.415 1.00 53.59 304 LEU D N 1
ATOM 8276 C CA . LEU D 1 247 ? 42.867 -5.079 -36.007 1.00 52.53 304 LEU D CA 1
ATOM 8277 C C . LEU D 1 247 ? 42.750 -3.880 -35.059 1.00 51.85 304 LEU D C 1
ATOM 8278 O O . LEU D 1 247 ? 42.162 -3.974 -33.983 1.00 51.88 304 LEU D O 1
ATOM 8283 N N . GLY D 1 248 ? 43.322 -2.751 -35.444 1.00 51.14 305 GLY D N 1
ATOM 8284 C CA . GLY D 1 248 ? 43.201 -1.547 -34.635 1.00 49.81 305 GLY D CA 1
ATOM 8285 C C . GLY D 1 248 ? 44.053 -1.586 -33.393 1.00 48.62 305 GLY D C 1
ATOM 8286 O O . GLY D 1 248 ? 43.833 -0.830 -32.458 1.00 48.61 305 GLY D O 1
ATOM 8287 N N . VAL D 1 249 ? 45.048 -2.455 -33.404 1.00 47.68 306 VAL D N 1
ATOM 8288 C CA . VAL D 1 249 ? 45.926 -2.610 -32.273 1.00 46.90 306 VAL D CA 1
ATOM 8289 C C . VAL D 1 249 ? 47.334 -2.324 -32.744 1.00 46.29 306 VAL D C 1
ATOM 8290 O O . VAL D 1 249 ? 47.714 -2.753 -33.835 1.00 46.43 306 VAL D O 1
ATOM 8294 N N . SER D 1 250 ? 48.103 -1.606 -31.922 1.00 45.43 307 SER D N 1
ATOM 8295 C CA . SER D 1 250 ? 49.467 -1.167 -32.268 1.00 44.47 307 SER D CA 1
ATOM 8296 C C . SER D 1 250 ? 49.546 -0.713 -33.726 1.00 43.83 307 SER D C 1
ATOM 8297 O O . SER D 1 250 ? 50.473 -1.076 -34.466 1.00 43.97 307 SER D O 1
ATOM 8300 N N . VAL D 1 251 ? 48.547 0.078 -34.119 1.00 42.87 308 VAL D N 1
ATOM 8301 C CA . VAL D 1 251 ? 48.443 0.685 -35.452 1.00 42.05 308 VAL D CA 1
ATOM 8302 C C . VAL D 1 251 ? 49.735 1.443 -35.870 1.00 41.16 308 VAL D C 1
ATOM 8303 O O . VAL D 1 251 ? 49.999 1.628 -37.050 1.00 40.79 308 VAL D O 1
ATOM 8307 N N . ASN D 1 252 ? 50.553 1.835 -34.899 1.00 40.02 309 ASN D N 1
ATOM 8308 C CA . ASN D 1 252 ? 51.830 2.456 -35.184 1.00 39.01 309 ASN D CA 1
ATOM 8309 C C . ASN D 1 252 ? 53.048 1.516 -35.238 1.00 38.89 309 ASN D C 1
ATOM 8310 O O . ASN D 1 252 ? 54.189 2.017 -35.319 1.00 39.06 309 ASN D O 1
ATOM 8315 N N . LEU D 1 253 ? 52.841 0.189 -35.198 1.00 37.89 310 LEU D N 1
ATOM 8316 C CA . LEU D 1 253 ? 53.983 -0.758 -35.131 1.00 37.87 310 LEU D CA 1
ATOM 8317 C C . LEU D 1 253 ? 54.948 -0.601 -36.321 1.00 38.30 310 LEU D C 1
ATOM 8318 O O . LEU D 1 253 ? 56.163 -0.493 -36.118 1.00 38.09 310 LEU D O 1
ATOM 8323 N N . ASN D 1 254 ? 54.400 -0.563 -37.545 1.00 38.70 311 ASN D N 1
ATOM 8324 C CA . ASN D 1 254 ? 55.189 -0.307 -38.766 1.00 39.07 311 ASN D CA 1
ATOM 8325 C C . ASN D 1 254 ? 56.038 0.988 -38.772 1.00 39.14 311 ASN D C 1
ATOM 8326 O O . ASN D 1 254 ? 57.238 0.919 -39.066 1.00 39.40 311 ASN D O 1
ATOM 8331 N N . LYS D 1 255 ? 55.442 2.147 -38.455 1.00 38.61 312 LYS D N 1
ATOM 8332 C CA . LYS D 1 255 ? 56.222 3.393 -38.370 1.00 38.72 312 LYS D CA 1
ATOM 8333 C C . LYS D 1 255 ? 57.437 3.256 -37.443 1.00 39.29 312 LYS D C 1
ATOM 8334 O O . LYS D 1 255 ? 58.574 3.563 -37.841 1.00 39.39 312 LYS D O 1
ATOM 8336 N N . GLU D 1 256 ? 57.203 2.769 -36.226 1.00 39.78 313 GLU D N 1
ATOM 8337 C CA . GLU D 1 256 ? 58.261 2.686 -35.223 1.00 40.36 313 GLU D CA 1
ATOM 8338 C C . GLU D 1 256 ? 59.304 1.643 -35.562 1.00 40.78 313 GLU D C 1
ATOM 8339 O O . GLU D 1 256 ? 60.499 1.876 -35.350 1.00 40.56 313 GLU D O 1
ATOM 8345 N N . VAL D 1 257 ? 58.869 0.485 -36.059 1.00 41.37 314 VAL D N 1
ATOM 8346 C CA . VAL D 1 257 ? 59.835 -0.567 -36.352 1.00 42.57 314 VAL D CA 1
ATOM 8347 C C . VAL D 1 257 ? 60.767 -0.069 -37.455 1.00 43.48 314 VAL D C 1
ATOM 8348 O O . VAL D 1 257 ? 61.993 -0.182 -37.327 1.00 43.05 314 VAL D O 1
ATOM 8352 N N . LYS D 1 258 ? 60.166 0.511 -38.505 1.00 44.64 315 LYS D N 1
ATOM 8353 C CA . LYS D 1 258 ? 60.898 1.187 -39.590 1.00 45.85 315 LYS D CA 1
ATOM 8354 C C . LYS D 1 258 ? 61.943 2.142 -39.056 1.00 46.71 315 LYS D C 1
ATOM 8355 O O . LYS D 1 258 ? 63.139 1.996 -39.344 1.00 46.83 315 LYS D O 1
ATOM 8361 N N . GLU D 1 259 ? 61.488 3.125 -38.282 1.00 47.65 316 GLU D N 1
ATOM 8362 C CA . GLU D 1 259 ? 62.404 4.065 -37.663 1.00 49.09 316 GLU D CA 1
ATOM 8363 C C . GLU D 1 259 ? 63.496 3.317 -36.928 1.00 49.36 316 GLU D C 1
ATOM 8364 O O . GLU D 1 259 ? 64.668 3.591 -37.138 1.00 49.66 316 GLU D O 1
ATOM 8370 N N . GLU D 1 260 ? 63.114 2.361 -36.080 1.00 49.96 317 GLU D N 1
ATOM 8371 C CA . GLU D 1 260 ? 64.093 1.611 -35.291 1.00 50.55 317 GLU D CA 1
ATOM 8372 C C . GLU D 1 260 ? 65.211 1.024 -36.180 1.00 50.37 317 GLU D C 1
ATOM 8373 O O . GLU D 1 260 ? 66.395 1.165 -35.860 1.00 50.09 317 GLU D O 1
ATOM 8379 N N . ILE D 1 261 ? 64.822 0.398 -37.295 1.00 50.48 318 ILE D N 1
ATOM 8380 C CA . ILE D 1 261 ? 65.771 -0.191 -38.226 1.00 50.72 318 ILE D CA 1
ATOM 8381 C C . ILE D 1 261 ? 66.585 0.920 -38.891 1.00 51.43 318 ILE D C 1
ATOM 8382 O O . ILE D 1 261 ? 67.818 0.799 -39.008 1.00 51.11 318 ILE D O 1
ATOM 8387 N N . GLU D 1 262 ? 65.905 1.998 -39.311 1.00 52.14 319 GLU D N 1
ATOM 8388 C CA . GLU D 1 262 ? 66.590 3.143 -39.936 1.00 52.97 319 GLU D CA 1
ATOM 8389 C C . GLU D 1 262 ? 67.764 3.571 -39.040 1.00 53.79 319 GLU D C 1
ATOM 8390 O O . GLU D 1 262 ? 68.923 3.515 -39.451 1.00 54.49 319 GLU D O 1
ATOM 8392 N N . ASN D 1 263 ? 67.471 3.910 -37.794 1.00 54.52 320 ASN D N 1
ATOM 8393 C CA . ASN D 1 263 ? 68.478 4.370 -36.853 1.00 55.52 320 ASN D CA 1
ATOM 8394 C C . ASN D 1 263 ? 69.539 3.357 -36.511 1.00 56.23 320 ASN D C 1
ATOM 8395 O O . ASN D 1 263 ? 70.543 3.681 -35.874 1.00 56.56 320 ASN D O 1
ATOM 8400 N N . ASN D 1 264 ? 69.317 2.124 -36.935 1.00 57.17 321 ASN D N 1
ATOM 8401 C CA . ASN D 1 264 ? 70.231 1.039 -36.607 1.00 57.85 321 ASN D CA 1
ATOM 8402 C C . ASN D 1 264 ? 70.618 0.264 -37.878 1.00 57.71 321 ASN D C 1
ATOM 8403 O O . ASN D 1 264 ? 70.144 -0.872 -38.121 1.00 57.89 321 ASN D O 1
ATOM 8408 N N . PRO D 1 265 ? 71.512 0.873 -38.677 1.00 57.07 322 PRO D N 1
ATOM 8409 C CA . PRO D 1 265 ? 71.630 0.498 -40.071 1.00 56.10 322 PRO D CA 1
ATOM 8410 C C . PRO D 1 265 ? 72.640 -0.629 -40.247 1.00 55.16 322 PRO D C 1
ATOM 8411 O O . PRO D 1 265 ? 73.438 -0.888 -39.336 1.00 54.41 322 PRO D O 1
ATOM 8415 N N . GLY D 1 266 ? 72.578 -1.301 -41.398 1.00 54.53 323 GLY D N 1
ATOM 8416 C CA . GLY D 1 266 ? 73.604 -2.287 -41.788 1.00 54.02 323 GLY D CA 1
ATOM 8417 C C . GLY D 1 266 ? 73.726 -3.445 -40.821 1.00 53.32 323 GLY D C 1
ATOM 8418 O O . GLY D 1 266 ? 74.787 -3.712 -40.252 1.00 52.55 323 GLY D O 1
ATOM 8419 N N . HIS D 1 267 ? 72.596 -4.119 -40.653 1.00 53.12 324 HIS D N 1
ATOM 8420 C CA . HIS D 1 267 ? 72.415 -5.177 -39.680 1.00 52.17 324 HIS D CA 1
ATOM 8421 C C . HIS D 1 267 ? 71.445 -6.215 -40.253 1.00 51.74 324 HIS D C 1
ATOM 8422 O O . HIS D 1 267 ? 70.902 -7.024 -39.512 1.00 52.11 324 HIS D O 1
ATOM 8429 N N . ASP D 1 268 ? 71.224 -6.189 -41.568 1.00 50.80 325 ASP D N 1
ATOM 8430 C CA . ASP D 1 268 ? 70.190 -7.012 -42.177 1.00 49.82 325 ASP D CA 1
ATOM 8431 C C . ASP D 1 268 ? 70.537 -8.460 -42.033 1.00 49.01 325 ASP D C 1
ATOM 8432 O O . ASP D 1 268 ? 69.650 -9.288 -41.918 1.00 49.29 325 ASP D O 1
ATOM 8437 N N . LEU D 1 269 ? 71.825 -8.776 -42.044 1.00 47.85 326 LEU D N 1
ATOM 8438 C CA . LEU D 1 269 ? 72.228 -10.169 -41.978 1.00 47.21 326 LEU D CA 1
ATOM 8439 C C . LEU D 1 269 ? 71.918 -10.788 -40.622 1.00 46.66 326 LEU D C 1
ATOM 8440 O O . LEU D 1 269 ? 71.881 -12.006 -40.479 1.00 46.89 326 LEU D O 1
ATOM 8445 N N . GLN D 1 270 ? 71.688 -9.925 -39.641 1.00 45.73 327 GLN D N 1
ATOM 8446 C CA . GLN D 1 270 ? 71.374 -10.318 -38.295 1.00 44.75 327 GLN D CA 1
ATOM 8447 C C . GLN D 1 270 ? 69.884 -10.297 -38.124 1.00 44.31 327 GLN D C 1
ATOM 8448 O O . GLN D 1 270 ? 69.324 -11.169 -37.471 1.00 44.89 327 GLN D O 1
ATOM 8454 N N . LEU D 1 271 ? 69.236 -9.304 -38.721 1.00 43.66 328 LEU D N 1
ATOM 8455 C CA .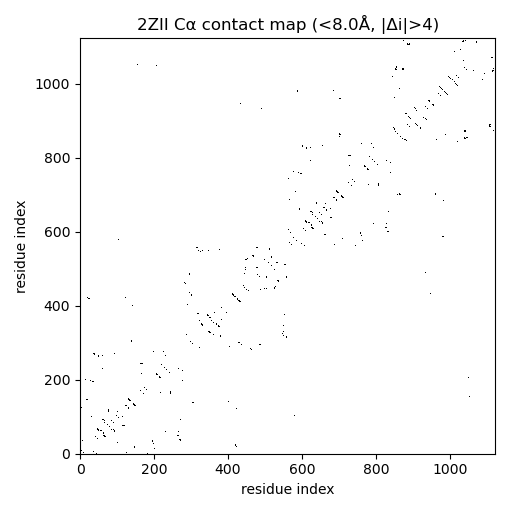 LEU D 1 271 ? 67.781 -9.245 -38.755 1.00 43.05 328 LEU D CA 1
ATOM 8456 C C . LEU D 1 271 ? 67.166 -10.418 -39.517 1.00 42.58 328 LEU D C 1
ATOM 8457 O O . LEU D 1 271 ? 66.059 -10.870 -39.193 1.00 42.99 328 LEU D O 1
ATOM 8462 N N . GLU D 1 272 ? 67.886 -10.924 -40.514 1.00 41.85 329 GLU D N 1
ATOM 8463 C CA . GLU D 1 272 ? 67.431 -12.096 -41.267 1.00 40.78 329 GLU D CA 1
ATOM 8464 C C . GLU D 1 272 ? 67.408 -13.331 -40.382 1.00 39.31 329 GLU D C 1
ATOM 8465 O O . GLU D 1 272 ? 66.412 -14.079 -40.395 1.00 39.26 329 GLU D O 1
ATOM 8471 N N . VAL D 1 273 ? 68.478 -13.522 -39.596 1.00 37.23 330 VAL D N 1
ATOM 8472 C CA . VAL D 1 273 ? 68.537 -14.636 -38.650 1.00 34.98 330 VAL D CA 1
ATOM 8473 C C . VAL D 1 273 ? 67.291 -14.634 -37.814 1.00 34.11 330 VAL D C 1
ATOM 8474 O O . VAL D 1 273 ? 66.725 -15.696 -37.570 1.00 33.93 330 VAL D O 1
ATOM 8478 N N . ILE D 1 274 ? 66.861 -13.441 -37.396 1.00 33.05 331 ILE D N 1
ATOM 8479 C CA . ILE D 1 274 ? 65.678 -13.303 -36.544 1.00 32.54 331 ILE D CA 1
ATOM 8480 C C . ILE D 1 274 ? 64.400 -13.791 -37.260 1.00 32.71 331 ILE D C 1
ATOM 8481 O O . ILE D 1 274 ? 63.687 -14.651 -36.721 1.00 32.84 331 ILE D O 1
ATOM 8486 N N . ALA D 1 275 ? 64.122 -13.298 -38.471 1.00 32.09 332 ALA D N 1
ATOM 8487 C CA . ALA D 1 275 ? 62.981 -13.820 -39.236 1.00 31.58 332 ALA D CA 1
ATOM 8488 C C . ALA D 1 275 ? 63.048 -15.352 -39.322 1.00 31.40 332 ALA D C 1
ATOM 8489 O O . ALA D 1 275 ? 62.016 -16.045 -39.272 1.00 31.26 332 ALA D O 1
ATOM 8491 N N . GLY D 1 276 ? 64.271 -15.874 -39.434 1.00 30.80 333 GLY D N 1
ATOM 8492 C CA . GLY D 1 276 ? 64.501 -17.314 -39.382 1.00 30.23 333 GLY D CA 1
ATOM 8493 C C . GLY D 1 276 ? 63.900 -17.944 -38.141 1.00 29.87 333 GLY D C 1
ATOM 8494 O O . GLY D 1 276 ? 62.939 -18.720 -38.234 1.00 29.93 333 GLY D O 1
ATOM 8495 N N . VAL D 1 277 ? 64.450 -17.587 -36.982 1.00 29.15 334 VAL D N 1
ATOM 8496 C CA . VAL D 1 277 ? 63.897 -18.009 -35.701 1.00 28.62 334 VAL D CA 1
ATOM 8497 C C . VAL D 1 277 ? 62.375 -17.760 -35.591 1.00 28.88 334 VAL D C 1
ATOM 8498 O O . VAL D 1 277 ? 61.643 -18.633 -35.174 1.00 28.28 334 VAL D O 1
ATOM 8502 N N . PHE D 1 278 ? 61.896 -16.584 -35.976 1.00 29.46 335 PHE D N 1
ATOM 8503 C CA . PHE D 1 278 ? 60.463 -16.343 -35.952 1.00 30.70 335 PHE D CA 1
ATOM 8504 C C . PHE D 1 278 ? 59.718 -17.395 -36.777 1.00 31.83 335 PHE D C 1
ATOM 8505 O O . PHE D 1 278 ? 58.621 -17.815 -36.399 1.00 31.84 335 PHE D O 1
ATOM 8513 N N . GLU D 1 279 ? 60.307 -17.821 -37.898 1.00 33.09 336 GLU D N 1
ATOM 8514 C CA . GLU D 1 279 ? 59.683 -18.858 -38.729 1.00 34.46 336 GLU D CA 1
ATOM 8515 C C . GLU D 1 279 ? 59.561 -20.167 -37.956 1.00 34.32 336 GLU D C 1
ATOM 8516 O O . GLU D 1 279 ? 58.530 -20.858 -38.037 1.00 34.39 336 GLU D O 1
ATOM 8522 N N . VAL D 1 280 ? 60.620 -20.494 -37.219 1.00 33.94 337 VAL D N 1
ATOM 8523 C CA . VAL D 1 280 ? 60.651 -21.686 -36.404 1.00 33.83 337 VAL D CA 1
ATOM 8524 C C . VAL D 1 280 ? 59.514 -21.673 -35.384 1.00 34.69 337 VAL D C 1
ATOM 8525 O O . VAL D 1 280 ? 58.824 -22.673 -35.215 1.00 34.66 337 VAL D O 1
ATOM 8529 N N . PHE D 1 281 ? 59.295 -20.520 -34.748 1.00 35.97 338 PHE D N 1
ATOM 8530 C CA . PHE D 1 281 ? 58.267 -20.365 -33.736 1.00 37.01 338 PHE D CA 1
ATOM 8531 C C . PHE D 1 281 ? 56.920 -20.624 -34.333 1.00 39.06 338 PHE D C 1
ATOM 8532 O O . PHE D 1 281 ? 56.034 -21.098 -33.643 1.00 39.88 338 PHE D O 1
ATOM 8540 N N . SER D 1 282 ? 56.745 -20.295 -35.608 1.00 41.58 339 SER D N 1
ATOM 8541 C CA . SER D 1 282 ? 55.468 -20.538 -36.290 1.00 44.00 339 SER D CA 1
ATOM 8542 C C . SER D 1 282 ? 55.184 -22.015 -36.430 1.00 45.17 339 SER D C 1
ATOM 8543 O O . SER D 1 282 ? 54.037 -22.429 -36.361 1.00 46.21 339 SER D O 1
ATOM 8546 N N . ARG D 1 283 ? 56.221 -22.817 -36.608 1.00 46.21 340 ARG D N 1
ATOM 8547 C CA . ARG D 1 283 ? 56.010 -24.217 -36.889 1.00 47.49 340 ARG D CA 1
ATOM 8548 C C . ARG D 1 283 ? 56.142 -25.091 -35.644 1.00 48.71 340 ARG D C 1
ATOM 8549 O O . ARG D 1 283 ? 56.655 -26.225 -35.709 1.00 49.36 340 ARG D O 1
ATOM 8557 N N . MET D 1 284 ? 55.672 -24.588 -34.508 1.00 49.89 341 MET D N 1
ATOM 8558 C CA . MET D 1 284 ? 55.882 -25.330 -33.272 1.00 50.82 341 MET D CA 1
ATOM 8559 C C . MET D 1 284 ? 54.769 -26.318 -32.909 1.00 53.12 341 MET D C 1
ATOM 8560 O O . MET D 1 284 ? 54.986 -27.257 -32.139 1.00 53.69 341 MET D O 1
ATOM 8565 N N . ASP D 1 285 ? 53.606 -26.157 -33.516 1.00 55.27 342 ASP D N 1
ATOM 8566 C CA . ASP D 1 285 ? 52.552 -27.153 -33.434 1.00 57.93 342 ASP D CA 1
ATOM 8567 C C . ASP D 1 285 ? 53.106 -28.575 -33.693 1.00 59.12 342 ASP D C 1
ATOM 8568 O O . ASP D 1 285 ? 52.732 -29.519 -33.006 1.00 58.96 342 ASP D O 1
ATOM 8573 N N . MET D 1 286 ? 54.045 -28.698 -34.639 1.00 61.10 343 MET D N 1
ATOM 8574 C CA . MET D 1 286 ? 54.647 -29.995 -35.085 1.00 63.04 343 MET D CA 1
ATOM 8575 C C . MET D 1 286 ? 55.692 -30.633 -34.121 1.00 63.28 343 MET D C 1
ATOM 8576 O O . MET D 1 286 ? 56.761 -31.110 -34.571 1.00 63.07 343 MET D O 1
ATOM 8581 N N . LEU D 1 287 ? 55.372 -30.660 -32.820 1.00 63.99 344 LEU D N 1
ATOM 8582 C CA . LEU D 1 287 ? 56.236 -31.281 -31.792 1.00 64.09 344 LEU D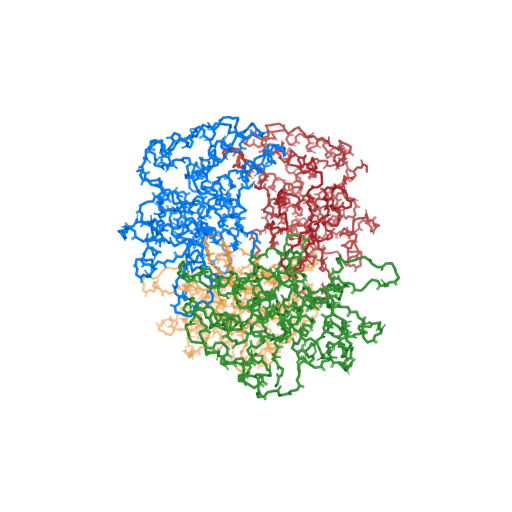 CA 1
ATOM 8583 C C . LEU D 1 287 ? 55.508 -32.392 -31.034 1.00 64.17 344 LEU D C 1
ATOM 8584 O O . LEU D 1 287 ? 55.552 -33.560 -31.422 1.00 63.95 344 LEU D O 1
#

Organism: Saccharomyces cerevisiae (strain ATCC 204508 / S288c) (NCBI:txid559292)

Solvent-accessible surface area: 43437 Å² total; per-residue (Å²): 69,111,11,57,8,2,4,1,3,9,0,2,2,3,12,8,41,43,43,70,9,37,60,9,73,50,38,119,30,0,25,30,1,0,14,0,2,0,0,1,0,0,1,24,27,26,22,0,64,0,42,81,59,83,43,13,140,81,26,65,10,6,34,20,17,5,42,48,73,57,67,64,88,27,70,34,92,10,0,30,68,0,4,66,30,6,52,131,37,119,57,10,4,0,28,29,3,0,20,10,0,19,28,52,36,164,61,109,89,45,82,110,21,92,5,67,104,8,24,42,60,5,1,51,16,1,37,123,58,38,0,3,112,82,95,123,47,76,19,3,19,44,58,20,42,15,37,36,46,57,40,21,48,1,23,26,24,5,7,51,6,0,32,14,0,0,37,39,65,93,12,75,23,74,94,43,100,29,6,43,85,98,13,43,16,12,14,2,10,0,0,2,1,0,0,0,0,29,3,1,30,10,1,16,55,1,0,24,18,28,60,85,80,80,20,90,63,0,11,38,4,0,72,58,0,12,63,22,2,20,84,48,110,19,59,40,96,55,91,21,113,49,44,5,1,72,26,0,21,71,76,0,44,50,29,40,80,111,58,103,72,58,87,42,22,4,6,0,1,0,0,0,1,15,13,3,45,98,39,98,78,149,86,47,13,65,6,1,4,4,4,6,0,0,0,1,0,13,28,40,113,72,9,38,66,19,72,58,62,114,36,0,21,37,0,2,9,1,0,2,0,0,0,0,0,25,52,18,23,0,9,1,50,108,74,101,63,45,85,92,115,74,18,2,93,36,80,6,72,44,94,52,64,64,90,28,61,33,84,7,0,28,80,0,4,119,38,3,38,122,44,64,54,29,17,0,23,48,3,0,28,7,0,15,34,113,62,209,53,156,94,27,78,101,29,101,6,66,57,12,31,74,67,7,2,53,17,0,40,118,57,36,0,2,125,82,35,131,31,88,36,0,3,25,59,39,34,17,57,8,17,51,44,38,67,1,18,44,4,5,21,116,4,0,51,14,0,0,32,50,59,97,16,86,18,42,78,39,104,35,6,47,134,108,6,31,15,10,8,1,8,0,0,0,0,0,0,0,0,65,7,1,108,3,4,51,32,15,4,33,72,35,121,8,80,27,10,52,24,0,66,44,5,2,79,59,0,8,65,19,1,19,87,51,109,17,58,36,149,49,99,30,114,68,41,14,0,78,23,2,33,70,76,0,42,55,20,42,85,121,29,108,78,60,72,51,22,2,8,1,0,0,0,0,1,18,13,3,59,140,57,156,80,98,9,56,7,2,1,2,3,9,0,0,0,2,0,8,52,59,24,58,34,23,60,24,58,44,57,97,45,0,16,34,0,0,14,0,1,0,0,0,0,0,1,26,32,25,21,0,58,0,47,86,76,89,62,35,137,90,112,75,14,4,89,24,76,6,47,42,81,51,68,65,85,31,65,40,92,10,0,35,60,0,5,111,32,7,52,107,44,122,57,14,10,0,27,50,2,0,35,16,0,13,36,106,44,227,53,164,94,39,78,133,38,92,5,70,108,8,27,42,68,8,2,49,18,0,39,123,52,39,0,3,113,90,78,110,35,101,42,0,4,29,60,39,44,37,44,11,9,43,44,21,62,1,24,54,27,5,84,52,5,0,22,21,2,1,47,44,56,106,15,78,21,78,95,50,95,35,8,42,121,103,9,44,15,13,21,1,7,3,0,2,0,0,0,0,0,65,5,0,109,0,7,93,36,9,1,36,67,32,117,7,75,98,5,70,24,0,39,42,3,0,76,64,0,5,59,20,2,18,89,54,109,15,43,52,90,60,81,25,118,47,59,8,1,88,27,0,21,69,68,0,47,54,27,37,71,127,37,108,76,59,78,41,21,3,5,0,0,0,0,0,1,17,13,3,63,150,91,116,86,85,10,54,7,0,5,1,4,11,0,0,0,2,14,11,23,38,53,31,16,28,52,8,68,58,32,77,19,2,24,12,0,0,12,0,2,0,0,0,0,0,0,27,28,22,18,0,80,1,44,96,55,98,23,12,121,156,31,69,12,5,36,21,7,4,48,49,77,51,67,69,84,33,65,34,92,9,0,29,62,0,3,126,32,6,53,124,54,67,60,25,2,0,23,23,4,0,24,11,0,19,11,36,29,17,48,136,145,16,126,113,28,87,9,66,100,10,27,45,64,4,2,49,19,0,36,124,59,37,2,5,113,83,87,124,38,59,29,2,13,40,58,8,37,18,42,30,46,49,40,34,54,1,28,7,14,4,7,119,5,0,25,11,0,0,55,39,155,85,13,86,24,69,80,44,99,40,6,42,58,94,6,41,12,61,10,2,10,0,1,2,1,0,0,0,0,62,3,0,35,7,3,10,54,0,0,19,17,41,67,93,70,39,12,90,86,0,20,37,4,0,76,48,0,13,62,15,2,20,77,40,104,15,44,21,128,51,86,24,110,42,22,6,0,68,25,1,27,53,61,0,88,99,18,40,73,116,39,97,75,61,76,41,20,3,2,0,2,0,0,0,2,19,12,2,41,91,11,104,44,53

Secondary structure (DSSP, 8-state):
---SS-HHHHHHHHT--SS-GGGS---HHHHHHHHHHHHHHHHHTTSEEE---GGGGGS-GGGSEEEES--S--S-HHHHHHHHHHHTS--EEHHHHHHHHTS----GGGGGGS--SHHHHHHHHHHHTTSB--EEEE-SS-EEEE--BS-HHHHHHHHHHHHHHHT-SS------SSS-TT-TTHHHHHHHHHHHHHHHT-SGGGGTTS-HHHHHHHHHHHHHHHHHTSSSS---S---TT-SSTTHHHHHHHHHHSS-S-HHHHHHHHHHHHHHHTTT-/--S-SS-HHHHHHHTTB-SSSSBS----HHHHHHHHHHHHHHHHHTTS-EE---SGGGGS-GGGSEEE-S-----S-HHHHHHHHHHHTS--EEHHHHHHHHTT-S--TTSSS-S--SHHHHHHHHHHHTTSB--EEEE-SS-EEEE--BS-HHHHHHHHHHHHHHHTSSS------SSS-TT-TTHHHHHHHHHHHHHHHT-SHHHHTTS-HHHHHHHHHHHHHHHHHHTSSS--TTPPPTT-SSTTHHHHHHHHHTTSTT-HHHHHHHHHHHHHHTT--/---SS-HHHHHHHHHB-SSSSBSS---HHHHHHHHHHHHHHHHHTTSEEE---SGGGGS-GGGSEEEES--S--S-HHHHHHHHHHHTS--EEHHHHHHHHHT-S--SSS------SHHHHHHHHHHHTTSB--EEEE-SSSEEEE--BS-HHHHHHHHHHHHHHHTSSS------SSS-TT-TTHHHHHHHHHHHHHHTT-SGGGTTTS-HHHHHHHHHHHHHHHHHTSSSS---S---SSSS-TTHHHHHHHHHHTS-S-HHHHHHHHHHHHHHHH-/--S-SS-HHHHHHHHH--SSSGGGS---HHHHHHHHHHHHHHHHHTTSEEE---GGGGGS-GGG-BEEES--S--S-HHHHHHHHHHHTS---BHHHHHHHHHT----GGGGGGSPP-HHHHHHHHHHHTTSB--EEEE-SS-EEEE--BS-HHHHHHHHHHHHHHHT-SS------SSS-SS-TTHHHHHHHHHHHHHHTT-SGGGTTTS-HHHHHHHHHHHHHHHHHHSSSS-------SS-SSTTHHHHHHHHHHTS-S-HHHHHHHHHHHHHHHT-S--

Sequence (1124 aa):
NIPTLTLMEEVLLMGLRDREGYLSFWNDSISYALRGCIIIELALRGKIRILDDSARKRFDLSERLIEVIDSSKTGEVLLDETLQLMKNDEPLSISNWIDLLSGETWNLLKINYQLKQVRERLAKGLVDKGVLRTEMKNFFLFDMATHPIADASCKEAIKRRVLSVLVSRNMELSYNEYFPETTSFKIIRTLALICGSYGANVLENVLTTLEYEKRDKAISRAEEIMAQFSQYPFDLEKETELGVSVNLNKEVKEEIENNPGHDLQLEVIAGVFEVFSRMDMINIPTLTLMEEVLLMGLRDREGYLSFWNDSISYALRGCIIIELALRGKIRILDDSARKRFDLSERLIEVIDSSKTGEVLLDETLQLMKNDEPLSISNWIDLLSGETWNLLKINYQLKQVRERLAKGLVDKGVLRTEMKNFFLFDMATHPIADASCKEAIKRRVLSVLVSRNMELSYNEYFPETTSFKIIRTLALICGSYGANVLENVLTTLEYEKRDKAISRAEEIMAQFSQYPFDLEKETELGVSVNLNKEVKEEIENNPGHDLQLEVIAGVFEVFSRMDNIPTLTLMEEVLLMGLRDREGYLSFWNDSISYALRGCIIIELALRGKIRILDDSARKRFDLSERLIEVIDSSKTGEVLLDETLQLMKNDEPLSISNWIDLLSGETWNLLKINYQLKQVRERLAKGLVDKGVLRTEMKNFFLFDMATHPIADASCKEAIKRRVLSVLVSRNMELSYNEYFPETTSFKIIRTLALICGSYGANVLENVLTTLEYEKRDKAISRAEEIMAQFSQYPFDLEKETELGVSVNLNKEVKEEIENNPGHDLQLEVIAGVFEVFSRMINIPTLTLMEEVLLMGLRDREGYLSFWNDSISYALRGCIIIELALRGKIRILDDSARKRFDLSERLIEVIDSSKTGEVLLDETLQLMKNDEPLSISNWIDLLSGETWNLLKINYQLKQVRERLAKGLVDKGVLRTEMKNFFLFDMATHPIADASCKEAIKRRVLSVLVSRNMELSYNEYFPETTSFKIIRTLALICGSYGANVLENVLTTLEYEKRDKAISRAEEIMAQFSQYPFDLEKETELGVSVNLNKEVKEEIENNPGHDLQLEVIAGVFEVFSRMDML

CATH classification: 1.10.3630.10

B-factor: mean 44.46, std 9.82, range [2.0, 72.86]